Protein AF-0000000077523231 (afdb_homodimer)

Sequence (786 aa):
MSTDFTTELENFGSSSCLVCGRLSNTGHHYGVVACLGCKTFFRRIVMRGTSPKCKFKNSCRLEKNVNAKRICRSCRYWKCKQIGMREEALHPSRDVIGRRRRPSAESPPDMHMKTLSDADEENLRLLDEIREIDISIRARTACMLGKQASEDEKFYSTDCDCSKVSVNHEMGRSLKVDLHLLGEWVSRVPYFQKLSPKFKKVLLRRFCLRYTVIEHGVYTAQMPQYENVWFLPDQTCLIRDFVDIPSEIRSHLTPSIIEEQQLLSQFTSMLIDEVASPLRNLRLTSMEVAALKVLMLLKPTQLTEPSGEEIASREDLTIIHDVRNRVINGLHAFYEVSETADAEVRLGQVLILTGGVEVCADRALEEMQLLRVFNLSSFDPTSANIIFGKATFMSTDFTTELENFGSSSCLVCGRLSNTGHHYGVVACLGCKTFFRRIVMRGTSPKCKFKNSCRLEKNVNAKRICRSCRYWKCKQIGMREEALHPSRDVIGRRRRPSAESPPDMHMKTLSDADEENLRLLDEIREIDISIRARTACMLGKQASEDEKFYSTDCDCSKVSVNHEMGRSLKVDLHLLGEWVSRVPYFQKLSPKFKKVLLRRFCLRYTVIEHGVYTAQMPQYENVWFLPDQTCLIRDFVDIPSEIRSHLTPSIIEEQQLLSQFTSMLIDEVASPLRNLRLTSMEVAALKVLMLLKPTQLTEPSGEEIASREDLTIIHDVRNRVINGLHAFYEVSETADAEVRLGQVLILTGGVEVCADRALEEMQLLRVFNLSSFDPTSANIIFGKATF

InterPro domains:
  IPR000536 Nuclear hormone receptor, ligand-binding domain [PF00104] (169-374)
  IPR000536 Nuclear hormone receptor, ligand-binding domain [PS51843] (128-390)
  IPR000536 Nuclear hormone receptor, ligand-binding domain [SM00430] (173-361)
  IPR001628 Zinc finger, nuclear hormone receptor-type [PF00105] (16-86)
  IPR001628 Zinc finger, nuclear hormone receptor-type [PR00047] (17-33)
  IPR001628 Zinc finger, nuclear hormone receptor-type [PR00047] (34-49)
  IPR001628 Zinc finger, nuclear hormone receptor-type [PR00047] (69-77)
  IPR001628 Zinc finger, nuclear hormone receptor-type [PR00047] (77-85)
  IPR001628 Zinc finger, nuclear hormone receptor-type [PS51030] (14-92)
  IPR001628 Zinc finger, nuclear hormone receptor-type [SM00399] (14-88)
  IPR013088 Zinc finger, NHR/GATA-type [G3DSA:3.30.50.10] (10-117)
  IPR035500 Nuclear hormone receptor-like domain superfamily [G3DSA:1.10.565.10] (138-388)
  IPR035500 Nuclear hormone receptor-like domain superfamily [SSF48508] (161-386)
  IPR049636 Hepatocyte nuclear factor 4-like, DNA-binding domain [cd06960] (17-95)

Secondary structure (DSSP, 8-state):
----HHHHHTTS--EEPTTT-SEE-S-EETTEE--HHHHHHHHHHHHHT-----TTTT----SS-S-GGG--HHHHHHHHHHTT--GGGS-HHHH---------SS-----------HHHHHHHHHHHHHHHHHHHHHHHHHHHTT----SSS-SS-S---GGG-EE---HHHHHHHHHHHHHHHHHHSTTGGGS-HHHHHHHHHHHHHHHHHHHHHHHHHHS---TTEEEETTTEEEES-SSS--HHHHTT--HHHHHHHHHTHHHHHHHIIIIIHHHHHHT--HHHHHHHHHHHHT-----B-TTS-BSS-HHHHHHHHHHHHHHHHHHHHHHHHTT-TTHHHHHHHHHHHHHHHHHHHHHHHHHHHHHHHTTSS---HHHHHHHH-----/----HHHHHTTS--EEPTTT-SEE-S-EETTEE--HHHHHHHHHHHHHT--PPPTTTT----SS-S-GGG--HHHHHHHHHHTT--GGGS-HHHH---------SS-----------HHHHHHHHHHHHHHHHHHHHHHHHHHHTT----SSS-SS-S---GGG-EE---HHHHHHHHHHHHHHHHHHSTTGGGS-HHHHHHHHHHHHHHHHHHHHHHHHHHS---TTEEEETTTEEEES-SSS--HHHHTT--HHHHHHHHHTHHHHHHHIIIIIHHHHHHT--HHHHHHHHHHHHT-----B-TTS-BSS-HHHHHHHHHHHHHHHHHHHHHHHHTT-TTHHHHHHHHHHHHHHHHHHHHHHHHHHHHHHHTTSS---HHHHHHHH-----

Structure (mmCIF, N/CA/C/O backbone):
data_AF-0000000077523231-model_v1
#
loop_
_entity.id
_entity.type
_entity.pdbx_description
1 polymer 'Uncharacterized protein'
#
loop_
_atom_site.group_PDB
_atom_site.id
_atom_site.type_symbol
_atom_site.label_atom_id
_atom_site.label_alt_id
_atom_site.label_comp_id
_atom_site.label_asym_id
_atom_site.label_entity_id
_atom_site.label_seq_id
_atom_site.pdbx_PDB_ins_code
_atom_site.Cartn_x
_atom_site.Cartn_y
_atom_site.Cartn_z
_atom_site.occupancy
_atom_site.B_iso_or_equiv
_atom_site.auth_seq_id
_atom_site.auth_comp_id
_atom_site.auth_asym_id
_atom_site.auth_atom_id
_atom_site.pdbx_PDB_model_num
ATOM 1 N N . MET A 1 1 ? -13.148 -29.172 23.172 1 22.78 1 MET A N 1
ATOM 2 C CA . MET A 1 1 ? -11.781 -29.641 22.969 1 22.78 1 MET A CA 1
ATOM 3 C C . MET A 1 1 ? -11.18 -29.031 21.719 1 22.78 1 MET A C 1
ATOM 5 O O . MET A 1 1 ? -11.586 -29.359 20.594 1 22.78 1 MET A O 1
ATOM 9 N N . SER A 1 2 ? -10.859 -27.734 21.797 1 27.44 2 SER A N 1
ATOM 10 C CA . SER A 1 2 ? -10.516 -26.75 20.781 1 27.44 2 SER A CA 1
ATOM 11 C C . SER A 1 2 ? -9.227 -27.109 20.062 1 27.44 2 SER A C 1
ATOM 13 O O . SER A 1 2 ? -8.148 -27.125 20.656 1 27.44 2 SER A O 1
ATOM 15 N N . THR A 1 3 ? -9.266 -28.203 19.172 1 33.91 3 THR A N 1
ATOM 16 C CA . THR A 1 3 ? -8.164 -28.766 18.391 1 33.91 3 THR A CA 1
ATOM 17 C C . THR A 1 3 ? -7.309 -27.641 17.797 1 33.91 3 THR A C 1
ATOM 19 O O . THR A 1 3 ? -7.828 -26.75 17.125 1 33.91 3 THR A O 1
ATOM 22 N N . ASP A 1 4 ? -6.18 -27.516 18.391 1 32.44 4 ASP A N 1
ATOM 23 C CA . ASP A 1 4 ? -5.164 -26.484 18.203 1 32.44 4 ASP A CA 1
ATOM 24 C C . ASP A 1 4 ? -4.711 -26.422 16.75 1 32.44 4 ASP A C 1
ATOM 26 O O . ASP A 1 4 ? -4.598 -27.453 16.078 1 32.44 4 ASP A O 1
ATOM 30 N N . PHE A 1 5 ? -4.93 -25.344 16.141 1 35.44 5 PHE A N 1
ATOM 31 C CA . PHE A 1 5 ? -4.68 -24.969 14.758 1 35.44 5 PHE A CA 1
ATOM 32 C C . PHE A 1 5 ? -3.297 -25.422 14.312 1 35.44 5 PHE A C 1
ATOM 34 O O . PHE A 1 5 ? -3.129 -25.922 13.195 1 35.44 5 PHE A O 1
ATOM 41 N N . THR A 1 6 ? -2.285 -25.359 15.211 1 35.75 6 THR A N 1
ATOM 42 C CA . THR A 1 6 ? -0.906 -25.719 14.906 1 35.75 6 THR A CA 1
ATOM 43 C C . THR A 1 6 ? -0.778 -27.219 14.695 1 35.75 6 THR A C 1
ATOM 45 O O . THR A 1 6 ? -0.022 -27.672 13.828 1 35.75 6 THR A O 1
ATOM 48 N N . THR A 1 7 ? -1.527 -28.016 15.492 1 36.62 7 THR A N 1
ATOM 49 C CA . THR A 1 7 ? -1.423 -29.469 15.477 1 36.62 7 THR A CA 1
ATOM 50 C C . THR A 1 7 ? -1.898 -30.031 14.141 1 36.62 7 THR A C 1
ATOM 52 O O . THR A 1 7 ? -1.35 -31.016 13.641 1 36.62 7 THR A O 1
ATOM 55 N N . GLU A 1 8 ? -2.854 -29.391 13.539 1 31.94 8 GLU A N 1
ATOM 56 C CA . GLU A 1 8 ? -3.385 -29.953 12.305 1 31.94 8 GLU A CA 1
ATOM 57 C C . GLU A 1 8 ? -2.381 -29.828 11.164 1 31.94 8 GLU A C 1
ATOM 59 O O . GLU A 1 8 ? -2.344 -30.672 10.266 1 31.94 8 GLU A O 1
ATOM 64 N N . LEU A 1 9 ? -1.486 -28.812 11.25 1 33.28 9 LEU A N 1
ATOM 65 C CA . LEU A 1 9 ? -0.55 -28.609 10.156 1 33.28 9 LEU A CA 1
ATOM 66 C C . LEU A 1 9 ? 0.678 -29.5 10.312 1 33.28 9 LEU A C 1
ATOM 68 O O . LEU A 1 9 ? 1.411 -29.734 9.352 1 33.28 9 LEU A O 1
ATOM 72 N N . GLU A 1 10 ? 1.082 -30.109 11.508 1 33.25 10 GLU A N 1
ATOM 73 C CA . GLU A 1 10 ? 2.312 -30.844 11.812 1 33.25 10 GLU A CA 1
ATOM 74 C C . GLU A 1 10 ? 2.352 -32.188 11.094 1 33.25 10 GLU A C 1
ATOM 76 O O . GLU A 1 10 ? 3.398 -32.844 11.039 1 33.25 10 GLU A O 1
ATOM 81 N N . ASN A 1 11 ? 1.465 -32.812 10.766 1 32.84 11 ASN A N 1
ATOM 82 C CA . ASN A 1 11 ? 1.616 -34.219 10.336 1 32.84 11 ASN A CA 1
ATOM 83 C C . ASN A 1 11 ? 2.434 -34.312 9.055 1 32.84 11 ASN A C 1
ATOM 85 O O . ASN A 1 11 ? 2.443 -35.375 8.406 1 32.84 11 ASN A O 1
ATOM 89 N N . PHE A 1 12 ? 2.953 -33.25 8.445 1 33.25 12 PHE A N 1
ATOM 90 C CA . PHE A 1 12 ? 3.609 -33.562 7.188 1 33.25 12 PHE A CA 1
ATOM 91 C C . PHE A 1 12 ? 5.07 -33.938 7.41 1 33.25 12 PHE A C 1
ATOM 93 O O . PHE A 1 12 ? 5.723 -33.406 8.305 1 33.25 12 PHE A O 1
ATOM 100 N N . GLY A 1 13 ? 5.754 -35.062 7.02 1 36.97 13 GLY A N 1
ATOM 101 C CA . GLY A 1 13 ? 6.965 -35.875 7.113 1 36.97 13 GLY A CA 1
ATOM 102 C C . GLY A 1 13 ? 8.227 -35.062 6.844 1 36.97 13 GLY A C 1
ATOM 103 O O . GLY A 1 13 ? 8.5 -34.719 5.699 1 36.97 13 GLY A O 1
ATOM 104 N N . SER A 1 14 ? 8.828 -34.219 7.633 1 42.41 14 SER A N 1
ATOM 105 C CA . SER A 1 14 ? 10.039 -33.406 7.52 1 42.41 14 SER A CA 1
ATOM 106 C C . SER A 1 14 ? 11.289 -34.281 7.594 1 42.41 14 SER A C 1
ATOM 108 O O . SER A 1 14 ? 11.43 -35.094 8.5 1 42.41 14 SER A O 1
ATOM 110 N N . SER A 1 15 ? 12.086 -34.594 6.531 1 54.78 15 SER A N 1
ATOM 111 C CA . SER A 1 15 ? 13.352 -35.312 6.523 1 54.78 15 SER A CA 1
ATOM 112 C C . SER A 1 15 ? 14.5 -34.438 7.027 1 54.78 15 SER A C 1
ATOM 114 O O . SER A 1 15 ? 14.461 -33.219 6.879 1 54.78 15 SER A O 1
ATOM 116 N N . SER A 1 16 ? 15.57 -34.969 7.781 1 68.12 16 SER A N 1
ATOM 117 C CA . SER A 1 16 ? 16.672 -34.281 8.438 1 68.12 16 SER A CA 1
ATOM 118 C C . SER A 1 16 ? 17.875 -34.156 7.516 1 68.12 16 SER A C 1
ATOM 120 O O . SER A 1 16 ? 18.141 -35.062 6.711 1 68.12 16 SER A O 1
ATOM 122 N N . CYS A 1 17 ? 18.734 -33.156 7.551 1 69.25 17 CYS A N 1
ATOM 123 C CA . CYS A 1 17 ? 19.938 -32.875 6.789 1 69.25 17 CYS A CA 1
ATOM 124 C C . CYS A 1 17 ? 21.078 -33.812 7.215 1 69.25 17 CYS A C 1
ATOM 126 O O . CYS A 1 17 ? 21.422 -33.875 8.398 1 69.25 17 CYS A O 1
ATOM 128 N N . LEU A 1 18 ? 21.688 -34.438 6.254 1 74.44 18 LEU A N 1
ATOM 129 C CA . LEU A 1 18 ? 22.719 -35.438 6.543 1 74.44 18 LEU A CA 1
ATOM 130 C C . LEU A 1 18 ? 24.031 -34.75 6.914 1 74.44 18 LEU A C 1
ATOM 132 O O . LEU A 1 18 ? 24.938 -35.375 7.449 1 74.44 18 LEU A O 1
ATOM 136 N N . VAL A 1 19 ? 24.125 -33.438 6.688 1 74.25 19 VAL A N 1
ATOM 137 C CA . VAL A 1 19 ? 25.359 -32.719 6.977 1 74.25 19 VAL A CA 1
ATOM 138 C C . VAL A 1 19 ? 25.281 -32.125 8.383 1 74.25 19 VAL A C 1
ATOM 140 O O . VAL A 1 19 ? 26.172 -32.375 9.211 1 74.25 19 VAL A O 1
ATOM 143 N N . CYS A 1 20 ? 24.391 -31.359 8.641 1 68.5 20 CYS A N 1
ATOM 144 C CA . CYS A 1 20 ? 24.344 -30.609 9.898 1 68.5 20 CYS A CA 1
ATOM 145 C C . CYS A 1 20 ? 23.281 -31.188 10.836 1 68.5 20 CYS A C 1
ATOM 147 O O . CYS A 1 20 ? 23.203 -30.781 11.992 1 68.5 20 CYS A O 1
ATOM 149 N N . GLY A 1 21 ? 22.438 -32.219 10.406 1 68.19 21 GLY A N 1
ATOM 150 C CA . GLY A 1 21 ? 21.438 -32.844 11.258 1 68.19 21 GLY A CA 1
ATOM 151 C C . GLY A 1 21 ? 20.172 -32.031 11.406 1 68.19 21 GLY A C 1
ATOM 152 O O . GLY A 1 21 ? 19.219 -32.469 12.062 1 68.19 21 GLY A O 1
ATOM 153 N N . ARG A 1 22 ? 20.281 -30.938 10.906 1 62.31 22 ARG A N 1
ATOM 154 C CA . ARG A 1 22 ? 19.094 -30.109 10.984 1 62.31 22 ARG A CA 1
ATOM 155 C C . ARG A 1 22 ? 18.016 -30.609 10.016 1 62.31 22 ARG A C 1
ATOM 157 O O . ARG A 1 22 ? 18.297 -31.422 9.133 1 62.31 22 ARG A O 1
ATOM 164 N N . LEU A 1 23 ? 16.844 -30.25 10.312 1 59.78 23 LEU A N 1
ATOM 165 C CA . LEU A 1 23 ? 15.766 -30.672 9.422 1 59.78 23 LEU A CA 1
ATOM 166 C C . LEU A 1 23 ? 16.031 -30.203 7.992 1 59.78 23 LEU A C 1
ATOM 168 O O . LEU A 1 23 ? 16.406 -29.047 7.773 1 59.78 23 LEU A O 1
ATOM 172 N N . SER A 1 24 ? 16.234 -31.172 7.062 1 56.19 24 SER A N 1
ATOM 173 C CA . SER A 1 24 ? 16.469 -30.922 5.648 1 56.19 24 SER A CA 1
ATOM 174 C C . SER A 1 24 ? 15.18 -31.031 4.844 1 56.19 24 SER A C 1
ATOM 176 O O . SER A 1 24 ? 14.586 -32.094 4.762 1 56.19 24 SER A O 1
ATOM 178 N N . ASN A 1 25 ? 14.555 -30 4.734 1 51.03 25 ASN A N 1
ATOM 179 C CA . ASN A 1 25 ? 13.289 -30.047 4.02 1 51.03 25 ASN A CA 1
ATOM 180 C C . ASN A 1 25 ? 13.477 -29.781 2.525 1 51.03 25 ASN A C 1
ATOM 182 O O . ASN A 1 25 ? 12.5 -29.609 1.792 1 51.03 25 ASN A O 1
ATOM 186 N N . THR A 1 26 ? 14.828 -29.656 1.969 1 55.09 26 THR A N 1
ATOM 187 C CA . THR A 1 26 ? 15.055 -29.172 0.613 1 55.09 26 THR A CA 1
ATOM 188 C C . THR A 1 26 ? 15.586 -30.281 -0.28 1 55.09 26 THR A C 1
ATOM 190 O O . THR A 1 26 ? 15.914 -30.047 -1.446 1 55.09 26 THR A O 1
ATOM 193 N N . GLY A 1 27 ? 15.547 -31.531 0.166 1 59.66 27 GLY A N 1
ATOM 194 C CA . GLY A 1 27 ? 15.898 -32.688 -0.642 1 59.66 27 GLY A CA 1
ATOM 195 C C . GLY A 1 27 ? 17.391 -32.875 -0.806 1 59.66 27 GLY A C 1
ATOM 196 O O . GLY A 1 27 ? 18.172 -32.562 0.104 1 59.66 27 GLY A O 1
ATOM 197 N N . HIS A 1 28 ? 17.844 -33.312 -2.258 1 67.81 28 HIS A N 1
ATOM 198 C CA . HIS A 1 28 ? 19.219 -33.688 -2.537 1 67.81 28 HIS A CA 1
ATOM 199 C C . HIS A 1 28 ? 20.016 -32.562 -3.15 1 67.81 28 HIS A C 1
ATOM 201 O O . HIS A 1 28 ? 19.562 -31.922 -4.113 1 67.81 28 HIS A O 1
ATOM 207 N N . HIS A 1 29 ? 20.969 -32.156 -2.404 1 71.5 29 HIS A N 1
ATOM 208 C CA . HIS A 1 29 ? 21.922 -31.156 -2.9 1 71.5 29 HIS A CA 1
ATOM 209 C C . HIS A 1 29 ? 23.281 -31.797 -3.156 1 71.5 29 HIS A C 1
ATOM 211 O O . HIS A 1 29 ? 23.875 -32.375 -2.246 1 71.5 29 HIS A O 1
ATOM 217 N N . TYR A 1 30 ? 23.688 -31.641 -4.332 1 74.44 30 TYR A N 1
ATOM 218 C CA . TYR A 1 30 ? 24.969 -32.156 -4.777 1 74.44 30 TYR A CA 1
ATOM 219 C C . TYR A 1 30 ? 25.078 -33.656 -4.465 1 74.44 30 TYR A C 1
ATOM 221 O O . TYR A 1 30 ? 26.141 -34.125 -4.02 1 74.44 30 TYR A O 1
ATOM 229 N N . GLY A 1 31 ? 23.922 -34.344 -4.59 1 68.12 31 GLY A N 1
ATOM 230 C CA . GLY A 1 31 ? 23.953 -35.812 -4.543 1 68.12 31 GLY A CA 1
ATOM 231 C C . GLY A 1 31 ? 23.5 -36.375 -3.215 1 68.12 31 GLY A C 1
ATOM 232 O O . GLY A 1 31 ? 23.406 -37.594 -3.053 1 68.12 31 GLY A O 1
ATOM 233 N N . VAL A 1 32 ? 23.266 -35.375 -2.199 1 75.19 32 VAL A N 1
ATOM 234 C CA . VAL A 1 32 ? 22.922 -35.906 -0.89 1 75.19 32 VAL A CA 1
ATOM 235 C C . VAL A 1 32 ? 21.766 -35.125 -0.296 1 75.19 32 VAL A C 1
ATOM 237 O O . VAL A 1 32 ? 21.484 -34 -0.726 1 75.19 32 VAL A O 1
ATOM 240 N N . VAL A 1 33 ? 21.141 -35.719 0.656 1 73.5 33 VAL A N 1
ATOM 241 C CA . VAL A 1 33 ? 20.109 -35 1.436 1 73.5 33 VAL A CA 1
ATOM 242 C C . VAL A 1 33 ? 20.766 -33.969 2.352 1 73.5 33 VAL A C 1
ATOM 244 O O . VAL A 1 33 ? 21.484 -34.344 3.289 1 73.5 33 VAL A O 1
ATOM 247 N N . ALA A 1 34 ? 20.688 -32.688 2.062 1 74.31 34 ALA A N 1
ATOM 248 C CA . ALA A 1 34 ? 21.312 -31.625 2.832 1 74.31 34 ALA A CA 1
ATOM 249 C C . ALA A 1 34 ? 20.438 -30.375 2.885 1 74.31 34 ALA A C 1
ATOM 251 O O . ALA A 1 34 ? 19.594 -30.172 2.006 1 74.31 34 ALA A O 1
ATOM 252 N N . CYS A 1 35 ? 20.672 -29.734 3.92 1 66.44 35 CYS A N 1
ATOM 253 C CA . CYS A 1 35 ? 19.906 -28.5 4.07 1 66.44 35 CYS A CA 1
ATOM 254 C C . CYS A 1 35 ? 20.5 -27.375 3.215 1 66.44 35 CYS A C 1
ATOM 256 O O . CYS A 1 35 ? 21.625 -27.5 2.732 1 66.44 35 CYS A O 1
ATOM 258 N N . LEU A 1 36 ? 19.844 -26.422 3.012 1 67.81 36 LEU A N 1
ATOM 259 C CA . LEU A 1 36 ? 20.281 -25.328 2.154 1 67.81 36 LEU A CA 1
ATOM 260 C C . LEU A 1 36 ? 21.5 -24.625 2.736 1 67.81 36 LEU A C 1
ATOM 262 O O . LEU A 1 36 ? 22.375 -24.172 1.993 1 67.81 36 LEU A O 1
ATOM 266 N N . GLY A 1 37 ? 21.625 -24.609 4.023 1 70.62 37 GLY A N 1
ATOM 267 C CA . GLY A 1 37 ? 22.797 -24.062 4.66 1 70.62 37 GLY A CA 1
ATOM 268 C C . GLY A 1 37 ? 24.078 -24.766 4.254 1 70.62 37 GLY A C 1
ATOM 269 O O . GLY A 1 37 ? 25.062 -24.125 3.896 1 70.62 37 GLY A O 1
ATOM 270 N N . CYS A 1 38 ? 23.906 -25.984 4.305 1 73.44 38 CYS A N 1
ATOM 271 C CA . CYS A 1 38 ? 25.078 -26.781 3.992 1 73.44 38 CYS A CA 1
ATOM 272 C C . CYS A 1 38 ? 25.375 -26.766 2.494 1 73.44 38 CYS A C 1
ATOM 274 O O . CYS A 1 38 ? 26.531 -26.812 2.08 1 73.44 38 CYS A O 1
ATOM 276 N N . LYS A 1 39 ? 24.328 -26.641 1.723 1 75.44 39 LYS A N 1
ATOM 277 C CA . LYS A 1 39 ? 24.5 -26.469 0.283 1 75.44 39 LYS A CA 1
ATOM 278 C C . LYS A 1 39 ? 25.297 -25.203 -0.033 1 75.44 39 LYS A C 1
ATOM 280 O O . LYS A 1 39 ? 26.281 -25.266 -0.775 1 75.44 39 LYS A O 1
ATOM 285 N N . THR A 1 40 ? 24.938 -24.172 0.527 1 75.31 40 THR A N 1
ATOM 286 C CA . THR A 1 40 ? 25.578 -22.891 0.265 1 75.31 40 THR A CA 1
ATOM 287 C C . THR A 1 40 ? 27 -22.859 0.81 1 75.31 40 THR A C 1
ATOM 289 O O . THR A 1 40 ? 27.891 -22.297 0.187 1 75.31 40 THR A O 1
ATOM 292 N N . PHE A 1 41 ? 27.109 -23.422 1.922 1 76.19 41 PHE A N 1
ATOM 293 C CA . PHE A 1 41 ? 28.438 -23.516 2.512 1 76.19 41 PHE A CA 1
ATOM 294 C C . PHE A 1 41 ? 29.391 -24.234 1.572 1 76.19 41 PHE A C 1
ATOM 296 O O . PHE A 1 41 ? 30.484 -23.734 1.275 1 76.19 41 PHE A O 1
ATOM 303 N N . PHE A 1 42 ? 28.875 -25.359 1.014 1 79.38 42 PHE A N 1
ATOM 304 C CA . PHE A 1 42 ? 29.688 -26.188 0.145 1 79.38 42 PHE A CA 1
ATOM 305 C C . PHE A 1 42 ? 30.016 -25.469 -1.153 1 79.38 42 PHE A C 1
ATOM 307 O O . PHE A 1 42 ? 31.172 -25.453 -1.591 1 79.38 42 PHE A O 1
ATOM 314 N N . ARG A 1 43 ? 29.125 -24.859 -1.588 1 76.62 43 ARG A N 1
ATOM 315 C CA . ARG A 1 43 ? 29.281 -24.109 -2.834 1 76.62 43 ARG A CA 1
ATOM 316 C C . ARG A 1 43 ? 30.312 -23 -2.674 1 76.62 43 ARG A C 1
ATOM 318 O O . ARG A 1 43 ? 31.188 -22.812 -3.523 1 76.62 43 ARG A O 1
ATOM 325 N N . ARG A 1 44 ? 30.25 -22.344 -1.675 1 73.5 44 ARG A N 1
ATOM 326 C CA . ARG A 1 44 ? 31.156 -21.234 -1.422 1 73.5 44 ARG A CA 1
ATOM 327 C C . ARG A 1 44 ? 32.594 -21.719 -1.295 1 73.5 44 ARG A C 1
ATOM 329 O O . ARG A 1 44 ? 33.531 -21.094 -1.833 1 73.5 44 ARG A O 1
ATOM 336 N N . ILE A 1 45 ? 32.688 -22.766 -0.664 1 75 45 ILE A N 1
ATOM 337 C CA . ILE A 1 45 ? 34.062 -23.281 -0.428 1 75 45 ILE A CA 1
ATOM 338 C C . ILE A 1 45 ? 34.656 -23.75 -1.747 1 75 45 ILE A C 1
ATOM 340 O O . ILE A 1 45 ? 35.844 -23.469 -2.025 1 75 45 ILE A O 1
ATOM 344 N N . VAL A 1 46 ? 33.812 -24.297 -2.582 1 75.75 46 VAL A N 1
ATOM 345 C CA . VAL A 1 46 ? 34.312 -24.844 -3.838 1 75.75 46 VAL A CA 1
ATOM 346 C C . VAL A 1 46 ? 34.594 -23.719 -4.82 1 75.75 46 VAL A C 1
ATOM 348 O O . VAL A 1 46 ? 35.656 -23.719 -5.473 1 75.75 46 VAL A O 1
ATOM 351 N N . MET A 1 47 ? 33.812 -22.828 -4.801 1 69.94 47 MET A N 1
ATOM 352 C CA . MET A 1 47 ? 33.969 -21.75 -5.777 1 69.94 47 MET A CA 1
ATOM 353 C C . MET A 1 47 ? 35.125 -20.844 -5.406 1 69.94 47 MET A C 1
ATOM 355 O O . MET A 1 47 ? 35.812 -20.328 -6.289 1 69.94 47 MET A O 1
ATOM 359 N N . ARG A 1 48 ? 35.281 -20.625 -4.137 1 65.06 48 ARG A N 1
ATOM 360 C CA . ARG A 1 48 ? 36.375 -19.781 -3.693 1 65.06 48 ARG A CA 1
ATOM 361 C C . ARG A 1 48 ? 37.688 -20.562 -3.674 1 65.06 48 ARG A C 1
ATOM 363 O O . ARG A 1 48 ? 38.781 -19.969 -3.58 1 65.06 48 ARG A O 1
ATOM 370 N N . GLY A 1 49 ? 37.5 -21.688 -3.836 1 67.44 49 GLY A N 1
ATOM 371 C CA . GLY A 1 49 ? 38.688 -22.516 -3.82 1 67.44 49 GLY A CA 1
ATOM 372 C C . GLY A 1 49 ? 39.469 -22.438 -2.508 1 67.44 49 GLY A C 1
ATOM 373 O O . GLY A 1 49 ? 40.688 -22.547 -2.49 1 67.44 49 GLY A O 1
ATOM 374 N N . THR A 1 50 ? 38.656 -22.078 -1.482 1 66.62 50 THR A N 1
ATOM 375 C CA . THR A 1 50 ? 39.312 -21.969 -0.192 1 66.62 50 THR A CA 1
ATOM 376 C C . THR A 1 50 ? 39.438 -23.344 0.458 1 66.62 50 THR A C 1
ATOM 378 O O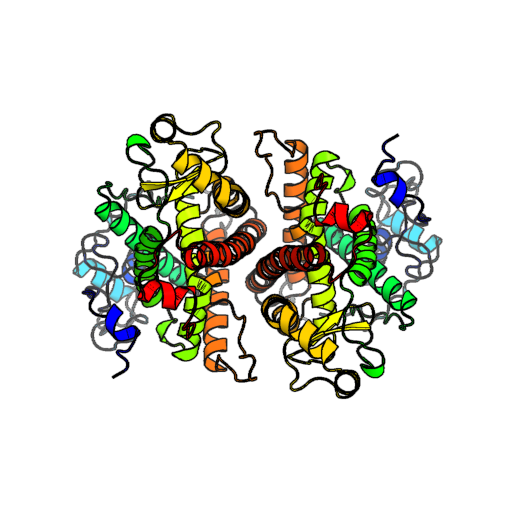 . THR A 1 50 ? 38.562 -24.203 0.313 1 66.62 50 THR A O 1
ATOM 381 N N . SER A 1 51 ? 40.531 -23.656 0.972 1 64.06 51 SER A N 1
ATOM 382 C CA . SER A 1 51 ? 40.781 -24.859 1.748 1 64.06 51 SER A CA 1
ATOM 383 C C . SER A 1 51 ? 40.906 -24.547 3.234 1 64.06 51 SER A C 1
ATOM 385 O O . SER A 1 51 ? 42.031 -24.328 3.736 1 64.06 51 SER A O 1
ATOM 387 N N . PRO A 1 52 ? 39.719 -24.406 3.852 1 68.06 52 PRO A N 1
ATOM 388 C CA . PRO A 1 52 ? 39.781 -24.094 5.281 1 68.06 52 PRO A CA 1
ATOM 389 C C . PRO A 1 52 ? 40.5 -25.172 6.082 1 68.06 52 PRO A C 1
ATOM 391 O O . PRO A 1 52 ? 40.406 -26.359 5.758 1 68.06 52 PRO A O 1
ATOM 394 N N . LYS A 1 53 ? 41.312 -24.719 6.961 1 72.56 53 LYS A N 1
ATOM 395 C CA . LYS A 1 53 ? 42.062 -25.625 7.824 1 72.56 53 LYS A CA 1
ATOM 396 C C . LYS A 1 53 ? 41.469 -25.656 9.234 1 72.56 53 LYS A C 1
ATOM 398 O O . LYS A 1 53 ? 41.094 -24.609 9.766 1 72.56 53 LYS A O 1
ATOM 403 N N . CYS A 1 54 ? 41.219 -26.812 9.688 1 66.81 54 CYS A N 1
ATOM 404 C CA . CYS A 1 54 ? 40.688 -26.984 11.023 1 66.81 54 CYS A CA 1
ATOM 405 C C . CYS A 1 54 ? 41.688 -26.594 12.086 1 66.81 54 CYS A C 1
ATOM 407 O O . CYS A 1 54 ? 42.812 -27.078 12.086 1 66.81 54 CYS A O 1
ATOM 409 N N . LYS A 1 55 ? 41.375 -25.703 12.875 1 63.94 55 LYS A N 1
ATOM 410 C CA . LYS A 1 55 ? 42.25 -25.234 13.938 1 63.94 55 LYS A CA 1
ATOM 411 C C . LYS A 1 55 ? 42.531 -26.344 14.945 1 63.94 55 LYS A C 1
ATOM 413 O O . LYS A 1 55 ? 43.5 -26.297 15.703 1 63.94 55 LYS A O 1
ATOM 418 N N . PHE A 1 56 ? 41.594 -27.25 14.945 1 64.44 56 PHE A N 1
ATOM 419 C CA . PHE A 1 56 ? 41.75 -28.312 15.93 1 64.44 56 PHE A CA 1
ATOM 420 C C . PHE A 1 56 ? 42.281 -29.578 15.273 1 64.44 56 PHE A C 1
ATOM 422 O O . PHE A 1 56 ? 42.125 -30.688 15.805 1 64.44 56 PHE A O 1
ATOM 429 N N . LYS A 1 57 ? 42.938 -29.344 14.164 1 60.78 57 LYS A N 1
ATOM 430 C CA . LYS A 1 57 ? 43.625 -30.406 13.445 1 60.78 57 LYS A CA 1
ATOM 431 C C . LYS A 1 57 ? 42.688 -31.578 13.172 1 60.78 57 LYS A C 1
ATOM 433 O O . LYS A 1 57 ? 43.031 -32.75 13.422 1 60.78 57 LYS A O 1
ATOM 438 N N . ASN A 1 58 ? 41.375 -31.406 12.672 1 54.56 58 ASN A N 1
ATOM 439 C CA . ASN A 1 58 ? 40.375 -32.344 12.211 1 54.56 58 ASN A CA 1
ATOM 440 C C . ASN A 1 58 ? 39.781 -33.125 13.375 1 54.56 58 ASN A C 1
ATOM 442 O O . ASN A 1 58 ? 39.219 -34.219 13.18 1 54.56 58 ASN A O 1
ATOM 446 N N . SER A 1 59 ? 39.938 -32.844 14.625 1 58.31 59 SER A N 1
ATOM 447 C CA . SER A 1 59 ? 39.312 -33.406 15.812 1 58.31 59 SER A CA 1
ATOM 448 C C . SER A 1 59 ? 38.125 -32.531 16.281 1 58.31 59 SER A C 1
ATOM 450 O O . SER A 1 59 ? 37.812 -32.5 17.469 1 58.31 59 SER A O 1
ATOM 452 N N . CYS A 1 60 ? 37.531 -31.703 15.352 1 55.22 60 CYS A N 1
ATOM 453 C CA . CYS A 1 60 ? 36.438 -30.844 15.734 1 55.22 60 CYS A CA 1
ATOM 454 C C . CYS A 1 60 ? 35.156 -31.641 15.891 1 55.22 60 CYS A C 1
ATOM 456 O O . CYS A 1 60 ? 34.844 -32.531 15.094 1 55.22 60 CYS A O 1
ATOM 458 N N . ARG A 1 61 ? 34.531 -32.094 17.016 1 50.88 61 ARG A N 1
ATOM 459 C CA . ARG A 1 61 ? 33.281 -32.812 17.297 1 50.88 61 ARG A CA 1
ATOM 460 C C . ARG A 1 61 ? 32.094 -32.156 16.594 1 50.88 61 ARG A C 1
ATOM 462 O O . ARG A 1 61 ? 31.562 -31.172 17.062 1 50.88 61 ARG A O 1
ATOM 469 N N . LEU A 1 62 ? 31.875 -32.031 15.305 1 49.62 62 LEU A N 1
ATOM 470 C CA . LEU A 1 62 ? 30.703 -31.516 14.609 1 49.62 62 LEU A CA 1
ATOM 471 C C . LEU A 1 62 ? 29.422 -32.125 15.195 1 49.62 62 LEU A C 1
ATOM 473 O O . LEU A 1 62 ? 28.359 -31.516 15.094 1 49.62 62 LEU A O 1
ATOM 477 N N . GLU A 1 63 ? 29.281 -33.375 15.625 1 46.91 63 GLU A N 1
ATOM 478 C CA . GLU A 1 63 ? 28.094 -34.188 15.898 1 46.91 63 GLU A CA 1
ATOM 479 C C . GLU A 1 63 ? 27.328 -33.656 17.109 1 46.91 63 GLU A C 1
ATOM 481 O O . GLU A 1 63 ? 26.141 -33.938 17.266 1 46.91 63 GLU A O 1
ATOM 486 N N . LYS A 1 64 ? 27.891 -33.344 18.281 1 43.28 64 LYS A N 1
ATOM 487 C CA . LYS A 1 64 ? 27.203 -33.469 19.578 1 43.28 64 LYS A CA 1
ATOM 488 C C . LYS A 1 64 ? 26.234 -32.312 19.797 1 43.28 64 LYS A C 1
ATOM 490 O O . LYS A 1 64 ? 25.297 -32.406 20.578 1 43.28 64 LYS A O 1
ATOM 495 N N . ASN A 1 65 ? 26.578 -30.922 19.719 1 41.72 65 ASN A N 1
ATOM 496 C CA . ASN A 1 65 ? 25.703 -29.859 20.203 1 41.72 65 ASN A CA 1
ATOM 497 C C . ASN A 1 65 ? 24.859 -29.266 19.094 1 41.72 65 ASN A C 1
ATOM 499 O O . ASN A 1 65 ? 25.281 -29.219 17.938 1 41.72 65 ASN A O 1
ATOM 503 N N . VAL A 1 66 ? 23.484 -29.234 19.234 1 43.53 66 VAL A N 1
ATOM 504 C CA . VAL A 1 66 ? 22.375 -28.75 18.422 1 43.53 66 VAL A CA 1
ATOM 505 C C . VAL A 1 66 ? 22.797 -27.469 17.688 1 43.53 66 VAL A C 1
ATOM 507 O O . VAL A 1 66 ? 22.141 -27.062 16.719 1 43.53 66 VAL A O 1
ATOM 510 N N . ASN A 1 67 ? 23.656 -26.625 18.344 1 42.78 67 ASN A N 1
ATOM 511 C CA . ASN A 1 67 ? 24.047 -25.312 17.828 1 42.78 67 ASN A CA 1
ATOM 512 C C . ASN A 1 67 ? 25.156 -25.422 16.797 1 42.78 67 ASN A C 1
ATOM 514 O O . ASN A 1 67 ? 26.266 -24.906 17 1 42.78 67 ASN A O 1
ATOM 518 N N . ALA A 1 68 ? 25.312 -26.422 16.078 1 41.41 68 ALA A N 1
ATOM 519 C CA . ALA A 1 68 ? 26.328 -26.875 15.125 1 41.41 68 ALA A CA 1
ATOM 520 C C . ALA A 1 68 ? 26.656 -25.781 14.117 1 41.41 68 ALA A C 1
ATOM 522 O O . ALA A 1 68 ? 27.469 -25.984 13.219 1 41.41 68 ALA A O 1
ATOM 523 N N . LYS A 1 69 ? 25.891 -24.812 13.922 1 43.44 69 LYS A N 1
ATOM 524 C CA . LYS A 1 69 ? 26.094 -23.75 12.945 1 43.44 69 LYS A CA 1
ATOM 525 C C . LYS A 1 69 ? 27.453 -23.078 13.148 1 43.44 69 LYS A C 1
ATOM 527 O O . LYS A 1 69 ? 27.969 -22.406 12.25 1 43.44 69 LYS A O 1
ATOM 532 N N . ARG A 1 70 ? 28 -23.094 14.414 1 49.38 70 ARG A N 1
ATOM 533 C CA . ARG A 1 70 ? 29.328 -22.578 14.711 1 49.38 70 ARG A CA 1
ATOM 534 C C . ARG A 1 70 ? 30.406 -23.625 14.414 1 49.38 70 ARG A C 1
ATOM 536 O O . ARG A 1 70 ? 31.281 -23.875 15.234 1 49.38 70 ARG A O 1
ATOM 543 N N . ILE A 1 71 ? 30.203 -24.531 13.562 1 51.59 71 ILE A N 1
ATOM 544 C CA . ILE A 1 71 ? 31.125 -25.625 13.297 1 51.59 71 ILE A CA 1
ATOM 545 C C . ILE A 1 71 ? 32.344 -25.109 12.539 1 51.59 71 ILE A C 1
ATOM 547 O O . ILE A 1 71 ? 32.25 -24.078 11.859 1 51.59 71 ILE A O 1
ATOM 551 N N . CYS A 1 72 ? 33.5 -25.719 12.633 1 63.06 72 CYS A N 1
ATOM 552 C CA . CYS A 1 72 ? 34.781 -25.562 11.906 1 63.06 72 CYS A CA 1
ATOM 553 C C . CYS A 1 72 ? 34.562 -25.719 10.406 1 63.06 72 CYS A C 1
ATOM 555 O O . CYS A 1 72 ? 34.062 -26.75 9.945 1 63.06 72 CYS A O 1
ATOM 557 N N . ARG A 1 73 ? 34.781 -24.578 9.648 1 71.19 73 ARG A N 1
ATOM 558 C CA . ARG A 1 73 ? 34.562 -24.562 8.203 1 71.19 73 ARG A CA 1
ATOM 559 C C . ARG A 1 73 ? 35.281 -25.719 7.523 1 71.19 73 ARG A C 1
ATOM 561 O O . ARG A 1 73 ? 34.75 -26.297 6.559 1 71.19 73 ARG A O 1
ATOM 568 N N . SER A 1 74 ? 36.406 -26.078 8.18 1 75.88 74 SER A N 1
ATOM 569 C CA . SER A 1 74 ? 37.188 -27.156 7.59 1 75.88 74 SER A CA 1
ATOM 570 C C . SER A 1 74 ? 36.531 -28.5 7.797 1 75.88 74 SER A C 1
ATOM 572 O O . SER A 1 74 ? 36.375 -29.281 6.848 1 75.88 74 SER A O 1
ATOM 574 N N . CYS A 1 75 ? 36 -28.688 8.961 1 72.19 75 CYS A N 1
ATOM 575 C CA . CYS A 1 75 ? 35.375 -29.969 9.289 1 72.19 75 CYS A CA 1
ATOM 576 C C . CYS A 1 75 ? 34 -30.094 8.625 1 72.19 75 CYS A C 1
ATOM 578 O O . CYS A 1 75 ? 33.625 -31.188 8.188 1 72.19 75 CYS A O 1
ATOM 580 N N . ARG A 1 76 ? 33.312 -29.031 8.445 1 75.62 76 ARG A N 1
ATOM 581 C CA . ARG A 1 76 ? 32.031 -29.031 7.75 1 75.62 76 ARG A CA 1
ATOM 582 C C . ARG A 1 76 ? 32.219 -29.344 6.27 1 75.62 76 ARG A C 1
ATOM 584 O O . ARG A 1 76 ? 31.438 -30.125 5.703 1 75.62 76 ARG A O 1
ATOM 591 N N . TYR A 1 77 ? 33.219 -28.828 5.738 1 80.69 77 TYR A N 1
ATOM 592 C CA . TYR A 1 77 ? 33.5 -29.109 4.336 1 80.69 77 TYR A CA 1
ATOM 593 C C . TYR A 1 77 ? 33.875 -30.578 4.137 1 80.69 77 TYR A C 1
ATOM 595 O O . TYR A 1 77 ? 33.406 -31.219 3.193 1 80.69 77 TYR A O 1
ATOM 603 N N . TRP A 1 78 ? 34.656 -31 5.059 1 78.12 78 TRP A N 1
ATOM 604 C CA . TRP A 1 78 ? 35.062 -32.406 5 1 78.12 78 TRP A CA 1
ATOM 605 C C . TRP A 1 78 ? 33.875 -33.312 5.137 1 78.12 78 TRP A C 1
ATOM 607 O O . TRP A 1 78 ? 33.75 -34.312 4.414 1 78.12 78 TRP A O 1
ATOM 617 N N . LYS A 1 79 ? 32.875 -32.906 5.957 1 76.81 79 LYS A N 1
ATOM 618 C CA . LYS A 1 79 ? 31.656 -33.688 6.117 1 76.81 79 LYS A CA 1
ATOM 619 C C . LYS A 1 79 ? 30.797 -33.656 4.852 1 76.81 79 LYS A C 1
ATOM 621 O O . LYS A 1 79 ? 30.234 -34.688 4.449 1 76.81 79 LYS A O 1
ATOM 626 N N . CYS A 1 80 ? 30.766 -32.562 4.238 1 80.06 80 CYS A N 1
ATOM 627 C CA . CYS A 1 80 ? 30.047 -32.469 2.973 1 80.06 80 CYS A CA 1
ATOM 628 C C . CYS A 1 80 ? 30.609 -33.438 1.944 1 80.06 80 CYS A C 1
ATOM 630 O O . CYS A 1 80 ? 29.859 -34.125 1.264 1 80.06 80 CYS A O 1
ATOM 632 N N . LYS A 1 81 ? 31.953 -33.5 1.958 1 80.81 81 LYS A N 1
ATOM 633 C CA . LYS A 1 81 ? 32.625 -34.375 1.012 1 80.81 81 LYS A CA 1
ATOM 634 C C . LYS A 1 81 ? 32.406 -35.844 1.406 1 80.81 81 LYS A C 1
ATOM 636 O O . LYS A 1 81 ? 32.188 -36.688 0.549 1 80.81 81 LYS A O 1
ATOM 641 N N . GLN A 1 82 ? 32.375 -36.125 2.637 1 79.94 82 GLN A N 1
ATOM 642 C CA . GLN A 1 82 ? 32.25 -37.469 3.168 1 79.94 82 GLN A CA 1
ATOM 643 C C . GLN A 1 82 ? 30.875 -38.062 2.9 1 79.94 82 GLN A C 1
ATOM 645 O O . GLN A 1 82 ? 30.75 -39.25 2.607 1 79.94 82 GLN A O 1
ATOM 650 N N . ILE A 1 83 ? 29.844 -37.156 2.945 1 77 83 ILE A N 1
ATOM 651 C CA . ILE A 1 83 ? 28.484 -37.656 2.781 1 77 83 ILE A CA 1
ATOM 652 C C . ILE A 1 83 ? 28.141 -37.75 1.296 1 77 83 ILE A C 1
ATOM 654 O O . ILE A 1 83 ? 27.047 -38.188 0.929 1 77 83 ILE A O 1
ATOM 658 N N . GLY A 1 84 ? 29 -37.25 0.378 1 76.94 84 GLY A N 1
ATOM 659 C CA . GLY A 1 84 ? 28.859 -37.531 -1.043 1 76.94 84 GLY A CA 1
ATOM 660 C C . GLY A 1 84 ? 28.578 -36.281 -1.865 1 76.94 84 GLY A C 1
ATOM 661 O O . GLY A 1 84 ? 28.141 -36.375 -3.014 1 76.94 84 GLY A O 1
ATOM 662 N N . MET A 1 85 ? 28.781 -35.125 -1.25 1 77.12 85 MET A N 1
ATOM 663 C CA . MET A 1 85 ? 28.594 -33.938 -2.076 1 77.12 85 MET A CA 1
ATOM 664 C C . MET A 1 85 ? 29.734 -33.781 -3.086 1 77.12 85 MET A C 1
ATOM 666 O O . MET A 1 85 ? 30.906 -33.875 -2.721 1 77.12 85 MET A O 1
ATOM 670 N N . ARG A 1 86 ? 29.438 -33.625 -4.379 1 77.25 86 ARG A N 1
ATOM 671 C CA . ARG A 1 86 ? 30.422 -33.625 -5.445 1 77.25 86 ARG A CA 1
ATOM 672 C C . ARG A 1 86 ? 30.641 -32.219 -5.996 1 77.25 86 ARG A C 1
ATOM 674 O O . ARG A 1 86 ? 29.672 -31.469 -6.227 1 77.25 86 ARG A O 1
ATOM 681 N N . GLU A 1 87 ? 31.859 -31.797 -6.09 1 72.94 87 GLU A N 1
ATOM 682 C CA . GLU A 1 87 ? 32.219 -30.516 -6.664 1 72.94 87 GLU A CA 1
ATOM 683 C C . GLU A 1 87 ? 31.797 -30.422 -8.133 1 72.94 87 GLU A C 1
ATOM 685 O O . GLU A 1 87 ? 31.422 -29.344 -8.602 1 72.94 87 GLU A O 1
ATOM 690 N N . GLU A 1 88 ? 31.984 -31.531 -8.883 1 64.94 88 GLU A N 1
ATOM 691 C CA . GLU A 1 88 ? 31.609 -31.594 -10.289 1 64.94 88 GLU A CA 1
ATOM 692 C C . GLU A 1 88 ? 30.109 -31.359 -10.477 1 64.94 88 GLU A C 1
ATOM 694 O O . GLU A 1 88 ? 29.656 -31.125 -11.594 1 64.94 88 GLU A O 1
ATOM 699 N N . ALA A 1 89 ? 29.422 -31.562 -9.484 1 62.16 89 ALA A N 1
ATOM 700 C CA . ALA A 1 89 ? 27.984 -31.344 -9.578 1 62.16 89 ALA A CA 1
ATOM 701 C C . ALA A 1 89 ? 27.641 -29.859 -9.625 1 62.16 89 ALA A C 1
ATOM 703 O O . ALA A 1 89 ? 26.516 -29.484 -9.922 1 62.16 89 ALA A O 1
ATOM 704 N N . LEU A 1 90 ? 28.688 -29.094 -9.438 1 60.97 90 LEU A N 1
ATOM 705 C CA . LEU A 1 90 ? 28.531 -27.656 -9.602 1 60.97 90 LEU A CA 1
ATOM 706 C C . LEU A 1 90 ? 28.516 -27.281 -11.086 1 60.97 90 LEU A C 1
ATOM 708 O O . LEU A 1 90 ? 29.328 -27.781 -11.867 1 60.97 90 LEU A O 1
ATOM 712 N N . HIS A 1 91 ? 27.484 -26.812 -11.867 1 50.28 91 HIS A N 1
ATOM 713 C CA . HIS A 1 91 ? 27.453 -26.391 -13.258 1 50.28 91 HIS A CA 1
ATOM 714 C C . HIS A 1 91 ? 28.078 -25 -13.43 1 50.28 91 HIS A C 1
ATOM 716 O O . HIS A 1 91 ? 27.656 -24.047 -12.773 1 50.28 91 HIS A O 1
ATOM 722 N N . PRO A 1 92 ? 29.188 -24.859 -14.156 1 44.31 92 PRO A N 1
ATOM 723 C CA . PRO A 1 92 ? 29.875 -23.594 -14.391 1 44.31 92 PRO A CA 1
ATOM 724 C C . PRO A 1 92 ? 28.938 -22.5 -14.906 1 44.31 92 PRO A C 1
ATOM 726 O O . PRO A 1 92 ? 29.125 -21.328 -14.57 1 44.31 92 PRO A O 1
ATOM 729 N N . SER A 1 93 ? 28.234 -22.641 -16.078 1 40.16 93 SER A N 1
ATOM 730 C CA . SER A 1 93 ? 27.438 -21.594 -16.703 1 40.16 93 SER A CA 1
ATOM 731 C C . SER A 1 93 ? 26.438 -21 -15.719 1 40.16 93 SER A C 1
ATOM 733 O O . SER A 1 93 ? 26.141 -19.812 -15.75 1 40.16 93 SER A O 1
ATOM 735 N N . ARG A 1 94 ? 25.672 -21.688 -15.109 1 35.88 94 ARG A N 1
ATOM 736 C CA . ARG A 1 94 ? 24.609 -21.125 -14.273 1 35.88 94 ARG A CA 1
ATOM 737 C C . ARG A 1 94 ? 25.188 -20.438 -13.047 1 35.88 94 ARG A C 1
ATOM 739 O O . ARG A 1 94 ? 24.578 -19.516 -12.492 1 35.88 94 ARG A O 1
ATOM 746 N N . ASP A 1 95 ? 26.203 -20.875 -12.523 1 35.16 95 ASP A N 1
ATOM 747 C CA . ASP A 1 95 ? 26.766 -20.391 -11.266 1 35.16 95 ASP A CA 1
ATOM 748 C C . ASP A 1 95 ? 27.812 -19.312 -11.516 1 35.16 95 ASP A C 1
ATOM 750 O O . ASP A 1 95 ? 28.422 -18.797 -10.578 1 35.16 95 ASP A O 1
ATOM 754 N N . VAL A 1 96 ? 28.438 -19.031 -12.797 1 33.62 96 VAL A N 1
ATOM 755 C CA . VAL A 1 96 ? 29.5 -18.094 -13.125 1 33.62 96 VAL A CA 1
ATOM 756 C C . VAL A 1 96 ? 28.906 -16.719 -13.445 1 33.62 96 VAL A C 1
ATOM 758 O O . VAL A 1 96 ? 28.406 -16.516 -14.555 1 33.62 96 VAL A O 1
ATOM 761 N N . ILE A 1 97 ? 28.047 -16.031 -12.961 1 28.84 97 ILE A N 1
ATOM 762 C CA . ILE A 1 97 ? 27.672 -14.711 -13.453 1 28.84 97 ILE A CA 1
ATOM 763 C C . ILE A 1 97 ? 28.938 -13.859 -13.648 1 28.84 97 ILE A C 1
ATOM 765 O O . ILE A 1 97 ? 29.141 -13.281 -14.711 1 28.84 97 ILE A O 1
ATOM 769 N N . GLY A 1 98 ? 29.391 -12.891 -12.789 1 27.11 98 GLY A N 1
ATOM 770 C CA . GLY A 1 98 ? 30.016 -11.609 -13.055 1 27.11 98 GLY A CA 1
ATOM 771 C C . GLY A 1 98 ? 31.5 -11.719 -13.359 1 27.11 98 GLY A C 1
ATOM 772 O O . GLY A 1 98 ? 32.281 -10.859 -12.961 1 27.11 98 GLY A O 1
ATOM 773 N N . ARG A 1 99 ? 32.031 -12.711 -13.844 1 25.83 99 ARG A N 1
ATOM 774 C CA . ARG A 1 99 ? 33.469 -12.547 -13.852 1 25.83 99 ARG A CA 1
ATOM 775 C C . ARG A 1 99 ? 33.906 -11.648 -15 1 25.83 99 ARG A C 1
ATOM 777 O O . ARG A 1 99 ? 33.906 -12.062 -16.156 1 25.83 99 ARG A O 1
ATOM 784 N N . ARG A 1 100 ? 33.75 -10.273 -15.023 1 25.88 100 ARG A N 1
ATOM 785 C CA . ARG A 1 100 ? 34.5 -9.422 -15.938 1 25.88 100 ARG A CA 1
ATOM 786 C C . ARG A 1 100 ? 35.969 -9.797 -15.938 1 25.88 100 ARG A C 1
ATOM 788 O O . ARG A 1 100 ? 36.531 -10.078 -14.883 1 25.88 100 ARG A O 1
ATOM 795 N N . ARG A 1 101 ? 36.5 -10.133 -16.922 1 28.39 101 ARG A N 1
ATOM 796 C CA . ARG A 1 101 ? 37.875 -10.359 -17.312 1 28.39 101 ARG A CA 1
ATOM 797 C C . ARG A 1 101 ? 38.781 -9.234 -16.812 1 28.39 101 ARG A C 1
ATOM 799 O O . ARG A 1 101 ? 38.531 -8.062 -17.109 1 28.39 101 ARG A O 1
ATOM 806 N N . ARG A 1 102 ? 39.656 -9.344 -15.789 1 25.69 102 ARG A N 1
ATOM 807 C CA . ARG A 1 102 ? 40.75 -8.492 -15.297 1 25.69 102 ARG A CA 1
ATOM 808 C C . ARG A 1 102 ? 41.688 -8.109 -16.438 1 25.69 102 ARG A C 1
ATOM 810 O O . ARG A 1 102 ? 42.125 -8.969 -17.203 1 25.69 102 ARG A O 1
ATOM 817 N N . PRO A 1 103 ? 41.844 -6.828 -16.781 1 25.08 103 PRO A N 1
ATOM 818 C CA . PRO A 1 103 ? 43 -6.355 -17.578 1 25.08 103 PRO A CA 1
ATOM 819 C C . PRO A 1 103 ? 44.312 -6.977 -17.141 1 25.08 103 PRO A C 1
ATOM 821 O O . PRO A 1 103 ? 44.438 -7.484 -16.031 1 25.08 103 PRO A O 1
ATOM 824 N N . SER A 1 104 ? 45.344 -6.887 -17.875 1 25.61 104 SER A N 1
ATOM 825 C CA . SER A 1 104 ? 46.75 -7.309 -17.828 1 25.61 104 SER A CA 1
ATOM 826 C C . SER A 1 104 ? 47.375 -6.977 -16.484 1 25.61 104 SER A C 1
ATOM 828 O O . SER A 1 104 ? 46.844 -6.16 -15.727 1 25.61 104 SER A O 1
ATOM 830 N N . ALA A 1 105 ? 48.875 -7.055 -16.25 1 27.67 105 ALA A N 1
ATOM 831 C CA . ALA A 1 105 ? 49.906 -7.215 -15.219 1 27.67 105 ALA A CA 1
ATOM 832 C C . ALA A 1 105 ? 49.906 -6.035 -14.25 1 27.67 105 ALA A C 1
ATOM 834 O O . ALA A 1 105 ? 50.688 -6 -13.297 1 27.67 105 ALA A O 1
ATOM 835 N N . GLU A 1 106 ? 49.906 -4.719 -14.664 1 30.7 106 GLU A N 1
ATOM 836 C CA . GLU A 1 106 ? 50.281 -3.699 -13.695 1 30.7 106 GLU A CA 1
ATOM 837 C C . GLU A 1 106 ? 49.406 -3.764 -12.445 1 30.7 106 GLU A C 1
ATOM 839 O O . GLU A 1 106 ? 48.281 -4.27 -12.5 1 30.7 106 GLU A O 1
ATOM 844 N N . SER A 1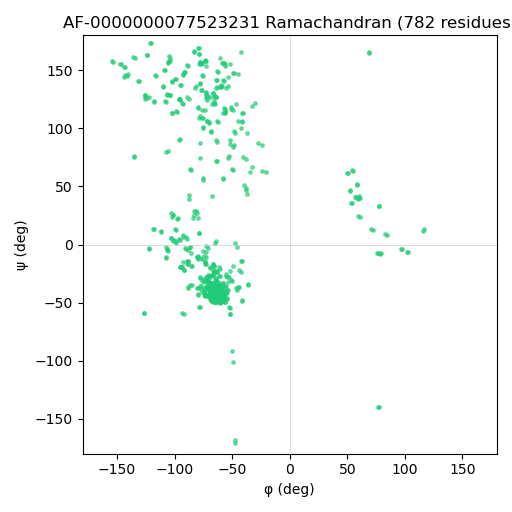 107 ? 49.844 -3.285 -11.016 1 29.86 107 SER A N 1
ATOM 845 C CA . SER A 1 107 ? 49.188 -3.691 -9.781 1 29.86 107 SER A CA 1
ATOM 846 C C . SER A 1 107 ? 47.656 -3.521 -9.867 1 29.86 107 SER A C 1
ATOM 848 O O . SER A 1 107 ? 47.188 -2.434 -10.18 1 29.86 107 SER A O 1
ATOM 850 N N . PRO A 1 108 ? 46.875 -4.375 -10.375 1 32.22 108 PRO A N 1
ATOM 851 C CA . PRO A 1 108 ? 45.469 -4.23 -10.75 1 32.22 108 PRO A CA 1
ATOM 852 C C . PRO A 1 108 ? 44.656 -3.453 -9.711 1 32.22 108 PRO A C 1
ATOM 854 O O . PRO A 1 108 ? 44.875 -3.623 -8.508 1 32.22 108 PRO A O 1
ATOM 857 N N . PRO A 1 109 ? 44.375 -2.176 -9.914 1 32 109 PRO A N 1
ATOM 858 C CA . PRO A 1 109 ? 43.656 -1.51 -8.828 1 32 109 PRO A CA 1
ATOM 859 C C . PRO A 1 109 ? 42.688 -2.449 -8.078 1 32 109 PRO A C 1
ATOM 861 O O . PRO A 1 109 ? 42.25 -3.441 -8.648 1 32 109 PRO A O 1
ATOM 864 N N . ASP A 1 110 ? 42.844 -2.688 -6.781 1 31.62 110 ASP A N 1
ATOM 865 C CA . ASP A 1 110 ? 42.094 -3.479 -5.816 1 31.62 110 ASP A CA 1
ATOM 866 C C . ASP A 1 110 ? 40.594 -3.484 -6.152 1 31.62 110 ASP A C 1
ATOM 868 O O . ASP A 1 110 ? 39.938 -2.432 -6.176 1 31.62 110 ASP A O 1
ATOM 872 N N . MET A 1 111 ? 40.125 -4.02 -7.16 1 35.88 111 MET A N 1
ATOM 873 C CA . MET A 1 111 ? 38.719 -4.336 -7.395 1 35.88 111 MET A CA 1
ATOM 874 C C . MET A 1 111 ? 37.969 -4.48 -6.078 1 35.88 111 MET A C 1
ATOM 876 O O . MET A 1 111 ? 38.125 -5.465 -5.359 1 35.88 111 MET A O 1
ATOM 880 N N . HIS A 1 112 ? 37.812 -3.518 -5.219 1 35.38 112 HIS A N 1
ATOM 881 C CA . HIS A 1 112 ? 37 -3.518 -4 1 35.38 112 HIS A CA 1
ATOM 882 C C . HIS A 1 112 ? 35.688 -4.285 -4.195 1 35.38 112 HIS A C 1
ATOM 884 O O . HIS A 1 112 ? 34.75 -3.76 -4.766 1 35.38 112 HIS A O 1
ATOM 890 N N . MET A 1 113 ? 35.5 -5.434 -4.73 1 39.03 113 MET A N 1
ATOM 891 C CA . MET A 1 113 ? 34.312 -6.238 -4.488 1 39.03 113 MET A CA 1
ATOM 892 C C . MET A 1 113 ? 33.719 -5.93 -3.121 1 39.03 113 MET A C 1
ATOM 894 O O . MET A 1 113 ? 34.406 -6.082 -2.098 1 39.03 113 MET A O 1
ATOM 898 N N . LYS A 1 114 ? 32.938 -5.035 -3.049 1 52.47 114 LYS A N 1
ATOM 899 C CA . LYS A 1 114 ? 32.344 -4.664 -1.771 1 52.47 114 LYS A CA 1
ATOM 900 C C . LYS A 1 114 ? 31.984 -5.902 -0.952 1 52.47 114 LYS A C 1
ATOM 902 O O . LYS A 1 114 ? 31.109 -6.691 -1.35 1 52.47 114 LYS A O 1
ATOM 907 N N . THR A 1 115 ? 32.812 -6.633 -0.33 1 65.38 115 THR A N 1
ATOM 908 C CA . THR A 1 115 ? 32.594 -7.73 0.604 1 65.38 115 THR A CA 1
ATOM 909 C C . THR A 1 115 ? 31.469 -7.398 1.568 1 65.38 115 THR A C 1
ATOM 911 O O . THR A 1 115 ? 31.484 -6.348 2.217 1 65.38 115 THR A O 1
ATOM 914 N N . LEU A 1 116 ? 30.328 -8.234 1.38 1 80.5 116 LEU A N 1
ATOM 915 C CA . LEU A 1 116 ? 29.234 -8.062 2.316 1 80.5 116 LEU A CA 1
ATOM 916 C C . LEU A 1 116 ? 29.703 -8.219 3.756 1 80.5 116 LEU A C 1
ATOM 918 O O . LEU A 1 116 ? 30.609 -9.016 4.035 1 80.5 116 LEU A O 1
ATOM 922 N N . SER A 1 117 ? 29.266 -7.336 4.562 1 87.62 117 SER A N 1
ATOM 923 C CA . SER A 1 117 ? 29.484 -7.547 5.988 1 87.62 117 SER A CA 1
ATOM 924 C C . SER A 1 117 ? 28.906 -8.883 6.441 1 87.62 117 SER A C 1
ATOM 926 O O . SER A 1 117 ? 28.062 -9.469 5.758 1 87.62 117 SER A O 1
ATOM 928 N N . ASP A 1 118 ? 29.391 -9.453 7.488 1 87.06 118 ASP A N 1
ATOM 929 C CA . ASP A 1 118 ? 28.875 -10.695 8.055 1 87.06 118 ASP A CA 1
ATOM 930 C C . ASP A 1 118 ? 27.375 -10.602 8.32 1 87.06 118 ASP A C 1
ATOM 932 O O . ASP A 1 118 ? 26.625 -11.555 8.094 1 87.06 118 ASP A O 1
ATOM 936 N N . ALA A 1 119 ? 27.016 -9.5 8.758 1 91.38 119 ALA A N 1
ATOM 937 C CA . ALA A 1 119 ? 25.594 -9.289 9.047 1 91.38 119 ALA A CA 1
ATOM 938 C C . ALA A 1 119 ? 24.766 -9.344 7.766 1 91.38 119 ALA A C 1
ATOM 940 O O . ALA A 1 119 ? 23.688 -9.93 7.746 1 91.38 119 ALA A O 1
ATOM 941 N N . ASP A 1 120 ? 25.281 -8.781 6.742 1 92.75 120 ASP A N 1
ATOM 942 C CA . ASP A 1 120 ? 24.578 -8.773 5.465 1 92.75 120 ASP A CA 1
ATOM 943 C C . ASP A 1 120 ? 24.5 -10.18 4.867 1 92.75 120 ASP A C 1
ATOM 945 O O . ASP A 1 120 ? 23.5 -10.547 4.25 1 92.75 120 ASP A O 1
ATOM 949 N N . GLU A 1 121 ? 25.5 -10.914 5.078 1 92.5 121 GLU A N 1
ATOM 950 C CA . GLU A 1 121 ? 25.5 -12.297 4.602 1 92.5 121 GLU A CA 1
ATOM 951 C C . GLU A 1 121 ? 24.453 -13.133 5.332 1 92.5 121 GLU A C 1
ATOM 953 O O . GLU A 1 121 ? 23.781 -13.961 4.719 1 92.5 121 GLU A O 1
ATOM 958 N N . GLU A 1 122 ? 24.406 -12.914 6.578 1 94.31 122 GLU A N 1
ATOM 959 C CA . GLU A 1 122 ? 23.406 -13.625 7.371 1 94.31 122 GLU A CA 1
ATOM 960 C C . GLU A 1 122 ? 21.984 -13.242 6.953 1 94.31 122 GLU A C 1
ATOM 962 O O . GLU A 1 122 ? 21.109 -14.094 6.883 1 94.31 122 GLU A O 1
ATOM 967 N N . ASN A 1 123 ? 21.781 -11.992 6.773 1 96.56 123 ASN A N 1
ATOM 968 C CA . ASN A 1 123 ? 20.484 -11.508 6.324 1 96.56 123 ASN A CA 1
ATOM 969 C C . ASN A 1 123 ? 20.125 -12.07 4.957 1 96.56 123 ASN A C 1
ATOM 971 O O . ASN A 1 123 ? 18.969 -12.43 4.715 1 96.56 123 ASN A O 1
ATOM 975 N N . LEU A 1 124 ? 21.062 -12.078 4.129 1 95.88 124 LEU A N 1
ATOM 976 C CA . LEU A 1 124 ? 20.844 -12.648 2.803 1 95.88 124 LEU A CA 1
ATOM 977 C C . LEU A 1 124 ? 20.5 -14.125 2.895 1 95.88 124 LEU A C 1
ATOM 979 O O . LEU A 1 124 ? 19.641 -14.617 2.15 1 95.88 124 LEU A O 1
ATOM 983 N N . ARG A 1 125 ? 21.125 -14.789 3.795 1 94.38 125 ARG A N 1
ATOM 984 C CA . ARG A 1 125 ? 20.844 -16.203 4.008 1 94.38 125 ARG A CA 1
ATOM 985 C C . ARG A 1 125 ? 19.406 -16.406 4.496 1 94.38 125 ARG A C 1
ATOM 987 O O . ARG A 1 125 ? 18.734 -17.344 4.062 1 94.38 125 ARG A O 1
ATOM 994 N N . LEU A 1 126 ? 19.031 -15.625 5.363 1 96.31 126 LEU A N 1
ATOM 995 C CA . LEU A 1 126 ? 17.672 -15.695 5.859 1 96.31 126 LEU A CA 1
ATOM 996 C C . LEU A 1 126 ? 16.672 -15.562 4.719 1 96.31 126 LEU A C 1
ATOM 998 O O . LEU A 1 126 ? 15.719 -16.344 4.621 1 96.31 126 LEU A O 1
ATOM 1002 N N . LEU A 1 127 ? 16.859 -14.586 3.908 1 96.44 127 LEU A N 1
ATOM 1003 C CA . LEU A 1 127 ? 15.961 -14.336 2.789 1 96.44 127 LEU A CA 1
ATOM 1004 C C . LEU A 1 127 ? 16 -15.492 1.792 1 96.44 127 LEU A C 1
ATOM 1006 O O . LEU A 1 127 ? 14.977 -15.859 1.217 1 96.44 127 LEU A O 1
ATOM 1010 N N . ASP A 1 128 ? 17.109 -16.031 1.632 1 94.69 128 ASP A N 1
ATOM 1011 C CA . ASP A 1 128 ? 17.266 -17.156 0.721 1 94.69 128 ASP A CA 1
ATOM 1012 C C . ASP A 1 128 ? 16.516 -18.375 1.235 1 94.69 128 ASP A C 1
ATOM 1014 O O . ASP A 1 128 ? 15.961 -19.156 0.448 1 94.69 128 ASP A O 1
ATOM 1018 N N . GLU A 1 129 ? 16.578 -18.531 2.475 1 94.88 129 GLU A N 1
ATOM 1019 C CA . GLU A 1 129 ? 15.812 -19.625 3.08 1 94.88 129 GLU A CA 1
ATOM 1020 C C . GLU A 1 129 ? 14.32 -19.484 2.789 1 94.88 129 GLU A C 1
ATOM 1022 O O . GLU A 1 129 ? 13.656 -20.469 2.457 1 94.88 129 GLU A O 1
ATOM 1027 N N . ILE A 1 130 ? 13.844 -18.344 2.889 1 95.81 130 ILE A N 1
ATOM 1028 C CA . ILE A 1 130 ? 12.43 -18.078 2.639 1 95.81 130 ILE A CA 1
ATOM 1029 C C . ILE A 1 130 ? 12.117 -18.281 1.159 1 95.81 130 ILE A C 1
ATOM 1031 O O . ILE A 1 130 ? 11.078 -18.844 0.81 1 95.81 130 ILE A O 1
ATOM 1035 N N . ARG A 1 131 ? 12.969 -17.812 0.321 1 94.94 131 ARG A N 1
ATOM 1036 C CA . ARG A 1 131 ? 12.828 -18 -1.118 1 94.94 131 ARG A CA 1
ATOM 1037 C C . ARG A 1 131 ? 12.719 -19.484 -1.462 1 94.94 131 ARG A C 1
ATOM 1039 O O . ARG A 1 131 ? 11.906 -19.875 -2.299 1 94.94 131 ARG A O 1
ATOM 1046 N N . GLU A 1 132 ? 13.477 -20.266 -0.809 1 92 132 GLU A N 1
ATOM 1047 C CA . GLU A 1 132 ? 13.469 -21.703 -1.062 1 92 132 GLU A CA 1
ATOM 1048 C C . GLU A 1 132 ? 12.141 -22.328 -0.655 1 92 132 GLU A C 1
ATOM 1050 O O . GLU A 1 132 ? 11.672 -23.281 -1.291 1 92 132 GLU A O 1
ATOM 1055 N N . ILE A 1 133 ? 11.609 -21.828 0.402 1 92.94 133 ILE A N 1
ATOM 1056 C CA . ILE A 1 133 ? 10.289 -22.297 0.815 1 92.94 133 ILE A CA 1
ATOM 1057 C C . ILE A 1 133 ? 9.273 -22.031 -0.292 1 92.94 133 ILE A C 1
ATOM 1059 O O . ILE A 1 133 ? 8.492 -22.906 -0.661 1 92.94 133 ILE A O 1
ATOM 1063 N N . ASP A 1 134 ? 9.344 -20.859 -0.854 1 91.94 134 ASP A N 1
ATOM 1064 C CA . ASP A 1 134 ? 8.43 -20.469 -1.925 1 91.94 134 ASP A CA 1
ATOM 1065 C C . ASP A 1 134 ? 8.578 -21.375 -3.135 1 91.94 134 ASP A C 1
ATOM 1067 O O . ASP A 1 134 ? 7.578 -21.875 -3.662 1 91.94 134 ASP A O 1
ATOM 1071 N N . ILE A 1 135 ? 9.766 -21.609 -3.496 1 87.31 135 ILE A N 1
ATOM 1072 C CA . ILE A 1 135 ? 10.055 -22.391 -4.691 1 87.31 135 ILE A CA 1
ATOM 1073 C C . ILE A 1 135 ? 9.578 -23.828 -4.492 1 87.31 135 ILE A C 1
ATOM 1075 O O . ILE A 1 135 ? 8.977 -24.422 -5.391 1 87.31 135 ILE A O 1
ATOM 1079 N N . SER A 1 136 ? 9.805 -24.328 -3.332 1 87.19 136 SER A N 1
ATOM 1080 C CA . SER A 1 136 ? 9.414 -25.703 -3.029 1 87.19 136 SER A CA 1
ATOM 1081 C C . SER A 1 136 ? 7.898 -25.875 -3.086 1 87.19 136 SER A C 1
ATOM 1083 O O . SER A 1 136 ? 7.398 -26.844 -3.652 1 87.19 136 SER A O 1
ATOM 1085 N N . ILE A 1 137 ? 7.195 -24.953 -2.531 1 88.5 137 ILE A N 1
ATOM 1086 C CA . ILE A 1 137 ? 5.738 -25.016 -2.494 1 88.5 137 ILE A CA 1
ATOM 1087 C C . ILE A 1 137 ? 5.18 -24.875 -3.908 1 88.5 137 ILE A C 1
ATOM 1089 O O . ILE A 1 137 ? 4.289 -25.625 -4.312 1 88.5 137 ILE A O 1
ATOM 1093 N N . ARG A 1 138 ? 5.723 -24 -4.695 1 84.44 138 ARG A N 1
ATOM 1094 C CA . ARG A 1 138 ? 5.258 -23.781 -6.059 1 84.44 138 ARG A CA 1
ATOM 1095 C C . ARG A 1 138 ? 5.551 -24.984 -6.945 1 84.44 138 ARG A C 1
ATOM 1097 O O . ARG A 1 138 ? 4.723 -25.375 -7.773 1 84.44 138 ARG A O 1
ATOM 1104 N N . ALA A 1 139 ? 6.703 -25.516 -6.77 1 81.06 139 ALA A N 1
ATOM 1105 C CA . ALA A 1 139 ? 7.086 -26.688 -7.551 1 81.06 139 ALA A CA 1
ATOM 1106 C C . ALA A 1 139 ? 6.168 -27.875 -7.254 1 81.06 139 ALA A C 1
ATOM 1108 O O . ALA A 1 139 ? 5.734 -28.578 -8.172 1 81.06 139 ALA A O 1
ATOM 1109 N N . ARG A 1 140 ? 5.867 -28.062 -6.059 1 79.81 140 ARG A N 1
ATOM 1110 C CA . ARG A 1 140 ? 4.98 -29.141 -5.664 1 79.81 140 ARG A CA 1
ATOM 1111 C C . ARG A 1 140 ? 3.566 -28.922 -6.18 1 79.81 140 ARG A C 1
ATOM 1113 O O . ARG A 1 140 ? 2.9 -29.859 -6.625 1 79.81 140 ARG A O 1
ATOM 1120 N N . THR A 1 141 ? 3.139 -27.703 -6.055 1 78.81 141 THR A N 1
ATOM 1121 C CA . THR A 1 141 ? 1.803 -27.359 -6.531 1 78.81 141 THR A CA 1
ATOM 1122 C C . THR A 1 141 ? 1.695 -27.578 -8.039 1 78.81 141 THR A C 1
ATOM 1124 O O . THR A 1 141 ? 0.682 -28.078 -8.531 1 78.81 141 THR A O 1
ATOM 1127 N N . ALA A 1 142 ? 2.686 -27.203 -8.711 1 76 142 ALA A N 1
ATOM 1128 C CA . ALA A 1 142 ? 2.723 -27.422 -10.156 1 76 142 ALA A CA 1
ATOM 1129 C C . ALA A 1 142 ? 2.652 -28.906 -10.492 1 76 142 ALA A C 1
ATOM 1131 O O . ALA A 1 142 ? 1.954 -29.297 -11.43 1 76 142 ALA A O 1
ATOM 1132 N N . CYS A 1 143 ? 3.336 -29.688 -9.742 1 75.12 143 CYS A N 1
ATOM 1133 C CA . CYS A 1 143 ? 3.346 -31.125 -9.953 1 75.12 143 CYS A CA 1
ATOM 1134 C C . CYS A 1 143 ? 1.964 -31.719 -9.711 1 75.12 143 CYS A C 1
ATOM 1136 O O . CYS A 1 143 ? 1.52 -32.594 -10.461 1 75.12 143 CYS A O 1
ATOM 1138 N N . MET A 1 144 ? 1.328 -31.219 -8.758 1 74.88 144 MET A N 1
ATOM 1139 C CA . MET A 1 144 ? -0.005 -31.719 -8.422 1 74.88 144 MET A CA 1
ATOM 1140 C C . MET A 1 144 ? -1.005 -31.375 -9.523 1 74.88 144 MET A C 1
ATOM 1142 O O . MET A 1 144 ? -1.96 -32.125 -9.75 1 74.88 144 MET A O 1
ATOM 1146 N N . LEU A 1 145 ? -0.688 -30.344 -10.188 1 71 145 LEU A N 1
ATOM 1147 C CA . LEU A 1 145 ? -1.582 -29.906 -11.25 1 71 145 LEU A CA 1
ATOM 1148 C C . LEU A 1 145 ? -1.17 -30.5 -12.594 1 71 145 LEU A C 1
ATOM 1150 O O . LEU A 1 145 ? -1.761 -30.188 -13.625 1 71 145 LEU A O 1
ATOM 1154 N N . GLY A 1 146 ? -0.219 -31.422 -12.547 1 65.62 146 GLY A N 1
ATOM 1155 C CA . GLY A 1 146 ? 0.188 -32.156 -13.734 1 65.62 146 GLY A CA 1
ATOM 1156 C C . GLY A 1 146 ? 1.198 -31.391 -14.578 1 65.62 146 GLY A C 1
ATOM 1157 O O . GLY A 1 146 ? 1.38 -31.703 -15.758 1 65.62 146 GLY A O 1
ATOM 1158 N N . LYS A 1 147 ? 1.641 -30.375 -14.047 1 64.44 147 LYS A N 1
ATOM 1159 C CA . LYS A 1 147 ? 2.623 -29.594 -14.805 1 64.44 147 LYS A CA 1
ATOM 1160 C C . LYS A 1 147 ? 4.047 -29.984 -14.414 1 64.44 147 LYS A C 1
ATOM 1162 O O . LYS A 1 147 ? 4.281 -30.469 -13.305 1 64.44 147 LYS A O 1
ATOM 1167 N N . GLN A 1 148 ? 4.906 -30.109 -15.562 1 56.78 148 GLN A N 1
ATOM 1168 C CA . GLN A 1 148 ? 6.309 -30.391 -15.281 1 56.78 148 GLN A CA 1
ATOM 1169 C C . GLN A 1 148 ? 6.957 -29.25 -14.5 1 56.78 148 GLN A C 1
ATOM 1171 O O . GLN A 1 148 ? 6.805 -28.078 -14.859 1 56.78 148 GLN A O 1
ATOM 1176 N N . ALA A 1 149 ? 7.172 -29.5 -13.266 1 54.75 149 ALA A N 1
ATOM 1177 C CA . ALA A 1 149 ? 7.852 -28.484 -12.461 1 54.75 149 ALA A CA 1
ATOM 1178 C C . ALA A 1 149 ? 9.102 -27.969 -13.156 1 54.75 149 ALA A C 1
ATOM 1180 O O . ALA A 1 149 ? 9.891 -28.75 -13.695 1 54.75 149 ALA A O 1
ATOM 1181 N N . SER A 1 150 ? 9.086 -26.844 -13.852 1 52.62 150 SER A N 1
ATOM 1182 C CA . SER A 1 150 ? 10.336 -26.344 -14.414 1 52.62 150 SER A CA 1
ATOM 1183 C C . SER A 1 150 ? 11.312 -25.938 -13.32 1 52.62 150 SER A C 1
ATOM 1185 O O . SER A 1 150 ? 10.906 -25.516 -12.234 1 52.62 150 SER A O 1
ATOM 1187 N N . GLU A 1 151 ? 12.5 -26.562 -13.383 1 47.97 151 GLU A N 1
ATOM 1188 C CA . GLU A 1 151 ? 13.625 -26.297 -12.5 1 47.97 151 GLU A CA 1
ATOM 1189 C C . GLU A 1 151 ? 13.805 -24.797 -12.266 1 47.97 151 GLU A C 1
ATOM 1191 O O . GLU A 1 151 ? 14.523 -24.391 -11.352 1 47.97 151 GLU A O 1
ATOM 1196 N N . ASP A 1 152 ? 13.102 -23.969 -13.141 1 52.28 152 ASP A N 1
ATOM 1197 C CA . ASP A 1 152 ? 13.391 -22.547 -13.117 1 52.28 152 ASP A CA 1
ATOM 1198 C C . ASP A 1 152 ? 12.516 -21.812 -12.102 1 52.28 152 ASP A C 1
ATOM 1200 O O . ASP A 1 152 ? 11.531 -22.375 -11.617 1 52.28 152 ASP A O 1
ATOM 1204 N N . GLU A 1 153 ? 13.031 -20.656 -11.609 1 55.44 153 GLU A N 1
ATOM 1205 C CA . GLU A 1 153 ? 12.484 -19.703 -10.656 1 55.44 153 GLU A CA 1
ATOM 1206 C C . GLU A 1 153 ? 11.039 -19.344 -10.992 1 55.44 153 GLU A C 1
ATOM 1208 O O . GLU A 1 153 ? 10.375 -18.625 -10.242 1 55.44 153 GLU A O 1
ATOM 1213 N N . LYS A 1 154 ? 10.625 -20.047 -12.094 1 58.06 154 LYS A N 1
ATOM 1214 C CA . LYS A 1 154 ? 9.305 -19.656 -12.57 1 58.06 154 LYS A CA 1
ATOM 1215 C C . LYS A 1 154 ? 8.227 -20.578 -12.031 1 58.06 154 LYS A C 1
ATOM 1217 O O . LYS A 1 154 ? 8.469 -21.781 -11.836 1 58.06 154 LYS A O 1
ATOM 1222 N N . PHE A 1 155 ? 7.309 -19.906 -11.422 1 56.12 155 PHE A N 1
ATOM 1223 C CA . PHE A 1 155 ? 6.156 -20.641 -10.906 1 56.12 155 PHE A CA 1
ATOM 1224 C C . PHE A 1 155 ? 5.688 -21.688 -11.906 1 56.12 155 PHE A C 1
ATOM 1226 O O . PHE A 1 155 ? 5.262 -22.781 -11.516 1 56.12 155 PHE A O 1
ATOM 1233 N N . TYR A 1 156 ? 5.504 -21.328 -13.25 1 55.12 156 TYR A N 1
ATOM 1234 C CA . TYR A 1 156 ? 4.844 -22.281 -14.148 1 55.12 156 TYR A CA 1
ATOM 1235 C C . TYR A 1 156 ? 5.504 -22.266 -15.523 1 55.12 156 TYR A C 1
ATOM 1237 O O . TYR A 1 156 ? 6.215 -21.328 -15.875 1 55.12 156 TYR A O 1
ATOM 1245 N N . SER A 1 157 ? 5.535 -23.422 -16.094 1 53.97 157 SER A N 1
ATOM 1246 C CA . SER A 1 157 ? 6.035 -23.594 -17.453 1 53.97 157 SER A CA 1
ATOM 1247 C C . SER A 1 157 ? 5.402 -22.594 -18.422 1 53.97 157 SER A C 1
ATOM 1249 O O . SER A 1 157 ? 4.207 -22.312 -18.328 1 53.97 157 SER A O 1
ATOM 1251 N N . THR A 1 158 ? 6.145 -21.703 -19 1 52.56 158 THR A N 1
ATOM 1252 C CA . THR A 1 158 ? 5.773 -20.703 -20 1 52.56 158 THR A CA 1
ATOM 1253 C C . THR A 1 158 ? 4.852 -21.312 -21.047 1 52.56 158 THR A C 1
ATOM 1255 O O . THR A 1 158 ? 4.242 -20.578 -21.844 1 52.56 158 THR A O 1
ATOM 1258 N N . ASP A 1 159 ? 4.867 -22.562 -21.25 1 55.84 159 ASP A N 1
ATOM 1259 C CA . ASP A 1 159 ? 4.043 -23.109 -22.328 1 55.84 159 ASP A CA 1
ATOM 1260 C C . ASP A 1 159 ? 2.566 -23.125 -21.922 1 55.84 159 ASP A C 1
ATOM 1262 O O . ASP A 1 159 ? 2.045 -24.156 -21.484 1 55.84 159 ASP A O 1
ATOM 1266 N N . CYS A 1 160 ? 2.115 -21.984 -21.594 1 60.12 160 CYS A N 1
ATOM 1267 C CA . CYS A 1 160 ? 0.77 -21.859 -21.047 1 60.12 160 CYS A CA 1
ATOM 1268 C C . CYS A 1 160 ? -0.277 -22.266 -22.062 1 60.12 160 CYS A C 1
ATOM 1270 O O . CYS A 1 160 ? -0.376 -21.672 -23.141 1 60.12 160 CYS A O 1
ATOM 1272 N N . ASP A 1 161 ? -0.629 -23.531 -22.062 1 69 161 ASP A N 1
ATOM 1273 C CA . ASP A 1 161 ? -1.799 -24.031 -22.781 1 69 161 ASP A CA 1
ATOM 1274 C C . ASP A 1 161 ? -3.092 -23.531 -22.141 1 69 161 ASP A C 1
ATOM 1276 O O . ASP A 1 161 ? -3.49 -24.031 -21.078 1 69 161 ASP A O 1
ATOM 1280 N N . CYS A 1 162 ? -3.688 -22.438 -22.703 1 79.81 162 CYS A N 1
ATOM 1281 C CA . CYS A 1 162 ? -4.914 -21.844 -22.172 1 79.81 162 CYS A CA 1
ATOM 1282 C C . CYS A 1 162 ? -6.117 -22.734 -22.469 1 79.81 162 CYS A C 1
ATOM 1284 O O . CYS A 1 162 ? -7.23 -22.453 -22.031 1 79.81 162 CYS A O 1
ATOM 1286 N N . SER A 1 163 ? -5.832 -23.828 -23.156 1 79.75 163 SER A N 1
ATOM 1287 C CA . SER A 1 163 ? -6.93 -24.734 -23.5 1 79.75 163 SER A CA 1
ATOM 1288 C C . SER A 1 163 ? -7.52 -25.375 -22.25 1 79.75 163 SER A C 1
ATOM 1290 O O . SER A 1 163 ? -8.68 -25.781 -22.234 1 79.75 163 SER A O 1
ATOM 1292 N N . LYS A 1 164 ? -6.773 -25.406 -21.25 1 78.56 164 LYS A N 1
ATOM 1293 C CA . LYS A 1 164 ? -7.238 -26.062 -20.031 1 78.56 164 LYS A CA 1
ATOM 1294 C C . LYS A 1 164 ? -7.719 -25.047 -19 1 78.56 164 LYS A C 1
ATOM 1296 O O . LYS A 1 164 ? -8.109 -25.406 -17.891 1 78.56 164 LYS A O 1
ATOM 1301 N N . VAL A 1 165 ? -7.727 -23.797 -19.328 1 83.19 165 VAL A N 1
ATOM 1302 C CA . VAL A 1 165 ? -8.102 -22.734 -18.406 1 83.19 165 VAL A CA 1
ATOM 1303 C C . VAL A 1 165 ? -9.586 -22.422 -18.531 1 83.19 165 VAL A C 1
ATOM 1305 O O . VAL A 1 165 ? -10.078 -22.172 -19.641 1 83.19 165 VAL A O 1
ATOM 1308 N N . SER A 1 166 ? -10.289 -22.562 -17.453 1 85.38 166 SER A N 1
ATOM 1309 C CA . SER A 1 166 ? -11.711 -22.219 -17.422 1 85.38 166 SER A CA 1
ATOM 1310 C C . SER A 1 166 ? -11.953 -20.922 -16.672 1 85.38 166 SER A C 1
ATOM 1312 O O . SER A 1 166 ? -11.117 -20.484 -15.875 1 85.38 166 SER A O 1
ATOM 1314 N N . VAL A 1 167 ? -13.016 -20.281 -16.953 1 88.12 167 VAL A N 1
ATOM 1315 C CA . VAL A 1 167 ? -13.391 -19.062 -16.234 1 88.12 167 VAL A CA 1
ATOM 1316 C C . VAL A 1 167 ? -13.859 -19.438 -14.828 1 88.12 167 VAL A C 1
ATOM 1318 O O . VAL A 1 167 ? -14.609 -20.391 -14.641 1 88.12 167 VAL A O 1
ATOM 1321 N N . ASN A 1 168 ? -13.273 -18.688 -13.914 1 82.62 168 ASN A N 1
ATOM 1322 C CA . ASN A 1 168 ? -13.555 -19 -12.516 1 82.62 168 ASN A CA 1
ATOM 1323 C C . ASN A 1 168 ? -14.969 -18.578 -12.125 1 82.62 168 ASN A C 1
ATOM 1325 O O . ASN A 1 168 ? -15.367 -17.422 -12.328 1 82.62 168 ASN A O 1
ATOM 1329 N N . HIS A 1 169 ? -15.719 -19.531 -11.586 1 75.06 169 HIS A N 1
ATOM 1330 C CA . HIS A 1 169 ? -17.062 -19.266 -11.102 1 75.06 169 HIS A CA 1
ATOM 1331 C C . HIS A 1 169 ? -17.203 -19.625 -9.625 1 75.06 169 HIS A C 1
ATOM 1333 O O . HIS A 1 169 ? -18.266 -19.453 -9.031 1 75.06 169 HIS A O 1
ATOM 1339 N N . GLU A 1 170 ? -16.172 -20.141 -9.117 1 78.88 170 GLU A N 1
ATOM 1340 C CA . GLU A 1 170 ? -16.172 -20.594 -7.734 1 78.88 170 GLU A CA 1
ATOM 1341 C C . GLU A 1 170 ? -14.906 -20.172 -7 1 78.88 170 GLU A C 1
ATOM 1343 O O . GLU A 1 170 ? -14.062 -21 -6.676 1 78.88 170 GLU A O 1
ATOM 1348 N N . MET A 1 171 ? -14.852 -18.969 -6.648 1 81.81 171 MET A N 1
ATOM 1349 C CA . MET A 1 171 ? -13.664 -18.406 -6.008 1 81.81 171 MET A CA 1
ATOM 1350 C C . MET A 1 171 ? -13.375 -19.125 -4.691 1 81.81 171 MET A C 1
ATOM 1352 O O . MET A 1 171 ? -12.211 -19.25 -4.301 1 81.81 171 MET A O 1
ATOM 1356 N N . GLY A 1 172 ? -14.43 -19.641 -4.121 1 80.94 172 GLY A N 1
ATOM 1357 C CA . GLY A 1 172 ? -14.281 -20.328 -2.85 1 80.94 172 GLY A CA 1
ATOM 1358 C C . GLY A 1 172 ? -13.391 -21.562 -2.938 1 80.94 172 GLY A C 1
ATOM 1359 O O . GLY A 1 172 ? -12.602 -21.828 -2.031 1 80.94 172 GLY A O 1
ATOM 1360 N N . ARG A 1 173 ? -13.477 -22.312 -3.973 1 81 173 ARG A N 1
ATOM 1361 C CA . ARG A 1 173 ? -12.68 -23.516 -4.164 1 81 173 ARG A CA 1
ATOM 1362 C C . ARG A 1 173 ? -11.211 -23.172 -4.367 1 81 173 ARG A C 1
ATOM 1364 O O . ARG A 1 173 ? -10.328 -23.859 -3.834 1 81 173 ARG A O 1
ATOM 1371 N N . SER A 1 174 ? -10.922 -22.219 -5.168 1 83.88 174 SER A N 1
ATOM 1372 C CA . SER A 1 174 ? -9.547 -21.766 -5.395 1 83.88 174 SER A CA 1
ATOM 1373 C C . SER A 1 174 ? -8.906 -21.266 -4.102 1 83.88 174 SER A C 1
ATOM 1375 O O . SER A 1 174 ? -7.727 -21.516 -3.854 1 83.88 174 SER A O 1
ATOM 1377 N N . LEU A 1 175 ? -9.68 -20.641 -3.32 1 87.94 175 LEU A N 1
ATOM 1378 C CA . LEU A 1 175 ? -9.18 -20.062 -2.078 1 87.94 175 LEU A CA 1
ATOM 1379 C C . LEU A 1 175 ? -8.828 -21.141 -1.072 1 87.94 175 LEU A C 1
ATOM 1381 O O . LEU A 1 175 ? -7.895 -20.984 -0.279 1 87.94 175 LEU A O 1
ATOM 1385 N N . LYS A 1 176 ? -9.617 -22.25 -1.11 1 87 176 LYS A N 1
ATOM 1386 C CA . LYS A 1 176 ? -9.344 -23.359 -0.201 1 87 176 LYS A CA 1
ATOM 1387 C C . LYS A 1 176 ? -7.93 -23.906 -0.402 1 87 176 LYS A C 1
ATOM 1389 O O . LYS A 1 176 ? -7.199 -24.109 0.567 1 87 176 LYS A O 1
ATOM 1394 N N . VAL A 1 177 ? -7.52 -24.094 -1.606 1 85.69 177 VAL A N 1
ATOM 1395 C CA . VAL A 1 177 ? -6.188 -24.578 -1.938 1 85.69 177 VAL A CA 1
ATOM 1396 C C . VAL A 1 177 ? -5.137 -23.562 -1.511 1 85.69 177 VAL A C 1
ATOM 1398 O O . VAL A 1 177 ? -4.125 -23.906 -0.906 1 85.69 177 VAL A O 1
ATOM 1401 N N . ASP A 1 178 ? -5.395 -22.328 -1.8 1 90.31 178 ASP A N 1
ATOM 1402 C CA . ASP A 1 178 ? -4.473 -21.266 -1.454 1 90.31 178 ASP A CA 1
ATOM 1403 C C . ASP A 1 178 ? -4.238 -21.203 0.054 1 90.31 178 ASP A C 1
ATOM 1405 O O . ASP A 1 178 ? -3.115 -20.969 0.506 1 90.31 178 ASP A O 1
ATOM 1409 N N . LEU A 1 179 ? -5.297 -21.359 0.808 1 91.19 179 LEU A N 1
ATOM 1410 C CA . LEU A 1 179 ? -5.199 -21.25 2.26 1 91.19 179 LEU A CA 1
ATOM 1411 C C . LEU A 1 179 ? -4.41 -22.422 2.836 1 91.19 179 LEU A C 1
ATOM 1413 O O . LEU A 1 179 ? -3.691 -22.266 3.826 1 91.19 179 LEU A O 1
ATOM 1417 N N . HIS A 1 180 ? -4.578 -23.531 2.213 1 89.62 180 HIS A N 1
ATOM 1418 C CA . HIS A 1 180 ? -3.771 -24.672 2.617 1 89.62 180 HIS A CA 1
ATOM 1419 C C . HIS A 1 180 ? -2.289 -24.422 2.363 1 89.62 180 HIS A C 1
ATOM 1421 O O . HIS A 1 180 ? -1.449 -24.719 3.217 1 89.62 180 HIS A O 1
ATOM 1427 N N . LEU A 1 181 ? -2.008 -23.922 1.218 1 91 181 LEU A N 1
ATOM 1428 C CA . LEU A 1 181 ? -0.629 -23.594 0.874 1 91 181 LEU A CA 1
ATOM 1429 C C . LEU A 1 181 ? -0.08 -22.516 1.8 1 91 181 LEU A C 1
ATOM 1431 O O . LEU A 1 181 ? 1.089 -22.562 2.191 1 91 181 LEU A O 1
ATOM 1435 N N . LEU A 1 182 ? -0.876 -21.578 2.158 1 94.31 182 LEU A N 1
ATOM 1436 C CA . LEU A 1 182 ? -0.508 -20.531 3.117 1 94.31 182 LEU A CA 1
ATOM 1437 C C . LEU A 1 182 ? -0.121 -21.141 4.457 1 94.31 182 LEU A C 1
ATOM 1439 O O . LEU A 1 182 ? 0.882 -20.75 5.059 1 94.31 182 LEU A O 1
ATOM 1443 N N . GLY A 1 183 ? -0.971 -22.031 4.902 1 93.06 183 GLY A N 1
ATOM 1444 C CA . GLY A 1 183 ? -0.665 -22.703 6.156 1 93.06 183 GLY A CA 1
ATOM 1445 C C . GLY A 1 183 ? 0.697 -23.375 6.156 1 93.06 183 GLY A C 1
ATOM 1446 O O . GLY A 1 183 ? 1.446 -23.266 7.129 1 93.06 183 GLY A O 1
ATOM 1447 N N . GLU A 1 184 ? 0.99 -23.984 5.105 1 92 184 GLU A N 1
ATOM 1448 C CA . GLU A 1 184 ? 2.293 -24.625 4.973 1 92 184 GLU A CA 1
ATOM 1449 C C . GLU A 1 184 ? 3.418 -23.594 4.945 1 92 184 GLU A C 1
ATOM 1451 O O . GLU A 1 184 ? 4.449 -23.781 5.598 1 92 184 GLU A O 1
ATOM 1456 N N . TRP A 1 185 ? 3.24 -22.641 4.203 1 95.69 185 TRP A N 1
ATOM 1457 C CA . TRP A 1 185 ? 4.254 -21.594 4.047 1 95.69 185 TRP A CA 1
ATOM 1458 C C . TRP A 1 185 ? 4.559 -20.922 5.379 1 95.69 185 TRP A C 1
ATOM 1460 O O . TRP A 1 185 ? 5.723 -20.812 5.77 1 95.69 185 TRP A O 1
ATOM 1470 N N . VAL A 1 186 ? 3.572 -20.5 6.129 1 96.19 186 VAL A N 1
ATOM 1471 C CA . VAL A 1 186 ? 3.74 -19.75 7.367 1 96.19 186 VAL A CA 1
ATOM 1472 C C . VAL A 1 186 ? 4.418 -20.625 8.422 1 96.19 186 VAL A C 1
ATOM 1474 O O . VAL A 1 186 ? 5.211 -20.141 9.227 1 96.19 186 VAL A O 1
ATOM 1477 N N . SER A 1 187 ? 4.117 -21.891 8.375 1 93.56 187 SER A N 1
ATOM 1478 C CA . SER A 1 187 ? 4.695 -22.812 9.344 1 93.56 187 SER A CA 1
ATOM 1479 C C . SER A 1 187 ? 6.207 -22.922 9.164 1 93.56 187 SER A C 1
ATOM 1481 O O . SER A 1 187 ? 6.922 -23.312 10.094 1 93.56 187 SER A O 1
ATOM 1483 N N . ARG A 1 188 ? 6.656 -22.531 8.062 1 93.88 188 ARG A N 1
ATOM 1484 C CA . ARG A 1 188 ? 8.07 -22.703 7.742 1 93.88 188 ARG A CA 1
ATOM 1485 C C . ARG A 1 188 ? 8.812 -21.375 7.777 1 93.88 188 ARG A C 1
ATOM 1487 O O . ARG A 1 188 ? 10.039 -21.344 7.719 1 93.88 188 ARG A O 1
ATOM 1494 N N . VAL A 1 189 ? 8.133 -20.281 7.855 1 95.56 189 VAL A N 1
ATOM 1495 C CA . VAL A 1 189 ? 8.75 -18.953 7.891 1 95.56 189 VAL A CA 1
ATOM 1496 C C . VAL A 1 189 ? 9.539 -18.797 9.188 1 95.56 189 VAL A C 1
ATOM 1498 O O . VAL A 1 189 ? 8.992 -18.969 10.281 1 95.56 189 VAL A O 1
ATOM 1501 N N . PRO A 1 190 ? 10.758 -18.359 9.094 1 94.31 190 PRO A N 1
ATOM 1502 C CA . PRO A 1 190 ? 11.586 -18.234 10.289 1 94.31 190 PRO A CA 1
ATOM 1503 C C . PRO A 1 190 ? 10.992 -17.266 11.312 1 94.31 190 PRO A C 1
ATOM 1505 O O . PRO A 1 190 ? 10.461 -16.203 10.938 1 94.31 190 PRO A O 1
ATOM 1508 N N . TYR A 1 191 ? 10.984 -17.625 12.609 1 94.88 191 TYR A N 1
ATOM 1509 C CA . TYR A 1 191 ? 10.664 -16.828 13.789 1 94.88 191 TYR A CA 1
ATOM 1510 C C . TYR A 1 191 ? 9.156 -16.641 13.914 1 94.88 191 TYR A C 1
ATOM 1512 O O . TYR A 1 191 ? 8.68 -16.109 14.914 1 94.88 191 TYR A O 1
ATOM 1520 N N . PHE A 1 192 ? 8.375 -17.062 12.914 1 96.38 192 PHE A N 1
ATOM 1521 C CA . PHE A 1 192 ? 6.93 -16.891 13.008 1 96.38 192 PHE A CA 1
ATOM 1522 C C . PHE A 1 192 ? 6.359 -17.688 14.172 1 96.38 192 PHE A C 1
ATOM 1524 O O . PHE A 1 192 ? 5.457 -17.219 14.867 1 96.38 192 PHE A O 1
ATOM 1531 N N . GLN A 1 193 ? 6.922 -18.828 14.406 1 94.5 193 GLN A N 1
ATOM 1532 C CA . GLN A 1 193 ? 6.406 -19.734 15.43 1 94.5 193 GLN A CA 1
ATOM 1533 C C . GLN A 1 193 ? 6.734 -19.234 16.828 1 94.5 193 GLN A C 1
ATOM 1535 O O . GLN A 1 193 ? 6.148 -19.688 17.812 1 94.5 193 GLN A O 1
ATOM 1540 N N . LYS A 1 194 ? 7.629 -18.297 16.938 1 95.75 194 LYS A N 1
ATOM 1541 C CA . LYS A 1 194 ? 8.023 -17.734 18.219 1 95.75 194 LYS A CA 1
ATOM 1542 C C . LYS A 1 194 ? 7.008 -16.703 18.703 1 95.75 194 LYS A C 1
ATOM 1544 O O . LYS A 1 194 ? 7.016 -16.312 19.875 1 95.75 194 LYS A O 1
ATOM 1549 N N . LEU A 1 195 ? 6.102 -16.281 17.859 1 96.88 195 LEU A N 1
ATOM 1550 C CA . LEU A 1 195 ? 5.121 -15.258 18.203 1 96.88 195 LEU A CA 1
ATOM 1551 C C . LEU A 1 195 ? 3.998 -15.844 19.062 1 96.88 195 LEU A C 1
ATOM 1553 O O . LEU A 1 195 ? 3.76 -17.047 19.031 1 96.88 195 LEU A O 1
ATOM 1557 N N . SER A 1 196 ? 3.367 -15.016 19.812 1 95.31 196 SER A N 1
ATOM 1558 C CA . SER A 1 196 ? 2.227 -15.43 20.625 1 95.31 196 SER A CA 1
ATOM 1559 C C . SER A 1 196 ? 1.08 -15.93 19.75 1 95.31 196 SER A C 1
ATOM 1561 O O . SER A 1 196 ? 0.867 -15.414 18.641 1 95.31 196 SER A O 1
ATOM 1563 N N . PRO A 1 197 ? 0.294 -16.875 20.234 1 92.94 197 PRO A N 1
ATOM 1564 C CA . PRO A 1 197 ? -0.79 -17.453 19.438 1 92.94 197 PRO A CA 1
ATOM 1565 C C . PRO A 1 197 ? -1.829 -16.422 19 1 92.94 197 PRO A C 1
ATOM 1567 O O . PRO A 1 197 ? -2.318 -16.453 17.875 1 92.94 197 PRO A O 1
ATOM 1570 N N . LYS A 1 198 ? -2.119 -15.586 19.891 1 90.94 198 LYS A N 1
ATOM 1571 C CA . LYS A 1 198 ? -3.094 -14.547 19.578 1 90.94 198 LYS A CA 1
ATOM 1572 C C . LYS A 1 198 ? -2.607 -13.664 18.438 1 90.94 198 LYS A C 1
ATOM 1574 O O . LYS A 1 198 ? -3.369 -13.352 17.516 1 90.94 198 LYS A O 1
ATOM 1579 N N . PHE A 1 199 ? -1.406 -13.289 18.5 1 94.5 199 PHE A N 1
ATOM 1580 C CA . PHE A 1 199 ? -0.843 -12.414 17.469 1 94.5 199 PHE A CA 1
ATOM 1581 C C . PHE A 1 199 ? -0.703 -13.148 16.141 1 94.5 199 PHE A C 1
ATOM 1583 O O . PHE A 1 199 ? -0.954 -12.57 15.086 1 94.5 199 PHE A O 1
ATOM 1590 N N . LYS A 1 200 ? -0.35 -14.367 16.141 1 94.19 200 LYS A N 1
ATOM 1591 C CA . LYS A 1 200 ? -0.251 -15.18 14.93 1 94.19 200 LYS A CA 1
ATOM 1592 C C . LYS A 1 200 ? -1.587 -15.234 14.195 1 94.19 200 LYS A C 1
ATOM 1594 O O . LYS A 1 200 ? -1.63 -15.117 12.969 1 94.19 200 LYS A O 1
ATOM 1599 N N . LYS A 1 201 ? -2.576 -15.398 14.984 1 90.25 201 LYS A N 1
ATOM 1600 C CA . LYS A 1 201 ? -3.912 -15.484 14.398 1 90.25 201 LYS A CA 1
ATOM 1601 C C . LYS A 1 201 ? -4.277 -14.195 13.672 1 90.25 201 LYS A C 1
ATOM 1603 O O . LYS A 1 201 ? -4.832 -14.227 12.57 1 90.25 201 LYS A O 1
ATOM 1608 N N . VAL A 1 202 ? -3.932 -13.102 14.273 1 91.06 202 VAL A N 1
ATOM 1609 C CA . VAL A 1 202 ? -4.25 -11.805 13.695 1 91.06 202 VAL A CA 1
ATOM 1610 C C . VAL A 1 202 ? -3.42 -11.578 12.43 1 91.06 202 VAL A C 1
ATOM 1612 O O . VAL A 1 202 ? -3.934 -11.094 11.422 1 91.06 202 VAL A O 1
ATOM 1615 N N . LEU A 1 203 ? -2.166 -11.945 12.508 1 94.38 203 LEU A N 1
ATOM 1616 C CA . LEU A 1 203 ? -1.283 -11.805 11.359 1 94.38 203 LEU A CA 1
ATOM 1617 C C . LEU A 1 203 ? -1.763 -12.664 10.195 1 94.38 203 LEU A C 1
ATOM 1619 O O . LEU A 1 203 ? -1.766 -12.211 9.047 1 94.38 203 LEU A O 1
ATOM 1623 N N . LEU A 1 204 ? -2.209 -13.82 10.492 1 92.94 204 LEU A N 1
ATOM 1624 C CA . LEU A 1 204 ? -2.66 -14.758 9.461 1 92.94 204 LEU A CA 1
ATOM 1625 C C . LEU A 1 204 ? -3.951 -14.266 8.82 1 92.94 204 LEU A C 1
ATOM 1627 O O . LEU A 1 204 ? -4.109 -14.352 7.598 1 92.94 204 LEU A O 1
ATOM 1631 N N . ARG A 1 205 ? -4.809 -13.805 9.562 1 91.19 205 ARG A N 1
ATOM 1632 C CA . ARG A 1 205 ? -6.078 -13.305 9.047 1 91.19 205 ARG A CA 1
ATOM 1633 C C . ARG A 1 205 ? -5.859 -12.117 8.109 1 91.19 205 ARG A C 1
ATOM 1635 O O . ARG A 1 205 ? -6.504 -12.016 7.066 1 91.19 205 ARG A O 1
ATOM 1642 N N . ARG A 1 206 ? -4.973 -11.297 8.5 1 92.06 206 ARG A N 1
ATOM 1643 C CA . ARG A 1 206 ? -4.688 -10.109 7.699 1 92.06 206 ARG A CA 1
ATOM 1644 C C . ARG A 1 206 ? -3.943 -10.477 6.422 1 92.06 206 ARG A C 1
ATOM 1646 O O . ARG A 1 206 ? -4.152 -9.867 5.375 1 92.06 206 ARG A O 1
ATOM 1653 N N . PHE A 1 207 ? -3.174 -11.508 6.523 1 96.31 207 PHE A N 1
ATOM 1654 C CA . PHE A 1 207 ? -2.248 -11.836 5.445 1 96.31 207 PHE A CA 1
ATOM 1655 C C . PHE A 1 207 ? -2.889 -12.797 4.453 1 96.31 207 PHE A C 1
ATOM 1657 O O . PHE A 1 207 ? -2.451 -12.891 3.305 1 96.31 207 PHE A O 1
ATOM 1664 N N . CYS A 1 208 ? -3.861 -13.523 4.773 1 95.56 208 CYS A N 1
ATOM 1665 C CA . CYS A 1 208 ? -4.336 -14.656 3.984 1 95.56 208 CYS A CA 1
ATOM 1666 C C . CYS A 1 208 ? -4.707 -14.219 2.572 1 95.56 208 CYS A C 1
ATOM 1668 O O . CYS A 1 208 ? -4.262 -14.828 1.594 1 95.56 208 CYS A O 1
ATOM 1670 N N . LEU A 1 209 ? -5.449 -13.148 2.455 1 96.06 209 LEU A N 1
ATOM 1671 C CA . LEU A 1 209 ? -5.844 -12.719 1.119 1 96.06 209 LEU A CA 1
ATOM 1672 C C . LEU A 1 209 ? -4.691 -12.008 0.414 1 96.06 209 LEU A C 1
ATOM 1674 O O . LEU A 1 209 ? -4.605 -12.031 -0.816 1 96.06 209 LEU A O 1
ATOM 1678 N N . ARG A 1 210 ? -3.777 -11.375 1.18 1 97.75 210 ARG A N 1
ATOM 1679 C CA . ARG A 1 210 ? -2.572 -10.797 0.588 1 97.75 210 ARG A CA 1
ATOM 1680 C C . ARG A 1 210 ? -1.705 -11.883 -0.044 1 97.75 210 ARG A C 1
ATOM 1682 O O . ARG A 1 210 ? -1.127 -11.68 -1.113 1 97.75 210 ARG A O 1
ATOM 1689 N N . TYR A 1 211 ? -1.677 -13.008 0.629 1 97 211 TYR A N 1
ATOM 1690 C CA . TYR A 1 211 ? -0.952 -14.164 0.115 1 97 211 TYR A CA 1
ATOM 1691 C C . TYR A 1 211 ? -1.536 -14.625 -1.213 1 97 211 TYR A C 1
ATOM 1693 O O . TYR A 1 211 ? -0.801 -14.844 -2.18 1 97 211 TYR A O 1
ATOM 1701 N N . THR A 1 212 ? -2.818 -14.758 -1.252 1 95.38 212 THR A N 1
ATOM 1702 C CA . THR A 1 212 ? -3.498 -15.242 -2.449 1 95.38 212 THR A CA 1
ATOM 1703 C C . THR A 1 212 ? -3.291 -14.281 -3.613 1 95.38 212 THR A C 1
ATOM 1705 O O . THR A 1 212 ? -2.992 -14.703 -4.73 1 95.38 212 THR A O 1
ATOM 1708 N N . VAL A 1 213 ? -3.395 -13.047 -3.334 1 97.44 213 VAL A N 1
ATOM 1709 C CA . VAL A 1 213 ? -3.311 -12.016 -4.371 1 97.44 213 VAL A CA 1
ATOM 1710 C C . VAL A 1 213 ? -1.899 -11.992 -4.953 1 97.44 213 VAL A C 1
ATOM 1712 O O . VAL A 1 213 ? -1.727 -11.938 -6.172 1 97.44 213 VAL A O 1
ATOM 1715 N N . ILE A 1 214 ? -0.931 -11.992 -4.09 1 97.31 214 ILE A N 1
ATOM 1716 C CA . ILE A 1 214 ? 0.427 -11.883 -4.609 1 97.31 214 ILE A CA 1
ATOM 1717 C C . ILE A 1 214 ? 0.803 -13.164 -5.355 1 97.31 214 ILE A C 1
ATOM 1719 O O . ILE A 1 214 ? 1.488 -13.109 -6.379 1 97.31 214 ILE A O 1
ATOM 1723 N N . GLU A 1 215 ? 0.38 -14.305 -4.875 1 94.5 215 GLU A N 1
ATOM 1724 C CA . GLU A 1 215 ? 0.679 -15.562 -5.555 1 94.5 215 GLU A CA 1
ATOM 1725 C C . GLU A 1 215 ? 0.01 -15.625 -6.926 1 94.5 215 GLU A C 1
ATOM 1727 O O . GLU A 1 215 ? 0.633 -16.031 -7.91 1 94.5 215 GLU A O 1
ATOM 1732 N N . HIS A 1 216 ? -1.238 -15.266 -6.957 1 94.5 216 HIS A N 1
ATOM 1733 C CA . HIS A 1 216 ? -1.948 -15.234 -8.234 1 94.5 216 HIS A CA 1
ATOM 1734 C C . HIS A 1 216 ? -1.354 -14.188 -9.164 1 94.5 216 HIS A C 1
ATOM 1736 O O . HIS A 1 216 ? -1.311 -14.391 -10.383 1 94.5 216 HIS A O 1
ATOM 1742 N N . GLY A 1 217 ? -0.968 -13.078 -8.586 1 95.81 217 GLY A N 1
ATOM 1743 C CA . GLY A 1 217 ? -0.335 -12.031 -9.383 1 95.81 217 GLY A CA 1
ATOM 1744 C C . GLY A 1 217 ? 0.961 -12.484 -10.023 1 95.81 217 GLY A C 1
ATOM 1745 O O . GLY A 1 217 ? 1.198 -12.211 -11.203 1 95.81 217 GLY A O 1
ATOM 1746 N N . VAL A 1 218 ? 1.793 -13.109 -9.227 1 93.81 218 VAL A N 1
ATOM 1747 C CA . VAL A 1 218 ? 3.059 -13.633 -9.742 1 93.81 218 VAL A CA 1
ATOM 1748 C C . VAL A 1 218 ? 2.791 -14.648 -10.844 1 93.81 218 VAL A C 1
ATOM 1750 O O . VAL A 1 218 ? 3.463 -14.641 -11.875 1 93.81 218 VAL A O 1
ATOM 1753 N N . TYR A 1 219 ? 1.83 -15.492 -10.641 1 90.81 219 TYR A N 1
ATOM 1754 C CA . TYR A 1 219 ? 1.443 -16.484 -11.641 1 90.81 219 TYR A CA 1
ATOM 1755 C C . TYR A 1 219 ? 0.985 -15.805 -12.93 1 90.81 219 TYR A C 1
ATOM 1757 O O . TYR A 1 219 ? 1.425 -16.172 -14.016 1 90.81 219 TYR A O 1
ATOM 1765 N N . THR A 1 220 ? 0.126 -14.891 -12.781 1 92.88 220 THR A N 1
ATOM 1766 C CA . THR A 1 220 ? -0.403 -14.156 -13.922 1 92.88 220 THR A CA 1
ATOM 1767 C C . THR A 1 220 ? 0.72 -13.453 -14.68 1 92.88 220 THR A C 1
ATOM 1769 O O . THR A 1 220 ? 0.726 -13.43 -15.914 1 92.88 220 THR A O 1
ATOM 1772 N N . ALA A 1 221 ? 1.623 -12.906 -13.953 1 92.19 221 ALA A N 1
ATOM 1773 C CA . ALA A 1 221 ? 2.729 -12.164 -14.547 1 92.19 221 ALA A CA 1
ATOM 1774 C C . ALA A 1 221 ? 3.645 -13.086 -15.344 1 92.19 221 ALA A C 1
ATOM 1776 O O . ALA A 1 221 ? 4.324 -12.648 -16.281 1 92.19 221 ALA A O 1
ATOM 1777 N N . GLN A 1 222 ? 3.672 -14.297 -15.008 1 86.69 222 GLN A N 1
ATOM 1778 C CA . GLN A 1 222 ? 4.543 -15.266 -15.664 1 86.69 222 GLN A CA 1
ATOM 1779 C C . GLN A 1 222 ? 3.85 -15.906 -16.859 1 86.69 222 GLN A C 1
ATOM 1781 O O . GLN A 1 222 ? 4.504 -16.516 -17.719 1 86.69 222 GLN A O 1
ATOM 1786 N N . MET A 1 223 ? 2.555 -15.766 -16.906 1 85.19 223 MET A N 1
ATOM 1787 C CA . MET A 1 223 ? 1.774 -16.25 -18.047 1 85.19 223 MET A CA 1
ATOM 1788 C C . MET A 1 223 ? 1.925 -15.328 -19.25 1 85.19 223 MET A C 1
ATOM 1790 O O . MET A 1 223 ? 2.355 -14.18 -19.109 1 85.19 223 MET A O 1
ATOM 1794 N N . PRO A 1 224 ? 1.667 -15.953 -20.438 1 82.88 224 PRO A N 1
ATOM 1795 C CA . PRO A 1 224 ? 1.664 -15.031 -21.578 1 82.88 224 PRO A CA 1
ATOM 1796 C C . PRO A 1 224 ? 0.803 -13.797 -21.328 1 82.88 224 PRO A C 1
ATOM 1798 O O . PRO A 1 224 ? -0.222 -13.875 -20.656 1 82.88 224 PRO A O 1
ATOM 1801 N N . GLN A 1 225 ? 1.28 -12.75 -21.922 1 81.44 225 GLN A N 1
ATOM 1802 C CA . GLN A 1 225 ? 0.656 -11.469 -21.578 1 81.44 225 GLN A CA 1
ATOM 1803 C C . GLN A 1 225 ? -0.704 -11.328 -22.266 1 81.44 225 GLN A C 1
ATOM 1805 O O . GLN A 1 225 ? -0.793 -11.32 -23.484 1 81.44 225 GLN A O 1
ATOM 1810 N N . TYR A 1 226 ? -1.671 -11.414 -21.484 1 85.62 226 TYR A N 1
ATOM 1811 C CA . TYR A 1 226 ? -3.031 -11.016 -21.828 1 85.62 226 TYR A CA 1
ATOM 1812 C C . TYR A 1 226 ? -3.506 -9.875 -20.922 1 85.62 226 TYR A C 1
ATOM 1814 O O . TYR A 1 226 ? -3.594 -10.039 -19.703 1 85.62 226 TYR A O 1
ATOM 1822 N N . GLU A 1 227 ? -3.877 -8.828 -21.453 1 86.12 227 GLU A N 1
ATOM 1823 C CA . GLU A 1 227 ? -4.137 -7.598 -20.703 1 86.12 227 GLU A CA 1
ATOM 1824 C C . GLU A 1 227 ? -5.426 -7.699 -19.906 1 86.12 227 GLU A C 1
ATOM 1826 O O . GLU A 1 227 ? -5.629 -6.949 -18.953 1 86.12 227 GLU A O 1
ATOM 1831 N N . ASN A 1 228 ? -6.23 -8.664 -20.266 1 92.12 228 ASN A N 1
ATOM 1832 C CA . ASN A 1 228 ? -7.562 -8.672 -19.672 1 92.12 228 ASN A CA 1
ATOM 1833 C C . ASN A 1 228 ? -7.809 -9.938 -18.859 1 92.12 228 ASN A C 1
ATOM 1835 O O . ASN A 1 228 ? -8.945 -10.242 -18.5 1 92.12 228 ASN A O 1
ATOM 1839 N N . VAL A 1 229 ? -6.762 -10.664 -18.594 1 93.12 229 VAL A N 1
ATOM 1840 C CA . VAL A 1 229 ? -6.984 -11.945 -17.922 1 93.12 229 VAL A CA 1
ATOM 1841 C C . VAL A 1 229 ? -6.133 -12.031 -16.656 1 93.12 229 VAL A C 1
ATOM 1843 O O . VAL A 1 229 ? -4.949 -11.68 -16.672 1 93.12 229 VAL A O 1
ATOM 1846 N N . TRP A 1 230 ? -6.742 -12.352 -15.578 1 95.06 230 TRP A N 1
ATOM 1847 C CA . TRP A 1 230 ? -6.113 -12.711 -14.312 1 95.06 230 TRP A CA 1
ATOM 1848 C C . TRP A 1 230 ? -6.129 -14.219 -14.102 1 95.06 230 TRP A C 1
ATOM 1850 O O . TRP A 1 230 ? -7.188 -14.812 -13.867 1 95.06 230 TRP A O 1
ATOM 1860 N N . PHE A 1 231 ? -4.98 -14.805 -14.117 1 92.06 231 PHE A N 1
ATOM 1861 C CA . PHE A 1 231 ? -4.887 -16.25 -14.07 1 92.06 231 PHE A CA 1
ATOM 1862 C C . PHE A 1 231 ? -4.738 -16.75 -12.633 1 92.06 231 PHE A C 1
ATOM 1864 O O . PHE A 1 231 ? -4.098 -16.094 -11.812 1 92.06 231 PHE A O 1
ATOM 1871 N N . LEU A 1 232 ? -5.301 -17.859 -12.375 1 89.88 232 LEU A N 1
ATOM 1872 C CA . LEU A 1 232 ? -5.156 -18.562 -11.102 1 89.88 232 LEU A CA 1
ATOM 1873 C C . LEU A 1 232 ? -4.457 -19.906 -11.305 1 89.88 232 LEU A C 1
ATOM 1875 O O . LEU A 1 232 ? -4.684 -20.578 -12.305 1 89.88 232 LEU A O 1
ATOM 1879 N N . PRO A 1 233 ? -3.678 -20.297 -10.359 1 82.62 233 PRO A N 1
ATOM 1880 C CA . PRO A 1 233 ? -2.881 -21.516 -10.516 1 82.62 233 PRO A CA 1
ATOM 1881 C C . PRO A 1 233 ? -3.74 -22.781 -10.656 1 82.62 233 PRO A C 1
ATOM 1883 O O . PRO A 1 233 ? -3.266 -23.797 -11.148 1 82.62 233 PRO A O 1
ATOM 1886 N N . ASP A 1 234 ? -4.918 -22.797 -10.227 1 80.31 234 ASP A N 1
ATOM 1887 C CA . ASP A 1 234 ? -5.785 -23.969 -10.328 1 80.31 234 ASP A CA 1
ATOM 1888 C C . ASP A 1 234 ? -6.367 -24.094 -11.734 1 80.31 234 ASP A C 1
ATOM 1890 O O . ASP A 1 234 ? -7.371 -24.766 -11.938 1 80.31 234 ASP A O 1
ATOM 1894 N N . GLN A 1 235 ? -5.902 -23.328 -12.703 1 82.88 235 GLN A N 1
ATOM 1895 C CA . GLN A 1 235 ? -6.273 -23.359 -14.117 1 82.88 235 GLN A CA 1
ATOM 1896 C C . GLN A 1 235 ? -7.617 -22.672 -14.344 1 82.88 235 GLN A C 1
ATOM 1898 O O . GLN A 1 235 ? -8.414 -23.125 -15.172 1 82.88 235 GLN A O 1
ATOM 1903 N N . THR A 1 236 ? -7.84 -21.734 -13.594 1 88.81 236 THR A N 1
ATOM 1904 C CA . THR A 1 236 ? -8.977 -20.844 -13.836 1 88.81 236 THR A CA 1
ATOM 1905 C C . THR A 1 236 ? -8.508 -19.406 -14.039 1 88.81 236 THR A C 1
ATOM 1907 O O . THR A 1 236 ? -7.316 -19.125 -13.938 1 88.81 236 THR A O 1
ATOM 1910 N N . CYS A 1 237 ? -9.508 -18.594 -14.398 1 93.44 237 CYS A N 1
ATOM 1911 C CA . CYS A 1 237 ? -9.125 -17.203 -14.625 1 93.44 237 CYS A CA 1
ATOM 1912 C C . CYS A 1 237 ? -10.297 -16.266 -14.398 1 93.44 237 CYS A C 1
ATOM 1914 O O . CYS A 1 237 ? -11.445 -16.719 -14.328 1 93.44 237 CYS A O 1
ATOM 1916 N N . LEU A 1 238 ? -9.961 -15.055 -14.133 1 94.06 238 LEU A N 1
ATOM 1917 C CA . LEU A 1 238 ? -10.922 -13.961 -14.141 1 94.06 238 LEU A CA 1
ATOM 1918 C C . LEU A 1 238 ? -10.688 -13.039 -15.328 1 94.06 238 LEU A C 1
ATOM 1920 O O . LEU A 1 238 ? -9.555 -12.883 -15.789 1 94.06 238 LEU A O 1
ATOM 1924 N N . ILE A 1 239 ? -11.766 -12.453 -15.773 1 93.5 239 ILE A N 1
ATOM 1925 C CA . ILE A 1 239 ? -11.68 -11.641 -16.984 1 93.5 239 ILE A CA 1
ATOM 1926 C C . ILE A 1 239 ? -12.219 -10.242 -16.703 1 93.5 239 ILE A C 1
ATOM 1928 O O . ILE A 1 239 ? -13.312 -10.078 -16.172 1 93.5 239 ILE A O 1
ATOM 1932 N N . ARG A 1 240 ? -11.453 -9.219 -17 1 92.06 240 ARG A N 1
ATOM 1933 C CA . ARG A 1 240 ? -11.906 -7.844 -16.797 1 92.06 240 ARG A CA 1
ATOM 1934 C C . ARG A 1 240 ? -12.695 -7.348 -18.016 1 92.06 240 ARG A C 1
ATOM 1936 O O . ARG A 1 240 ? -13.57 -6.492 -17.891 1 92.06 240 ARG A O 1
ATOM 1943 N N . ASP A 1 241 ? -12.258 -7.809 -19.172 1 90 241 ASP A N 1
ATOM 1944 C CA . ASP A 1 241 ? -12.906 -7.461 -20.422 1 90 241 ASP A CA 1
ATOM 1945 C C . ASP A 1 241 ? -12.828 -8.617 -21.422 1 90 241 ASP A C 1
ATOM 1947 O O . ASP A 1 241 ? -11.898 -9.422 -21.375 1 90 241 ASP A O 1
ATOM 1951 N N . PHE A 1 242 ? -13.742 -8.625 -22.312 1 89.56 242 PHE A N 1
ATOM 1952 C CA . PHE A 1 242 ? -13.883 -9.805 -23.172 1 89.56 242 PHE A CA 1
ATOM 1953 C C . PHE A 1 242 ? -13.211 -9.586 -24.516 1 89.56 242 PHE A C 1
ATOM 1955 O O . PHE A 1 242 ? -13.297 -10.438 -25.406 1 89.56 242 PHE A O 1
ATOM 1962 N N . VAL A 1 243 ? -12.469 -8.547 -24.5 1 86 243 VAL A N 1
ATOM 1963 C CA . VAL A 1 243 ? -11.688 -8.266 -25.703 1 86 243 VAL A CA 1
ATOM 1964 C C . VAL A 1 243 ? -10.258 -8.758 -25.516 1 86 243 VAL A C 1
ATOM 1966 O O . VAL A 1 243 ? -9.719 -8.719 -24.406 1 86 243 VAL A O 1
ATOM 1969 N N . ASP A 1 244 ? -9.625 -9.312 -26.594 1 83.5 244 ASP A N 1
ATOM 1970 C CA . ASP A 1 244 ? -8.219 -9.695 -26.609 1 83.5 244 ASP A CA 1
ATOM 1971 C C . ASP A 1 244 ? -7.922 -10.758 -25.562 1 83.5 244 ASP A C 1
ATOM 1973 O O . ASP A 1 244 ? -7.008 -10.594 -24.75 1 83.5 244 ASP A O 1
ATOM 1977 N N . ILE A 1 245 ? -8.781 -11.656 -25.422 1 90.06 245 ILE A N 1
ATOM 1978 C CA . ILE A 1 245 ? -8.57 -12.812 -24.562 1 90.06 245 ILE A CA 1
ATOM 1979 C C . ILE A 1 245 ? -8.258 -14.039 -25.406 1 90.06 245 ILE A C 1
ATOM 1981 O O . ILE A 1 245 ? -8.57 -14.07 -26.609 1 90.06 245 ILE A O 1
ATOM 1985 N N . PRO A 1 246 ? -7.625 -15.031 -24.844 1 88.75 246 PRO A N 1
ATOM 1986 C CA . PRO A 1 246 ? -7.328 -16.234 -25.609 1 88.75 246 PRO A CA 1
ATOM 1987 C C . PRO A 1 246 ? -8.578 -16.891 -26.203 1 88.75 246 PRO A C 1
ATOM 1989 O O . PRO A 1 246 ? -9.617 -16.938 -25.547 1 88.75 246 PRO A O 1
ATOM 1992 N N . SER A 1 247 ? -8.414 -17.359 -27.406 1 88.94 247 SER A N 1
ATOM 1993 C CA . SER A 1 247 ? -9.531 -17.969 -28.109 1 88.94 247 SER A CA 1
ATOM 1994 C C . SER A 1 247 ? -10.07 -19.172 -27.359 1 88.94 247 SER A C 1
ATOM 1996 O O . SER A 1 247 ? -11.273 -19.438 -27.359 1 88.94 247 SER A O 1
ATOM 1998 N N . GLU A 1 248 ? -9.203 -19.875 -26.703 1 88.19 248 GLU A N 1
ATOM 1999 C CA . GLU A 1 248 ? -9.586 -21.062 -25.938 1 88.19 248 GLU A CA 1
ATOM 2000 C C . GLU A 1 248 ? -10.523 -20.703 -24.781 1 88.19 248 GLU A C 1
ATOM 2002 O O . GLU A 1 248 ? -11.453 -21.453 -24.484 1 88.19 248 GLU A O 1
ATOM 2007 N N . ILE A 1 249 ? -10.297 -19.547 -24.219 1 89.75 249 ILE A N 1
ATOM 2008 C CA . ILE A 1 249 ? -11.125 -19.094 -23.094 1 89.75 249 ILE A CA 1
ATOM 2009 C C . ILE A 1 249 ? -12.438 -18.516 -23.625 1 89.75 249 ILE A C 1
ATOM 2011 O O . ILE A 1 249 ? -13.5 -18.75 -23.047 1 89.75 249 ILE A O 1
ATOM 2015 N N . ARG A 1 250 ? -12.375 -17.844 -24.719 1 90.31 250 ARG A N 1
ATOM 2016 C CA . ARG A 1 250 ? -13.547 -17.219 -25.344 1 90.31 250 ARG A CA 1
ATOM 2017 C C . ARG A 1 250 ? -14.594 -18.266 -25.719 1 90.31 250 ARG A C 1
ATOM 2019 O O . ARG A 1 250 ? -15.797 -18.016 -25.625 1 90.31 250 ARG A O 1
ATOM 2026 N N . SER A 1 251 ? -14.133 -19.391 -26.125 1 88.38 251 SER A N 1
ATOM 2027 C CA . SER A 1 251 ? -15.023 -20.453 -26.594 1 88.38 251 SER A CA 1
ATOM 2028 C C . SER A 1 251 ? -15.883 -21 -25.469 1 88.38 251 SER A C 1
ATOM 2030 O O . SER A 1 251 ? -16.922 -21.594 -25.703 1 88.38 251 SER A O 1
ATOM 2032 N N . HIS A 1 252 ? -15.5 -20.734 -24.25 1 84.75 252 HIS A N 1
ATOM 2033 C CA . HIS A 1 252 ? -16.203 -21.297 -23.094 1 84.75 252 HIS A CA 1
ATOM 2034 C C . HIS A 1 252 ? -17.141 -20.266 -22.484 1 84.75 252 HIS A C 1
ATOM 2036 O O . HIS A 1 252 ? -17.844 -20.562 -21.5 1 84.75 252 HIS A O 1
ATOM 2042 N N . LEU A 1 253 ? -17.266 -19.125 -23.047 1 89.31 253 LEU A N 1
ATOM 2043 C CA . LEU A 1 253 ? -18.062 -18.062 -22.469 1 89.31 253 LEU A CA 1
ATOM 2044 C C . LEU A 1 253 ? -19.547 -18.266 -22.75 1 89.31 253 LEU A C 1
ATOM 2046 O O . LEU A 1 253 ? -19.922 -18.469 -23.906 1 89.31 253 LEU A O 1
ATOM 2050 N N . THR A 1 254 ? -20.312 -18.438 -21.75 1 90.38 254 THR A N 1
ATOM 2051 C CA . THR A 1 254 ? -21.766 -18.453 -21.812 1 90.38 254 THR A CA 1
ATOM 2052 C C . THR A 1 254 ? -22.359 -17.156 -21.281 1 90.38 254 THR A C 1
ATOM 2054 O O . THR A 1 254 ? -21.672 -16.391 -20.594 1 90.38 254 THR A O 1
ATOM 2057 N N . PRO A 1 255 ? -23.578 -16.828 -21.594 1 90.25 255 PRO A N 1
ATOM 2058 C CA . PRO A 1 255 ? -24.188 -15.609 -21.078 1 90.25 255 PRO A CA 1
ATOM 2059 C C . PRO A 1 255 ? -24.156 -15.516 -19.547 1 90.25 255 PRO A C 1
ATOM 2061 O O . PRO A 1 255 ? -23.938 -14.438 -19 1 90.25 255 PRO A O 1
ATOM 2064 N N . SER A 1 256 ? -24.297 -16.609 -18.922 1 87.38 256 SER A N 1
ATOM 2065 C CA . SER A 1 256 ? -24.25 -16.625 -17.469 1 87.38 256 SER A CA 1
ATOM 2066 C C . SER A 1 256 ? -22.859 -16.297 -16.953 1 87.38 256 SER A C 1
ATOM 2068 O O . SER A 1 256 ? -22.703 -15.547 -15.984 1 87.38 256 SER A O 1
ATOM 2070 N N . ILE A 1 257 ? -21.875 -16.828 -17.609 1 87.56 257 ILE A N 1
ATOM 2071 C CA . ILE A 1 257 ? -20.484 -16.594 -17.219 1 87.56 257 ILE A CA 1
ATOM 2072 C C . ILE A 1 257 ? -20.125 -15.133 -17.453 1 87.56 257 ILE A C 1
ATOM 2074 O O . ILE A 1 257 ? -19.438 -14.523 -16.625 1 87.56 257 ILE A O 1
ATOM 2078 N N . ILE A 1 258 ? -20.609 -14.641 -18.516 1 90.81 258 ILE A N 1
ATOM 2079 C CA . ILE A 1 258 ? -20.328 -13.25 -18.875 1 90.81 258 ILE A CA 1
ATOM 2080 C C . ILE A 1 258 ? -20.906 -12.328 -17.797 1 90.81 258 ILE A C 1
ATOM 2082 O O . ILE A 1 258 ? -20.234 -11.383 -17.359 1 90.81 258 ILE A O 1
ATOM 2086 N N . GLU A 1 259 ? -22.062 -12.594 -17.359 1 87.69 259 GLU A N 1
ATOM 2087 C CA . GLU A 1 259 ? -22.719 -11.789 -16.344 1 87.69 259 GLU A CA 1
ATOM 2088 C C . GLU A 1 259 ? -21.938 -11.844 -15.023 1 87.69 259 GLU A C 1
ATOM 2090 O O . GLU A 1 259 ? -21.766 -10.828 -14.352 1 87.69 259 GLU A O 1
ATOM 2095 N N . GLU A 1 260 ? -21.531 -12.984 -14.703 1 85.25 260 GLU A N 1
ATOM 2096 C CA . GLU A 1 260 ? -20.766 -13.172 -13.469 1 85.25 260 GLU A CA 1
ATOM 2097 C C . GLU A 1 260 ? -19.438 -12.414 -13.508 1 85.25 260 GLU A C 1
ATOM 2099 O O . GLU A 1 260 ? -19.047 -11.773 -12.531 1 85.25 260 GLU A O 1
ATOM 2104 N N . GLN A 1 261 ? -18.797 -12.5 -14.633 1 91 261 GLN A N 1
ATOM 2105 C CA . GLN A 1 261 ? -17.5 -11.844 -14.781 1 91 261 GLN A CA 1
ATOM 2106 C C . GLN A 1 261 ? -17.656 -10.328 -14.836 1 91 261 GLN A C 1
ATOM 2108 O O . GLN A 1 261 ? -16.781 -9.594 -14.359 1 91 261 GLN A O 1
ATOM 2113 N N . GLN A 1 262 ? -18.766 -9.898 -15.367 1 89.75 262 GLN A N 1
ATOM 2114 C CA . GLN A 1 262 ? -19.016 -8.469 -15.414 1 89.75 262 GLN A CA 1
ATOM 2115 C C . GLN A 1 262 ? -19.188 -7.887 -14.016 1 89.75 262 GLN A C 1
ATOM 2117 O O . GLN A 1 262 ? -18.766 -6.762 -13.75 1 89.75 262 GLN A O 1
ATOM 2122 N N . LEU A 1 263 ? -19.766 -8.68 -13.156 1 86.94 263 LEU A N 1
ATOM 2123 C CA . LEU A 1 263 ? -19.938 -8.258 -11.773 1 86.94 263 LEU A CA 1
ATOM 2124 C C . LEU A 1 263 ? -18.594 -8.062 -11.086 1 86.94 263 LEU A C 1
ATOM 2126 O O . LEU A 1 263 ? -18.469 -7.203 -10.203 1 86.94 263 LEU A O 1
ATOM 2130 N N . LEU A 1 264 ? -17.531 -8.797 -11.492 1 90.94 264 LEU A N 1
ATOM 2131 C CA . LEU A 1 264 ? -16.234 -8.773 -10.852 1 90.94 264 LEU A CA 1
ATOM 2132 C C . LEU A 1 264 ? -15.234 -7.953 -11.672 1 90.94 264 LEU A C 1
ATOM 2134 O O . LEU A 1 264 ? -14.055 -7.879 -11.328 1 90.94 264 LEU A O 1
ATOM 2138 N N . SER A 1 265 ? -15.703 -7.344 -12.703 1 91.56 265 SER A N 1
ATOM 2139 C CA . SER A 1 265 ? -14.828 -6.715 -13.695 1 91.56 265 SER A CA 1
ATOM 2140 C C . SER A 1 265 ? -13.961 -5.633 -13.055 1 91.56 265 SER A C 1
ATOM 2142 O O . SER A 1 265 ? -12.773 -5.523 -13.359 1 91.56 265 SER A O 1
ATOM 2144 N N . GLN A 1 266 ? -14.516 -4.836 -12.203 1 88.69 266 GLN A N 1
ATOM 2145 C CA . GLN A 1 266 ? -13.766 -3.768 -11.547 1 88.69 266 GLN A CA 1
ATOM 2146 C C . GLN A 1 266 ? -12.688 -4.336 -10.633 1 88.69 266 GLN A C 1
ATOM 2148 O O . GLN A 1 266 ? -11.57 -3.816 -10.578 1 88.69 266 GLN A O 1
ATOM 2153 N N . PHE A 1 267 ? -13.055 -5.332 -9.969 1 93.25 267 PHE A N 1
ATOM 2154 C CA . PHE A 1 267 ? -12.109 -6.004 -9.086 1 93.25 267 PHE A CA 1
ATOM 2155 C C . PHE A 1 267 ? -10.961 -6.621 -9.891 1 93.25 267 PHE A C 1
ATOM 2157 O O . PHE A 1 267 ? -9.797 -6.457 -9.539 1 93.25 267 PHE A O 1
ATOM 2164 N N . THR A 1 268 ? -11.328 -7.285 -10.93 1 94.75 268 THR A N 1
ATOM 2165 C CA . THR A 1 268 ? -10.328 -7.91 -11.789 1 94.75 268 THR A CA 1
ATOM 2166 C C . THR A 1 268 ? -9.406 -6.855 -12.398 1 94.75 268 THR A C 1
ATOM 2168 O O . THR A 1 268 ? -8.203 -7.082 -12.539 1 94.75 268 THR A O 1
ATOM 2171 N N . SER A 1 269 ? -9.977 -5.746 -12.719 1 93.12 269 SER A N 1
ATOM 2172 C CA . SER A 1 269 ? -9.172 -4.645 -13.242 1 93.12 269 SER A CA 1
ATOM 2173 C C . SER A 1 269 ? -8.141 -4.172 -12.227 1 93.12 269 SER A C 1
ATOM 2175 O O . SER A 1 269 ? -6.988 -3.92 -12.57 1 93.12 269 SER A O 1
ATOM 2177 N N . MET A 1 270 ? -8.547 -4.09 -11.023 1 93.81 270 MET A N 1
ATOM 2178 C CA . MET A 1 270 ? -7.645 -3.684 -9.953 1 93.81 270 MET A CA 1
ATOM 2179 C C . MET A 1 270 ? -6.504 -4.688 -9.789 1 93.81 270 MET A C 1
ATOM 2181 O O . MET A 1 270 ? -5.348 -4.297 -9.625 1 93.81 270 MET A O 1
ATOM 2185 N N . LEU A 1 271 ? -6.836 -5.941 -9.82 1 96.75 271 LEU A N 1
ATOM 2186 C CA . LEU A 1 271 ? -5.84 -7 -9.68 1 96.75 271 LEU A CA 1
ATOM 2187 C C . LEU A 1 271 ? -4.773 -6.895 -10.758 1 96.75 271 LEU A C 1
ATOM 2189 O O . LEU A 1 271 ? -3.578 -7.012 -10.477 1 96.75 271 LEU A O 1
ATOM 2193 N N . ILE A 1 272 ? -5.223 -6.656 -11.914 1 95.19 272 ILE A N 1
ATOM 2194 C CA . ILE A 1 272 ? -4.316 -6.625 -13.062 1 95.19 272 ILE A CA 1
ATOM 2195 C C . ILE A 1 272 ? -3.477 -5.348 -13.016 1 95.19 272 ILE A C 1
ATOM 2197 O O . ILE A 1 272 ? -2.25 -5.402 -13.141 1 95.19 272 ILE A O 1
ATOM 2201 N N . ASP A 1 273 ? -4.078 -4.25 -12.734 1 93.38 273 ASP A N 1
ATOM 2202 C CA . ASP A 1 273 ? -3.414 -2.955 -12.828 1 93.38 273 ASP A CA 1
ATOM 2203 C C . ASP A 1 273 ? -2.488 -2.721 -11.633 1 93.38 273 ASP A C 1
ATOM 2205 O O . ASP A 1 273 ? -1.433 -2.102 -11.773 1 93.38 273 ASP A O 1
ATOM 2209 N N . GLU A 1 274 ? -2.891 -3.193 -10.484 1 95.75 274 GLU A N 1
ATOM 2210 C CA . GLU A 1 274 ? -2.168 -2.857 -9.258 1 95.75 274 GLU A CA 1
ATOM 2211 C C . GLU A 1 274 ? -1.148 -3.938 -8.906 1 95.75 274 GLU A C 1
ATOM 2213 O O . GLU A 1 274 ? -0.22 -3.693 -8.133 1 95.75 274 GLU A O 1
ATOM 2218 N N . VAL A 1 275 ? -1.347 -5.102 -9.461 1 97.31 275 VAL A N 1
ATOM 2219 C CA . VAL A 1 275 ? -0.496 -6.195 -9.008 1 97.31 275 VAL A CA 1
ATOM 2220 C C . VAL A 1 275 ? 0.176 -6.863 -10.203 1 97.31 275 VAL A C 1
ATOM 2222 O O . VAL A 1 275 ? 1.397 -6.793 -10.359 1 97.31 275 VAL A O 1
ATOM 2225 N N . ALA A 1 276 ? -0.583 -7.387 -11.141 1 95.81 276 ALA A N 1
ATOM 2226 C CA . ALA A 1 276 ? -0.014 -8.18 -12.227 1 95.81 276 ALA A CA 1
ATOM 2227 C C . ALA A 1 276 ? 0.881 -7.328 -13.117 1 95.81 276 ALA A C 1
ATOM 2229 O O . ALA A 1 276 ? 1.999 -7.73 -13.453 1 95.81 276 ALA A O 1
ATOM 2230 N N . SER A 1 277 ? 0.377 -6.203 -13.531 1 93.81 277 SER A N 1
ATOM 2231 C CA . SER A 1 277 ? 1.13 -5.348 -14.445 1 93.81 277 SER A CA 1
ATOM 2232 C C . SER A 1 277 ? 2.424 -4.859 -13.805 1 93.81 277 SER A C 1
ATOM 2234 O O . SER A 1 277 ? 3.494 -4.945 -14.414 1 93.81 277 SER A O 1
ATOM 2236 N N . PRO A 1 278 ? 2.348 -4.367 -12.617 1 94.75 278 PRO A N 1
ATOM 2237 C CA . PRO A 1 278 ? 3.602 -3.957 -11.984 1 94.75 278 PRO A CA 1
ATOM 2238 C C . PRO A 1 278 ? 4.582 -5.113 -11.812 1 94.75 278 PRO A C 1
ATOM 2240 O O . PRO A 1 278 ? 5.789 -4.938 -11.992 1 94.75 278 PRO A O 1
ATOM 2243 N N . LEU A 1 279 ? 4.121 -6.27 -11.445 1 95.44 279 LEU A N 1
ATOM 2244 C CA . LEU A 1 279 ? 4.977 -7.441 -11.297 1 95.44 279 LEU A CA 1
ATOM 2245 C C . LEU A 1 279 ? 5.652 -7.793 -12.617 1 95.44 279 LEU A C 1
ATOM 2247 O O . LEU A 1 279 ? 6.836 -8.141 -12.641 1 95.44 279 LEU A O 1
ATOM 2251 N N . ARG A 1 280 ? 4.906 -7.688 -13.633 1 93 280 ARG A N 1
ATOM 2252 C CA . ARG A 1 280 ? 5.426 -7.98 -14.961 1 93 280 ARG A CA 1
ATOM 2253 C C . ARG A 1 280 ? 6.453 -6.938 -15.391 1 93 280 ARG A C 1
ATOM 2255 O O . ARG A 1 280 ? 7.523 -7.281 -15.898 1 93 280 ARG A O 1
ATOM 2262 N N . ASN A 1 281 ? 6.129 -5.691 -15.227 1 91.5 281 ASN A N 1
ATOM 2263 C CA . ASN A 1 281 ? 6.98 -4.586 -15.656 1 91.5 281 ASN A CA 1
ATOM 2264 C C . ASN A 1 281 ? 8.312 -4.582 -14.898 1 91.5 281 ASN A C 1
ATOM 2266 O O . ASN A 1 281 ? 9.352 -4.277 -15.484 1 91.5 281 ASN A O 1
ATOM 2270 N N . LEU A 1 282 ? 8.266 -4.941 -13.633 1 94.06 282 LEU A N 1
ATOM 2271 C CA . LEU A 1 282 ? 9.477 -4.91 -12.812 1 94.06 282 LEU A CA 1
ATOM 2272 C C . LEU A 1 282 ? 10.234 -6.23 -12.906 1 94.06 282 LEU A C 1
ATOM 2274 O O . LEU A 1 282 ? 11.391 -6.316 -12.492 1 94.06 282 LEU A O 1
ATOM 2278 N N . ARG A 1 283 ? 9.578 -7.262 -13.43 1 92.75 283 ARG A N 1
ATOM 2279 C CA . ARG A 1 283 ? 10.195 -8.578 -13.531 1 92.75 283 ARG A CA 1
ATOM 2280 C C . ARG A 1 283 ? 10.812 -9 -12.203 1 92.75 283 ARG A C 1
ATOM 2282 O O . ARG A 1 283 ? 12 -9.336 -12.141 1 92.75 283 ARG A O 1
ATOM 2289 N N . LEU A 1 284 ? 9.992 -9.109 -11.266 1 94.38 284 LEU A N 1
ATOM 2290 C CA . LEU A 1 284 ? 10.469 -9.398 -9.914 1 94.38 284 LEU A CA 1
ATOM 2291 C C . LEU A 1 284 ? 11.133 -10.773 -9.859 1 94.38 284 LEU A C 1
ATOM 2293 O O . LEU A 1 284 ? 10.648 -11.727 -10.469 1 94.38 284 LEU A O 1
ATOM 2297 N N . THR A 1 285 ? 12.203 -10.844 -9.094 1 93.19 285 THR A N 1
ATOM 2298 C CA . THR A 1 285 ? 12.867 -12.109 -8.828 1 93.19 285 THR A CA 1
ATOM 2299 C C . THR A 1 285 ? 12.18 -12.859 -7.691 1 93.19 285 THR A C 1
ATOM 2301 O O . THR A 1 285 ? 11.383 -12.273 -6.953 1 93.19 285 THR A O 1
ATOM 2304 N N . SER A 1 286 ? 12.516 -14.125 -7.586 1 92.69 286 SER A N 1
ATOM 2305 C CA . SER A 1 286 ? 11.961 -14.93 -6.504 1 92.69 286 SER A CA 1
ATOM 2306 C C . SER A 1 286 ? 12.391 -14.398 -5.141 1 92.69 286 SER A C 1
ATOM 2308 O O . SER A 1 286 ? 11.641 -14.492 -4.168 1 92.69 286 SER A O 1
ATOM 2310 N N . MET A 1 287 ? 13.602 -13.836 -5.086 1 95.12 287 MET A N 1
ATOM 2311 C CA . MET A 1 287 ? 14.094 -13.234 -3.848 1 95.12 287 MET A CA 1
ATOM 2312 C C . MET A 1 287 ? 13.219 -12.062 -3.426 1 95.12 287 MET A C 1
ATOM 2314 O O . MET A 1 287 ? 12.891 -11.914 -2.246 1 95.12 287 MET A O 1
ATOM 2318 N N . GLU A 1 288 ? 12.875 -11.258 -4.383 1 97.5 288 GLU A N 1
ATOM 2319 C CA . GLU A 1 288 ? 12.047 -10.086 -4.129 1 97.5 288 GLU A CA 1
ATOM 2320 C C . GLU A 1 288 ? 10.641 -10.477 -3.705 1 97.5 288 GLU A C 1
ATOM 2322 O O . GLU A 1 288 ? 10.07 -9.875 -2.793 1 97.5 288 GLU A O 1
ATOM 2327 N N . VAL A 1 289 ? 10.07 -11.477 -4.328 1 96.88 289 VAL A N 1
ATOM 2328 C CA . VAL A 1 289 ? 8.734 -11.953 -3.98 1 96.88 289 VAL A CA 1
ATOM 2329 C C . VAL A 1 289 ? 8.727 -12.5 -2.555 1 96.88 289 VAL A C 1
ATOM 2331 O O . VAL A 1 289 ? 7.801 -12.242 -1.786 1 96.88 289 VAL A O 1
ATOM 2334 N N . ALA A 1 290 ? 9.766 -13.242 -2.238 1 97.12 290 ALA A N 1
ATOM 2335 C CA . ALA A 1 290 ? 9.891 -13.781 -0.886 1 97.12 290 ALA A CA 1
ATOM 2336 C C . ALA A 1 290 ? 9.938 -12.656 0.148 1 97.12 290 ALA A C 1
ATOM 2338 O O . ALA A 1 290 ? 9.297 -12.742 1.197 1 97.12 290 ALA A O 1
ATOM 2339 N N . ALA A 1 291 ? 10.703 -11.656 -0.128 1 98.44 291 ALA A N 1
ATOM 2340 C CA . ALA A 1 291 ? 10.812 -10.508 0.772 1 98.44 291 ALA A CA 1
ATOM 2341 C C . ALA A 1 291 ? 9.461 -9.836 0.966 1 98.44 291 ALA A C 1
ATOM 2343 O O . ALA A 1 291 ? 9.07 -9.523 2.094 1 98.44 291 ALA A O 1
ATOM 2344 N N . LEU A 1 292 ? 8.727 -9.602 -0.119 1 98.25 292 LEU A N 1
ATOM 2345 C CA . LEU A 1 292 ? 7.422 -8.945 -0.052 1 98.25 292 LEU A CA 1
ATOM 2346 C C . LEU A 1 292 ? 6.453 -9.734 0.816 1 98.25 292 LEU A C 1
ATOM 2348 O O . LEU A 1 292 ? 5.73 -9.164 1.632 1 98.25 292 LEU A O 1
ATOM 2352 N N . LYS A 1 293 ? 6.438 -11 0.651 1 98.06 293 LYS A N 1
ATOM 2353 C CA . LYS A 1 293 ? 5.508 -11.852 1.389 1 98.06 293 LYS A CA 1
ATOM 2354 C C . LYS A 1 293 ? 5.762 -11.766 2.891 1 98.06 293 LYS A C 1
ATOM 2356 O O . LYS A 1 293 ? 4.82 -11.617 3.678 1 98.06 293 LYS A O 1
ATOM 2361 N N . VAL A 1 294 ? 6.977 -11.812 3.264 1 98.38 294 VAL A N 1
ATOM 2362 C CA . VAL A 1 294 ? 7.305 -11.797 4.684 1 98.38 294 VAL A CA 1
ATOM 2363 C C . VAL A 1 294 ? 6.992 -10.422 5.27 1 98.38 294 VAL A C 1
ATOM 2365 O O . VAL A 1 294 ? 6.469 -10.32 6.383 1 98.38 294 VAL A O 1
ATOM 2368 N N . LEU A 1 295 ? 7.332 -9.406 4.543 1 98.25 295 LEU A N 1
ATOM 2369 C CA . LEU A 1 295 ? 7.086 -8.055 5.027 1 98.25 295 LEU A CA 1
ATOM 2370 C C . LEU A 1 295 ? 5.59 -7.805 5.195 1 98.25 295 LEU A C 1
ATOM 2372 O O . LEU A 1 295 ? 5.172 -7.109 6.125 1 98.25 295 LEU A O 1
ATOM 2376 N N . MET A 1 296 ? 4.805 -8.359 4.309 1 97.88 296 MET A N 1
ATOM 2377 C CA . MET A 1 296 ? 3.357 -8.211 4.434 1 97.88 296 MET A CA 1
ATOM 2378 C C . MET A 1 296 ? 2.82 -9.07 5.574 1 97.88 296 MET A C 1
ATOM 2380 O O . MET A 1 296 ? 1.925 -8.648 6.305 1 97.88 296 MET A O 1
ATOM 2384 N N . LEU A 1 297 ? 3.348 -10.258 5.73 1 97.88 297 LEU A N 1
ATOM 2385 C CA . LEU A 1 297 ? 2.916 -11.141 6.805 1 97.88 297 LEU A CA 1
ATOM 2386 C C . LEU A 1 297 ? 3.176 -10.516 8.172 1 97.88 297 LEU A C 1
ATOM 2388 O O . LEU A 1 297 ? 2.312 -10.547 9.047 1 97.88 297 LEU A O 1
ATOM 2392 N N . LEU A 1 298 ? 4.34 -9.93 8.305 1 97.56 298 LEU A N 1
ATOM 2393 C CA . LEU A 1 298 ? 4.777 -9.461 9.617 1 97.56 298 LEU A CA 1
ATOM 2394 C C . LEU A 1 298 ? 4.59 -7.953 9.742 1 97.56 298 LEU A C 1
ATOM 2396 O O . LEU A 1 298 ? 5.348 -7.289 10.453 1 97.56 298 LEU A O 1
ATOM 2400 N N . LYS A 1 299 ? 3.699 -7.391 9.016 1 95.12 299 LYS A N 1
ATOM 2401 C CA . LYS A 1 299 ? 3.416 -5.961 9.094 1 95.12 299 LYS A CA 1
ATOM 2402 C C . LYS A 1 299 ? 2.869 -5.578 10.461 1 95.12 299 LYS A C 1
ATOM 2404 O O . LYS A 1 299 ? 1.871 -6.141 10.914 1 95.12 299 LYS A O 1
ATOM 2409 N N . PRO A 1 300 ? 3.467 -4.586 11.141 1 91.62 300 PRO A N 1
ATOM 2410 C CA . PRO A 1 300 ? 3.094 -4.254 12.516 1 91.62 300 PRO A CA 1
ATOM 2411 C C . PRO A 1 300 ? 1.919 -3.281 12.594 1 91.62 300 PRO A C 1
ATOM 2413 O O . PRO A 1 300 ? 2.055 -2.186 13.148 1 91.62 300 PRO A O 1
ATOM 2416 N N . THR A 1 301 ? 0.763 -3.678 12.141 1 86.62 301 THR A N 1
ATOM 2417 C CA . THR A 1 301 ? -0.443 -2.861 12.219 1 86.62 301 THR A CA 1
ATOM 2418 C C . THR A 1 301 ? -1.556 -3.607 12.953 1 86.62 301 THR A C 1
ATOM 2420 O O . THR A 1 301 ? -1.466 -4.82 13.156 1 86.62 301 THR A O 1
ATOM 2423 N N . GLN A 1 302 ? -2.594 -2.826 13.398 1 78.94 302 GLN A N 1
ATOM 2424 C CA . GLN A 1 302 ? -3.748 -3.383 14.094 1 78.94 302 GLN A CA 1
ATOM 2425 C C . GLN A 1 302 ? -3.318 -4.125 15.359 1 78.94 302 GLN A C 1
ATOM 2427 O O . GLN A 1 302 ? -3.697 -5.281 15.562 1 78.94 302 GLN A O 1
ATOM 2432 N N . LEU A 1 303 ? -2.561 -3.471 16.156 1 77.88 303 LEU A N 1
ATOM 2433 C CA . LEU A 1 303 ? -1.902 -4.09 17.297 1 77.88 303 LEU A CA 1
ATOM 2434 C C . LEU A 1 303 ? -2.773 -3.986 18.547 1 77.88 303 LEU A C 1
ATOM 2436 O O . LEU A 1 303 ? -2.426 -4.531 19.609 1 77.88 303 LEU A O 1
ATOM 2440 N N . THR A 1 304 ? -3.891 -3.312 18.375 1 76.5 304 THR A N 1
ATOM 2441 C CA . THR A 1 304 ? -4.793 -3.156 19.5 1 76.5 304 THR A CA 1
ATOM 2442 C C . THR A 1 304 ? -6.227 -3.506 19.109 1 76.5 304 THR A C 1
ATOM 2444 O O . THR A 1 304 ? -6.648 -3.236 17.984 1 76.5 304 THR A O 1
ATOM 2447 N N . GLU A 1 305 ? -6.91 -4.168 20.031 1 73.19 305 GLU A N 1
ATOM 2448 C CA . GLU A 1 305 ? -8.336 -4.426 19.844 1 73.19 305 GLU A CA 1
ATOM 2449 C C . GLU A 1 305 ? -9.172 -3.189 20.156 1 73.19 305 GLU A C 1
ATOM 2451 O O . GLU A 1 305 ? -8.711 -2.291 20.875 1 73.19 305 GLU A O 1
ATOM 2456 N N . PRO A 1 306 ? -10.352 -3.18 19.578 1 65.5 306 PRO A N 1
ATOM 2457 C CA . PRO A 1 306 ? -11.234 -2.059 19.906 1 65.5 306 PRO A CA 1
ATOM 2458 C C . PRO A 1 306 ? -11.438 -1.895 21.406 1 65.5 306 PRO A C 1
ATOM 2460 O O . PRO A 1 306 ? -11.625 -0.775 21.891 1 65.5 306 PRO A O 1
ATOM 2463 N N . SER A 1 307 ? -11.328 -3.012 22.094 1 66.38 307 SER A N 1
ATOM 2464 C CA . SER A 1 307 ? -11.508 -2.988 23.547 1 66.38 307 SER A CA 1
ATOM 2465 C C . SER A 1 307 ? -10.32 -2.342 24.25 1 66.38 307 SER A C 1
ATOM 2467 O O . SER A 1 307 ? -10.398 -2.004 25.422 1 66.38 307 SER A O 1
ATOM 2469 N N . GLY A 1 308 ? -9.234 -2.117 23.484 1 70.44 308 GLY A N 1
ATOM 2470 C CA . GLY A 1 308 ? -8.047 -1.516 24.062 1 70.44 308 GLY A CA 1
ATOM 2471 C C . GLY A 1 308 ? -6.988 -2.533 24.453 1 70.44 308 GLY A C 1
ATOM 2472 O O . GLY A 1 308 ? -5.867 -2.166 24.812 1 70.44 308 GLY A O 1
ATOM 2473 N N . GLU A 1 309 ? -7.391 -3.703 24.266 1 79.62 309 GLU A N 1
ATOM 2474 C CA . GLU A 1 309 ? -6.445 -4.754 24.641 1 79.62 309 GLU A CA 1
ATOM 2475 C C . GLU A 1 309 ? -5.359 -4.918 23.594 1 79.62 309 GLU A C 1
ATOM 2477 O O . GLU A 1 309 ? -5.637 -4.871 22.391 1 79.62 309 GLU A O 1
ATOM 2482 N N . GLU A 1 310 ? -4.223 -5.098 24.125 1 84.88 310 GLU A N 1
ATOM 2483 C CA . GLU A 1 310 ? -3.092 -5.289 23.219 1 84.88 310 GLU A CA 1
ATOM 2484 C C . GLU A 1 310 ? -3.088 -6.695 22.641 1 84.88 310 GLU A C 1
ATOM 2486 O O . GLU A 1 310 ? -3.309 -7.676 23.359 1 84.88 310 GLU A O 1
ATOM 2491 N N . ILE A 1 311 ? -2.904 -6.742 21.406 1 88.75 311 ILE A N 1
ATOM 2492 C CA . ILE A 1 311 ? -2.867 -8.016 20.688 1 88.75 311 ILE A CA 1
ATOM 2493 C C . ILE A 1 311 ? -1.441 -8.562 20.688 1 88.75 311 ILE A C 1
ATOM 2495 O O . ILE A 1 311 ? -1.232 -9.766 20.812 1 88.75 311 ILE A O 1
ATOM 2499 N N . ALA A 1 312 ? -0.487 -7.668 20.562 1 91.62 312 ALA A N 1
ATOM 2500 C CA . ALA A 1 312 ? 0.919 -8.047 20.453 1 91.62 312 ALA A CA 1
ATOM 2501 C C . ALA A 1 312 ? 1.692 -7.652 21.703 1 91.62 312 ALA A C 1
ATOM 2503 O O . ALA A 1 312 ? 1.524 -6.543 22.219 1 91.62 312 ALA A O 1
ATOM 2504 N N . SER A 1 313 ? 2.523 -8.578 22.172 1 91.88 313 SER A N 1
ATOM 2505 C CA . SER A 1 313 ? 3.426 -8.273 23.281 1 91.88 313 SER A CA 1
ATOM 2506 C C . SER A 1 313 ? 4.648 -7.496 22.797 1 91.88 313 SER A C 1
ATOM 2508 O O . SER A 1 313 ? 4.871 -7.371 21.594 1 91.88 313 SER A O 1
ATOM 2510 N N . ARG A 1 314 ? 5.363 -7.016 23.781 1 91.75 314 ARG A N 1
ATOM 2511 C CA . ARG A 1 314 ? 6.602 -6.32 23.438 1 91.75 314 ARG A CA 1
ATOM 2512 C C . ARG A 1 314 ? 7.598 -7.258 22.766 1 91.75 314 ARG A C 1
ATOM 2514 O O . ARG A 1 314 ? 8.344 -6.848 21.875 1 91.75 314 ARG A O 1
ATOM 2521 N N . GLU A 1 315 ? 7.562 -8.422 23.234 1 94.62 315 GLU A N 1
ATOM 2522 C CA . GLU A 1 315 ? 8.438 -9.43 22.641 1 94.62 315 GLU A CA 1
ATOM 2523 C C . GLU A 1 315 ? 8.039 -9.734 21.188 1 94.62 315 GLU A C 1
ATOM 2525 O O . GLU A 1 315 ? 8.898 -9.875 20.328 1 94.62 315 GLU A O 1
ATOM 2530 N N . ASP A 1 316 ? 6.77 -9.852 20.984 1 96.06 316 ASP A N 1
ATOM 2531 C CA . ASP A 1 316 ? 6.262 -10.047 19.625 1 96.06 316 ASP A CA 1
ATOM 2532 C C . ASP A 1 316 ? 6.762 -8.953 18.688 1 96.06 316 ASP A C 1
ATOM 2534 O O . ASP A 1 316 ? 7.246 -9.242 17.594 1 96.06 316 ASP A O 1
ATOM 2538 N N . LEU A 1 317 ? 6.656 -7.734 19.156 1 95.19 317 LEU A N 1
ATOM 2539 C CA . LEU A 1 317 ? 7.004 -6.582 18.328 1 95.19 317 LEU A CA 1
ATOM 2540 C C . LEU A 1 317 ? 8.5 -6.543 18.062 1 95.19 317 LEU A C 1
ATOM 2542 O O . LEU A 1 317 ? 8.93 -6.188 16.953 1 95.19 317 LEU A O 1
ATOM 2546 N N . THR A 1 318 ? 9.258 -6.898 19.016 1 96.38 318 THR A N 1
ATOM 2547 C CA . THR A 1 318 ? 10.711 -6.945 18.844 1 96.38 318 THR A CA 1
ATOM 2548 C C . THR A 1 318 ? 11.086 -7.965 17.766 1 96.38 318 THR A C 1
ATOM 2550 O O . THR A 1 318 ? 11.922 -7.688 16.906 1 96.38 318 THR A O 1
ATOM 2553 N N . ILE A 1 319 ? 10.414 -9.07 17.828 1 96.75 319 ILE A N 1
ATOM 2554 C CA . ILE A 1 319 ? 10.695 -10.141 16.875 1 96.75 319 ILE A CA 1
ATOM 2555 C C . ILE A 1 319 ? 10.344 -9.695 15.461 1 96.75 319 ILE A C 1
ATOM 2557 O O . ILE A 1 319 ? 11.148 -9.836 14.539 1 96.75 319 ILE A O 1
ATOM 2561 N N . ILE A 1 320 ? 9.188 -9.156 15.281 1 96.62 320 ILE A N 1
ATOM 2562 C CA . ILE A 1 320 ? 8.727 -8.828 13.93 1 96.62 320 ILE A CA 1
ATOM 2563 C C . ILE A 1 320 ? 9.562 -7.684 13.367 1 96.62 320 ILE A C 1
ATOM 2565 O O . ILE A 1 320 ? 9.898 -7.676 12.18 1 96.62 320 ILE A O 1
ATOM 2569 N N . HIS A 1 321 ? 9.922 -6.73 14.211 1 96.25 321 HIS A N 1
ATOM 2570 C CA . HIS A 1 321 ? 10.758 -5.629 13.734 1 96.25 321 HIS A CA 1
ATOM 2571 C C . HIS A 1 321 ? 12.133 -6.121 13.312 1 96.25 321 HIS A C 1
ATOM 2573 O O . HIS A 1 321 ? 12.664 -5.688 12.289 1 96.25 321 HIS A O 1
ATOM 2579 N N . ASP A 1 322 ? 12.609 -6.996 14.07 1 97 322 ASP A N 1
ATOM 2580 C CA . ASP A 1 322 ? 13.93 -7.543 13.766 1 97 322 ASP A CA 1
ATOM 2581 C C . ASP A 1 322 ? 13.906 -8.305 12.438 1 97 322 ASP A C 1
ATOM 2583 O O . ASP A 1 322 ? 14.773 -8.102 11.586 1 97 322 ASP A O 1
ATOM 2587 N N . VAL A 1 323 ? 12.969 -9.172 12.281 1 97.81 323 VAL A N 1
ATOM 2588 C CA . VAL A 1 323 ? 12.883 -9.992 11.078 1 97.81 323 VAL A CA 1
ATOM 2589 C C . VAL A 1 323 ? 12.656 -9.094 9.859 1 97.81 323 VAL A C 1
ATOM 2591 O O . VAL A 1 323 ? 13.273 -9.289 8.812 1 97.81 323 VAL A O 1
ATOM 2594 N N . ARG A 1 324 ? 11.82 -8.172 10 1 97.88 324 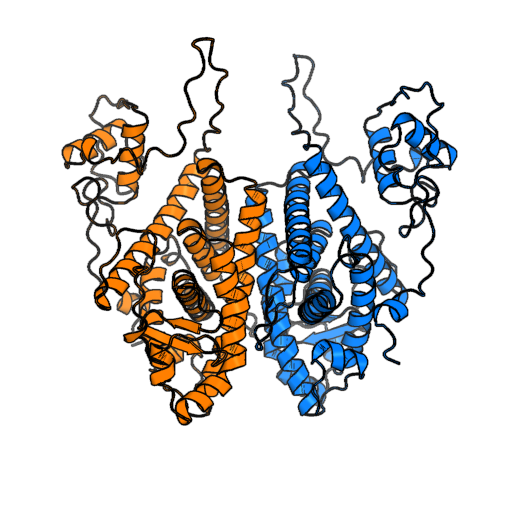ARG A N 1
ATOM 2595 C CA . ARG A 1 324 ? 11.539 -7.25 8.898 1 97.88 324 ARG A CA 1
ATOM 2596 C C . ARG A 1 324 ? 12.789 -6.469 8.508 1 97.88 324 ARG A C 1
ATOM 2598 O O . ARG A 1 324 ? 13.078 -6.309 7.32 1 97.88 324 ARG A O 1
ATOM 2605 N N . ASN A 1 325 ? 13.508 -6.008 9.5 1 97.44 325 ASN A N 1
ATOM 2606 C CA . ASN A 1 325 ? 14.758 -5.301 9.227 1 97.44 325 ASN A CA 1
ATOM 2607 C C . ASN A 1 325 ? 15.766 -6.195 8.516 1 97.44 325 ASN A C 1
ATOM 2609 O O . ASN A 1 325 ? 16.422 -5.766 7.562 1 97.44 325 ASN A O 1
ATOM 2613 N N . ARG A 1 326 ? 15.82 -7.379 8.953 1 97.75 326 ARG A N 1
ATOM 2614 C CA . ARG A 1 326 ? 16.75 -8.328 8.367 1 97.75 326 ARG A CA 1
ATOM 2615 C C . ARG A 1 326 ? 16.375 -8.648 6.926 1 97.75 326 ARG A C 1
ATOM 2617 O O . ARG A 1 326 ? 17.25 -8.812 6.07 1 97.75 326 ARG A O 1
ATOM 2624 N N . VAL A 1 327 ? 15.156 -8.734 6.684 1 98.38 327 VAL A N 1
ATOM 2625 C CA . VAL A 1 327 ? 14.672 -9.039 5.34 1 98.38 327 VAL A CA 1
ATOM 2626 C C . VAL A 1 327 ? 14.992 -7.875 4.402 1 98.38 327 VAL A C 1
ATOM 2628 O O . VAL A 1 327 ? 15.43 -8.086 3.271 1 98.38 327 VAL A O 1
ATOM 2631 N N . ILE A 1 328 ? 14.758 -6.66 4.852 1 98.12 328 ILE A N 1
ATOM 2632 C CA . ILE A 1 328 ? 15.062 -5.488 4.035 1 98.12 328 ILE A CA 1
ATOM 2633 C C . ILE A 1 328 ? 16.562 -5.414 3.779 1 98.12 328 ILE A C 1
ATOM 2635 O O . ILE A 1 328 ? 17 -5.188 2.646 1 98.12 328 ILE A O 1
ATOM 2639 N N . ASN A 1 329 ? 17.312 -5.672 4.793 1 97.5 329 ASN A N 1
ATOM 2640 C CA . ASN A 1 329 ? 18.766 -5.684 4.637 1 97.5 329 ASN A CA 1
ATOM 2641 C C . ASN A 1 329 ? 19.219 -6.816 3.727 1 97.5 329 ASN A C 1
ATOM 2643 O O . ASN A 1 329 ? 20.172 -6.656 2.949 1 97.5 329 ASN A O 1
ATOM 2647 N N . GLY A 1 330 ? 18.578 -7.965 3.906 1 97.44 330 GLY A N 1
ATOM 2648 C CA . GLY A 1 330 ? 18.891 -9.078 3.023 1 97.44 330 GLY A CA 1
ATOM 2649 C C . GLY A 1 330 ? 18.609 -8.781 1.563 1 97.44 330 GLY A C 1
ATOM 2650 O O . GLY A 1 330 ? 19.391 -9.156 0.688 1 97.44 330 GLY A O 1
ATOM 2651 N N . LEU A 1 331 ? 17.531 -8.125 1.313 1 97.75 331 LEU A N 1
ATOM 2652 C CA . LEU A 1 331 ? 17.188 -7.75 -0.052 1 97.75 331 LEU A CA 1
ATOM 2653 C C . LEU A 1 331 ? 18.188 -6.746 -0.62 1 97.75 331 LEU A C 1
ATOM 2655 O O . LEU A 1 331 ? 18.562 -6.84 -1.789 1 97.75 331 LEU A O 1
ATOM 2659 N N . HIS A 1 332 ? 18.531 -5.824 0.183 1 96.75 332 HIS A N 1
ATOM 2660 C CA . HIS A 1 332 ? 19.547 -4.859 -0.25 1 96.75 332 HIS A CA 1
ATOM 2661 C C . HIS A 1 332 ? 20.875 -5.539 -0.532 1 96.75 332 HIS A C 1
ATOM 2663 O O . HIS A 1 332 ? 21.547 -5.215 -1.512 1 96.75 332 HIS A O 1
ATOM 2669 N N . ALA A 1 333 ? 21.281 -6.43 0.345 1 96.12 333 ALA A N 1
ATOM 2670 C CA . ALA A 1 333 ? 22.5 -7.207 0.141 1 96.12 333 ALA A CA 1
ATOM 2671 C C . ALA A 1 333 ? 22.438 -7.984 -1.17 1 96.12 333 ALA A C 1
ATOM 2673 O O . ALA A 1 333 ? 23.438 -8.102 -1.879 1 96.12 333 ALA A O 1
ATOM 2674 N N . PHE A 1 334 ? 21.344 -8.516 -1.465 1 96.94 334 PHE A N 1
ATOM 2675 C CA . PHE A 1 334 ? 21.125 -9.219 -2.725 1 96.94 334 PHE A CA 1
ATOM 2676 C C . PHE A 1 334 ? 21.406 -8.305 -3.91 1 96.94 334 PHE A C 1
ATOM 2678 O O . PHE A 1 334 ? 22.062 -8.711 -4.871 1 96.94 334 PHE A O 1
ATOM 2685 N N . TYR A 1 335 ? 20.906 -7.074 -3.809 1 96 335 TYR A N 1
ATOM 2686 C CA . TYR A 1 335 ? 21.109 -6.121 -4.891 1 96 335 TYR A CA 1
ATOM 2687 C C . TYR A 1 335 ? 22.594 -5.773 -5.023 1 96 335 TYR A C 1
ATOM 2689 O O . TYR A 1 335 ? 23.078 -5.535 -6.129 1 96 335 TYR A O 1
ATOM 2697 N N . GLU A 1 336 ? 23.234 -5.73 -3.906 1 92.25 336 GLU A N 1
ATOM 2698 C CA . GLU A 1 336 ? 24.672 -5.441 -3.926 1 92.25 336 GLU A CA 1
ATOM 2699 C C . GLU A 1 336 ? 25.453 -6.574 -4.578 1 92.25 336 GLU A C 1
ATOM 2701 O O . GLU A 1 336 ? 26.312 -6.336 -5.43 1 92.25 336 GLU A O 1
ATOM 2706 N N . VAL A 1 337 ? 25.125 -7.711 -4.184 1 91.25 337 VAL A N 1
ATOM 2707 C CA . VAL A 1 337 ? 25.828 -8.883 -4.684 1 91.25 337 VAL A CA 1
ATOM 2708 C C . VAL A 1 337 ? 25.531 -9.078 -6.168 1 91.25 337 VAL A C 1
ATOM 2710 O O . VAL A 1 337 ? 26.406 -9.492 -6.934 1 91.25 337 VAL A O 1
ATOM 2713 N N . SER A 1 338 ? 24.359 -8.758 -6.539 1 91.81 338 SER A N 1
ATOM 2714 C CA . SER A 1 338 ? 23.953 -8.93 -7.934 1 91.81 338 SER A CA 1
ATOM 2715 C C . SER A 1 338 ? 24.328 -7.719 -8.773 1 91.81 338 SER A C 1
ATOM 2717 O O . SER A 1 338 ? 24.031 -7.664 -9.969 1 91.81 338 SER A O 1
ATOM 2719 N N . GLU A 1 339 ? 24.891 -6.719 -8.203 1 89.81 339 GLU A N 1
ATOM 2720 C CA . GLU A 1 339 ? 25.312 -5.492 -8.867 1 89.81 339 GLU A CA 1
ATOM 2721 C C . GLU A 1 339 ? 24.156 -4.82 -9.602 1 89.81 339 GLU A C 1
ATOM 2723 O O . GLU A 1 339 ? 24.281 -4.461 -10.773 1 89.81 339 GLU A O 1
ATOM 2728 N N . THR A 1 340 ? 23.078 -4.867 -8.898 1 91.25 340 THR A N 1
ATOM 2729 C CA . THR A 1 340 ? 21.906 -4.188 -9.438 1 91.25 340 THR A CA 1
ATOM 2730 C C . THR A 1 340 ? 22.141 -2.68 -9.516 1 91.25 340 THR A C 1
ATOM 2732 O O . THR A 1 340 ? 22.578 -2.064 -8.539 1 91.25 340 THR A O 1
ATOM 2735 N N . ALA A 1 341 ? 21.891 -2.211 -10.711 1 89.62 341 ALA A N 1
ATOM 2736 C CA . ALA A 1 341 ? 22.016 -0.764 -10.875 1 89.62 341 ALA A CA 1
ATOM 2737 C C . ALA A 1 341 ? 20.984 -0.026 -10.023 1 89.62 341 ALA A C 1
ATOM 2739 O O . ALA A 1 341 ? 19.828 -0.438 -9.938 1 89.62 341 ALA A O 1
ATOM 2740 N N . ASP A 1 342 ? 21.391 1.006 -9.328 1 91.12 342 ASP A N 1
ATOM 2741 C CA . ASP A 1 342 ? 20.5 1.827 -8.508 1 91.12 342 ASP A CA 1
ATOM 2742 C C . ASP A 1 342 ? 19.734 0.97 -7.504 1 91.12 342 ASP A C 1
ATOM 2744 O O . ASP A 1 342 ? 18.5 0.948 -7.512 1 91.12 342 ASP A O 1
ATOM 2748 N N . ALA A 1 343 ? 20.406 0.378 -6.645 1 94 343 ALA A N 1
ATOM 2749 C CA . ALA A 1 343 ? 19.875 -0.581 -5.684 1 94 343 ALA A CA 1
ATOM 2750 C C . ALA A 1 343 ? 18.766 0.051 -4.836 1 94 343 ALA A C 1
ATOM 2752 O O . ALA A 1 343 ? 17.781 -0.604 -4.508 1 94 343 ALA A O 1
ATOM 2753 N N . GLU A 1 344 ? 18.969 1.324 -4.512 1 94.19 344 GLU A N 1
ATOM 2754 C CA . GLU A 1 344 ? 17.984 2.012 -3.68 1 94.19 344 GLU A CA 1
ATOM 2755 C C . GLU A 1 344 ? 16.656 2.205 -4.43 1 94.19 344 GLU A C 1
ATOM 2757 O O . GLU A 1 344 ? 15.586 2.039 -3.855 1 94.19 344 GLU A O 1
ATOM 2762 N N . VAL A 1 345 ? 16.75 2.529 -5.629 1 96.25 345 VAL A N 1
ATOM 2763 C CA . VAL A 1 345 ? 15.562 2.715 -6.457 1 96.25 345 VAL A CA 1
ATOM 2764 C C . VAL A 1 345 ? 14.836 1.384 -6.629 1 96.25 345 VAL A C 1
ATOM 2766 O O . VAL A 1 345 ? 13.609 1.315 -6.492 1 96.25 345 VAL A O 1
ATOM 2769 N N . ARG A 1 346 ? 15.602 0.368 -6.934 1 97.31 346 ARG A N 1
ATOM 2770 C CA . ARG A 1 346 ? 15 -0.953 -7.09 1 97.31 346 ARG A CA 1
ATOM 2771 C C . ARG A 1 346 ? 14.312 -1.396 -5.805 1 97.31 346 ARG A C 1
ATOM 2773 O O . ARG A 1 346 ? 13.188 -1.903 -5.84 1 97.31 346 ARG A O 1
ATOM 2780 N N . LEU A 1 347 ? 15 -1.182 -4.727 1 97.62 347 LEU A N 1
ATOM 2781 C CA . LEU A 1 347 ? 14.43 -1.516 -3.428 1 97.62 347 LEU A CA 1
ATOM 2782 C C . LEU A 1 347 ? 13.117 -0.78 -3.205 1 97.62 347 LEU A C 1
ATOM 2784 O O . LEU A 1 347 ? 12.117 -1.387 -2.795 1 97.62 347 LEU A O 1
ATOM 2788 N N . GLY A 1 348 ? 13.141 0.459 -3.486 1 97 348 GLY A N 1
ATOM 2789 C CA . GLY A 1 348 ? 11.938 1.259 -3.318 1 97 348 GLY A CA 1
ATOM 2790 C C . GLY A 1 348 ? 10.797 0.815 -4.215 1 97 348 GLY A C 1
ATOM 2791 O O . GLY A 1 348 ? 9.656 0.688 -3.764 1 97 348 GLY A O 1
ATOM 2792 N N . GLN A 1 349 ? 11.094 0.562 -5.457 1 96 349 GLN A N 1
ATOM 2793 C CA . GLN A 1 349 ? 10.086 0.139 -6.422 1 96 349 GLN A CA 1
ATOM 2794 C C . GLN A 1 349 ? 9.438 -1.18 -6 1 96 349 GLN A C 1
ATOM 2796 O O . GLN A 1 349 ? 8.219 -1.342 -6.098 1 96 349 GLN A O 1
ATOM 2801 N N . VAL A 1 350 ? 10.25 -2.014 -5.516 1 97.38 350 VAL A N 1
ATOM 2802 C CA . VAL A 1 350 ? 9.773 -3.338 -5.133 1 97.38 350 VAL A CA 1
ATOM 2803 C C . VAL A 1 350 ? 8.914 -3.234 -3.875 1 97.38 350 VAL A C 1
ATOM 2805 O O . VAL A 1 350 ? 7.824 -3.807 -3.812 1 97.38 350 VAL A O 1
ATOM 2808 N N . LEU A 1 351 ? 9.352 -2.465 -2.928 1 97.62 351 LEU A N 1
ATOM 2809 C CA . LEU A 1 351 ? 8.656 -2.418 -1.646 1 97.62 351 LEU A CA 1
ATOM 2810 C C . LEU A 1 351 ? 7.328 -1.677 -1.771 1 97.62 351 LEU A C 1
ATOM 2812 O O . LEU A 1 351 ? 6.363 -2 -1.076 1 97.62 351 LEU A O 1
ATOM 2816 N N . ILE A 1 352 ? 7.215 -0.771 -2.666 1 97.25 352 ILE A N 1
ATOM 2817 C CA . ILE A 1 352 ? 5.988 -0.01 -2.875 1 97.25 352 ILE A CA 1
ATOM 2818 C C . ILE A 1 352 ? 4.906 -0.922 -3.449 1 97.25 352 ILE A C 1
ATOM 2820 O O . ILE A 1 352 ? 3.715 -0.655 -3.293 1 97.25 352 ILE A O 1
ATOM 2824 N N . LEU A 1 353 ? 5.293 -2.023 -4.02 1 97.06 353 LEU A N 1
ATOM 2825 C CA . LEU A 1 353 ? 4.348 -2.959 -4.617 1 97.06 353 LEU A CA 1
ATOM 2826 C C . LEU A 1 353 ? 3.439 -3.57 -3.555 1 97.06 353 LEU A C 1
ATOM 2828 O O . LEU A 1 353 ? 2.352 -4.059 -3.867 1 97.06 353 LEU A O 1
ATOM 2832 N N . THR A 1 354 ? 3.883 -3.59 -2.303 1 97.31 354 THR A N 1
ATOM 2833 C CA . THR A 1 354 ? 3.061 -4.145 -1.234 1 97.31 354 THR A CA 1
ATOM 2834 C C . THR A 1 354 ? 1.723 -3.416 -1.147 1 97.31 354 THR A C 1
ATOM 2836 O O . THR A 1 354 ? 0.693 -4.031 -0.859 1 97.31 354 THR A O 1
ATOM 2839 N N . GLY A 1 355 ? 1.78 -2.162 -1.449 1 96.06 355 GLY A N 1
ATOM 2840 C CA . GLY A 1 355 ? 0.552 -1.386 -1.406 1 96.06 355 GLY A CA 1
ATOM 2841 C C . GLY A 1 355 ? -0.498 -1.875 -2.385 1 96.06 355 GLY A C 1
ATOM 2842 O O . GLY A 1 355 ? -1.676 -1.985 -2.037 1 96.06 355 GLY A O 1
ATOM 2843 N N . GLY A 1 356 ? -0.056 -2.148 -3.598 1 96.5 356 GLY A N 1
ATOM 2844 C CA . GLY A 1 356 ? -0.979 -2.684 -4.586 1 96.5 356 GLY A CA 1
ATOM 2845 C C . GLY A 1 356 ? -1.607 -3.998 -4.164 1 96.5 356 GLY A C 1
ATOM 2846 O O . GLY A 1 356 ? -2.811 -4.203 -4.344 1 96.5 356 GLY A O 1
ATOM 2847 N N . VAL A 1 357 ? -0.858 -4.816 -3.551 1 98.19 357 VAL A N 1
ATOM 2848 C CA . VAL A 1 357 ? -1.346 -6.109 -3.09 1 98.19 357 VAL A CA 1
ATOM 2849 C C . VAL A 1 357 ? -2.336 -5.914 -1.946 1 98.19 357 VAL A C 1
ATOM 2851 O O . VAL A 1 357 ? -3.385 -6.559 -1.905 1 98.19 357 VAL A O 1
ATOM 2854 N N . GLU A 1 358 ? -2.01 -5.035 -1.095 1 96.94 358 GLU A N 1
ATOM 2855 C CA . GLU A 1 358 ? -2.852 -4.809 0.077 1 96.94 358 GLU A CA 1
ATOM 2856 C C . GLU A 1 358 ? -4.199 -4.211 -0.318 1 96.94 358 GLU A C 1
ATOM 2858 O O . GLU A 1 358 ? -5.234 -4.594 0.227 1 96.94 358 GLU A O 1
ATOM 2863 N N . VAL A 1 359 ? -4.199 -3.324 -1.229 1 96.12 359 VAL A N 1
ATOM 2864 C CA . VAL A 1 359 ? -5.441 -2.719 -1.702 1 96.12 359 VAL A CA 1
ATOM 2865 C C . VAL A 1 359 ? -6.328 -3.787 -2.338 1 96.12 359 VAL A C 1
ATOM 2867 O O . VAL A 1 359 ? -7.531 -3.844 -2.072 1 96.12 359 VAL A O 1
ATOM 2870 N N . CYS A 1 360 ? -5.711 -4.594 -3.131 1 97.31 360 CYS A N 1
ATOM 2871 C CA . CYS A 1 360 ? -6.461 -5.641 -3.82 1 97.31 360 CYS A CA 1
ATOM 2872 C C . CYS A 1 360 ? -6.98 -6.68 -2.834 1 97.31 360 CYS A C 1
ATOM 2874 O O . CYS A 1 360 ? -8.078 -7.211 -3.01 1 97.31 360 CYS A O 1
ATOM 2876 N N . ALA A 1 361 ? -6.18 -6.98 -1.853 1 96.88 361 ALA A N 1
ATOM 2877 C CA . ALA A 1 361 ? -6.605 -7.945 -0.842 1 96.88 361 ALA A CA 1
ATOM 2878 C C . ALA A 1 361 ? -7.809 -7.422 -0.061 1 96.88 361 ALA A C 1
ATOM 2880 O O . ALA A 1 361 ? -8.734 -8.18 0.244 1 96.88 361 ALA A O 1
ATOM 2881 N N . ASP A 1 362 ? -7.766 -6.188 0.277 1 93.88 362 ASP A N 1
ATOM 2882 C CA . ASP A 1 362 ? -8.891 -5.586 0.982 1 93.88 362 ASP A CA 1
ATOM 2883 C C . ASP A 1 362 ? -10.156 -5.613 0.125 1 93.88 362 ASP A C 1
ATOM 2885 O O . ASP A 1 362 ? -11.25 -5.887 0.628 1 93.88 362 ASP A O 1
ATOM 2889 N N . ARG A 1 363 ? -10.008 -5.316 -1.096 1 93.25 363 ARG A N 1
ATOM 2890 C CA . ARG A 1 363 ? -11.133 -5.375 -2.02 1 93.25 363 ARG A CA 1
ATOM 2891 C C . ARG A 1 363 ? -11.641 -6.805 -2.176 1 93.25 363 ARG A C 1
ATOM 2893 O O . ARG A 1 363 ? -12.852 -7.031 -2.285 1 93.25 363 ARG A O 1
ATOM 2900 N N . ALA A 1 364 ? -10.719 -7.742 -2.236 1 94.19 364 ALA A N 1
ATOM 2901 C CA . ALA A 1 364 ? -11.086 -9.148 -2.338 1 94.19 364 ALA A CA 1
ATOM 2902 C C . ALA A 1 364 ? -11.977 -9.57 -1.174 1 94.19 364 ALA A C 1
ATOM 2904 O O . ALA A 1 364 ? -12.938 -10.328 -1.357 1 94.19 364 ALA A O 1
ATOM 2905 N N . LEU A 1 365 ? -11.641 -9.109 -0.034 1 91.88 365 LEU A N 1
ATOM 2906 C CA . LEU A 1 365 ? -12.445 -9.438 1.142 1 91.88 365 LEU A CA 1
ATOM 2907 C C . LEU A 1 365 ? -13.883 -8.945 0.97 1 91.88 365 LEU A C 1
ATOM 2909 O O . LEU A 1 365 ? -14.828 -9.672 1.295 1 91.88 365 LEU A O 1
ATOM 2913 N N . GLU A 1 366 ? -14.023 -7.762 0.462 1 87.44 366 GLU A N 1
ATOM 2914 C CA . GLU A 1 366 ? -15.344 -7.191 0.236 1 87.44 366 GLU A CA 1
ATOM 2915 C C . GLU A 1 366 ? -16.109 -7.988 -0.816 1 87.44 366 GLU A C 1
ATOM 2917 O O . GLU A 1 366 ? -17.297 -8.281 -0.638 1 87.44 366 GLU A O 1
ATOM 2922 N N . GLU A 1 367 ? -15.406 -8.281 -1.859 1 87.75 367 GLU A N 1
ATOM 2923 C CA . GLU A 1 367 ? -16.047 -9.031 -2.939 1 87.75 367 GLU A CA 1
ATOM 2924 C C . GLU A 1 367 ? -16.469 -10.422 -2.471 1 87.75 367 GLU A C 1
ATOM 2926 O O . GLU A 1 367 ? -17.547 -10.898 -2.818 1 87.75 367 GLU A O 1
ATOM 2931 N N . MET A 1 368 ? -15.664 -11.055 -1.741 1 88.69 368 MET A N 1
ATOM 2932 C CA . MET A 1 368 ? -15.977 -12.398 -1.247 1 88.69 368 MET A CA 1
ATOM 2933 C C . MET A 1 368 ? -17.141 -12.359 -0.267 1 88.69 368 MET A C 1
ATOM 2935 O O . MET A 1 368 ? -17.969 -13.273 -0.234 1 88.69 368 MET A O 1
ATOM 2939 N N . GLN A 1 369 ? -17.141 -11.32 0.51 1 87.44 369 GLN A N 1
ATOM 2940 C CA . GLN A 1 369 ? -18.266 -11.164 1.426 1 87.44 369 GLN A CA 1
ATOM 2941 C C . GLN A 1 369 ? -19.578 -11.008 0.664 1 87.44 369 GLN A C 1
ATOM 2943 O O . GLN A 1 369 ? -20.594 -11.578 1.051 1 87.44 369 GLN A O 1
ATOM 2948 N N . LEU A 1 370 ? -19.562 -10.242 -0.356 1 84.81 370 LEU A N 1
ATOM 2949 C CA . LEU A 1 370 ? -20.766 -10.047 -1.172 1 84.81 370 LEU A CA 1
ATOM 2950 C C . LEU A 1 370 ? -21.188 -11.352 -1.836 1 84.81 370 LEU A C 1
ATOM 2952 O O . LEU A 1 370 ? -22.375 -11.664 -1.886 1 84.81 370 LEU A O 1
ATOM 2956 N N . LEU A 1 371 ? -20.203 -12.078 -2.295 1 84.69 371 LEU A N 1
ATOM 2957 C CA . LEU A 1 371 ? -20.516 -13.359 -2.924 1 84.69 371 LEU A CA 1
ATOM 2958 C C . LEU A 1 371 ? -21.109 -14.336 -1.912 1 84.69 371 LEU A C 1
ATOM 2960 O O . LEU A 1 371 ? -22.016 -15.102 -2.244 1 84.69 371 LEU A O 1
ATOM 2964 N N . ARG A 1 372 ? -20.625 -14.25 -0.76 1 85.62 372 ARG A N 1
ATOM 2965 C CA . ARG A 1 372 ? -21.109 -15.125 0.308 1 85.62 372 ARG A CA 1
ATOM 2966 C C . ARG A 1 372 ? -22.531 -14.758 0.719 1 85.62 372 ARG A C 1
ATOM 2968 O O . ARG A 1 372 ? -23.391 -15.633 0.845 1 85.62 372 ARG A O 1
ATOM 2975 N N . VAL A 1 373 ? -22.828 -13.469 0.895 1 85.25 373 VAL A N 1
ATOM 2976 C CA . VAL A 1 373 ? -24.125 -12.984 1.38 1 85.25 373 VAL A CA 1
ATOM 2977 C C . VAL A 1 373 ? -25.203 -13.25 0.334 1 85.25 373 VAL A C 1
ATOM 2979 O O . VAL A 1 373 ? -26.328 -13.578 0.678 1 85.25 373 VAL A O 1
ATOM 2982 N N . PHE A 1 374 ? -24.844 -13.188 -0.897 1 82.5 374 PHE A N 1
ATOM 2983 C CA . PHE A 1 374 ? -25.828 -13.367 -1.967 1 82.5 374 PHE A CA 1
ATOM 2984 C C . PHE A 1 374 ? -25.812 -14.812 -2.463 1 82.5 374 PHE A C 1
ATOM 2986 O O . PHE A 1 374 ? -26.469 -15.133 -3.461 1 82.5 374 PHE A O 1
ATOM 2993 N N . ASN A 1 375 ? -25.047 -15.672 -1.834 1 83.38 375 ASN A N 1
ATOM 2994 C CA . ASN A 1 375 ? -24.969 -17.109 -2.121 1 83.38 375 ASN A CA 1
ATOM 2995 C C . ASN A 1 375 ? -24.531 -17.359 -3.559 1 83.38 375 ASN A C 1
ATOM 2997 O O . ASN A 1 375 ? -25.094 -18.219 -4.238 1 83.38 375 ASN A O 1
ATOM 3001 N N . LEU A 1 376 ? -23.594 -16.547 -4 1 81.38 376 LEU A N 1
ATOM 3002 C CA . LEU A 1 376 ? -23.062 -16.688 -5.352 1 81.38 376 LEU A CA 1
ATOM 3003 C C . LEU A 1 376 ? -21.812 -17.562 -5.348 1 81.38 376 LEU A C 1
ATOM 3005 O O . LEU A 1 376 ? -21.391 -18.047 -6.398 1 81.38 376 LEU A O 1
ATOM 3009 N N . SER A 1 377 ? -21.219 -17.703 -4.211 1 82.56 377 SER A N 1
ATOM 3010 C CA . SER A 1 377 ? -20.078 -18.578 -4.031 1 82.56 377 SER A CA 1
ATOM 3011 C C . SER A 1 377 ? -20.109 -19.25 -2.66 1 82.56 377 SER A C 1
ATOM 3013 O O . SER A 1 377 ? -20.5 -18.641 -1.669 1 82.56 377 SER A O 1
ATOM 3015 N N . SER A 1 378 ? -19.641 -20.484 -2.725 1 85.25 378 SER A N 1
ATOM 3016 C CA . SER A 1 378 ? -19.609 -21.234 -1.473 1 85.25 378 SER A CA 1
ATOM 3017 C C . SER A 1 378 ? -18.188 -21.281 -0.909 1 85.25 378 SER A C 1
ATOM 3019 O O . SER A 1 378 ? -17.219 -21.359 -1.664 1 85.25 378 SER A O 1
ATOM 3021 N N . PHE A 1 379 ? -18.141 -21.141 0.409 1 87.56 379 PHE A N 1
ATOM 3022 C CA . PHE A 1 379 ? -16.875 -21.25 1.118 1 87.56 379 PHE A CA 1
ATOM 3023 C C . PHE A 1 379 ? -16.922 -22.344 2.182 1 87.56 379 PHE A C 1
ATOM 3025 O O . PHE A 1 379 ? -17.906 -22.438 2.92 1 87.56 379 PHE A O 1
ATOM 3032 N N . ASP A 1 380 ? -15.961 -23.234 2.113 1 86.38 380 ASP A N 1
ATOM 3033 C CA . ASP A 1 380 ? -15.914 -24.234 3.186 1 86.38 380 ASP A CA 1
ATOM 3034 C C . ASP A 1 380 ? -15.766 -23.547 4.547 1 86.38 380 ASP A C 1
ATOM 3036 O O . ASP A 1 380 ? -15.234 -22.438 4.641 1 86.38 380 ASP A O 1
ATOM 3040 N N . PRO A 1 381 ? -16.141 -24.141 5.598 1 84.69 381 PRO A N 1
ATOM 3041 C CA . PRO A 1 381 ? -16.188 -23.516 6.922 1 84.69 381 PRO A CA 1
ATOM 3042 C C . PRO A 1 381 ? -14.812 -23.031 7.387 1 84.69 381 PRO A C 1
ATOM 3044 O O . PRO A 1 381 ? -14.703 -21.969 7.988 1 84.69 381 PRO A O 1
ATOM 3047 N N . THR A 1 382 ? -13.844 -23.766 7.121 1 84.75 382 THR A N 1
ATOM 3048 C CA . THR A 1 382 ? -12.5 -23.391 7.547 1 84.75 382 THR A CA 1
ATOM 3049 C C . THR A 1 382 ? -12.031 -22.125 6.84 1 84.75 382 THR A C 1
ATOM 3051 O O . THR A 1 382 ? -11.516 -21.203 7.477 1 84.75 382 THR A O 1
ATOM 3054 N N . SER A 1 383 ? -12.25 -22.094 5.582 1 86.62 383 SER A N 1
ATOM 3055 C CA . SER A 1 383 ? -11.883 -20.922 4.797 1 86.62 383 SER A CA 1
ATOM 3056 C C . SER A 1 383 ? -12.68 -19.703 5.223 1 86.62 383 SER A C 1
ATOM 3058 O O . SER A 1 383 ? -12.125 -18.609 5.34 1 86.62 383 SER A O 1
ATOM 3060 N N . ALA A 1 384 ? -13.914 -19.938 5.445 1 87.44 384 ALA A N 1
ATOM 3061 C CA . ALA A 1 384 ? -14.797 -18.844 5.852 1 87.44 384 ALA A CA 1
ATOM 3062 C C . ALA A 1 384 ? -14.352 -18.25 7.188 1 87.44 384 ALA A C 1
ATOM 3064 O O . ALA A 1 384 ? -14.367 -17.031 7.367 1 87.44 384 ALA A O 1
ATOM 3065 N N . ASN A 1 385 ? -13.953 -19.141 8.039 1 85.62 385 ASN A N 1
ATOM 3066 C CA . ASN A 1 385 ? -13.5 -18.688 9.352 1 85.62 385 ASN A CA 1
ATOM 3067 C C . ASN A 1 385 ? -12.227 -17.859 9.25 1 85.62 385 ASN A C 1
ATOM 3069 O O . ASN A 1 385 ? -12.055 -16.875 9.984 1 85.62 385 ASN A O 1
ATOM 3073 N N . ILE A 1 386 ? -11.414 -18.234 8.398 1 84.88 386 ILE A N 1
ATOM 3074 C CA . ILE A 1 386 ? -10.133 -17.562 8.25 1 84.88 386 ILE A CA 1
ATOM 3075 C C . ILE A 1 386 ? -10.336 -16.203 7.566 1 84.88 386 ILE A C 1
ATOM 3077 O O . ILE A 1 386 ? -9.773 -15.195 7.984 1 84.88 386 ILE A O 1
ATOM 3081 N N . ILE A 1 387 ? -11.125 -16.203 6.59 1 87.25 387 ILE A N 1
ATOM 3082 C CA . ILE A 1 387 ? -11.266 -15.023 5.734 1 87.25 387 ILE A CA 1
ATOM 3083 C C . ILE A 1 387 ? -12.18 -14 6.402 1 87.25 387 ILE A C 1
ATOM 3085 O O . ILE A 1 387 ? -11.867 -12.812 6.438 1 87.25 387 ILE A O 1
ATOM 3089 N N . PHE A 1 388 ? -13.305 -14.477 6.996 1 83.31 388 PHE A N 1
ATOM 3090 C CA . PHE A 1 388 ? -14.344 -13.562 7.457 1 83.31 388 PHE A CA 1
ATOM 3091 C C . PHE A 1 388 ? -14.336 -13.461 8.977 1 83.31 388 PHE A C 1
ATOM 3093 O O . PHE A 1 388 ? -14.961 -12.562 9.547 1 83.31 388 PHE A O 1
ATOM 3100 N N . GLY A 1 389 ? -13.57 -14.164 9.664 1 74.06 389 GLY A N 1
ATOM 3101 C CA . GLY A 1 389 ? -13.625 -14.203 11.117 1 74.06 389 GLY A CA 1
ATOM 3102 C C . GLY A 1 389 ? -14.875 -14.875 11.648 1 74.06 389 GLY A C 1
ATOM 3103 O O . GLY A 1 389 ? -15.742 -15.289 10.875 1 74.06 389 GLY A O 1
ATOM 3104 N N . LYS A 1 390 ? -15.047 -15.297 12.977 1 56.31 390 LYS A N 1
ATOM 3105 C CA . LYS A 1 390 ? -16.203 -15.922 13.602 1 56.31 390 LYS A CA 1
ATOM 3106 C C . LYS A 1 390 ? -17.438 -15.031 13.469 1 56.31 390 LYS A C 1
ATOM 3108 O O . LYS A 1 390 ? -17.531 -13.977 14.102 1 56.31 390 LYS A O 1
ATOM 3113 N N . ALA A 1 391 ? -17.859 -14.648 12.344 1 37.44 391 ALA A N 1
ATOM 3114 C CA . ALA A 1 391 ? -19.188 -14.031 12.367 1 37.44 391 ALA A CA 1
ATOM 3115 C C . ALA A 1 391 ? -20.203 -14.922 13.07 1 37.44 391 ALA A C 1
ATOM 3117 O O . ALA A 1 391 ? -20.312 -16.109 12.75 1 37.44 391 ALA A O 1
ATOM 3118 N N . THR A 1 392 ? -20.359 -14.859 14.391 1 32.12 392 THR A N 1
ATOM 3119 C CA . THR A 1 392 ? -21.594 -15.398 14.938 1 32.12 392 THR A CA 1
ATOM 3120 C C . THR A 1 392 ? -22.781 -15.039 14.047 1 32.12 392 THR A C 1
ATOM 3122 O O . THR A 1 392 ? -23.172 -13.867 13.961 1 32.12 392 THR A O 1
ATOM 3125 N N . PHE A 1 393 ? -22.812 -15.242 12.789 1 24.66 393 PHE A N 1
ATOM 3126 C CA . PHE A 1 393 ? -24.219 -15.211 12.422 1 24.66 393 PHE A CA 1
ATOM 3127 C C . PHE A 1 393 ? -24.984 -16.328 13.117 1 24.66 393 PHE A C 1
ATOM 3129 O O . PHE A 1 393 ? -24.469 -17.438 13.289 1 24.66 393 PHE A O 1
ATOM 3136 N N . MET B 1 1 ? -18.031 25.25 -23.844 1 23.91 1 MET B N 1
ATOM 3137 C CA . MET B 1 1 ? -16.797 26 -23.578 1 23.91 1 MET B CA 1
ATOM 3138 C C . MET B 1 1 ? -16.125 25.516 -22.297 1 23.91 1 MET B C 1
ATOM 3140 O O . MET B 1 1 ? -16.625 25.75 -21.203 1 23.91 1 MET B O 1
ATOM 3144 N N . SER B 1 2 ? -15.562 24.312 -22.375 1 27.3 2 SER B N 1
ATOM 3145 C CA . SER B 1 2 ? -15.055 23.391 -21.359 1 27.3 2 SER B CA 1
ATOM 3146 C C . SER B 1 2 ? -13.883 24 -20.609 1 27.3 2 SER B C 1
ATOM 3148 O O . SER B 1 2 ? -12.812 24.234 -21.172 1 27.3 2 SER B O 1
ATOM 3150 N N . THR B 1 3 ? -14.18 25.047 -19.719 1 33.84 3 THR B N 1
ATOM 3151 C CA . THR B 1 3 ? -13.234 25.797 -18.891 1 33.84 3 THR B CA 1
ATOM 3152 C C . THR B 1 3 ? -12.203 24.859 -18.281 1 33.84 3 THR B C 1
ATOM 3154 O O . THR B 1 3 ? -12.555 23.875 -17.625 1 33.84 3 THR B O 1
ATOM 3157 N N . ASP B 1 4 ? -11.055 24.953 -18.844 1 32.47 4 ASP B N 1
ATOM 3158 C CA . ASP B 1 4 ? -9.859 24.141 -18.641 1 32.47 4 ASP B CA 1
ATOM 3159 C C . ASP B 1 4 ? -9.438 24.141 -17.172 1 32.47 4 ASP B C 1
ATOM 3161 O O . ASP B 1 4 ? -9.539 25.172 -16.5 1 32.47 4 ASP B O 1
ATOM 3165 N N . PHE B 1 5 ? -9.461 23.047 -16.578 1 35.94 5 PHE B N 1
ATOM 3166 C CA . PHE B 1 5 ? -9.172 22.719 -15.188 1 35.94 5 PHE B CA 1
ATOM 3167 C C . PHE B 1 5 ? -7.91 23.438 -14.719 1 35.94 5 PHE B C 1
ATOM 3169 O O . PHE B 1 5 ? -7.859 23.938 -13.594 1 35.94 5 PHE B O 1
ATOM 3176 N N . THR B 1 6 ? -6.898 23.578 -15.609 1 35.81 6 THR B N 1
ATOM 3177 C CA . THR B 1 6 ? -5.625 24.203 -15.273 1 35.81 6 THR B CA 1
ATOM 3178 C C . THR B 1 6 ? -5.797 25.703 -15.055 1 35.81 6 THR B C 1
ATOM 3180 O O . THR B 1 6 ? -5.16 26.281 -14.18 1 35.81 6 THR B O 1
ATOM 3183 N N . THR B 1 7 ? -6.668 26.328 -15.867 1 36.69 7 THR B N 1
ATOM 3184 C CA . THR B 1 7 ? -6.852 27.766 -15.852 1 36.69 7 THR B CA 1
ATOM 3185 C C . THR B 1 7 ? -7.457 28.219 -14.523 1 36.69 7 THR B C 1
ATOM 3187 O O . THR B 1 7 ? -7.113 29.281 -14.016 1 36.69 7 THR B O 1
ATOM 3190 N N . GLU B 1 8 ? -8.281 27.406 -13.961 1 31.73 8 GLU B N 1
ATOM 3191 C CA . GLU B 1 8 ? -8.938 27.844 -12.734 1 31.73 8 GLU B CA 1
ATOM 3192 C C . GLU B 1 8 ? -7.953 27.922 -11.57 1 31.73 8 GLU B C 1
ATOM 3194 O O . GLU B 1 8 ? -8.086 28.766 -10.688 1 31.73 8 GLU B O 1
ATOM 3199 N N . LEU B 1 9 ? -6.887 27.094 -11.648 1 33.5 9 LEU B N 1
ATOM 3200 C CA . LEU B 1 9 ? -5.957 27.078 -10.523 1 33.5 9 LEU B CA 1
ATOM 3201 C C . LEU B 1 9 ? -4.914 28.172 -10.664 1 33.5 9 LEU B C 1
ATOM 3203 O O . LEU B 1 9 ? -4.223 28.516 -9.695 1 33.5 9 LEU B O 1
ATOM 3207 N N . GLU B 1 10 ? -4.594 28.844 -11.852 1 33.31 10 GLU B N 1
ATOM 3208 C CA . GLU B 1 10 ? -3.52 29.797 -12.125 1 33.31 10 GLU B CA 1
ATOM 3209 C C . GLU B 1 10 ? -3.754 31.125 -11.406 1 33.31 10 GLU B C 1
ATOM 3211 O O . GLU B 1 10 ? -2.852 31.953 -11.328 1 33.31 10 GLU B O 1
ATOM 3216 N N . ASN B 1 11 ? -4.758 31.562 -11.125 1 32.59 11 ASN B N 1
ATOM 3217 C CA . ASN B 1 11 ? -4.887 32.938 -10.703 1 32.59 11 ASN B CA 1
ATOM 3218 C C . ASN B 1 11 ? -4.145 33.188 -9.391 1 32.59 11 ASN B C 1
ATOM 3220 O O . ASN B 1 11 ? -4.367 34.219 -8.734 1 32.59 11 ASN B O 1
ATOM 3224 N N . PHE B 1 12 ? -3.436 32.25 -8.781 1 33.34 12 PHE B N 1
ATOM 3225 C CA . PHE B 1 12 ? -2.881 32.688 -7.5 1 33.34 12 PHE B CA 1
ATOM 3226 C C . PHE B 1 12 ? -1.517 33.312 -7.695 1 33.34 12 PHE B C 1
ATOM 3228 O O . PHE B 1 12 ? -0.758 32.938 -8.586 1 33.34 12 PHE B O 1
ATOM 3235 N N . GLY B 1 13 ? -1.062 34.562 -7.258 1 37.19 13 GLY B N 1
ATOM 3236 C CA . GLY B 1 13 ? -0.038 35.594 -7.32 1 37.19 13 GLY B CA 1
ATOM 3237 C C . GLY B 1 13 ? 1.358 35.062 -7.055 1 37.19 13 GLY B C 1
ATOM 3238 O O . GLY B 1 13 ? 1.692 34.719 -5.922 1 37.19 13 GLY B O 1
ATOM 3239 N N . SER B 1 14 ? 2.117 34.344 -7.859 1 42.25 14 SER B N 1
ATOM 3240 C CA . SER B 1 14 ? 3.467 33.812 -7.754 1 42.25 14 SER B CA 1
ATOM 3241 C C . SER B 1 14 ? 4.516 34.906 -7.809 1 42.25 14 SER B C 1
ATOM 3243 O O . SER B 1 14 ? 4.488 35.75 -8.711 1 42.25 14 SER B O 1
ATOM 3245 N N . SER B 1 15 ? 5.238 35.375 -6.742 1 54.88 15 SER B N 1
ATOM 3246 C CA . SER B 1 15 ? 6.336 36.344 -6.723 1 54.88 15 SER B CA 1
ATOM 3247 C C . SER B 1 15 ? 7.633 35.719 -7.219 1 54.88 15 SER B C 1
ATOM 3249 O O . SER B 1 15 ? 7.832 34.5 -7.09 1 54.88 15 SER B O 1
ATOM 3251 N N . SER B 1 16 ? 8.594 36.469 -7.961 1 67.94 16 SER B N 1
ATOM 3252 C CA . SER B 1 16 ? 9.82 36 -8.609 1 67.94 16 SER B CA 1
ATOM 3253 C C . SER B 1 16 ? 11.016 36.125 -7.672 1 67.94 16 SER B C 1
ATOM 3255 O O . SER B 1 16 ? 11.102 37.031 -6.859 1 67.94 16 SER B O 1
ATOM 3257 N N . CYS B 1 17 ? 12.047 35.281 -7.703 1 69.06 17 CYS B N 1
ATOM 3258 C CA . CYS B 1 17 ? 13.273 35.219 -6.922 1 69.06 17 CYS B CA 1
ATOM 3259 C C . CYS B 1 17 ? 14.219 36.344 -7.328 1 69.06 17 CYS B C 1
ATOM 3261 O O . CYS B 1 17 ? 14.57 36.469 -8.508 1 69.06 17 CYS B O 1
ATOM 3263 N N . LEU B 1 18 ? 14.68 37.094 -6.363 1 74.44 18 LEU B N 1
ATOM 3264 C CA . LEU B 1 18 ? 15.516 38.25 -6.641 1 74.44 18 LEU B CA 1
ATOM 3265 C C . LEU B 1 18 ? 16.938 37.844 -6.992 1 74.44 18 LEU B C 1
ATOM 3267 O O . LEU B 1 18 ? 17.719 38.625 -7.516 1 74.44 18 LEU B O 1
ATOM 3271 N N . VAL B 1 19 ? 17.266 36.562 -6.75 1 74.12 19 VAL B N 1
ATOM 3272 C CA . VAL B 1 19 ? 18.625 36.062 -7.027 1 74.12 19 VAL B CA 1
ATOM 3273 C C . VAL B 1 19 ? 18.688 35.5 -8.438 1 74.12 19 VAL B C 1
ATOM 3275 O O . VAL B 1 19 ? 19.5 35.906 -9.25 1 74.12 19 VAL B O 1
ATOM 3278 N N . CYS B 1 20 ? 17.938 34.562 -8.711 1 68.06 20 CYS B N 1
ATOM 3279 C CA . CYS B 1 20 ? 18.062 33.844 -9.969 1 68.06 20 CYS B CA 1
ATOM 3280 C C . CYS B 1 20 ? 16.922 34.188 -10.914 1 68.06 20 CYS B C 1
ATOM 3282 O O . CYS B 1 20 ? 16.938 33.781 -12.078 1 68.06 20 CYS B O 1
ATOM 3284 N N . GLY B 1 21 ? 15.898 35.062 -10.5 1 67.81 21 GLY B N 1
ATOM 3285 C CA . GLY B 1 21 ? 14.812 35.5 -11.359 1 67.81 21 GLY B CA 1
ATOM 3286 C C . GLY B 1 21 ? 13.719 34.469 -11.531 1 67.81 21 GLY B C 1
ATOM 3287 O O . GLY B 1 21 ? 12.711 34.719 -12.195 1 67.81 21 GLY B O 1
ATOM 3288 N N . ARG B 1 22 ? 14.039 33.406 -11.031 1 62.16 22 ARG B N 1
ATOM 3289 C CA . ARG B 1 22 ? 13.016 32.344 -11.141 1 62.16 22 ARG B CA 1
ATOM 3290 C C . ARG B 1 22 ? 11.859 32.625 -10.18 1 62.16 22 ARG B C 1
ATOM 3292 O O . ARG B 1 22 ? 11.969 33.469 -9.289 1 62.16 22 ARG B O 1
ATOM 3299 N N . LEU B 1 23 ? 10.773 32.062 -10.5 1 59.44 23 LEU B N 1
ATOM 3300 C CA . LEU B 1 23 ? 9.625 32.25 -9.633 1 59.44 23 LEU B CA 1
ATOM 3301 C C . LEU B 1 23 ? 9.938 31.828 -8.203 1 59.44 23 LEU B C 1
ATOM 3303 O O . LEU B 1 23 ? 10.531 30.766 -7.984 1 59.44 23 LEU B O 1
ATOM 3307 N N . SER B 1 24 ? 9.961 32.812 -7.27 1 56 24 SER B N 1
ATOM 3308 C CA . SER B 1 24 ? 10.219 32.594 -5.848 1 56 24 SER B CA 1
ATOM 3309 C C . SER B 1 24 ? 8.914 32.469 -5.07 1 56 24 SER B C 1
ATOM 3311 O O . SER B 1 24 ? 8.125 33.406 -4.984 1 56 24 SER B O 1
ATOM 3313 N N . ASN B 1 25 ? 8.508 31.328 -4.973 1 50.69 25 ASN B N 1
ATOM 3314 C CA . ASN B 1 25 ? 7.242 31.109 -4.277 1 50.69 25 ASN B CA 1
ATOM 3315 C C . ASN B 1 25 ? 7.453 30.891 -2.781 1 50.69 25 ASN B C 1
ATOM 3317 O O . ASN B 1 25 ? 6.516 30.547 -2.062 1 50.69 25 ASN B O 1
ATOM 3321 N N . THR B 1 26 ? 8.789 31.016 -2.18 1 55.03 26 THR B N 1
ATOM 3322 C CA . THR B 1 26 ? 9.086 30.578 -0.822 1 55.03 26 THR B CA 1
ATOM 3323 C C . THR B 1 26 ? 9.375 31.766 0.088 1 55.03 26 THR B C 1
ATOM 3325 O O . THR B 1 26 ? 9.711 31.578 1.261 1 55.03 26 THR B O 1
ATOM 3328 N N . GLY B 1 27 ? 9.102 33 -0.378 1 59.97 27 GLY B N 1
ATOM 3329 C CA . GLY B 1 27 ? 9.211 34.219 0.438 1 59.97 27 GLY B CA 1
ATOM 3330 C C . GLY B 1 27 ? 10.648 34.656 0.634 1 59.97 27 GLY B C 1
ATOM 3331 O O . GLY B 1 27 ? 11.484 34.5 -0.256 1 59.97 27 GLY B O 1
ATOM 3332 N N . HIS B 1 28 ? 10.992 35.188 2.098 1 67.56 28 HIS B N 1
ATOM 3333 C CA . HIS B 1 28 ? 12.258 35.844 2.398 1 67.56 28 HIS B CA 1
ATOM 3334 C C . HIS B 1 28 ? 13.25 34.875 3.023 1 67.56 28 HIS B C 1
ATOM 3336 O O . HIS B 1 28 ? 12.914 34.188 3.986 1 67.56 28 HIS B O 1
ATOM 3342 N N . HIS B 1 29 ? 14.289 34.625 2.283 1 71.5 29 HIS B N 1
ATOM 3343 C CA . HIS B 1 29 ? 15.406 33.844 2.793 1 71.5 29 HIS B CA 1
ATOM 3344 C C . HIS B 1 29 ? 16.625 34.719 3.062 1 71.5 29 HIS B C 1
ATOM 3346 O O . HIS B 1 29 ? 17.125 35.406 2.158 1 71.5 29 HIS B O 1
ATOM 3352 N N . TYR B 1 30 ? 17.031 34.656 4.234 1 74.12 30 TYR B N 1
ATOM 3353 C CA . TYR B 1 30 ? 18.188 35.406 4.699 1 74.12 30 TYR B CA 1
ATOM 3354 C C . TYR B 1 30 ? 18.016 36.875 4.387 1 74.12 30 TYR B C 1
ATOM 3356 O O . TYR B 1 30 ? 18.969 37.531 3.959 1 74.12 30 TYR B O 1
ATOM 3364 N N . GLY B 1 31 ? 16.719 37.344 4.5 1 67.94 31 GLY B N 1
ATOM 3365 C CA . GLY B 1 31 ? 16.469 38.781 4.457 1 67.94 31 GLY B CA 1
ATOM 3366 C C . GLY B 1 31 ? 15.938 39.281 3.119 1 67.94 31 GLY B C 1
ATOM 3367 O O . GLY B 1 31 ? 15.625 40.438 2.955 1 67.94 31 GLY B O 1
ATOM 3368 N N . VAL B 1 32 ? 15.93 38.25 2.084 1 74.94 32 VAL B N 1
ATOM 3369 C CA . VAL B 1 32 ? 15.508 38.719 0.769 1 74.94 32 VAL B CA 1
ATOM 3370 C C . VAL B 1 32 ? 14.523 37.75 0.158 1 74.94 32 VAL B C 1
ATOM 3372 O O . VAL B 1 32 ? 14.461 36.594 0.581 1 74.94 32 VAL B O 1
ATOM 3375 N N . VAL B 1 33 ? 13.812 38.188 -0.765 1 73.44 33 VAL B N 1
ATOM 3376 C CA . VAL B 1 33 ? 12.953 37.344 -1.561 1 73.44 33 VAL B CA 1
ATOM 3377 C C . VAL B 1 33 ? 13.812 36.438 -2.467 1 73.44 33 VAL B C 1
ATOM 3379 O O . VAL B 1 33 ? 14.461 36.938 -3.393 1 73.44 33 VAL B O 1
ATOM 3382 N N . ALA B 1 34 ? 13.969 35.156 -2.172 1 74.06 34 ALA B N 1
ATOM 3383 C CA . ALA B 1 34 ? 14.812 34.25 -2.93 1 74.06 34 ALA B CA 1
ATOM 3384 C C . ALA B 1 34 ? 14.18 32.844 -2.998 1 74.06 34 ALA B C 1
ATOM 3386 O O . ALA B 1 34 ? 13.383 32.469 -2.131 1 74.06 34 ALA B O 1
ATOM 3387 N N . CYS B 1 35 ? 14.555 32.25 -4.047 1 66.12 35 CYS B N 1
ATOM 3388 C CA . CYS B 1 35 ? 14.039 30.906 -4.211 1 66.12 35 CYS B CA 1
ATOM 3389 C C . CYS B 1 35 ? 14.82 29.922 -3.344 1 66.12 35 CYS B C 1
ATOM 3391 O O . CYS B 1 35 ? 15.898 30.234 -2.85 1 66.12 35 CYS B O 1
ATOM 3393 N N . LEU B 1 36 ? 14.344 28.859 -3.139 1 67.38 36 LEU B N 1
ATOM 3394 C CA . LEU B 1 36 ? 14.961 27.859 -2.275 1 67.38 36 LEU B CA 1
ATOM 3395 C C . LEU B 1 36 ? 16.297 27.406 -2.84 1 67.38 36 LEU B C 1
ATOM 3397 O O . LEU B 1 36 ? 17.234 27.109 -2.084 1 67.38 36 LEU B O 1
ATOM 3401 N N . GLY B 1 37 ? 16.438 27.422 -4.125 1 70.5 37 GLY B N 1
ATOM 3402 C CA . GLY B 1 37 ? 17.719 27.109 -4.746 1 70.5 37 GLY B CA 1
ATOM 3403 C C . GLY B 1 37 ? 18.828 28.047 -4.324 1 70.5 37 GLY B C 1
ATOM 3404 O O . GLY B 1 37 ? 19.922 27.594 -3.949 1 70.5 37 GLY B O 1
ATOM 3405 N N . CYS B 1 38 ? 18.422 29.203 -4.367 1 73.06 38 CYS B N 1
ATOM 3406 C CA . CYS B 1 38 ? 19.422 30.219 -4.035 1 73.06 38 CYS B CA 1
ATOM 3407 C C . CYS B 1 38 ? 19.688 30.25 -2.533 1 73.06 38 CYS B C 1
ATOM 3409 O O . CYS B 1 38 ? 20.812 30.516 -2.1 1 73.06 38 CYS B O 1
ATOM 3411 N N . LYS B 1 39 ? 18.688 29.906 -1.798 1 75.06 39 LYS B N 1
ATOM 3412 C CA . LYS B 1 39 ? 18.875 29.781 -0.355 1 75.06 39 LYS B CA 1
ATOM 3413 C C . LYS B 1 39 ? 19.891 28.703 -0.025 1 75.06 39 LYS B C 1
ATOM 3415 O O . LYS B 1 39 ? 20.828 28.922 0.731 1 75.06 39 LYS B O 1
ATOM 3420 N N . THR B 1 40 ? 19.734 27.609 -0.584 1 74.81 40 THR B N 1
ATOM 3421 C CA . THR B 1 40 ? 20.594 26.469 -0.312 1 74.81 40 THR B CA 1
ATOM 3422 C C . THR B 1 40 ? 22 26.703 -0.835 1 74.81 40 THR B C 1
ATOM 3424 O O . THR B 1 40 ? 22.984 26.312 -0.198 1 74.81 40 THR B O 1
ATOM 3427 N N . PHE B 1 41 ? 22.031 27.297 -1.941 1 75.81 41 PHE B N 1
ATOM 3428 C CA . PHE B 1 41 ? 23.328 27.641 -2.512 1 75.81 41 PHE B CA 1
ATOM 3429 C C . PHE B 1 41 ? 24.125 28.531 -1.556 1 75.81 41 PHE B C 1
ATOM 3431 O O . PHE B 1 41 ? 25.281 28.234 -1.246 1 75.81 41 PHE B O 1
ATOM 3438 N N . PHE B 1 42 ? 23.375 29.531 -1.004 1 79 42 PHE B N 1
ATOM 3439 C CA . PHE B 1 42 ? 24.016 30.5 -0.125 1 79 42 PHE B CA 1
ATOM 3440 C C . PHE B 1 42 ? 24.469 29.844 1.177 1 79 42 PHE B C 1
ATOM 3442 O O . PHE B 1 42 ? 25.594 30.047 1.63 1 79 42 PHE B O 1
ATOM 3449 N N . ARG B 1 43 ? 23.688 29.078 1.598 1 75.94 43 ARG B N 1
ATOM 3450 C CA . ARG B 1 43 ? 23.969 28.375 2.846 1 75.94 43 ARG B CA 1
ATOM 3451 C C . ARG B 1 43 ? 25.188 27.469 2.703 1 75.94 43 ARG B C 1
ATOM 3453 O O . ARG B 1 43 ? 26.062 27.453 3.568 1 75.94 43 ARG B O 1
ATOM 3460 N N . ARG B 1 44 ? 25.266 26.844 1.702 1 73 44 ARG B N 1
ATOM 3461 C CA . ARG B 1 44 ? 26.375 25.922 1.461 1 73 44 ARG B CA 1
ATOM 3462 C C . ARG B 1 44 ? 27.688 26.656 1.357 1 73 44 ARG B C 1
ATOM 3464 O O . ARG B 1 44 ? 28.703 26.219 1.907 1 73 44 ARG B O 1
ATOM 3471 N N . ILE B 1 45 ? 27.609 27.719 0.729 1 74.12 45 ILE B N 1
ATOM 3472 C CA . ILE B 1 45 ? 28.844 28.484 0.519 1 74.12 45 ILE B CA 1
ATOM 3473 C C . ILE B 1 45 ? 29.344 29.047 1.849 1 74.12 45 ILE B C 1
ATOM 3475 O O . ILE B 1 45 ? 30.531 28.984 2.145 1 74.12 45 ILE B O 1
ATOM 3479 N N . VAL B 1 46 ? 28.375 29.406 2.668 1 75.19 46 VAL B N 1
ATOM 3480 C CA . VAL B 1 46 ? 28.734 30.031 3.932 1 75.19 46 VAL B CA 1
ATOM 3481 C C . VAL B 1 46 ? 29.234 28.984 4.922 1 75.19 46 VAL B C 1
ATOM 3483 O O . VAL B 1 46 ? 30.25 29.188 5.594 1 75.19 46 VAL B O 1
ATOM 3486 N N . MET B 1 47 ? 28.609 27.969 4.895 1 68.62 47 MET B N 1
ATOM 3487 C CA . MET B 1 47 ? 28.953 26.938 5.871 1 68.62 47 MET B CA 1
ATOM 3488 C C . MET B 1 47 ? 30.266 26.266 5.523 1 68.62 47 MET B C 1
ATOM 3490 O O . MET B 1 47 ? 31.031 25.875 6.414 1 68.62 47 MET B O 1
ATOM 3494 N N . ARG B 1 48 ? 30.484 26.094 4.258 1 64 48 ARG B N 1
ATOM 3495 C CA . ARG B 1 48 ? 31.734 25.469 3.834 1 64 48 ARG B CA 1
ATOM 3496 C C . ARG B 1 48 ? 32.875 26.469 3.832 1 64 48 ARG B C 1
ATOM 3498 O O . ARG B 1 48 ? 34.062 26.094 3.764 1 64 48 ARG B O 1
ATOM 3505 N N . GLY B 1 49 ? 32.469 27.516 3.969 1 66.69 49 GLY B N 1
ATOM 3506 C CA . GLY B 1 49 ? 33.5 28.562 3.967 1 66.69 49 GLY B CA 1
ATOM 3507 C C . GLY B 1 49 ? 34.281 28.641 2.666 1 66.69 49 GLY B C 1
ATOM 3508 O O . GLY B 1 49 ? 35.469 28.953 2.666 1 66.69 49 GLY B O 1
ATOM 3509 N N . THR B 1 50 ? 33.562 28.125 1.64 1 66.56 50 THR B N 1
ATOM 3510 C CA . THR B 1 50 ? 34.25 28.156 0.36 1 66.56 50 THR B CA 1
ATOM 3511 C C . THR B 1 50 ? 34.125 29.531 -0.289 1 66.56 50 THR B C 1
ATOM 3513 O O . THR B 1 50 ? 33.125 30.203 -0.15 1 66.56 50 THR B O 1
ATOM 3516 N N . SER B 1 51 ? 35.156 30.031 -0.814 1 63.59 51 SER B N 1
ATOM 3517 C CA . SER B 1 51 ? 35.188 31.266 -1.588 1 63.59 51 SER B CA 1
ATOM 3518 C C . SER B 1 51 ? 35.375 30.984 -3.074 1 63.59 51 SER B C 1
ATOM 3520 O O . SER B 1 51 ? 36.5 31 -3.574 1 63.59 51 SER B O 1
ATOM 3522 N N . PRO B 1 52 ? 34.219 30.609 -3.703 1 67.5 52 PRO B N 1
ATOM 3523 C CA . PRO B 1 52 ? 34.375 30.328 -5.133 1 67.5 52 PRO B CA 1
ATOM 3524 C C . PRO B 1 52 ? 34.906 31.516 -5.922 1 67.5 52 PRO B C 1
ATOM 3526 O O . PRO B 1 52 ? 34.594 32.656 -5.594 1 67.5 52 PRO B O 1
ATOM 3529 N N . LYS B 1 53 ? 35.812 31.234 -6.77 1 71.94 53 LYS B N 1
ATOM 3530 C CA . LYS B 1 53 ? 36.375 32.281 -7.617 1 71.94 53 LYS B CA 1
ATOM 3531 C C . LYS B 1 53 ? 35.812 32.188 -9.039 1 71.94 53 LYS B C 1
ATOM 3533 O O . LYS B 1 53 ? 35.625 31.109 -9.578 1 71.94 53 LYS B O 1
ATOM 3538 N N . CYS B 1 54 ? 35.344 33.281 -9.492 1 66.19 54 CYS B N 1
ATOM 3539 C CA . CYS B 1 54 ? 34.812 33.375 -10.844 1 66.19 54 CYS B CA 1
ATOM 3540 C C . CYS B 1 54 ? 35.906 33.156 -11.891 1 66.19 54 CYS B C 1
ATOM 3542 O O . CYS B 1 54 ? 36.906 33.844 -11.859 1 66.19 54 CYS B O 1
ATOM 3544 N N . LYS B 1 55 ? 35.75 32.219 -12.672 1 63.31 55 LYS B N 1
ATOM 3545 C CA . LYS B 1 55 ? 36.719 31.953 -13.719 1 63.31 55 LYS B CA 1
ATOM 3546 C C . LYS B 1 55 ? 36.812 33.094 -14.719 1 63.31 55 LYS B C 1
ATOM 3548 O O . LYS B 1 55 ? 37.781 33.219 -15.453 1 63.31 55 LYS B O 1
ATOM 3553 N N . PHE B 1 56 ? 35.719 33.812 -14.742 1 64.12 56 PHE B N 1
ATOM 3554 C CA . PHE B 1 56 ? 35.719 34.875 -15.711 1 64.12 56 PHE B CA 1
ATOM 3555 C C . PHE B 1 56 ? 35.969 36.219 -15.039 1 64.12 56 PHE B C 1
ATOM 3557 O O . PHE B 1 56 ? 35.625 37.281 -15.562 1 64.12 56 PHE B O 1
ATOM 3564 N N . LYS B 1 57 ? 36.656 36.094 -13.93 1 59.91 57 LYS B N 1
ATOM 3565 C CA . LYS B 1 57 ? 37.125 37.281 -13.195 1 59.91 57 LYS B CA 1
ATOM 3566 C C . LYS B 1 57 ? 35.969 38.25 -12.938 1 59.91 57 LYS B C 1
ATOM 3568 O O . LYS B 1 57 ? 36.094 39.438 -13.18 1 59.91 57 LYS B O 1
ATOM 3573 N N . ASN B 1 58 ? 34.719 37.844 -12.445 1 53.84 58 ASN B N 1
ATOM 3574 C CA . ASN B 1 58 ? 33.531 38.562 -12.008 1 53.84 58 ASN B CA 1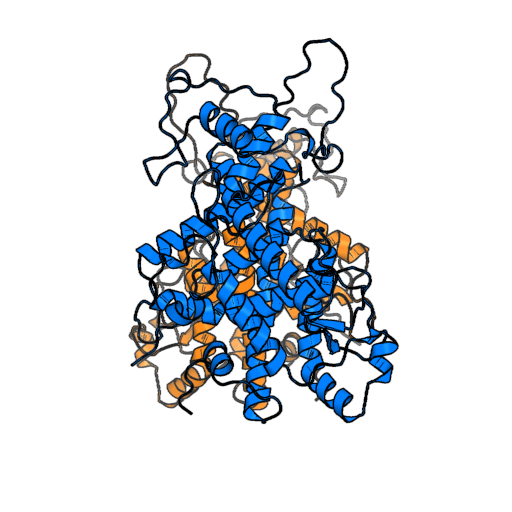
ATOM 3575 C C . ASN B 1 58 ? 32.812 39.219 -13.18 1 53.84 58 ASN B C 1
ATOM 3577 O O . ASN B 1 58 ? 32.062 40.188 -13 1 53.84 58 ASN B O 1
ATOM 3581 N N . SER B 1 59 ? 33.031 38.969 -14.406 1 57.94 59 SER B N 1
ATOM 3582 C CA . SER B 1 59 ? 32.344 39.406 -15.602 1 57.94 59 SER B CA 1
ATOM 3583 C C . SER B 1 59 ? 31.359 38.344 -16.094 1 57.94 59 SER B C 1
ATOM 3585 O O . SER B 1 59 ? 31.062 38.25 -17.281 1 57.94 59 SER B O 1
ATOM 3587 N N . CYS B 1 60 ? 30.906 37.406 -15.188 1 54.25 60 CYS B N 1
ATOM 3588 C CA . CYS B 1 60 ? 29.969 36.344 -15.586 1 54.25 60 CYS B CA 1
ATOM 3589 C C . CYS B 1 60 ? 28.562 36.906 -15.758 1 54.25 60 CYS B C 1
ATOM 3591 O O . CYS B 1 60 ? 28.109 37.719 -14.953 1 54.25 60 CYS B O 1
ATOM 3593 N N . ARG B 1 61 ? 27.891 37.25 -16.891 1 51.06 61 ARG B N 1
ATOM 3594 C CA . ARG B 1 61 ? 26.547 37.75 -17.203 1 51.06 61 ARG B CA 1
ATOM 3595 C C . ARG B 1 61 ? 25.484 36.875 -16.516 1 51.06 61 ARG B C 1
ATOM 3597 O O . ARG B 1 61 ? 25.141 35.812 -17 1 51.06 61 ARG B O 1
ATOM 3604 N N . LEU B 1 62 ? 25.281 36.719 -15.227 1 48.84 62 LEU B N 1
ATOM 3605 C CA . LEU B 1 62 ? 24.203 36 -14.547 1 48.84 62 LEU B CA 1
ATOM 3606 C C . LEU B 1 62 ? 22.859 36.344 -15.148 1 48.84 62 LEU B C 1
ATOM 3608 O O . LEU B 1 62 ? 21.906 35.562 -15.047 1 48.84 62 LEU B O 1
ATOM 3612 N N . GLU B 1 63 ? 22.484 37.562 -15.555 1 46.22 63 GLU B N 1
ATOM 3613 C CA . GLU B 1 63 ? 21.172 38.125 -15.805 1 46.22 63 GLU B CA 1
ATOM 3614 C C . GLU B 1 63 ? 20.484 37.469 -17 1 46.22 63 GLU B C 1
ATOM 3616 O O . GLU B 1 63 ? 19.266 37.469 -17.109 1 46.22 63 GLU B O 1
ATOM 3621 N N . LYS B 1 64 ? 21.062 37.281 -18.203 1 42.5 64 LYS B N 1
ATOM 3622 C CA . LYS B 1 64 ? 20.344 37.281 -19.469 1 42.5 64 LYS B CA 1
ATOM 3623 C C . LYS B 1 64 ? 19.625 35.938 -19.688 1 42.5 64 LYS B C 1
ATOM 3625 O O . LYS B 1 64 ? 18.672 35.875 -20.453 1 42.5 64 LYS B O 1
ATOM 3630 N N . ASN B 1 65 ? 20.281 34.688 -19.625 1 41.16 65 ASN B N 1
ATOM 3631 C CA . ASN B 1 65 ? 19.656 33.469 -20.141 1 41.16 65 ASN B CA 1
ATOM 3632 C C . ASN B 1 65 ? 18.938 32.688 -19.047 1 41.16 65 ASN B C 1
ATOM 3634 O O . ASN B 1 65 ? 19.344 32.719 -17.875 1 41.16 65 ASN B O 1
ATOM 3638 N N . VAL B 1 66 ? 17.609 32.375 -19.203 1 43.31 66 VAL B N 1
ATOM 3639 C CA . VAL B 1 66 ? 16.609 31.672 -18.422 1 43.31 66 VAL B CA 1
ATOM 3640 C C . VAL B 1 66 ? 17.25 30.5 -17.703 1 43.31 66 VAL B C 1
ATOM 3642 O O . VAL B 1 66 ? 16.703 29.969 -16.719 1 43.31 66 VAL B O 1
ATOM 3645 N N . ASN B 1 67 ? 18.297 29.844 -18.344 1 42.28 67 ASN B N 1
ATOM 3646 C CA . ASN B 1 67 ? 18.922 28.625 -17.828 1 42.28 67 ASN B CA 1
ATOM 3647 C C . ASN B 1 67 ? 19.969 28.938 -16.781 1 42.28 67 ASN B C 1
ATOM 3649 O O . ASN B 1 67 ? 21.156 28.641 -16.969 1 42.28 67 ASN B O 1
ATOM 3653 N N . ALA B 1 68 ? 19.906 29.953 -16.047 1 41.16 68 ALA B N 1
ATOM 3654 C CA . ALA B 1 68 ? 20.797 30.609 -15.094 1 41.16 68 ALA B CA 1
ATOM 3655 C C . ALA B 1 68 ? 21.328 29.625 -14.055 1 41.16 68 ALA B C 1
ATOM 3657 O O . ALA B 1 68 ? 22.141 29.984 -13.203 1 41.16 68 ALA B O 1
ATOM 3658 N N . LYS B 1 69 ? 20.719 28.578 -13.805 1 43.12 69 LYS B N 1
ATOM 3659 C CA . LYS B 1 69 ? 21.078 27.594 -12.797 1 43.12 69 LYS B CA 1
ATOM 3660 C C . LYS B 1 69 ? 22.516 27.109 -12.992 1 43.12 69 LYS B C 1
ATOM 3662 O O . LYS B 1 69 ? 23.109 26.531 -12.078 1 43.12 69 LYS B O 1
ATOM 3667 N N . ARG B 1 70 ? 23.047 27.188 -14.258 1 49.69 70 ARG B N 1
ATOM 3668 C CA . ARG B 1 70 ? 24.438 26.891 -14.578 1 49.69 70 ARG B CA 1
ATOM 3669 C C . ARG B 1 70 ? 25.328 28.094 -14.328 1 49.69 70 ARG B C 1
ATOM 3671 O O . ARG B 1 70 ? 26.406 28.203 -14.914 1 49.69 70 ARG B O 1
ATOM 3678 N N . ILE B 1 71 ? 25 29 -13.539 1 51.28 71 ILE B N 1
ATOM 3679 C CA . ILE B 1 71 ? 25.734 30.234 -13.328 1 51.28 71 ILE B CA 1
ATOM 3680 C C . ILE B 1 71 ? 27.016 29.953 -12.531 1 51.28 71 ILE B C 1
ATOM 3682 O O . ILE B 1 71 ? 27.094 28.938 -11.836 1 51.28 71 ILE B O 1
ATOM 3686 N N . CYS B 1 72 ? 28.047 30.812 -12.57 1 62.78 72 CYS B N 1
ATOM 3687 C CA . CYS B 1 72 ? 29.297 30.891 -11.828 1 62.78 72 CYS B CA 1
ATOM 3688 C C . CYS B 1 72 ? 29.031 30.984 -10.328 1 62.78 72 CYS B C 1
ATOM 3690 O O . CYS B 1 72 ? 28.375 31.922 -9.867 1 62.78 72 CYS B O 1
ATOM 3692 N N . ARG B 1 73 ? 29.422 29.906 -9.562 1 70.94 73 ARG B N 1
ATOM 3693 C CA . ARG B 1 73 ? 29.203 29.828 -8.125 1 70.94 73 ARG B CA 1
ATOM 3694 C C . ARG B 1 73 ? 29.688 31.109 -7.43 1 70.94 73 ARG B C 1
ATOM 3696 O O . ARG B 1 73 ? 29.062 31.578 -6.477 1 70.94 73 ARG B O 1
ATOM 3703 N N . SER B 1 74 ? 30.734 31.672 -8.07 1 75.5 74 SER B N 1
ATOM 3704 C CA . SER B 1 74 ? 31.297 32.875 -7.469 1 75.5 74 SER B CA 1
ATOM 3705 C C . SER B 1 74 ? 30.375 34.062 -7.688 1 75.5 74 SER B C 1
ATOM 3707 O O . SER B 1 74 ? 30.062 34.812 -6.742 1 75.5 74 SER B O 1
ATOM 3709 N N . CYS B 1 75 ? 29.859 34.156 -8.852 1 71.81 75 CYS B N 1
ATOM 3710 C CA . CYS B 1 75 ? 29.016 35.281 -9.195 1 71.81 75 CYS B CA 1
ATOM 3711 C C . CYS B 1 75 ? 27.641 35.156 -8.547 1 71.81 75 CYS B C 1
ATOM 3713 O O . CYS B 1 75 ? 27.047 36.156 -8.117 1 71.81 75 CYS B O 1
ATOM 3715 N N . ARG B 1 76 ? 27.156 34 -8.375 1 75.12 76 ARG B N 1
ATOM 3716 C CA . ARG B 1 76 ? 25.891 33.75 -7.703 1 75.12 76 ARG B CA 1
ATOM 3717 C C . ARG B 1 76 ? 25.984 34.062 -6.219 1 75.12 76 ARG B C 1
ATOM 3719 O O . ARG B 1 76 ? 25.062 34.688 -5.66 1 75.12 76 ARG B O 1
ATOM 3726 N N . TYR B 1 77 ? 27.062 33.781 -5.684 1 80.44 77 TYR B N 1
ATOM 3727 C CA . TYR B 1 77 ? 27.281 34.094 -4.277 1 80.44 77 TYR B CA 1
ATOM 3728 C C . TYR B 1 77 ? 27.375 35.594 -4.074 1 80.44 77 TYR B C 1
ATOM 3730 O O . TYR B 1 77 ? 26.781 36.156 -3.141 1 80.44 77 TYR B O 1
ATOM 3738 N N . TRP B 1 78 ? 28.062 36.156 -4.988 1 77.75 78 TRP B N 1
ATOM 3739 C CA . TRP B 1 78 ? 28.188 37.625 -4.926 1 77.75 78 TRP B CA 1
ATOM 3740 C C . TRP B 1 78 ? 26.828 38.281 -5.078 1 77.75 78 TRP B C 1
ATOM 3742 O O . TRP B 1 78 ? 26.5 39.219 -4.352 1 77.75 78 TRP B O 1
ATOM 3752 N N . LYS B 1 79 ? 25.938 37.688 -5.906 1 76.12 79 LYS B N 1
ATOM 3753 C CA . LYS B 1 79 ? 24.609 38.25 -6.082 1 76.12 79 LYS B CA 1
ATOM 3754 C C . LYS B 1 79 ? 23.75 38.031 -4.832 1 76.12 79 LYS B C 1
ATOM 3756 O O . LYS B 1 79 ? 23 38.938 -4.441 1 76.12 79 LYS B O 1
ATOM 3761 N N . CYS B 1 80 ? 23.922 36.969 -4.219 1 79.44 80 CYS B N 1
ATOM 3762 C CA . CYS B 1 80 ? 23.219 36.719 -2.963 1 79.44 80 CYS B CA 1
ATOM 3763 C C . CYS B 1 80 ? 23.578 37.781 -1.925 1 79.44 80 CYS B C 1
ATOM 3765 O O . CYS B 1 80 ? 22.688 38.312 -1.256 1 79.44 80 CYS B O 1
ATOM 3767 N N . LYS B 1 81 ? 24.859 38.062 -1.936 1 80.56 81 LYS B N 1
ATOM 3768 C CA . LYS B 1 81 ? 25.328 39.094 -0.981 1 80.56 81 LYS B CA 1
ATOM 3769 C C . LYS B 1 81 ? 24.859 40.469 -1.381 1 80.56 81 LYS B C 1
ATOM 3771 O O . LYS B 1 81 ? 24.469 41.281 -0.528 1 80.56 81 LYS B O 1
ATOM 3776 N N . GLN B 1 82 ? 24.781 40.719 -2.617 1 79.25 82 GLN B N 1
ATOM 3777 C CA . GLN B 1 82 ? 24.422 42.031 -3.148 1 79.25 82 GLN B CA 1
ATOM 3778 C C . GLN B 1 82 ? 22.953 42.375 -2.904 1 79.25 82 GLN B C 1
ATOM 3780 O O . GLN B 1 82 ? 22.594 43.5 -2.621 1 79.25 82 GLN B O 1
ATOM 3785 N N . ILE B 1 83 ? 22.125 41.25 -2.93 1 76.88 83 ILE B N 1
ATOM 3786 C CA . ILE B 1 83 ? 20.688 41.5 -2.787 1 76.88 83 ILE B CA 1
ATOM 3787 C C . ILE B 1 83 ? 20.312 41.5 -1.31 1 76.88 83 ILE B C 1
ATOM 3789 O O . ILE B 1 83 ? 19.141 41.688 -0.962 1 76.88 83 ILE B O 1
ATOM 3793 N N . GLY B 1 84 ? 21.25 41.188 -0.375 1 77.06 84 GLY B N 1
ATOM 3794 C CA . GLY B 1 84 ? 21.031 41.438 1.045 1 77.06 84 GLY B CA 1
ATOM 3795 C C . GLY B 1 84 ? 20.984 40.156 1.855 1 77.06 84 GLY B C 1
ATOM 3796 O O . GLY B 1 84 ? 20.531 40.156 3.002 1 77.06 84 GLY B O 1
ATOM 3797 N N . MET B 1 85 ? 21.391 39.031 1.22 1 76.56 85 MET B N 1
ATOM 3798 C CA . MET B 1 85 ? 21.438 37.812 2.039 1 76.56 85 MET B CA 1
ATOM 3799 C C . MET B 1 85 ? 22.562 37.906 3.061 1 76.56 85 MET B C 1
ATOM 3801 O O . MET B 1 85 ? 23.703 38.188 2.705 1 76.56 85 MET B O 1
ATOM 3805 N N . ARG B 1 86 ? 22.281 37.688 4.371 1 73.38 86 ARG B N 1
ATOM 3806 C CA . ARG B 1 86 ? 23.234 37.875 5.457 1 73.38 86 ARG B CA 1
ATOM 3807 C C . ARG B 1 86 ? 23.703 36.531 6.004 1 73.38 86 ARG B C 1
ATOM 3809 O O . ARG B 1 86 ? 22.891 35.625 6.223 1 73.38 86 ARG B O 1
ATOM 3816 N N . GLU B 1 87 ? 25 36.375 6.09 1 72.44 87 GLU B N 1
ATOM 3817 C CA . GLU B 1 87 ? 25.594 35.188 6.68 1 72.44 87 GLU B CA 1
ATOM 3818 C C . GLU B 1 87 ? 25.172 35 8.141 1 72.44 87 GLU B C 1
ATOM 3820 O O . GLU B 1 87 ? 25 33.906 8.617 1 72.44 87 GLU B O 1
ATOM 3825 N N . GLU B 1 88 ? 25.125 36.125 8.883 1 64.69 88 GLU B N 1
ATOM 3826 C CA . GLU B 1 88 ? 24.719 36.125 10.289 1 64.69 88 GLU B CA 1
ATOM 3827 C C . GLU B 1 88 ? 23.281 35.625 10.453 1 64.69 88 GLU B C 1
ATOM 3829 O O . GLU B 1 88 ? 22.859 35.312 11.562 1 64.69 88 GLU B O 1
ATOM 3834 N N . ALA B 1 89 ? 22.578 35.656 9.438 1 61.62 89 ALA B N 1
ATOM 3835 C CA . ALA B 1 89 ? 21.203 35.188 9.508 1 61.62 89 ALA B CA 1
ATOM 3836 C C . ALA B 1 89 ? 21.156 33.656 9.562 1 61.62 89 ALA B C 1
ATOM 3838 O O . ALA B 1 89 ? 20.094 33.094 9.844 1 61.62 89 ALA B O 1
ATOM 3839 N N . LEU B 1 90 ? 22.328 33.125 9.414 1 60.62 90 LEU B N 1
ATOM 3840 C CA . LEU B 1 90 ? 22.438 31.672 9.586 1 60.62 90 LEU B CA 1
ATOM 3841 C C . LEU B 1 90 ? 22.469 31.297 11.062 1 60.62 90 LEU B C 1
ATOM 3843 O O . LEU B 1 90 ? 23.141 31.953 11.859 1 60.62 90 LEU B O 1
ATOM 3847 N N . HIS B 1 91 ? 21.531 30.688 11.836 1 49.44 91 HIS B N 1
ATOM 3848 C CA . HIS B 1 91 ? 21.547 30.266 13.234 1 49.44 91 HIS B CA 1
ATOM 3849 C C . HIS B 1 91 ? 22.406 29.031 13.43 1 49.44 91 HIS B C 1
ATOM 3851 O O . HIS B 1 91 ? 22.203 28 12.766 1 49.44 91 HIS B O 1
ATOM 3857 N N . PRO B 1 92 ? 23.516 29.109 14.18 1 43.56 92 PRO B N 1
ATOM 3858 C CA . PRO B 1 92 ? 24.438 28 14.438 1 43.56 92 PRO B CA 1
ATOM 3859 C C . PRO B 1 92 ? 23.719 26.75 14.953 1 43.56 92 PRO B C 1
ATOM 3861 O O . PRO B 1 92 ? 24.125 25.625 14.641 1 43.56 92 PRO B O 1
ATOM 3864 N N . SER B 1 93 ? 23 26.797 16.109 1 40.31 93 SER B N 1
ATOM 3865 C CA . SER B 1 93 ? 22.391 25.625 16.734 1 40.31 93 SER B CA 1
ATOM 3866 C C . SER B 1 93 ? 21.547 24.844 15.734 1 40.31 93 SER B C 1
ATOM 3868 O O . SER B 1 93 ? 21.516 23.609 15.773 1 40.31 93 SER B O 1
ATOM 3870 N N . ARG B 1 94 ? 20.672 25.375 15.109 1 35.44 94 ARG B N 1
ATOM 3871 C CA . ARG B 1 94 ? 19.766 24.625 14.266 1 35.44 94 ARG B CA 1
ATOM 3872 C C . ARG B 1 94 ? 20.5 24.031 13.055 1 35.44 94 ARG B C 1
ATOM 3874 O O . ARG B 1 94 ? 20.094 23 12.516 1 35.44 94 ARG B O 1
ATOM 3881 N N . ASP B 1 95 ? 21.359 24.688 12.523 1 34.66 95 ASP B N 1
ATOM 3882 C CA . ASP B 1 95 ? 22.047 24.312 11.297 1 34.66 95 ASP B CA 1
ATOM 3883 C C . ASP B 1 95 ? 23.297 23.469 11.609 1 34.66 95 ASP B C 1
ATOM 3885 O O . ASP B 1 95 ? 24.016 23.062 10.695 1 34.66 95 ASP B O 1
ATOM 3889 N N . VAL B 1 96 ? 23.906 23.344 12.914 1 33.5 96 VAL B N 1
ATOM 3890 C CA . VAL B 1 96 ? 25.125 22.656 13.305 1 33.5 96 VAL B CA 1
ATOM 3891 C C . VAL B 1 96 ? 24.812 21.188 13.625 1 33.5 96 VAL B C 1
ATOM 3893 O O . VAL B 1 96 ? 24.391 20.875 14.742 1 33.5 96 VAL B O 1
ATOM 3896 N N . ILE B 1 97 ? 24.078 20.359 13.117 1 28.67 97 ILE B N 1
ATOM 3897 C CA . ILE B 1 97 ? 23.922 19 13.641 1 28.67 97 ILE B CA 1
ATOM 3898 C C . ILE B 1 97 ? 25.297 18.375 13.867 1 28.67 97 ILE B C 1
ATOM 3900 O O . ILE B 1 97 ? 25.562 17.828 14.945 1 28.67 97 ILE B O 1
ATOM 3904 N N . GLY B 1 98 ? 25.984 17.625 12.969 1 26.67 98 GLY B N 1
ATOM 3905 C CA . GLY B 1 98 ? 26.844 16.469 13.227 1 26.67 98 GLY B CA 1
ATOM 3906 C C . GLY B 1 98 ? 28.234 16.844 13.703 1 26.67 98 GLY B C 1
ATOM 3907 O O . GLY B 1 98 ? 29.203 16.156 13.398 1 26.67 98 GLY B O 1
ATOM 3908 N N . ARG B 1 99 ? 28.5 17.922 14.234 1 26.33 99 ARG B N 1
ATOM 3909 C CA . ARG B 1 99 ? 29.938 18.016 14.406 1 26.33 99 ARG B CA 1
ATOM 3910 C C . ARG B 1 99 ? 30.406 17.188 15.594 1 26.33 99 ARG B C 1
ATOM 3912 O O . ARG B 1 99 ? 30.141 17.531 16.75 1 26.33 99 ARG B O 1
ATOM 3919 N N . ARG B 1 100 ? 30.734 15.805 15.492 1 25.75 100 ARG B N 1
ATOM 3920 C CA . ARG B 1 100 ? 31.547 15.016 16.406 1 25.75 100 ARG B CA 1
ATOM 3921 C C . ARG B 1 100 ? 32.812 15.766 16.797 1 25.75 100 ARG B C 1
ATOM 3923 O O . ARG B 1 100 ? 33.344 16.547 16 1 25.75 100 ARG B O 1
ATOM 3930 N N . ARG B 1 101 ? 33.344 15.648 17.938 1 27.39 101 ARG B N 1
ATOM 3931 C CA . ARG B 1 101 ? 34.438 16.109 18.766 1 27.39 101 ARG B CA 1
ATOM 3932 C C . ARG B 1 101 ? 35.781 15.922 18.031 1 27.39 101 ARG B C 1
ATOM 3934 O O . ARG B 1 101 ? 35.969 14.938 17.312 1 27.39 101 ARG B O 1
ATOM 3941 N N . ARG B 1 102 ? 36.688 16.766 18.188 1 26.94 102 ARG B N 1
ATOM 3942 C CA . ARG B 1 102 ? 38.031 17.141 17.812 1 26.94 102 ARG B CA 1
ATOM 3943 C C . ARG B 1 102 ? 39.062 16.141 18.359 1 26.94 102 ARG B C 1
ATOM 3945 O O . ARG B 1 102 ? 39.469 16.234 19.516 1 26.94 102 ARG B O 1
ATOM 3952 N N . PRO B 1 103 ? 39.094 14.766 18.453 1 25.69 103 PRO B N 1
ATOM 3953 C CA . PRO B 1 103 ? 40.312 14.25 19.094 1 25.69 103 PRO B CA 1
ATOM 3954 C C . PRO B 1 103 ? 41.594 14.891 18.531 1 25.69 103 PRO B C 1
ATOM 3956 O O . PRO B 1 103 ? 41.562 15.516 17.469 1 25.69 103 PRO B O 1
ATOM 3959 N N . SER B 1 104 ? 42.875 14.359 18.906 1 26.31 104 SER B N 1
ATOM 3960 C CA . SER B 1 104 ? 44.25 14.859 18.891 1 26.31 104 SER B CA 1
ATOM 3961 C C . SER B 1 104 ? 44.688 15.211 17.469 1 26.31 104 SER B C 1
ATOM 3963 O O . SER B 1 104 ? 44.094 14.727 16.5 1 26.31 104 SER B O 1
ATOM 3965 N N . ALA B 1 105 ? 45.844 16.109 17.219 1 28.73 105 ALA B N 1
ATOM 3966 C CA . ALA B 1 105 ? 46.469 16.734 16.062 1 28.73 105 ALA B CA 1
ATOM 3967 C C . ALA B 1 105 ? 46.812 15.688 15 1 28.73 105 ALA B C 1
ATOM 3969 O O . ALA B 1 105 ? 47.5 15.984 14.023 1 28.73 105 ALA B O 1
ATOM 3970 N N . GLU B 1 106 ? 47.156 14.445 15.391 1 29.73 106 GLU B N 1
ATOM 3971 C CA . GLU B 1 106 ? 47.781 13.57 14.398 1 29.73 106 GLU B CA 1
ATOM 3972 C C . GLU B 1 106 ? 46.938 13.508 13.125 1 29.73 106 GLU B C 1
ATOM 3974 O O . GLU B 1 106 ? 45.75 13.766 13.156 1 29.73 106 GLU B O 1
ATOM 3979 N N . SER B 1 107 ? 47.594 13.156 11.781 1 29.58 107 SER B N 1
ATOM 3980 C CA . SER B 1 107 ? 46.938 13.391 10.492 1 29.58 107 SER B CA 1
ATOM 3981 C C . SER B 1 107 ? 45.5 12.867 10.492 1 29.58 107 SER B C 1
ATOM 3983 O O . SER B 1 107 ? 45.281 11.703 10.828 1 29.58 107 SER B O 1
ATOM 3985 N N . PRO B 1 108 ? 44.469 13.547 10.93 1 32.19 108 PRO B N 1
ATOM 3986 C CA . PRO B 1 108 ? 43.094 13.102 11.188 1 32.19 108 PRO B CA 1
ATOM 3987 C C . PRO B 1 108 ? 42.625 12.086 10.156 1 32.19 108 PRO B C 1
ATOM 3989 O O . PRO B 1 108 ? 42.906 12.211 8.969 1 32.19 108 PRO B O 1
ATOM 3992 N N . PRO B 1 109 ? 42.719 10.789 10.445 1 31.44 109 PRO B N 1
ATOM 3993 C CA . PRO B 1 109 ? 42.25 9.922 9.352 1 31.44 109 PRO B CA 1
ATOM 3994 C C . PRO B 1 109 ? 41.156 10.57 8.508 1 31.44 109 PRO B C 1
ATOM 3996 O O . PRO B 1 109 ? 40.438 11.438 8.992 1 31.44 109 PRO B O 1
ATOM 3999 N N . ASP B 1 110 ? 41.281 10.75 7.211 1 31.19 110 ASP B N 1
ATOM 4000 C CA . ASP B 1 110 ? 40.406 11.32 6.195 1 31.19 110 ASP B CA 1
ATOM 4001 C C . ASP B 1 110 ? 38.938 11.008 6.5 1 31.19 110 ASP B C 1
ATOM 4003 O O . ASP B 1 110 ? 38.562 9.836 6.535 1 31.19 110 ASP B O 1
ATOM 4007 N N . MET B 1 111 ? 38.344 11.406 7.527 1 35.16 111 MET B N 1
ATOM 4008 C CA . MET B 1 111 ? 36.906 11.43 7.73 1 35.16 111 MET B CA 1
ATOM 4009 C C . MET B 1 111 ? 36.156 11.391 6.395 1 35.16 111 MET B C 1
ATOM 4011 O O . MET B 1 111 ? 36.188 12.367 5.641 1 35.16 111 MET B O 1
ATOM 4015 N N . HIS B 1 112 ? 36.25 10.406 5.586 1 35.19 112 HIS B N 1
ATOM 4016 C CA . HIS B 1 112 ? 35.5 10.219 4.352 1 35.19 112 HIS B CA 1
ATOM 4017 C C . HIS B 1 112 ? 34.062 10.711 4.504 1 35.19 112 HIS B C 1
ATOM 4019 O O . HIS B 1 112 ? 33.219 10 5.055 1 35.19 112 HIS B O 1
ATOM 4025 N N . MET B 1 113 ? 33.625 11.773 5.055 1 38.59 113 MET B N 1
ATOM 4026 C CA . MET B 1 113 ? 32.312 12.336 4.77 1 38.59 113 MET B CA 1
ATOM 4027 C C . MET B 1 113 ? 31.828 11.898 3.393 1 38.59 113 MET B C 1
ATOM 4029 O O . MET B 1 113 ? 32.469 12.18 2.381 1 38.59 113 MET B O 1
ATOM 4033 N N . LYS B 1 114 ? 31.266 10.828 3.355 1 51.81 114 LYS B N 1
ATOM 4034 C CA . LYS B 1 114 ? 30.766 10.352 2.066 1 51.81 114 LYS B CA 1
ATOM 4035 C C . LYS B 1 114 ? 30.188 11.492 1.237 1 51.81 114 LYS B C 1
ATOM 4037 O O . LYS B 1 114 ? 29.172 12.086 1.611 1 51.81 114 LYS B O 1
ATOM 4042 N N . THR B 1 115 ? 30.906 12.383 0.662 1 64.81 115 THR B N 1
ATOM 4043 C CA . THR B 1 115 ? 30.469 13.414 -0.283 1 64.81 115 THR B CA 1
ATOM 4044 C C . THR B 1 115 ? 29.453 12.852 -1.266 1 64.81 115 THR B C 1
ATOM 4046 O O . THR B 1 115 ? 29.688 11.828 -1.91 1 64.81 115 THR B O 1
ATOM 4049 N N . LEU B 1 116 ? 28.156 13.438 -1.065 1 80.25 116 LEU B N 1
ATOM 4050 C CA . LEU B 1 116 ? 27.141 13.039 -2.023 1 80.25 116 LEU B CA 1
ATOM 4051 C C . LEU B 1 116 ? 27.609 13.281 -3.453 1 80.25 116 LEU B C 1
ATOM 4053 O O . LEU B 1 116 ? 28.328 14.25 -3.719 1 80.25 116 LEU B O 1
ATOM 4057 N N . SER B 1 117 ? 27.359 12.344 -4.254 1 87.81 117 SER B N 1
ATOM 4058 C CA . SER B 1 117 ? 27.562 12.594 -5.676 1 87.81 117 SER B CA 1
ATOM 4059 C C . SER B 1 117 ? 26.734 13.789 -6.145 1 87.81 117 SER B C 1
ATOM 4061 O O . SER B 1 117 ? 25.781 14.195 -5.477 1 87.81 117 SER B O 1
ATOM 4063 N N . ASP B 1 118 ? 27.109 14.438 -7.188 1 87.06 118 ASP B N 1
ATOM 4064 C CA . ASP B 1 118 ? 26.375 15.555 -7.766 1 87.06 118 ASP B CA 1
ATOM 4065 C C . ASP B 1 118 ? 24.922 15.156 -8.062 1 87.06 118 ASP B C 1
ATOM 4067 O O . ASP B 1 118 ? 24.016 15.953 -7.852 1 87.06 118 ASP B O 1
ATOM 4071 N N . ALA B 1 119 ? 24.812 14.008 -8.5 1 91.5 119 ALA B N 1
ATOM 4072 C CA . ALA B 1 119 ? 23.484 13.516 -8.812 1 91.5 119 ALA B CA 1
ATOM 4073 C C . ALA B 1 119 ? 22.625 13.406 -7.547 1 91.5 119 ALA B C 1
ATOM 4075 O O . ALA B 1 119 ? 21.453 13.758 -7.551 1 91.5 119 ALA B O 1
ATOM 4076 N N . ASP B 1 120 ? 23.234 12.945 -6.512 1 92.81 120 ASP B N 1
ATOM 4077 C CA . ASP B 1 120 ? 22.516 12.797 -5.25 1 92.81 120 ASP B CA 1
ATOM 4078 C C . ASP B 1 120 ? 22.156 14.156 -4.664 1 92.81 120 ASP B C 1
ATOM 4080 O O . ASP B 1 120 ? 21.078 14.312 -4.062 1 92.81 120 ASP B O 1
ATOM 4084 N N . GLU B 1 121 ? 22.984 15.078 -4.852 1 92.56 121 GLU B N 1
ATOM 4085 C CA . GLU B 1 121 ? 22.688 16.438 -4.375 1 92.56 121 GLU B CA 1
ATOM 4086 C C . GLU B 1 121 ? 21.516 17.047 -5.129 1 92.56 121 GLU B C 1
ATOM 4088 O O . GLU B 1 121 ? 20.688 17.719 -4.535 1 92.56 121 GLU B O 1
ATOM 4093 N N . GLU B 1 122 ? 21.531 16.812 -6.379 1 94.44 122 GLU B N 1
ATOM 4094 C CA . GLU B 1 122 ? 20.422 17.328 -7.191 1 94.44 122 GLU B CA 1
ATOM 4095 C C . GLU B 1 122 ? 19.109 16.656 -6.805 1 94.44 122 GLU B C 1
ATOM 4097 O O . GLU B 1 122 ? 18.062 17.312 -6.758 1 94.44 122 GLU B O 1
ATOM 4102 N N . ASN B 1 123 ? 19.156 15.398 -6.621 1 96.62 123 ASN B N 1
ATOM 4103 C CA . ASN B 1 123 ? 17.969 14.672 -6.199 1 96.62 123 ASN B CA 1
ATOM 4104 C C . ASN B 1 123 ? 17.469 15.148 -4.836 1 96.62 123 ASN B C 1
ATOM 4106 O O . ASN B 1 123 ? 16.266 15.258 -4.617 1 96.62 123 ASN B O 1
ATOM 4110 N N . LEU B 1 124 ? 18.375 15.336 -3.996 1 95.88 124 LEU B N 1
ATOM 4111 C CA . LEU B 1 124 ? 18.031 15.852 -2.674 1 95.88 124 LEU B CA 1
ATOM 4112 C C . LEU B 1 124 ? 17.391 17.234 -2.777 1 95.88 124 LEU B C 1
ATOM 4114 O O . LEU B 1 124 ? 16.438 17.531 -2.053 1 95.88 124 LEU B O 1
ATOM 4118 N N . ARG B 1 125 ? 17.875 18 -3.656 1 94.44 125 ARG B N 1
ATOM 4119 C CA . ARG B 1 125 ? 17.328 19.344 -3.879 1 94.44 125 ARG B CA 1
ATOM 4120 C C . ARG B 1 125 ? 15.891 19.25 -4.398 1 94.44 125 ARG B C 1
ATOM 4122 O O . ARG B 1 125 ? 15.031 20.031 -3.98 1 94.44 125 ARG B O 1
ATOM 4129 N N . LEU B 1 126 ? 15.695 18.406 -5.273 1 96.5 126 LEU B N 1
ATOM 4130 C CA . LEU B 1 126 ? 14.352 18.203 -5.801 1 96.5 126 LEU B CA 1
ATOM 4131 C C . LEU B 1 126 ? 13.375 17.875 -4.676 1 96.5 126 LEU B C 1
ATOM 4133 O O . LEU B 1 126 ? 12.289 18.453 -4.602 1 96.5 126 LEU B O 1
ATOM 4137 N N . LEU B 1 127 ? 13.758 16.953 -3.865 1 96.56 127 LEU B N 1
ATOM 4138 C CA . LEU B 1 127 ? 12.898 16.531 -2.766 1 96.56 127 LEU B CA 1
ATOM 4139 C C . LEU B 1 127 ? 12.688 17.656 -1.768 1 96.56 127 LEU B C 1
ATOM 4141 O O . LEU B 1 127 ? 11.602 17.812 -1.212 1 96.56 127 LEU B O 1
ATOM 4145 N N . ASP B 1 128 ? 13.664 18.406 -1.576 1 94.75 128 ASP B N 1
ATOM 4146 C CA . ASP B 1 128 ? 13.57 19.547 -0.662 1 94.75 128 ASP B CA 1
ATOM 4147 C C . ASP B 1 128 ? 12.602 20.594 -1.192 1 94.75 128 ASP B C 1
ATOM 4149 O O . ASP B 1 128 ? 11.891 21.25 -0.416 1 94.75 128 ASP B O 1
ATOM 4153 N N . GLU B 1 129 ? 12.656 20.75 -2.439 1 95.12 129 GLU B N 1
ATOM 4154 C CA . GLU B 1 129 ? 11.703 21.672 -3.061 1 95.12 129 GLU B CA 1
ATOM 4155 C C . GLU B 1 129 ? 10.266 21.234 -2.7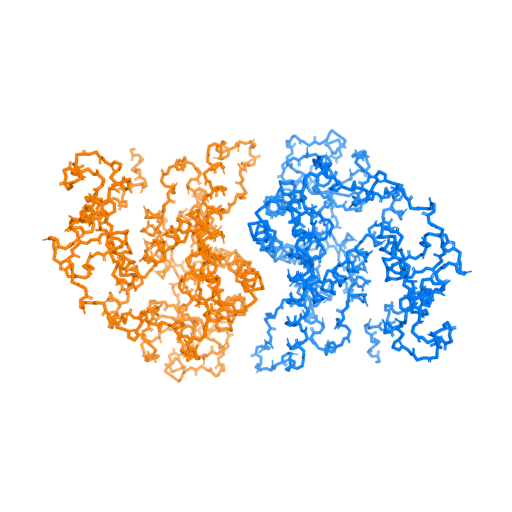99 1 95.12 129 GLU B C 1
ATOM 4157 O O . GLU B 1 129 ? 9.406 22.062 -2.479 1 95.12 129 GLU B O 1
ATOM 4162 N N . ILE B 1 130 ? 10.023 20.016 -2.912 1 95.88 130 ILE B N 1
ATOM 4163 C CA . ILE B 1 130 ? 8.688 19.469 -2.689 1 95.88 130 ILE B CA 1
ATOM 4164 C C . ILE B 1 130 ? 8.312 19.609 -1.217 1 95.88 130 ILE B C 1
ATOM 4166 O O . ILE B 1 130 ? 7.172 19.953 -0.889 1 95.88 130 ILE B O 1
ATOM 4170 N N . ARG B 1 131 ? 9.227 19.312 -0.355 1 95 131 ARG B N 1
ATOM 4171 C CA . ARG B 1 131 ? 9.023 19.469 1.081 1 95 131 ARG B CA 1
ATOM 4172 C C . ARG B 1 131 ? 8.617 20.906 1.421 1 95 131 ARG B C 1
ATOM 4174 O O . ARG B 1 131 ? 7.723 21.125 2.242 1 95 131 ARG B O 1
ATOM 4181 N N . GLU B 1 132 ? 9.211 21.812 0.788 1 92.19 132 GLU B N 1
ATOM 4182 C CA . GLU B 1 132 ? 8.914 23.234 1.038 1 92.19 132 GLU B CA 1
ATOM 4183 C C . GLU B 1 132 ? 7.496 23.578 0.605 1 92.19 132 GLU B C 1
ATOM 4185 O O . GLU B 1 132 ? 6.84 24.406 1.231 1 92.19 132 GLU B O 1
ATOM 4190 N N . ILE B 1 133 ? 7.094 22.984 -0.457 1 93.06 133 ILE B N 1
ATOM 4191 C CA . ILE B 1 133 ? 5.719 23.188 -0.898 1 93.06 133 ILE B CA 1
ATOM 4192 C C . ILE B 1 133 ? 4.754 22.703 0.187 1 93.06 133 ILE B C 1
ATOM 4194 O O . ILE B 1 133 ? 3.807 23.422 0.539 1 93.06 133 ILE B O 1
ATOM 4198 N N . ASP B 1 134 ? 5.051 21.578 0.746 1 92.06 134 ASP B N 1
ATOM 4199 C CA . ASP B 1 134 ? 4.215 21 1.797 1 92.06 134 ASP B CA 1
ATOM 4200 C C . ASP B 1 134 ? 4.145 21.922 3.01 1 92.06 134 ASP B C 1
ATOM 4202 O O . ASP B 1 134 ? 3.061 22.219 3.518 1 92.06 134 ASP B O 1
ATOM 4206 N N . ILE B 1 135 ? 5.262 22.391 3.391 1 87.5 135 ILE B N 1
ATOM 4207 C CA . ILE B 1 135 ? 5.363 23.219 4.59 1 87.5 135 ILE B CA 1
ATOM 4208 C C . ILE B 1 135 ? 4.613 24.531 4.383 1 87.5 135 ILE B C 1
ATOM 4210 O O . ILE B 1 135 ? 3.887 24.984 5.27 1 87.5 135 ILE B O 1
ATOM 4214 N N . SER B 1 136 ? 4.754 25.062 3.232 1 87.31 136 SER B N 1
ATOM 4215 C CA . SER B 1 136 ? 4.098 26.328 2.92 1 87.31 136 SER B CA 1
ATOM 4216 C C . SER B 1 136 ? 2.58 26.188 2.945 1 87.31 136 SER B C 1
ATOM 4218 O O . SER B 1 136 ? 1.882 27.047 3.504 1 87.31 136 SER B O 1
ATOM 4220 N N . ILE B 1 137 ? 2.09 25.141 2.379 1 88.5 137 ILE B N 1
ATOM 4221 C CA . ILE B 1 137 ? 0.651 24.906 2.312 1 88.5 137 ILE B CA 1
ATOM 4222 C C . ILE B 1 137 ? 0.106 24.641 3.715 1 88.5 137 ILE B C 1
ATOM 4224 O O . ILE B 1 137 ? -0.93 25.203 4.098 1 88.5 137 ILE B O 1
ATOM 4228 N N . ARG B 1 138 ? 0.799 23.906 4.504 1 84.56 138 ARG B N 1
ATOM 4229 C CA . ARG B 1 138 ? 0.36 23.594 5.859 1 84.56 138 ARG B CA 1
ATOM 4230 C C . ARG B 1 138 ? 0.385 24.828 6.75 1 84.56 138 ARG B C 1
ATOM 4232 O O . ARG B 1 138 ? -0.521 25.047 7.559 1 84.56 138 ARG B O 1
ATOM 4239 N N . ALA B 1 139 ? 1.4 25.594 6.605 1 81.25 139 ALA B N 1
ATOM 4240 C CA . ALA B 1 139 ? 1.52 26.812 7.391 1 81.25 139 ALA B CA 1
ATOM 4241 C C . ALA B 1 139 ? 0.385 27.781 7.07 1 81.25 139 ALA B C 1
ATOM 4243 O O . ALA B 1 139 ? -0.202 28.391 7.973 1 81.25 139 ALA B O 1
ATOM 4244 N N . ARG B 1 140 ? 0.088 27.906 5.871 1 80 140 ARG B N 1
ATOM 4245 C CA . ARG B 1 140 ? -0.994 28.797 5.453 1 80 140 ARG B CA 1
ATOM 4246 C C . ARG B 1 140 ? -2.344 28.281 5.945 1 80 140 ARG B C 1
ATOM 4248 O O . ARG B 1 140 ? -3.195 29.062 6.367 1 80 140 ARG B O 1
ATOM 4255 N N . THR B 1 141 ? -2.508 27 5.809 1 78.69 141 THR B N 1
ATOM 4256 C CA . THR B 1 141 ? -3.756 26.391 6.262 1 78.69 141 THR B CA 1
ATOM 4257 C C . THR B 1 141 ? -3.934 26.578 7.766 1 78.69 141 THR B C 1
ATOM 4259 O O . THR B 1 141 ? -5.039 26.875 8.234 1 78.69 141 THR B O 1
ATOM 4262 N N . ALA B 1 142 ? -2.9 26.422 8.461 1 76 142 ALA B N 1
ATOM 4263 C CA . ALA B 1 142 ? -2.938 26.641 9.898 1 76 142 ALA B CA 1
ATOM 4264 C C . ALA B 1 142 ? -3.314 28.078 10.234 1 76 142 ALA B C 1
ATOM 4266 O O . ALA B 1 142 ? -4.098 28.328 11.148 1 76 142 ALA B O 1
ATOM 4267 N N . CYS B 1 143 ? -2.791 28.984 9.492 1 75.56 143 CYS B N 1
ATOM 4268 C CA . CYS B 1 143 ? -3.08 30.406 9.695 1 75.56 143 CYS B CA 1
ATOM 4269 C C . CYS B 1 143 ? -4.551 30.703 9.422 1 75.56 143 CYS B C 1
ATOM 4271 O O . CYS B 1 143 ? -5.18 31.469 10.156 1 75.56 143 CYS B O 1
ATOM 4273 N N . MET B 1 144 ? -5.039 30.078 8.445 1 75.38 144 MET B N 1
ATOM 4274 C CA . MET B 1 144 ? -6.438 30.297 8.078 1 75.38 144 MET B CA 1
ATOM 4275 C C . MET B 1 144 ? -7.371 29.75 9.164 1 75.38 144 MET B C 1
ATOM 4277 O O . MET B 1 144 ? -8.461 30.281 9.367 1 75.38 144 MET B O 1
ATOM 4281 N N . LEU B 1 145 ? -6.863 28.812 9.836 1 71.31 145 LEU B N 1
ATOM 4282 C CA . LEU B 1 145 ? -7.672 28.188 10.883 1 71.31 145 LEU B CA 1
ATOM 4283 C C . LEU B 1 145 ? -7.426 28.875 12.234 1 71.31 145 LEU B C 1
ATOM 4285 O O . LEU B 1 145 ? -7.965 28.438 13.25 1 71.31 145 LEU B O 1
ATOM 4289 N N . GLY B 1 146 ? -6.664 29.969 12.203 1 66.12 146 GLY B N 1
ATOM 4290 C CA . GLY B 1 146 ? -6.445 30.766 13.398 1 66.12 146 GLY B CA 1
ATOM 4291 C C . GLY B 1 146 ? -5.32 30.25 14.273 1 66.12 146 GLY B C 1
ATOM 4292 O O . GLY B 1 146 ? -5.227 30.594 15.453 1 66.12 146 GLY B O 1
ATOM 4293 N N . LYS B 1 147 ? -4.664 29.328 13.766 1 65.19 147 LYS B N 1
ATOM 4294 C CA . LYS B 1 147 ? -3.555 28.797 14.547 1 65.19 147 LYS B CA 1
ATOM 4295 C C . LYS B 1 147 ? -2.24 29.469 14.18 1 65.19 147 LYS B C 1
ATOM 4297 O O . LYS B 1 147 ? -2.094 30 13.07 1 65.19 147 LYS B O 1
ATOM 4302 N N . GLN B 1 148 ? -1.438 29.781 15.336 1 57.19 148 GLN B N 1
ATOM 4303 C CA . GLN B 1 148 ? -0.127 30.359 15.07 1 57.19 148 GLN B CA 1
ATOM 4304 C C . GLN B 1 148 ? 0.755 29.406 14.289 1 57.19 148 GLN B C 1
ATOM 4306 O O . GLN B 1 148 ? 0.855 28.219 14.633 1 57.19 148 GLN B O 1
ATOM 4311 N N . ALA B 1 149 ? 0.923 29.688 13.062 1 55.09 149 ALA B N 1
ATOM 4312 C CA . ALA B 1 149 ? 1.797 28.859 12.234 1 55.09 149 ALA B CA 1
ATOM 4313 C C . ALA B 1 149 ? 3.129 28.609 12.938 1 55.09 149 ALA B C 1
ATOM 4315 O O . ALA B 1 149 ? 3.734 29.531 13.484 1 55.09 149 ALA B O 1
ATOM 4316 N N . SER B 1 150 ? 3.336 27.5 13.633 1 52.66 150 SER B N 1
ATOM 4317 C CA . SER B 1 150 ? 4.668 27.25 14.172 1 52.66 150 SER B CA 1
ATOM 4318 C C . SER B 1 150 ? 5.688 27.031 13.062 1 52.66 150 SER B C 1
ATOM 4320 O O . SER B 1 150 ? 5.352 26.5 12 1 52.66 150 SER B O 1
ATOM 4322 N N . GLU B 1 151 ? 6.691 27.891 13.102 1 48.38 151 GLU B N 1
ATOM 4323 C CA . GLU B 1 151 ? 7.836 27.828 12.195 1 48.38 151 GLU B CA 1
ATOM 4324 C C . GLU B 1 151 ? 8.297 26.391 11.984 1 48.38 151 GLU B C 1
ATOM 4326 O O . GLU B 1 151 ? 9.055 26.109 11.055 1 48.38 151 GLU B O 1
ATOM 4331 N N . ASP B 1 152 ? 7.777 25.484 12.883 1 52.41 152 ASP B N 1
ATOM 4332 C CA . ASP B 1 152 ? 8.344 24.125 12.898 1 52.41 152 ASP B CA 1
ATOM 4333 C C . ASP B 1 152 ? 7.617 23.219 11.906 1 52.41 152 ASP B C 1
ATOM 4335 O O . ASP B 1 152 ? 6.543 23.562 11.406 1 52.41 152 ASP B O 1
ATOM 4339 N N . GLU B 1 153 ? 8.352 22.188 11.438 1 55.66 153 GLU B N 1
ATOM 4340 C CA . GLU B 1 153 ? 8.008 21.109 10.516 1 55.66 153 GLU B CA 1
ATOM 4341 C C . GLU B 1 153 ? 6.664 20.484 10.867 1 55.66 153 GLU B C 1
ATOM 4343 O O . GLU B 1 153 ? 6.148 19.656 10.125 1 55.66 153 GLU B O 1
ATOM 4348 N N . LYS B 1 154 ? 6.141 21.047 11.961 1 58.62 154 LYS B N 1
ATOM 4349 C CA . LYS B 1 154 ? 4.922 20.406 12.438 1 58.62 154 LYS B CA 1
ATOM 4350 C C . LYS B 1 154 ? 3.68 21.109 11.898 1 58.62 154 LYS B C 1
ATOM 4352 O O . LYS B 1 154 ? 3.68 22.328 11.719 1 58.62 154 LYS B O 1
ATOM 4357 N N . PHE B 1 155 ? 2.873 20.266 11.266 1 56.16 155 PHE B N 1
ATOM 4358 C CA . PHE B 1 155 ? 1.604 20.766 10.75 1 56.16 155 PHE B CA 1
ATOM 4359 C C . PHE B 1 155 ? 0.938 21.703 11.75 1 56.16 155 PHE B C 1
ATOM 4361 O O . PHE B 1 155 ? 0.316 22.688 11.367 1 56.16 155 PHE B O 1
ATOM 4368 N N . TYR B 1 156 ? 0.858 21.266 13.094 1 55.5 156 TYR B N 1
ATOM 4369 C CA . TYR B 1 156 ? 0.015 22.047 14 1 55.5 156 TYR B CA 1
ATOM 4370 C C . TYR B 1 156 ? 0.664 22.188 15.367 1 55.5 156 TYR B C 1
ATOM 4372 O O . TYR B 1 156 ? 1.577 21.422 15.711 1 55.5 156 TYR B O 1
ATOM 4380 N N . SER B 1 157 ? 0.42 23.297 15.945 1 54 157 SER B N 1
ATOM 4381 C CA . SER B 1 157 ? 0.862 23.562 17.312 1 54 157 SER B CA 1
ATOM 4382 C C . SER B 1 157 ? 0.445 22.453 18.266 1 54 157 SER B C 1
ATOM 4384 O O . SER B 1 157 ? -0.664 21.922 18.156 1 54 157 SER B O 1
ATOM 4386 N N . THR B 1 158 ? 1.363 21.734 18.875 1 52.38 158 THR B N 1
ATOM 4387 C CA . THR B 1 158 ? 1.198 20.672 19.875 1 52.38 158 THR B CA 1
ATOM 4388 C C . THR B 1 158 ? 0.166 21.078 20.922 1 52.38 158 THR B C 1
ATOM 4390 O O . THR B 1 158 ? -0.289 20.234 21.703 1 52.38 158 THR B O 1
ATOM 4393 N N . ASP B 1 159 ? -0.091 22.312 21.094 1 55.84 159 ASP B N 1
ATOM 4394 C CA . ASP B 1 159 ? -1.022 22.688 22.156 1 55.84 159 ASP B CA 1
ATOM 4395 C C . ASP B 1 159 ? -2.465 22.391 21.75 1 55.84 159 ASP B C 1
ATOM 4397 O O . ASP B 1 159 ? -3.186 23.297 21.312 1 55.84 159 ASP B O 1
ATOM 4401 N N . CYS B 1 160 ? -2.664 21.188 21.406 1 60.06 160 CYS B N 1
ATOM 4402 C CA . CYS B 1 160 ? -3.941 20.781 20.828 1 60.06 160 CYS B CA 1
ATOM 4403 C C . CYS B 1 160 ? -5.078 20.969 21.812 1 60.06 160 CYS B C 1
ATOM 4405 O O . CYS B 1 160 ? -5.078 20.359 22.891 1 60.06 160 CYS B O 1
ATOM 4407 N N . ASP B 1 161 ? -5.664 22.141 21.812 1 69.06 161 ASP B N 1
ATOM 4408 C CA . ASP B 1 161 ? -6.934 22.406 22.484 1 69.06 161 ASP B CA 1
ATOM 4409 C C . ASP B 1 161 ? -8.086 21.672 21.797 1 69.06 161 ASP B C 1
ATOM 4411 O O . ASP B 1 161 ? -8.539 22.078 20.719 1 69.06 161 ASP B O 1
ATOM 4415 N N . CYS B 1 162 ? -8.453 20.469 22.344 1 80.06 162 CYS B N 1
ATOM 4416 C CA . CYS B 1 162 ? -9.523 19.641 21.797 1 80.06 162 CYS B CA 1
ATOM 4417 C C . CYS B 1 162 ? -10.883 20.281 22.047 1 80.06 162 CYS B C 1
ATOM 4419 O O . CYS B 1 162 ? -11.906 19.781 21.594 1 80.06 162 CYS B O 1
ATOM 4421 N N . SER B 1 163 ? -10.852 21.406 22.75 1 79.94 163 SER B N 1
ATOM 4422 C CA . SER B 1 163 ? -12.117 22.062 23.047 1 79.94 163 SER B CA 1
ATOM 4423 C C . SER B 1 163 ? -12.789 22.578 21.781 1 79.94 163 SER B C 1
ATOM 4425 O O . SER B 1 163 ? -14.008 22.766 21.75 1 79.94 163 SER B O 1
ATOM 4427 N N . LYS B 1 164 ? -12.031 22.781 20.812 1 78.69 164 LYS B N 1
ATOM 4428 C CA . LYS B 1 164 ? -12.578 23.328 19.562 1 78.69 164 LYS B CA 1
ATOM 4429 C C . LYS B 1 164 ? -12.828 22.234 18.531 1 78.69 164 LYS B C 1
ATOM 4431 O O . LYS B 1 164 ? -13.25 22.516 17.422 1 78.69 164 LYS B O 1
ATOM 4436 N N . VAL B 1 165 ? -12.594 21 18.875 1 83.5 165 VAL B N 1
ATOM 4437 C CA . VAL B 1 165 ? -12.727 19.891 17.938 1 83.5 165 VAL B CA 1
ATOM 4438 C C . VAL B 1 165 ? -14.125 19.297 18.047 1 83.5 165 VAL B C 1
ATOM 4440 O O . VAL B 1 165 ? -14.578 18.938 19.141 1 83.5 165 VAL B O 1
ATOM 4443 N N . SER B 1 166 ? -14.828 19.297 16.938 1 85.69 166 SER B N 1
ATOM 4444 C CA . SER B 1 166 ? -16.156 18.688 16.891 1 85.69 166 SER B CA 1
ATOM 4445 C C . SER B 1 166 ? -16.109 17.359 16.141 1 85.69 166 SER B C 1
ATOM 4447 O O . SER B 1 166 ? -15.188 17.094 15.367 1 85.69 166 SER B O 1
ATOM 4449 N N . VAL B 1 167 ? -17.047 16.531 16.406 1 88.5 167 VAL B N 1
ATOM 4450 C CA . VAL B 1 167 ? -17.172 15.258 15.68 1 88.5 167 VAL B CA 1
ATOM 4451 C C . VAL B 1 167 ? -17.672 15.523 14.266 1 88.5 167 VAL B C 1
ATOM 4453 O O . VAL B 1 167 ? -18.594 16.312 14.062 1 88.5 167 VAL B O 1
ATOM 4456 N N . ASN B 1 168 ? -16.922 14.906 13.367 1 83.19 168 ASN B N 1
ATOM 4457 C CA . ASN B 1 168 ? -17.219 15.148 11.969 1 83.19 168 ASN B CA 1
ATOM 4458 C C . ASN B 1 168 ? -18.516 14.461 11.547 1 83.19 168 ASN B C 1
ATOM 4460 O O . ASN B 1 168 ? -18.688 13.25 11.75 1 83.19 168 ASN B O 1
ATOM 4464 N N . HIS B 1 169 ? -19.438 15.227 11.008 1 75.75 169 HIS B N 1
ATOM 4465 C CA . HIS B 1 169 ? -20.688 14.695 10.492 1 75.75 169 HIS B CA 1
ATOM 4466 C C . HIS B 1 169 ? -20.875 15.039 9.023 1 75.75 169 HIS B C 1
ATOM 4468 O O . HIS B 1 169 ? -21.891 14.664 8.414 1 75.75 169 HIS B O 1
ATOM 4474 N N . GLU B 1 170 ? -19.969 15.758 8.508 1 79.44 170 GLU B N 1
ATOM 4475 C CA . GLU B 1 170 ? -20.031 16.219 7.125 1 79.44 170 GLU B CA 1
ATOM 4476 C C . GLU B 1 170 ? -18.703 16.047 6.414 1 79.44 170 GLU B C 1
ATOM 4478 O O . GLU B 1 170 ? -18.031 17.031 6.102 1 79.44 170 GLU B O 1
ATOM 4483 N N . MET B 1 171 ? -18.391 14.883 6.066 1 82.19 171 MET B N 1
ATOM 4484 C CA . MET B 1 171 ? -17.109 14.57 5.449 1 82.19 171 MET B CA 1
ATOM 4485 C C . MET B 1 171 ? -16.938 15.32 4.137 1 82.19 171 MET B C 1
ATOM 4487 O O . MET B 1 171 ? -15.82 15.688 3.768 1 82.19 171 MET B O 1
ATOM 4491 N N . GLY B 1 172 ? -18.078 15.617 3.545 1 81.31 172 GLY B N 1
ATOM 4492 C CA . GLY B 1 172 ? -18.047 16.328 2.275 1 81.31 172 GLY B CA 1
ATOM 4493 C C . GLY B 1 172 ? -17.422 17.703 2.379 1 81.31 172 GLY B C 1
ATOM 4494 O O . GLY B 1 172 ? -16.672 18.125 1.489 1 81.31 172 GLY B O 1
ATOM 4495 N N . ARG B 1 173 ? -17.672 18.422 3.41 1 81.5 173 ARG B N 1
ATOM 4496 C CA . ARG B 1 173 ? -17.141 19.766 3.615 1 81.5 173 ARG B CA 1
ATOM 4497 C C . ARG B 1 173 ? -15.633 19.719 3.852 1 81.5 173 ARG B C 1
ATOM 4499 O O . ARG B 1 173 ? -14.898 20.562 3.336 1 81.5 173 ARG B O 1
ATOM 4506 N N . SER B 1 174 ? -15.172 18.828 4.652 1 84.25 174 SER B N 1
ATOM 4507 C CA . SER B 1 174 ? -13.75 18.672 4.91 1 84.25 174 SER B CA 1
ATOM 4508 C C . SER B 1 174 ? -12.992 18.312 3.631 1 84.25 174 SER B C 1
ATOM 4510 O O . SER B 1 174 ? -11.883 18.797 3.408 1 84.25 174 SER B O 1
ATOM 4512 N N . LEU B 1 175 ? -13.602 17.547 2.83 1 88.06 175 LEU B N 1
ATOM 4513 C CA . LEU B 1 175 ? -12.969 17.078 1.6 1 88.06 175 LEU B CA 1
ATOM 4514 C C . LEU B 1 175 ? -12.82 18.234 0.601 1 88.06 175 LEU B C 1
ATOM 4516 O O . LEU B 1 175 ? -11.852 18.266 -0.168 1 88.06 175 LEU B O 1
ATOM 4520 N N . LYS B 1 176 ? -13.828 19.156 0.614 1 87.19 176 LYS B N 1
ATOM 4521 C CA . LYS B 1 176 ? -13.758 20.297 -0.29 1 87.19 176 LYS B CA 1
ATOM 4522 C C . LYS B 1 176 ? -12.484 21.109 -0.058 1 87.19 176 LYS B C 1
ATOM 4524 O O . LYS B 1 176 ? -11.789 21.469 -1.011 1 87.19 176 LYS B O 1
ATOM 4529 N N . VAL B 1 177 ? -12.141 21.375 1.16 1 85.81 177 VAL B N 1
ATOM 4530 C CA . VAL B 1 177 ? -10.945 22.125 1.52 1 85.81 177 VAL B CA 1
ATOM 4531 C C . VAL B 1 177 ? -9.703 21.328 1.118 1 85.81 177 VAL B C 1
ATOM 4533 O O . VAL B 1 177 ? -8.766 21.875 0.537 1 85.81 177 VAL B O 1
ATOM 4536 N N . ASP B 1 178 ? -9.711 20.078 1.395 1 90.38 178 ASP B N 1
ATOM 4537 C CA . ASP B 1 178 ? -8.586 19.203 1.074 1 90.38 178 ASP B CA 1
ATOM 4538 C C . ASP B 1 178 ? -8.312 19.188 -0.428 1 90.38 178 ASP B C 1
ATOM 4540 O O . ASP B 1 178 ? -7.156 19.203 -0.854 1 90.38 178 ASP B O 1
ATOM 4544 N N . LEU B 1 179 ? -9.367 19.141 -1.203 1 91.31 179 LEU B N 1
ATOM 4545 C CA . LEU B 1 179 ? -9.219 19.062 -2.652 1 91.31 179 LEU B CA 1
ATOM 4546 C C . LEU B 1 179 ? -8.664 20.359 -3.211 1 91.31 179 LEU B C 1
ATOM 4548 O O . LEU B 1 179 ? -7.91 20.359 -4.184 1 91.31 179 LEU B O 1
ATOM 4552 N N . HIS B 1 180 ? -9.062 21.406 -2.594 1 89.75 180 HIS B N 1
ATOM 4553 C CA . HIS B 1 180 ? -8.492 22.703 -2.98 1 89.75 180 HIS B CA 1
ATOM 4554 C C . HIS B 1 180 ? -6.996 22.75 -2.695 1 89.75 180 HIS B C 1
ATOM 4556 O O . HIS B 1 180 ? -6.215 23.203 -3.531 1 89.75 180 HIS B O 1
ATOM 4562 N N . LEU B 1 181 ? -6.645 22.328 -1.541 1 91 181 LEU B N 1
ATOM 4563 C CA . LEU B 1 181 ? -5.234 22.281 -1.167 1 91 181 LEU B CA 1
ATOM 4564 C C . LEU B 1 181 ? -4.461 21.328 -2.082 1 91 181 LEU B C 1
ATOM 4566 O O . LEU B 1 181 ? -3.318 21.609 -2.447 1 91 181 LEU B O 1
ATOM 4570 N N . LEU B 1 182 ? -5.039 20.234 -2.455 1 94.19 182 LEU B N 1
ATOM 4571 C CA . LEU B 1 182 ? -4.449 19.297 -3.404 1 94.19 182 LEU B CA 1
ATOM 4572 C C . LEU B 1 182 ? -4.164 19.984 -4.738 1 94.19 182 LEU B C 1
ATOM 4574 O O . LEU B 1 182 ? -3.092 19.797 -5.316 1 94.19 182 LEU B O 1
ATOM 4578 N N . GLY B 1 183 ? -5.172 20.688 -5.203 1 93.06 183 GLY B N 1
ATOM 4579 C CA . GLY B 1 183 ? -4.98 21.406 -6.449 1 93.06 183 GLY B CA 1
ATOM 4580 C C . GLY B 1 183 ? -3.785 22.344 -6.422 1 93.06 183 GLY B C 1
ATOM 4581 O O . GLY B 1 183 ? -3.01 22.391 -7.379 1 93.06 183 GLY B O 1
ATOM 4582 N N . GLU B 1 184 ? -3.646 23 -5.367 1 92 184 GLU B N 1
ATOM 4583 C CA . GLU B 1 184 ? -2.502 23.891 -5.207 1 92 184 GLU B CA 1
ATOM 4584 C C . GLU B 1 184 ? -1.193 23.109 -5.156 1 92 184 GLU B C 1
ATOM 4586 O O . GLU B 1 184 ? -0.208 23.484 -5.789 1 92 184 GLU B O 1
ATOM 4591 N N . TRP B 1 185 ? -1.177 22.125 -4.422 1 95.69 185 TRP B N 1
ATOM 4592 C CA . TRP B 1 185 ? 0.022 21.312 -4.242 1 95.69 185 TRP B CA 1
ATOM 4593 C C . TRP B 1 185 ? 0.482 20.719 -5.57 1 95.69 185 TRP B C 1
ATOM 4595 O O . TRP B 1 185 ? 1.653 20.828 -5.938 1 95.69 185 TRP B O 1
ATOM 4605 N N . VAL B 1 186 ? -0.394 20.109 -6.336 1 96.12 186 VAL B N 1
ATOM 4606 C CA . VAL B 1 186 ? -0.054 19.391 -7.566 1 96.12 186 VAL B CA 1
ATOM 4607 C C . VAL B 1 186 ? 0.458 20.391 -8.609 1 96.12 186 VAL B C 1
ATOM 4609 O O . VAL B 1 186 ? 1.346 20.062 -9.398 1 96.12 186 VAL B O 1
ATOM 4612 N N . SER B 1 187 ? -0.093 21.578 -8.562 1 93.56 187 SER B N 1
ATOM 4613 C CA . SER B 1 187 ? 0.31 22.594 -9.531 1 93.56 187 SER B CA 1
ATOM 4614 C C . SER B 1 187 ? 1.761 23.016 -9.312 1 93.56 187 SER B C 1
ATOM 4616 O O . SER B 1 187 ? 2.4 23.531 -10.227 1 93.56 187 SER B O 1
ATOM 4618 N N . ARG B 1 188 ? 2.26 22.719 -8.203 1 94 188 ARG B N 1
ATOM 4619 C CA . ARG B 1 188 ? 3.6 23.172 -7.852 1 94 188 ARG B CA 1
ATOM 4620 C C . ARG B 1 188 ? 4.594 22.016 -7.871 1 94 188 ARG B C 1
ATOM 4622 O O . ARG B 1 188 ? 5.805 22.234 -7.793 1 94 188 ARG B O 1
ATOM 4629 N N . VAL B 1 189 ? 4.152 20.812 -7.957 1 95.62 189 VAL B N 1
ATOM 4630 C CA . VAL B 1 189 ? 5.023 19.641 -7.98 1 95.62 189 VAL B CA 1
ATOM 4631 C C . VAL B 1 189 ? 5.852 19.641 -9.266 1 95.62 189 VAL B C 1
ATOM 4633 O O . VAL B 1 189 ? 5.301 19.688 -10.367 1 95.62 189 VAL B O 1
ATOM 4636 N N . PRO B 1 190 ? 7.141 19.469 -9.141 1 94.38 190 PRO B N 1
ATOM 4637 C CA . PRO B 1 190 ? 8 19.5 -10.328 1 94.38 190 PRO B CA 1
ATOM 4638 C C . PRO B 1 190 ? 7.629 18.438 -11.352 1 94.38 190 PRO B C 1
ATOM 4640 O O . PRO B 1 190 ? 7.312 17.297 -10.984 1 94.38 190 PRO B O 1
ATOM 4643 N N . TYR B 1 191 ? 7.578 18.797 -12.664 1 94.88 191 TYR B N 1
ATOM 4644 C CA . TYR B 1 191 ? 7.445 17.953 -13.844 1 94.88 191 TYR B CA 1
ATOM 4645 C C . TYR B 1 191 ? 6.012 17.453 -14 1 94.88 191 TYR B C 1
ATOM 4647 O O . TYR B 1 191 ? 5.668 16.844 -15.016 1 94.88 191 TYR B O 1
ATOM 4655 N N . PHE B 1 192 ? 5.133 17.703 -13.023 1 96.38 192 PHE B N 1
ATOM 4656 C CA . PHE B 1 192 ? 3.756 17.234 -13.148 1 96.38 192 PHE B CA 1
ATOM 4657 C C . PHE B 1 192 ? 3.061 17.922 -14.328 1 96.38 192 PHE B C 1
ATOM 4659 O O . PHE B 1 192 ? 2.285 17.281 -15.039 1 96.38 192 PHE B O 1
ATOM 4666 N N . GLN B 1 193 ? 3.395 19.156 -14.539 1 94.5 193 GLN B N 1
ATOM 4667 C CA . GLN B 1 193 ? 2.73 19.953 -15.578 1 94.5 193 GLN B CA 1
ATOM 4668 C C . GLN B 1 193 ? 3.189 19.516 -16.969 1 94.5 193 GLN B C 1
ATOM 4670 O O . GLN B 1 193 ? 2.549 19.859 -17.969 1 94.5 193 GLN B O 1
ATOM 4675 N N . LYS B 1 194 ? 4.246 18.781 -17.047 1 95.69 194 LYS B N 1
ATOM 4676 C CA . LYS B 1 194 ? 4.773 18.328 -18.328 1 95.69 194 LYS B CA 1
ATOM 4677 C C . LYS B 1 194 ? 4 17.109 -18.844 1 95.69 194 LYS B C 1
ATOM 4679 O O . LYS B 1 194 ? 4.109 16.734 -20.016 1 95.69 194 LYS B O 1
ATOM 4684 N N . LEU B 1 195 ? 3.166 16.516 -18.016 1 96.75 195 LEU B N 1
ATOM 4685 C CA . LEU B 1 195 ? 2.42 15.32 -18.375 1 96.75 195 LEU B CA 1
ATOM 4686 C C . LEU B 1 195 ? 1.22 15.672 -19.25 1 96.75 195 LEU B C 1
ATOM 4688 O O . LEU B 1 195 ? 0.745 16.812 -19.234 1 96.75 195 LEU B O 1
ATOM 4692 N N . SER B 1 196 ? 0.781 14.727 -20.016 1 95.12 196 SER B N 1
ATOM 4693 C CA . SER B 1 196 ? -0.402 14.914 -20.844 1 95.12 196 SER B CA 1
ATOM 4694 C C . SER B 1 196 ? -1.643 15.164 -20 1 95.12 196 SER B C 1
ATOM 4696 O O . SER B 1 196 ? -1.771 14.609 -18.906 1 95.12 196 SER B O 1
ATOM 4698 N N . PRO B 1 197 ? -2.602 15.93 -20.5 1 92.69 197 PRO B N 1
ATOM 4699 C CA . PRO B 1 197 ? -3.797 16.281 -19.719 1 92.69 197 PRO B CA 1
ATOM 4700 C C . PRO B 1 197 ? -4.613 15.055 -19.328 1 92.69 197 PRO B C 1
ATOM 4702 O O . PRO B 1 197 ? -5.125 14.984 -18.203 1 92.69 197 PRO B O 1
ATOM 4705 N N . LYS B 1 198 ? -4.719 14.188 -20.203 1 90.69 198 LYS B N 1
ATOM 4706 C CA . LYS B 1 198 ? -5.469 12.969 -19.922 1 90.69 198 LYS B CA 1
ATOM 4707 C C . LYS B 1 198 ? -4.836 12.195 -18.766 1 90.69 198 LYS B C 1
ATOM 4709 O O . LYS B 1 198 ? -5.535 11.727 -17.875 1 90.69 198 LYS B O 1
ATOM 4714 N N . PHE B 1 199 ? -3.584 12.07 -18.797 1 94.38 199 PHE B N 1
ATOM 4715 C CA . PHE B 1 199 ? -2.875 11.32 -17.766 1 94.38 199 PHE B CA 1
ATOM 4716 C C . PHE B 1 199 ? -2.91 12.062 -16.438 1 94.38 199 PHE B C 1
ATOM 4718 O O . PHE B 1 199 ? -3.061 11.445 -15.375 1 94.38 199 PHE B O 1
ATOM 4725 N N . LYS B 1 200 ? -2.809 13.336 -16.422 1 93.88 200 LYS B N 1
ATOM 4726 C CA . LYS B 1 200 ? -2.898 14.141 -15.211 1 93.88 200 LYS B CA 1
ATOM 4727 C C . LYS B 1 200 ? -4.23 13.922 -14.5 1 93.88 200 LYS B C 1
ATOM 4729 O O . LYS B 1 200 ? -4.273 13.797 -13.273 1 93.88 200 LYS B O 1
ATOM 4734 N N . LYS B 1 201 ? -5.227 13.891 -15.32 1 89.94 201 LYS B N 1
ATOM 4735 C CA . LYS B 1 201 ? -6.562 13.711 -14.758 1 89.94 201 LYS B CA 1
ATOM 4736 C C . LYS B 1 201 ? -6.676 12.367 -14.039 1 89.94 201 LYS B C 1
ATOM 4738 O O . LYS B 1 201 ? -7.254 12.289 -12.953 1 89.94 201 LYS B O 1
ATOM 4743 N N . VAL B 1 202 ? -6.105 11.367 -14.633 1 90.88 202 VAL B N 1
ATOM 4744 C CA . VAL B 1 202 ? -6.172 10.031 -14.055 1 90.88 202 VAL B CA 1
ATOM 4745 C C . VAL B 1 202 ? -5.336 9.977 -12.773 1 90.88 202 VAL B C 1
ATOM 4747 O O . VAL B 1 202 ? -5.762 9.398 -11.773 1 90.88 202 VAL B O 1
ATOM 4750 N N . LEU B 1 203 ? -4.18 10.586 -12.828 1 94.12 203 LEU B N 1
ATOM 4751 C CA . LEU B 1 203 ? -3.309 10.617 -11.664 1 94.12 203 LEU B CA 1
ATOM 4752 C C . LEU B 1 203 ? -3.971 11.359 -10.508 1 94.12 203 LEU B C 1
ATOM 4754 O O . LEU B 1 203 ? -3.904 10.922 -9.359 1 94.12 203 LEU B O 1
ATOM 4758 N N . LEU B 1 204 ? -4.641 12.406 -10.82 1 92.75 204 LEU B N 1
ATOM 4759 C CA . LEU B 1 204 ? -5.289 13.234 -9.805 1 92.75 204 LEU B CA 1
ATOM 4760 C C . LEU B 1 204 ? -6.469 12.492 -9.18 1 92.75 204 LEU B C 1
ATOM 4762 O O . LEU B 1 204 ? -6.668 12.547 -7.965 1 92.75 204 LEU B O 1
ATOM 4766 N N . ARG B 1 205 ? -7.195 11.867 -9.938 1 90.94 205 ARG B N 1
ATOM 4767 C CA . ARG B 1 205 ? -8.352 11.117 -9.453 1 90.94 205 ARG B CA 1
ATOM 4768 C C . ARG B 1 205 ? -7.918 10 -8.508 1 90.94 205 ARG B C 1
ATOM 4770 O O . ARG B 1 205 ? -8.555 9.773 -7.477 1 90.94 205 ARG B O 1
ATOM 4777 N N . ARG B 1 206 ? -6.883 9.375 -8.875 1 91.81 206 ARG B N 1
ATOM 4778 C CA . ARG B 1 206 ? -6.383 8.273 -8.062 1 91.81 206 ARG B CA 1
ATOM 4779 C C . ARG B 1 206 ? -5.754 8.781 -6.773 1 91.81 206 ARG B C 1
ATOM 4781 O O . ARG B 1 206 ? -5.855 8.125 -5.73 1 91.81 206 ARG B O 1
ATOM 4788 N N . PHE B 1 207 ? -5.203 9.945 -6.871 1 96.25 207 PHE B N 1
ATOM 4789 C CA . PHE B 1 207 ? -4.383 10.445 -5.777 1 96.25 207 PHE B CA 1
ATOM 4790 C C . PHE B 1 207 ? -5.223 11.258 -4.797 1 96.25 207 PHE B C 1
ATOM 4792 O O . PHE B 1 207 ? -4.84 11.43 -3.637 1 96.25 207 PHE B O 1
ATOM 4799 N N . CYS B 1 208 ? -6.312 11.781 -5.133 1 95.56 208 CYS B N 1
ATOM 4800 C CA . CYS B 1 208 ? -7.023 12.789 -4.355 1 95.56 208 CYS B CA 1
ATOM 4801 C C . CYS B 1 208 ? -7.328 12.281 -2.951 1 95.56 208 CYS B C 1
ATOM 4803 O O . CYS B 1 208 ? -7.031 12.961 -1.966 1 95.56 208 CYS B O 1
ATOM 4805 N N . LEU B 1 209 ? -7.836 11.078 -2.854 1 96.06 209 LEU B N 1
ATOM 4806 C CA . LEU B 1 209 ? -8.156 10.57 -1.525 1 96.06 209 LEU B CA 1
ATOM 4807 C C . LEU B 1 209 ? -6.902 10.109 -0.798 1 96.06 209 LEU B C 1
ATOM 4809 O O . LEU B 1 209 ? -6.844 10.141 0.433 1 96.06 209 LEU B O 1
ATOM 4813 N N . ARG B 1 210 ? -5.867 9.656 -1.535 1 97.75 210 ARG B N 1
ATOM 4814 C CA . ARG B 1 210 ? -4.582 9.336 -0.92 1 97.75 210 ARG B CA 1
ATOM 4815 C C . ARG B 1 210 ? -3.965 10.57 -0.269 1 97.75 210 ARG B C 1
ATOM 4817 O O . ARG B 1 210 ? -3.383 10.477 0.813 1 97.75 210 ARG B O 1
ATOM 4824 N N . TYR B 1 211 ? -4.145 11.688 -0.95 1 97 211 TYR B N 1
ATOM 4825 C CA . TYR B 1 211 ? -3.676 12.961 -0.422 1 97 211 TYR B CA 1
ATOM 4826 C C . TYR B 1 211 ? -4.367 13.297 0.894 1 97 211 TYR B C 1
ATOM 4828 O O . TYR B 1 211 ? -3.713 13.656 1.874 1 97 211 TYR B O 1
ATOM 4836 N N . THR B 1 212 ? -5.652 13.172 0.904 1 95.44 212 THR B N 1
ATOM 4837 C CA . THR B 1 212 ? -6.438 13.508 2.086 1 95.44 212 THR B CA 1
ATOM 4838 C C . THR B 1 212 ? -6.066 12.602 3.256 1 95.44 212 THR B C 1
ATOM 4840 O O . THR B 1 212 ? -5.879 13.07 4.379 1 95.44 212 THR B O 1
ATOM 4843 N N . VAL B 1 213 ? -5.914 11.367 2.979 1 97.5 213 VAL B N 1
ATOM 4844 C CA . VAL B 1 213 ? -5.648 10.383 4.02 1 97.5 213 VAL B CA 1
ATOM 4845 C C . VAL B 1 213 ? -4.273 10.633 4.629 1 97.5 213 VAL B C 1
ATOM 4847 O O . VAL B 1 213 ? -4.117 10.617 5.852 1 97.5 213 VAL B O 1
ATOM 4850 N N . ILE B 1 214 ? -3.309 10.836 3.785 1 97.31 214 ILE B N 1
ATOM 4851 C CA . ILE B 1 214 ? -1.966 10.992 4.336 1 97.31 214 ILE B CA 1
ATOM 4852 C C . ILE B 1 214 ? -1.869 12.32 5.082 1 97.31 214 ILE B C 1
ATOM 4854 O O . ILE B 1 214 ? -1.208 12.406 6.121 1 97.31 214 ILE B O 1
ATOM 4858 N N . GLU B 1 215 ? -2.5 13.359 4.59 1 94.5 215 GLU B N 1
ATOM 4859 C CA . GLU B 1 215 ? -2.473 14.648 5.273 1 94.5 215 GLU B CA 1
ATOM 4860 C C . GLU B 1 215 ? -3.166 14.57 6.633 1 94.5 215 GLU B C 1
ATOM 4862 O O . GLU B 1 215 ? -2.654 15.086 7.629 1 94.5 215 GLU B O 1
ATOM 4867 N N . HIS B 1 216 ? -4.316 13.969 6.637 1 94.56 216 HIS B N 1
ATOM 4868 C CA . HIS B 1 216 ? -5.027 13.797 7.898 1 94.56 216 HIS B CA 1
ATOM 4869 C C . HIS B 1 216 ? -4.254 12.891 8.844 1 94.56 216 HIS B C 1
ATOM 4871 O O . HIS B 1 216 ? -4.273 13.094 10.062 1 94.56 216 HIS B O 1
ATOM 4877 N N . GLY B 1 217 ? -3.648 11.875 8.273 1 95.94 217 GLY B N 1
ATOM 4878 C CA . GLY B 1 217 ? -2.838 10.984 9.078 1 95.94 217 GLY B CA 1
ATOM 4879 C C . GLY B 1 217 ? -1.67 11.68 9.758 1 95.94 217 GLY B C 1
ATOM 4880 O O . GLY B 1 217 ? -1.409 11.461 10.938 1 95.94 217 GLY B O 1
ATOM 4881 N N . VAL B 1 218 ? -0.958 12.461 8.977 1 93.81 218 VAL B N 1
ATOM 4882 C CA . VAL B 1 218 ? 0.166 13.219 9.508 1 93.81 218 VAL B CA 1
ATOM 4883 C C . VAL B 1 218 ? -0.323 14.164 10.609 1 93.81 218 VAL B C 1
ATOM 4885 O O . VAL B 1 218 ? 0.314 14.289 11.656 1 93.81 218 VAL B O 1
ATOM 4888 N N . TYR B 1 219 ? -1.431 14.805 10.391 1 90.81 219 TYR B N 1
ATOM 4889 C CA . TYR B 1 219 ? -2.027 15.695 11.383 1 90.81 219 TYR B CA 1
ATOM 4890 C C . TYR B 1 219 ? -2.365 14.938 12.656 1 90.81 219 TYR B C 1
ATOM 4892 O O . TYR B 1 219 ? -2.027 15.383 13.758 1 90.81 219 TYR B O 1
ATOM 4900 N N . THR B 1 220 ? -3.021 13.859 12.492 1 92.94 220 THR B N 1
ATOM 4901 C CA . THR B 1 220 ? -3.414 13.023 13.625 1 92.94 220 THR B CA 1
ATOM 4902 C C . THR B 1 220 ? -2.188 12.562 14.398 1 92.94 220 THR B C 1
ATOM 4904 O O . THR B 1 220 ? -2.199 12.539 15.633 1 92.94 220 THR B O 1
ATOM 4907 N N . ALA B 1 221 ? -1.183 12.211 13.688 1 92.25 221 ALA B N 1
ATOM 4908 C CA . ALA B 1 221 ? 0.039 11.703 14.312 1 92.25 221 ALA B CA 1
ATOM 4909 C C . ALA B 1 221 ? 0.735 12.789 15.117 1 92.25 221 ALA B C 1
ATOM 4911 O O . ALA B 1 221 ? 1.474 12.492 16.062 1 92.25 221 ALA B O 1
ATOM 4912 N N . GLN B 1 222 ? 0.527 13.984 14.773 1 86.81 222 GLN B N 1
ATOM 4913 C CA . GLN B 1 222 ? 1.174 15.109 15.445 1 86.81 222 GLN B CA 1
ATOM 4914 C C . GLN B 1 222 ? 0.345 15.594 16.641 1 86.81 222 GLN B C 1
ATOM 4916 O O . GLN B 1 222 ? 0.854 16.297 17.5 1 86.81 222 GLN B O 1
ATOM 4921 N N . MET B 1 223 ? -0.896 15.195 16.656 1 85.31 223 MET B N 1
ATOM 4922 C CA . MET B 1 223 ? -1.777 15.516 17.781 1 85.31 223 MET B CA 1
ATOM 4923 C C . MET B 1 223 ? -1.465 14.633 18.984 1 85.31 223 MET B C 1
ATOM 4925 O O . MET B 1 223 ? -0.816 13.594 18.844 1 85.31 223 MET B O 1
ATOM 4929 N N . PRO B 1 224 ? -1.849 15.195 20.172 1 83.19 224 PRO B N 1
ATOM 4930 C CA . PRO B 1 224 ? -1.69 14.289 21.312 1 83.19 224 PRO B CA 1
ATOM 4931 C C . PRO B 1 224 ? -2.289 12.906 21.047 1 83.19 224 PRO B C 1
ATOM 4933 O O . PRO B 1 224 ? -3.297 12.789 20.344 1 83.19 224 PRO B O 1
ATOM 4936 N N . GLN B 1 225 ? -1.638 11.961 21.641 1 81.81 225 GLN B N 1
ATOM 4937 C CA . GLN B 1 225 ? -1.996 10.586 21.297 1 81.81 225 GLN B CA 1
ATOM 4938 C C . GLN B 1 225 ? -3.314 10.188 21.953 1 81.81 225 GLN B C 1
ATOM 4940 O O . GLN B 1 225 ? -3.426 10.164 23.172 1 81.81 225 GLN B O 1
ATOM 4945 N N . TYR B 1 226 ? -4.266 10.078 21.156 1 85.88 226 TYR B N 1
ATOM 4946 C CA . TYR B 1 226 ? -5.527 9.414 21.484 1 85.88 226 TYR B CA 1
ATOM 4947 C C . TYR B 1 226 ? -5.75 8.211 20.578 1 85.88 226 TYR B C 1
ATOM 4949 O O . TYR B 1 226 ? -5.836 8.344 19.359 1 85.88 226 TYR B O 1
ATOM 4957 N N . GLU B 1 227 ? -5.922 7.105 21.109 1 86.19 227 GLU B N 1
ATOM 4958 C CA . GLU B 1 227 ? -5.914 5.848 20.359 1 86.19 227 GLU B CA 1
ATOM 4959 C C . GLU B 1 227 ? -7.18 5.691 19.531 1 86.19 227 GLU B C 1
ATOM 4961 O O . GLU B 1 227 ? -7.203 4.918 18.562 1 86.19 227 GLU B O 1
ATOM 4966 N N . ASN B 1 228 ? -8.172 6.473 19.875 1 92.25 228 ASN B N 1
ATOM 4967 C CA . ASN B 1 228 ? -9.469 6.211 19.25 1 92.25 228 ASN B CA 1
ATOM 4968 C C . ASN B 1 228 ? -9.938 7.406 18.422 1 92.25 228 ASN B C 1
ATOM 4970 O O . ASN B 1 228 ? -11.109 7.48 18.047 1 92.25 228 ASN B O 1
ATOM 4974 N N . VAL B 1 229 ? -9.055 8.336 18.172 1 93.19 229 VAL B N 1
ATOM 4975 C CA . VAL B 1 229 ? -9.508 9.547 17.5 1 93.19 229 VAL B CA 1
ATOM 4976 C C . VAL B 1 229 ? -8.664 9.797 16.25 1 93.19 229 VAL B C 1
ATOM 4978 O O . VAL B 1 229 ? -7.438 9.688 16.297 1 93.19 229 VAL B O 1
ATOM 4981 N N . TRP B 1 230 ? -9.305 9.992 15.156 1 95.19 230 TRP B N 1
ATOM 4982 C CA . TRP B 1 230 ? -8.734 10.469 13.906 1 95.19 230 TRP B CA 1
ATOM 4983 C C . TRP B 1 230 ? -9.047 11.945 13.688 1 95.19 230 TRP B C 1
ATOM 4985 O O . TRP B 1 230 ? -10.195 12.312 13.422 1 95.19 230 TRP B O 1
ATOM 4995 N N . PHE B 1 231 ? -8.047 12.758 13.719 1 92.25 231 PHE B N 1
ATOM 4996 C CA . PHE B 1 231 ? -8.242 14.203 13.664 1 92.25 231 PHE B CA 1
ATOM 4997 C C . PHE B 1 231 ? -8.164 14.703 12.234 1 92.25 231 PHE B C 1
ATOM 4999 O O . PHE B 1 231 ? -7.383 14.188 11.43 1 92.25 231 PHE B O 1
ATOM 5006 N N . LEU B 1 232 ? -8.914 15.688 11.969 1 90 232 LEU B N 1
ATOM 5007 C CA . LEU B 1 232 ? -8.891 16.406 10.695 1 90 232 LEU B CA 1
ATOM 5008 C C . LEU B 1 232 ? -8.477 17.859 10.906 1 90 232 LEU B C 1
ATOM 5010 O O . LEU B 1 232 ? -8.852 18.484 11.898 1 90 232 LEU B O 1
ATOM 5014 N N . PRO B 1 233 ? -7.77 18.422 9.969 1 82.75 233 PRO B N 1
ATOM 5015 C CA . PRO B 1 233 ? -7.234 19.766 10.133 1 82.75 233 PRO B CA 1
ATOM 5016 C C . PRO B 1 233 ? -8.328 20.828 10.258 1 82.75 233 PRO B C 1
ATOM 5018 O O . PRO B 1 233 ? -8.078 21.922 10.758 1 82.75 233 PRO B O 1
ATOM 5021 N N . ASP B 1 234 ? -9.477 20.594 9.805 1 80.56 234 ASP B N 1
ATOM 5022 C CA . ASP B 1 234 ? -10.562 21.562 9.898 1 80.56 234 ASP B CA 1
ATOM 5023 C C . ASP B 1 234 ? -11.18 21.578 11.289 1 80.56 234 ASP B C 1
ATOM 5025 O O . ASP B 1 234 ? -12.305 22.047 11.477 1 80.56 234 ASP B O 1
ATOM 5029 N N . GLN B 1 235 ? -10.594 20.922 12.273 1 83.12 235 GLN B N 1
ATOM 5030 C CA . GLN B 1 235 ? -10.992 20.875 13.68 1 83.12 235 GLN B CA 1
ATOM 5031 C C . GLN B 1 235 ? -12.18 19.938 13.883 1 83.12 235 GLN B C 1
ATOM 5033 O O . GLN B 1 235 ? -13.062 20.219 14.695 1 83.12 235 GLN B O 1
ATOM 5038 N N . THR B 1 236 ? -12.195 18.969 13.133 1 89.06 236 THR B N 1
ATOM 5039 C CA . THR B 1 236 ? -13.141 17.891 13.359 1 89.06 236 THR B CA 1
ATOM 5040 C C . THR B 1 236 ? -12.398 16.562 13.57 1 89.06 236 THR B C 1
ATOM 5042 O O . THR B 1 236 ? -11.172 16.516 13.492 1 89.06 236 THR B O 1
ATOM 5045 N N . CYS B 1 237 ? -13.227 15.562 13.922 1 93.56 237 CYS B N 1
ATOM 5046 C CA . CYS B 1 237 ? -12.578 14.281 14.156 1 93.56 237 CYS B CA 1
ATOM 5047 C C . CYS B 1 237 ? -13.539 13.125 13.906 1 93.56 237 CYS B C 1
ATOM 5049 O O . CYS B 1 237 ? -14.75 13.336 13.82 1 93.56 237 CYS B O 1
ATOM 5051 N N . LEU B 1 238 ? -12.961 12.008 13.641 1 94.25 238 LEU B N 1
ATOM 5052 C CA . LEU B 1 238 ? -13.688 10.742 13.625 1 94.25 238 LEU B CA 1
ATOM 5053 C C . LEU B 1 238 ? -13.297 9.883 14.828 1 94.25 238 LEU B C 1
ATOM 5055 O O . LEU B 1 238 ? -12.164 9.953 15.312 1 94.25 238 LEU B O 1
ATOM 5059 N N . ILE B 1 239 ? -14.25 9.078 15.25 1 93.69 239 ILE B N 1
ATOM 5060 C CA . ILE B 1 239 ? -14.039 8.305 16.469 1 93.69 239 ILE B CA 1
ATOM 5061 C C . ILE B 1 239 ? -14.273 6.82 16.188 1 93.69 239 ILE B C 1
ATOM 5063 O O . ILE B 1 239 ? -15.305 6.449 15.617 1 93.69 239 ILE B O 1
ATOM 5067 N N . ARG B 1 240 ? -13.328 5.969 16.484 1 92.12 240 ARG B N 1
ATOM 5068 C CA . ARG B 1 240 ? -13.492 4.535 16.281 1 92.12 240 ARG B CA 1
ATOM 5069 C C . ARG B 1 240 ? -14.188 3.889 17.469 1 92.12 240 ARG B C 1
ATOM 5071 O O . ARG B 1 240 ? -14.867 2.873 17.328 1 92.12 240 ARG B O 1
ATOM 5078 N N . ASP B 1 241 ? -13.883 4.438 18.641 1 90.25 241 ASP B N 1
ATOM 5079 C CA . ASP B 1 241 ? -14.477 3.963 19.891 1 90.25 241 ASP B CA 1
ATOM 5080 C C . ASP B 1 241 ? -14.648 5.105 20.875 1 90.25 241 ASP B C 1
ATOM 5082 O O . ASP B 1 241 ? -13.898 6.086 20.844 1 90.25 241 ASP B O 1
ATOM 5086 N N . PHE B 1 242 ? -15.57 4.922 21.766 1 89.75 242 PHE B 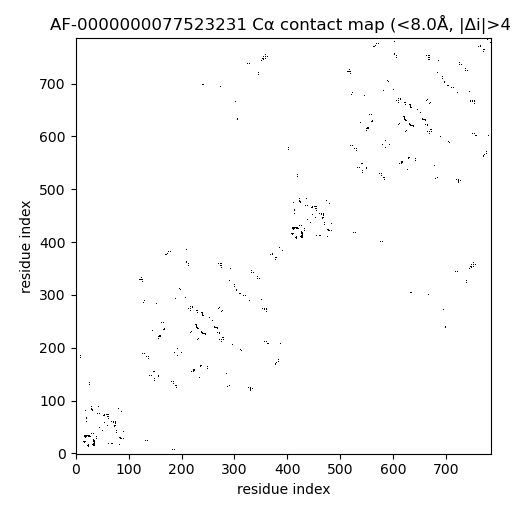N 1
ATOM 5087 C CA . PHE B 1 242 ? -15.953 6.047 22.609 1 89.75 242 PHE B CA 1
ATOM 5088 C C . PHE B 1 242 ? -15.273 5.957 23.969 1 89.75 242 PHE B C 1
ATOM 5090 O O . PHE B 1 242 ? -15.547 6.762 24.875 1 89.75 242 PHE B O 1
ATOM 5097 N N . VAL B 1 243 ? -14.328 5.098 23.969 1 86.06 243 VAL B N 1
ATOM 5098 C CA . VAL B 1 243 ? -13.531 4.969 25.188 1 86.06 243 VAL B CA 1
ATOM 5099 C C . VAL B 1 243 ? -12.219 5.742 25.016 1 86.06 243 VAL B C 1
ATOM 5101 O O . VAL B 1 243 ? -11.664 5.812 23.922 1 86.06 243 VAL B O 1
ATOM 5104 N N . ASP B 1 244 ? -11.734 6.414 26.109 1 83.44 244 ASP B N 1
ATOM 5105 C CA . ASP B 1 244 ? -10.438 7.074 26.156 1 83.44 244 ASP B CA 1
ATOM 5106 C C . ASP B 1 244 ? -10.336 8.172 25.094 1 83.44 244 ASP B C 1
ATOM 5108 O O . ASP B 1 244 ? -9.391 8.195 24.312 1 83.44 244 ASP B O 1
ATOM 5112 N N . ILE B 1 245 ? -11.359 8.883 24.953 1 90.12 245 ILE B N 1
ATOM 5113 C CA . ILE B 1 245 ? -11.367 10.062 24.094 1 90.12 245 ILE B CA 1
ATOM 5114 C C . ILE B 1 245 ? -11.32 11.328 24.953 1 90.12 245 ILE B C 1
ATOM 5116 O O . ILE B 1 245 ? -11.656 11.297 26.141 1 90.12 245 ILE B O 1
ATOM 5120 N N . PRO B 1 246 ? -10.891 12.422 24.391 1 88.94 246 PRO B N 1
ATOM 5121 C CA . PRO B 1 246 ? -10.859 13.664 25.172 1 88.94 246 PRO B CA 1
ATOM 5122 C C . PRO B 1 246 ? -12.227 14.055 25.734 1 88.94 246 PRO B C 1
ATOM 5124 O O . PRO B 1 246 ? -13.242 13.891 25.047 1 88.94 246 PRO B O 1
ATOM 5127 N N . SER B 1 247 ? -12.172 14.555 26.922 1 89.19 247 SER B N 1
ATOM 5128 C CA . SER B 1 247 ? -13.406 14.93 27.609 1 89.19 247 SER B CA 1
ATOM 5129 C C . SER B 1 247 ? -14.156 16 26.844 1 89.19 247 SER B C 1
ATOM 5131 O O . SER B 1 247 ? -15.391 16.016 26.828 1 89.19 247 SER B O 1
ATOM 5133 N N . GLU B 1 248 ? -13.445 16.859 26.203 1 88.31 248 GLU B N 1
ATOM 5134 C CA . GLU B 1 248 ? -14.039 17.953 25.438 1 88.31 248 GLU B CA 1
ATOM 5135 C C . GLU B 1 248 ? -14.867 17.406 24.266 1 88.31 248 GLU B C 1
ATOM 5137 O O . GLU B 1 248 ? -15.922 17.953 23.938 1 88.31 248 GLU B O 1
ATOM 5142 N N . ILE B 1 249 ? -14.398 16.312 23.703 1 90.12 249 ILE B N 1
ATOM 5143 C CA . ILE B 1 249 ? -15.086 15.703 22.578 1 90.12 249 ILE B CA 1
ATOM 5144 C C . ILE B 1 249 ? -16.266 14.883 23.078 1 90.12 249 ILE B C 1
ATOM 5146 O O . ILE B 1 249 ? -17.344 14.891 22.453 1 90.12 249 ILE B O 1
ATOM 5150 N N . ARG B 1 250 ? -16.109 14.242 24.172 1 90.44 250 ARG B N 1
ATOM 5151 C CA . ARG B 1 250 ? -17.141 13.398 24.766 1 90.44 250 ARG B CA 1
ATOM 5152 C C . ARG B 1 250 ? -18.391 14.211 25.109 1 90.44 250 ARG B C 1
ATOM 5154 O O . ARG B 1 250 ? -19.516 13.719 24.984 1 90.44 250 ARG B O 1
ATOM 5161 N N . SER B 1 251 ? -18.172 15.398 25.531 1 88.75 251 SER B N 1
ATOM 5162 C CA . SER B 1 251 ? -19.266 16.266 25.969 1 88.75 251 SER B CA 1
ATOM 5163 C C . SER B 1 251 ? -20.188 16.625 24.812 1 88.75 251 SER B C 1
ATOM 5165 O O . SER B 1 251 ? -21.344 17 25.031 1 88.75 251 SER B O 1
ATOM 5167 N N . HIS B 1 252 ? -19.719 16.453 23.594 1 84.94 252 HIS B N 1
ATOM 5168 C CA . HIS B 1 252 ? -20.484 16.844 22.422 1 84.94 252 HIS B CA 1
ATOM 5169 C C . HIS B 1 252 ? -21.203 15.648 21.812 1 84.94 252 HIS B C 1
ATOM 5171 O O . HIS B 1 252 ? -21.938 15.797 20.828 1 84.94 252 HIS B O 1
ATOM 5177 N N . LEU B 1 253 ? -21.094 14.516 22.375 1 89.75 253 LEU B N 1
ATOM 5178 C CA . LEU B 1 253 ? -21.656 13.305 21.781 1 89.75 253 LEU B CA 1
ATOM 5179 C C . LEU B 1 253 ? -23.156 13.219 22.047 1 89.75 253 LEU B C 1
ATOM 5181 O O . LEU B 1 253 ? -23.594 13.336 23.203 1 89.75 253 LEU B O 1
ATOM 5185 N N . THR B 1 254 ? -23.938 13.227 21.016 1 90.75 254 THR B N 1
ATOM 5186 C CA . THR B 1 254 ? -25.375 12.961 21.062 1 90.75 254 THR B CA 1
ATOM 5187 C C . THR B 1 254 ? -25.672 11.57 20.516 1 90.75 254 THR B C 1
ATOM 5189 O O . THR B 1 254 ? -24.828 10.961 19.859 1 90.75 254 THR B O 1
ATOM 5192 N N . PRO B 1 255 ? -26.812 11.023 20.797 1 90.56 255 PRO B N 1
ATOM 5193 C CA . PRO B 1 255 ? -27.156 9.695 20.281 1 90.56 255 PRO B CA 1
ATOM 5194 C C . PRO B 1 255 ? -27.062 9.625 18.766 1 90.56 255 PRO B C 1
ATOM 5196 O O . PRO B 1 255 ? -26.625 8.602 18.219 1 90.56 255 PRO B O 1
ATOM 5199 N N . SER B 1 256 ? -27.406 10.664 18.141 1 87.75 256 SER B N 1
ATOM 5200 C CA . SER B 1 256 ? -27.344 10.695 16.672 1 87.75 256 SER B CA 1
ATOM 5201 C C . SER B 1 256 ? -25.891 10.648 16.188 1 87.75 256 SER B C 1
ATOM 5203 O O . SER B 1 256 ? -25.578 9.945 15.227 1 87.75 256 SER B O 1
ATOM 5205 N N . ILE B 1 257 ? -25.062 11.359 16.859 1 87.88 257 ILE B N 1
ATOM 5206 C CA . ILE B 1 257 ? -23.641 11.414 16.5 1 87.88 257 ILE B CA 1
ATOM 5207 C C . ILE B 1 257 ? -23 10.047 16.75 1 87.88 257 ILE B C 1
ATOM 5209 O O . ILE B 1 257 ? -22.188 9.586 15.938 1 87.88 257 ILE B O 1
ATOM 5213 N N . ILE B 1 258 ? -23.406 9.469 17.797 1 91.12 258 ILE B N 1
ATOM 5214 C CA . ILE B 1 258 ? -22.859 8.164 18.156 1 91.12 258 ILE B CA 1
ATOM 5215 C C . ILE B 1 258 ? -23.219 7.145 17.078 1 91.12 258 ILE B C 1
ATOM 5217 O O . ILE B 1 258 ? -22.375 6.359 16.656 1 91.12 258 ILE B O 1
ATOM 5221 N N . GLU B 1 259 ? -24.406 7.176 16.609 1 88 259 GLU B N 1
ATOM 5222 C CA . GLU B 1 259 ? -24.844 6.254 15.578 1 88 259 GLU B CA 1
ATOM 5223 C C . GLU B 1 259 ? -24.078 6.469 14.281 1 88 259 GLU B C 1
ATOM 5225 O O . GLU B 1 259 ? -23.688 5.508 13.617 1 88 259 GLU B O 1
ATOM 5230 N N . GLU B 1 260 ? -23.891 7.676 13.961 1 85.69 260 GLU B N 1
ATOM 5231 C CA . GLU B 1 260 ? -23.156 8.016 12.742 1 85.69 260 GLU B CA 1
ATOM 5232 C C . GLU B 1 260 ? -21.719 7.531 12.82 1 85.69 260 GLU B C 1
ATOM 5234 O O . GLU B 1 260 ? -21.188 6.992 11.844 1 85.69 260 GLU B O 1
ATOM 5239 N N . GLN B 1 261 ? -21.125 7.738 13.961 1 91.19 261 GLN B N 1
ATOM 5240 C CA . GLN B 1 261 ? -19.734 7.355 14.133 1 91.19 261 GLN B CA 1
ATOM 5241 C C . GLN B 1 261 ? -19.578 5.836 14.188 1 91.19 261 GLN B C 1
ATOM 5243 O O . GLN B 1 261 ? -18.578 5.293 13.727 1 91.19 261 GLN B O 1
ATOM 5248 N N . GLN B 1 262 ? -20.594 5.199 14.695 1 90.06 262 GLN B N 1
ATOM 5249 C CA . GLN B 1 262 ? -20.562 3.74 14.742 1 90.06 262 GLN B CA 1
ATOM 5250 C C . GLN B 1 262 ? -20.578 3.143 13.344 1 90.06 262 GLN B C 1
ATOM 5252 O O . GLN B 1 262 ? -19.938 2.121 13.086 1 90.06 262 GLN B O 1
ATOM 5257 N N . LEU B 1 263 ? -21.281 3.811 12.477 1 87.31 263 LEU B N 1
ATOM 5258 C CA . LEU B 1 263 ? -21.344 3.359 11.086 1 87.31 263 LEU B CA 1
ATOM 5259 C C . LEU B 1 263 ? -19.969 3.434 10.43 1 87.31 263 LEU B C 1
ATOM 5261 O O . LEU B 1 263 ? -19.656 2.623 9.555 1 87.31 263 LEU B O 1
ATOM 5265 N N . LEU B 1 264 ? -19.094 4.367 10.859 1 91.19 264 LEU B N 1
ATOM 5266 C CA . LEU B 1 264 ? -17.781 4.598 10.234 1 91.19 264 LEU B CA 1
ATOM 5267 C C . LEU B 1 264 ? -16.672 3.994 11.078 1 91.19 264 LEU B C 1
ATOM 5269 O O . LEU B 1 264 ? -15.492 4.16 10.766 1 91.19 264 LEU B O 1
ATOM 5273 N N . SER B 1 265 ? -17.016 3.301 12.102 1 91.75 265 SER B N 1
ATOM 5274 C CA . SER B 1 265 ? -16.062 2.861 13.109 1 91.75 265 SER B CA 1
ATOM 5275 C C . SER B 1 265 ? -14.984 1.973 12.5 1 91.75 265 SER B C 1
ATOM 5277 O O . SER B 1 265 ? -13.805 2.102 12.828 1 91.75 265 SER B O 1
ATOM 5279 N N . GLN B 1 266 ? -15.359 1.083 11.641 1 88.81 266 GLN B N 1
ATOM 5280 C CA . GLN B 1 266 ? -14.398 0.187 11.008 1 88.81 266 GLN B CA 1
ATOM 5281 C C . GLN B 1 266 ? -13.43 0.959 10.109 1 88.81 266 GLN B C 1
ATOM 5283 O O . GLN B 1 266 ? -12.234 0.667 10.078 1 88.81 266 GLN B O 1
ATOM 5288 N N . PHE B 1 267 ? -13.977 1.866 9.422 1 93.25 267 PHE B N 1
ATOM 5289 C CA . PHE B 1 267 ? -13.164 2.717 8.562 1 93.25 267 PHE B CA 1
ATOM 5290 C C . PHE B 1 267 ? -12.188 3.543 9.383 1 93.25 267 PHE B C 1
ATOM 5292 O O . PHE B 1 267 ? -11 3.615 9.062 1 93.25 267 PHE B O 1
ATOM 5299 N N . THR B 1 268 ? -12.695 4.121 10.43 1 94.88 268 THR B N 1
ATOM 5300 C CA . THR B 1 268 ? -11.852 4.926 11.305 1 94.88 268 THR B CA 1
ATOM 5301 C C . THR B 1 268 ? -10.758 4.074 11.938 1 94.88 268 THR B C 1
ATOM 5303 O O . THR B 1 268 ? -9.625 4.535 12.109 1 94.88 268 THR B O 1
ATOM 5306 N N . SER B 1 269 ? -11.102 2.879 12.242 1 93.19 269 SER B N 1
ATOM 5307 C CA . SER B 1 269 ? -10.109 1.957 12.781 1 93.19 269 SER B CA 1
ATOM 5308 C C . SER B 1 269 ? -8.984 1.704 11.789 1 93.19 269 SER B C 1
ATOM 5310 O O . SER B 1 269 ? -7.809 1.683 12.164 1 93.19 269 SER B O 1
ATOM 5312 N N . MET B 1 270 ? -9.336 1.54 10.578 1 93.94 270 MET B N 1
ATOM 5313 C CA . MET B 1 270 ? -8.344 1.324 9.531 1 93.94 270 MET B CA 1
ATOM 5314 C C . MET B 1 270 ? -7.426 2.533 9.391 1 93.94 270 MET B C 1
ATOM 5316 O O . MET B 1 270 ? -6.211 2.383 9.258 1 93.94 270 MET B O 1
ATOM 5320 N N . LEU B 1 271 ? -8.008 3.701 9.414 1 96.88 271 LEU B N 1
ATOM 5321 C CA . LEU B 1 271 ? -7.246 4.938 9.289 1 96.88 271 LEU B CA 1
ATOM 5322 C C . LEU B 1 271 ? -6.199 5.043 10.398 1 96.88 271 LEU B C 1
ATOM 5324 O O . LEU B 1 271 ? -5.047 5.398 10.133 1 96.88 271 LEU B O 1
ATOM 5328 N N . ILE B 1 272 ? -6.605 4.719 11.547 1 95.25 272 ILE B N 1
ATOM 5329 C CA . ILE B 1 272 ? -5.738 4.863 12.711 1 95.25 272 ILE B CA 1
ATOM 5330 C C . ILE B 1 272 ? -4.656 3.783 12.68 1 95.25 272 ILE B C 1
ATOM 5332 O O . ILE B 1 272 ? -3.471 4.082 12.828 1 95.25 272 ILE B O 1
ATOM 5336 N N . ASP B 1 273 ? -5.023 2.586 12.383 1 93.5 273 ASP B N 1
ATOM 5337 C CA . ASP B 1 273 ? -4.117 1.448 12.5 1 93.5 273 ASP B CA 1
ATOM 5338 C C . ASP B 1 273 ? -3.139 1.406 11.328 1 93.5 273 ASP B C 1
ATOM 5340 O O . ASP B 1 273 ? -1.985 1.003 11.484 1 93.5 273 ASP B O 1
ATOM 5344 N N . GLU B 1 274 ? -3.602 1.792 10.164 1 95.81 274 GLU B N 1
ATOM 5345 C CA . GLU B 1 274 ? -2.799 1.611 8.953 1 95.81 274 GLU B CA 1
ATOM 5346 C C . GLU B 1 274 ? -2.012 2.875 8.625 1 95.81 274 GLU B C 1
ATOM 5348 O O . GLU B 1 274 ? -1.039 2.824 7.867 1 95.81 274 GLU B O 1
ATOM 5353 N N . VAL B 1 275 ? -2.451 3.98 9.172 1 97.38 275 VAL B N 1
ATOM 5354 C CA . VAL B 1 275 ? -1.827 5.223 8.727 1 97.38 275 VAL B CA 1
ATOM 5355 C C . VAL B 1 275 ? -1.324 6.008 9.938 1 97.38 275 VAL B C 1
ATOM 5357 O O . VAL B 1 275 ? -0.116 6.184 10.109 1 97.38 275 VAL B O 1
ATOM 5360 N N . ALA B 1 276 ? -2.188 6.371 10.859 1 95.94 276 ALA B N 1
ATOM 5361 C CA . ALA B 1 276 ? -1.809 7.262 11.961 1 95.94 276 ALA B CA 1
ATOM 5362 C C . ALA B 1 276 ? -0.779 6.602 12.867 1 95.94 276 ALA B C 1
ATOM 5364 O O . ALA B 1 276 ? 0.229 7.215 13.227 1 95.94 276 ALA B O 1
ATOM 5365 N N . SER B 1 277 ? -1.052 5.387 13.273 1 93.94 277 SER B N 1
ATOM 5366 C CA . SER B 1 277 ? -0.163 4.699 14.211 1 93.94 277 SER B CA 1
ATOM 5367 C C . SER B 1 277 ? 1.216 4.48 13.594 1 93.94 277 SER B C 1
ATOM 5369 O O . SER B 1 277 ? 2.234 4.777 14.219 1 93.94 277 SER B O 1
ATOM 5371 N N . PRO B 1 278 ? 1.261 3.984 12.406 1 94.81 278 PRO B N 1
ATOM 5372 C CA . PRO B 1 278 ? 2.584 3.834 11.797 1 94.81 278 PRO B CA 1
ATOM 5373 C C . PRO B 1 278 ? 3.318 5.164 11.641 1 94.81 278 PRO B C 1
ATOM 5375 O O . PRO B 1 278 ? 4.531 5.23 11.852 1 94.81 278 PRO B O 1
ATOM 5378 N N . LEU B 1 279 ? 2.641 6.203 11.266 1 95.56 279 LEU B N 1
ATOM 5379 C CA . LEU B 1 279 ? 3.248 7.523 11.125 1 95.56 279 LEU B CA 1
ATOM 5380 C C . LEU B 1 279 ? 3.811 8 12.461 1 95.56 279 LEU B C 1
ATOM 5382 O O . LEU B 1 279 ? 4.902 8.578 12.508 1 95.56 279 LEU B O 1
ATOM 5386 N N . ARG B 1 280 ? 3.09 7.754 13.469 1 93.12 280 ARG B N 1
ATOM 5387 C CA . ARG B 1 280 ? 3.514 8.148 14.805 1 93.12 280 ARG B CA 1
ATOM 5388 C C . ARG B 1 280 ? 4.715 7.328 15.266 1 93.12 280 ARG B C 1
ATOM 5390 O O . ARG B 1 280 ? 5.688 7.879 15.789 1 93.12 280 ARG B O 1
ATOM 5397 N N . ASN B 1 281 ? 4.648 6.043 15.086 1 91.75 281 ASN B N 1
ATOM 5398 C CA . ASN B 1 281 ? 5.699 5.133 15.531 1 91.75 281 ASN B CA 1
ATOM 5399 C C . ASN B 1 281 ? 7.016 5.395 14.812 1 91.75 281 ASN B C 1
ATOM 5401 O O . ASN B 1 281 ? 8.086 5.309 15.414 1 91.75 281 ASN B O 1
ATOM 5405 N N . LEU B 1 282 ? 6.926 5.73 13.547 1 94.19 282 LEU B N 1
ATOM 5406 C CA . LEU B 1 282 ? 8.133 5.941 12.75 1 94.19 282 LEU B CA 1
ATOM 5407 C C . LEU B 1 282 ? 8.609 7.387 12.852 1 94.19 282 LEU B C 1
ATOM 5409 O O . LEU B 1 282 ? 9.727 7.707 12.461 1 94.19 282 LEU B O 1
ATOM 5413 N N . ARG B 1 283 ? 7.746 8.273 13.344 1 92.88 283 ARG B N 1
ATOM 5414 C CA . ARG B 1 283 ? 8.086 9.688 13.461 1 92.88 283 ARG B CA 1
ATOM 5415 C C . ARG B 1 283 ? 8.641 10.227 12.141 1 92.88 283 ARG B C 1
ATOM 5417 O O . ARG B 1 283 ? 9.734 10.797 12.109 1 92.88 283 ARG B O 1
ATOM 5424 N N . LEU B 1 284 ? 7.832 10.164 11.188 1 94.44 284 LEU B N 1
ATOM 5425 C CA . LEU B 1 284 ? 8.266 10.555 9.852 1 94.44 284 LEU B CA 1
ATOM 5426 C C . LEU B 1 284 ? 8.641 12.031 9.805 1 94.44 284 LEU B C 1
ATOM 5428 O O . LEU B 1 284 ? 7.961 12.867 10.406 1 94.44 284 LEU B O 1
ATOM 5432 N N . THR B 1 285 ? 9.68 12.32 9.062 1 93.19 285 THR B N 1
ATOM 5433 C CA . THR B 1 285 ? 10.086 13.703 8.805 1 93.19 285 THR B CA 1
ATOM 5434 C C . THR B 1 285 ? 9.281 14.297 7.652 1 93.19 285 THR B C 1
ATOM 5436 O O . THR B 1 285 ? 8.633 13.562 6.898 1 93.19 285 THR B O 1
ATOM 5439 N N . SER B 1 286 ? 9.375 15.594 7.547 1 92.81 286 SER B N 1
ATOM 5440 C CA . SER B 1 286 ? 8.688 16.281 6.453 1 92.81 286 SER B CA 1
ATOM 5441 C C . SER B 1 286 ? 9.242 15.844 5.102 1 92.81 286 SER B C 1
ATOM 5443 O O . SER B 1 286 ? 8.508 15.789 4.113 1 92.81 286 SER B O 1
ATOM 5445 N N . MET B 1 287 ? 10.547 15.539 5.062 1 95.19 287 MET B N 1
ATOM 5446 C CA . MET B 1 287 ? 11.164 15.055 3.836 1 9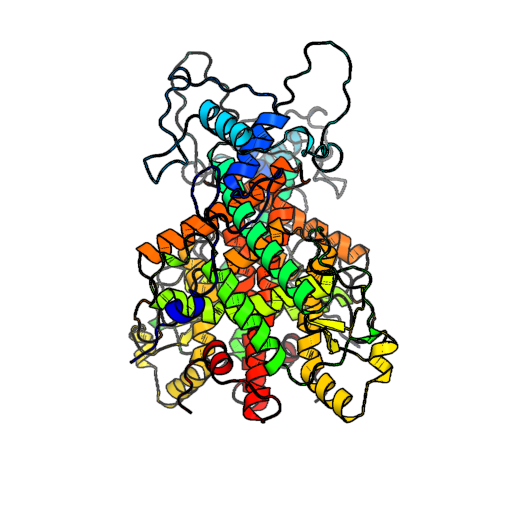5.19 287 MET B CA 1
ATOM 5447 C C . MET B 1 287 ? 10.547 13.727 3.4 1 95.19 287 MET B C 1
ATOM 5449 O O . MET B 1 287 ? 10.281 13.523 2.215 1 95.19 287 MET B O 1
ATOM 5453 N N . GLU B 1 288 ? 10.352 12.875 4.352 1 97.56 288 GLU B N 1
ATOM 5454 C CA . GLU B 1 288 ? 9.781 11.555 4.086 1 97.56 288 GLU B CA 1
ATOM 5455 C C . GLU B 1 288 ? 8.328 11.656 3.633 1 97.56 288 GLU B C 1
ATOM 5457 O O . GLU B 1 288 ? 7.906 10.953 2.709 1 97.56 288 GLU B O 1
ATOM 5462 N N . VAL B 1 289 ? 7.566 12.523 4.238 1 96.88 289 VAL B N 1
ATOM 5463 C CA . VAL B 1 289 ? 6.168 12.727 3.867 1 96.88 289 VAL B CA 1
ATOM 5464 C C . VAL B 1 289 ? 6.086 13.258 2.438 1 96.88 289 VAL B C 1
ATOM 5466 O O . VAL B 1 289 ? 5.242 12.82 1.653 1 96.88 289 VAL B O 1
ATOM 5469 N N . ALA B 1 290 ? 6.953 14.203 2.146 1 97.19 290 ALA B N 1
ATOM 5470 C CA . ALA B 1 290 ? 7 14.758 0.796 1 97.19 290 ALA B CA 1
ATOM 5471 C C . ALA B 1 290 ? 7.285 13.664 -0.233 1 97.19 290 ALA B C 1
ATOM 5473 O O . ALA B 1 290 ? 6.66 13.625 -1.296 1 97.19 290 ALA B O 1
ATOM 5474 N N . ALA B 1 291 ? 8.234 12.828 0.062 1 98.44 291 ALA B N 1
ATOM 5475 C CA . ALA B 1 291 ? 8.586 11.734 -0.833 1 98.44 291 ALA B CA 1
ATOM 5476 C C . ALA B 1 291 ? 7.398 10.805 -1.054 1 98.44 291 ALA B C 1
ATOM 5478 O O . ALA B 1 291 ? 7.102 10.422 -2.189 1 98.44 291 ALA B O 1
ATOM 5479 N N . LEU B 1 292 ? 6.699 10.422 0.011 1 98.31 292 LEU B N 1
ATOM 5480 C CA . LEU B 1 292 ? 5.559 9.516 -0.081 1 98.31 292 LEU B CA 1
ATOM 5481 C C . LEU B 1 292 ? 4.465 10.109 -0.967 1 98.31 292 LEU B C 1
ATOM 5483 O O . LEU B 1 292 ? 3.885 9.398 -1.795 1 98.31 292 LEU B O 1
ATOM 5487 N N . LYS B 1 293 ? 4.203 11.344 -0.802 1 98.06 293 LYS B N 1
ATOM 5488 C CA . LYS B 1 293 ? 3.139 11.992 -1.56 1 98.06 293 LYS B CA 1
ATOM 5489 C C . LYS B 1 293 ? 3.434 11.961 -3.057 1 98.06 293 LYS B C 1
ATOM 5491 O O . LYS B 1 293 ? 2.561 11.633 -3.861 1 98.06 293 LYS B O 1
ATOM 5496 N N . VAL B 1 294 ? 4.625 12.258 -3.398 1 98.38 294 VAL B N 1
ATOM 5497 C CA . VAL B 1 294 ? 4.98 12.312 -4.812 1 98.38 294 VAL B CA 1
ATOM 5498 C C . VAL B 1 294 ? 4.957 10.898 -5.402 1 98.38 294 VAL B C 1
ATOM 5500 O O . VAL B 1 294 ? 4.484 10.695 -6.523 1 98.38 294 VAL B O 1
ATOM 5503 N N . LEU B 1 295 ? 5.477 9.977 -4.672 1 98.25 295 LEU B N 1
ATOM 5504 C CA . LEU B 1 295 ? 5.512 8.602 -5.152 1 98.25 295 LEU B CA 1
ATOM 5505 C C . LEU B 1 295 ? 4.098 8.062 -5.355 1 98.25 295 LEU B C 1
ATOM 5507 O O . LEU B 1 295 ? 3.848 7.305 -6.293 1 98.25 295 LEU B O 1
ATOM 5511 N N . MET B 1 296 ? 3.195 8.438 -4.48 1 97.88 296 MET B N 1
ATOM 5512 C CA . MET B 1 296 ? 1.81 8.008 -4.633 1 97.88 296 MET B CA 1
ATOM 5513 C C . MET B 1 296 ? 1.135 8.742 -5.785 1 97.88 296 MET B C 1
ATOM 5515 O O . MET B 1 296 ? 0.35 8.156 -6.531 1 97.88 296 MET B O 1
ATOM 5519 N N . LEU B 1 297 ? 1.425 10.016 -5.941 1 97.88 297 LEU B N 1
ATOM 5520 C CA . LEU B 1 297 ? 0.847 10.797 -7.027 1 97.88 297 LEU B CA 1
ATOM 5521 C C . LEU B 1 297 ? 1.255 10.234 -8.383 1 97.88 297 LEU B C 1
ATOM 5523 O O . LEU B 1 297 ? 0.419 10.102 -9.281 1 97.88 297 LEU B O 1
ATOM 5527 N N . LEU B 1 298 ? 2.516 9.898 -8.484 1 97.5 298 LEU B N 1
ATOM 5528 C CA . LEU B 1 298 ? 3.064 9.523 -9.781 1 97.5 298 LEU B CA 1
ATOM 5529 C C . LEU B 1 298 ? 3.182 8.016 -9.914 1 97.5 298 LEU B C 1
ATOM 5531 O O . LEU B 1 298 ? 4.066 7.512 -10.609 1 97.5 298 LEU B O 1
ATOM 5535 N N . LYS B 1 299 ? 2.402 7.281 -9.203 1 94.88 299 LYS B N 1
ATOM 5536 C CA . LYS B 1 299 ? 2.41 5.824 -9.281 1 94.88 299 LYS B CA 1
ATOM 5537 C C . LYS B 1 299 ? 1.987 5.34 -10.664 1 94.88 299 LYS B C 1
ATOM 5539 O O . LYS B 1 299 ? 0.914 5.699 -11.148 1 94.88 299 LYS B O 1
ATOM 5544 N N . PRO B 1 300 ? 2.781 4.488 -11.32 1 91 300 PRO B N 1
ATOM 5545 C CA . PRO B 1 300 ? 2.518 4.09 -12.703 1 91 300 PRO B CA 1
ATOM 5546 C C . PRO B 1 300 ? 1.563 2.9 -12.805 1 91 300 PRO B C 1
ATOM 5548 O O . PRO B 1 300 ? 1.933 1.851 -13.336 1 91 300 PRO B O 1
ATOM 5551 N N . THR B 1 301 ? 0.339 3.072 -12.391 1 85.44 301 THR B N 1
ATOM 5552 C CA . THR B 1 301 ? -0.676 2.029 -12.492 1 85.44 301 THR B CA 1
ATOM 5553 C C . THR B 1 301 ? -1.894 2.535 -13.258 1 85.44 301 THR B C 1
ATOM 5555 O O . THR B 1 301 ? -2.041 3.74 -13.477 1 85.44 301 THR B O 1
ATOM 5558 N N . GLN B 1 302 ? -2.748 1.562 -13.727 1 77.12 302 GLN B N 1
ATOM 5559 C CA . GLN B 1 302 ? -3.967 1.871 -14.469 1 77.12 302 GLN B CA 1
ATOM 5560 C C . GLN B 1 302 ? -3.66 2.68 -15.727 1 77.12 302 GLN B C 1
ATOM 5562 O O . GLN B 1 302 ? -4.262 3.729 -15.961 1 77.12 302 GLN B O 1
ATOM 5567 N N . LEU B 1 303 ? -2.762 2.197 -16.484 1 75.69 303 LEU B N 1
ATOM 5568 C CA . LEU B 1 303 ? -2.211 2.941 -17.609 1 75.69 303 LEU B CA 1
ATOM 5569 C C . LEU B 1 303 ? -3.014 2.676 -18.891 1 75.69 303 LEU B C 1
ATOM 5571 O O . LEU B 1 303 ? -2.773 3.307 -19.922 1 75.69 303 LEU B O 1
ATOM 5575 N N . THR B 1 304 ? -3.979 1.779 -18.734 1 75.62 304 THR B N 1
ATOM 5576 C CA . THR B 1 304 ? -4.809 1.454 -19.875 1 75.62 304 THR B CA 1
ATOM 5577 C C . THR B 1 304 ? -6.289 1.484 -19.5 1 75.62 304 THR B C 1
ATOM 5579 O O . THR B 1 304 ? -6.66 1.118 -18.391 1 75.62 304 THR B O 1
ATOM 5582 N N . GLU B 1 305 ? -7.105 2.012 -20.438 1 72.38 305 GLU B N 1
ATOM 5583 C CA . GLU B 1 305 ? -8.555 1.959 -20.266 1 72.38 305 GLU B CA 1
ATOM 5584 C C . GLU B 1 305 ? -9.102 0.573 -20.594 1 72.38 305 GLU B C 1
ATOM 5586 O O . GLU B 1 305 ? -8.445 -0.202 -21.297 1 72.38 305 GLU B O 1
ATOM 5591 N N . PRO B 1 306 ? -10.273 0.309 -20.016 1 65.38 306 PRO B N 1
ATOM 5592 C CA . PRO B 1 306 ? -10.891 -0.972 -20.359 1 65.38 306 PRO B CA 1
ATOM 5593 C C . PRO B 1 306 ? -11.023 -1.176 -21.859 1 65.38 306 PRO B C 1
ATOM 5595 O O . PRO B 1 306 ? -10.961 -2.311 -22.344 1 65.38 306 PRO B O 1
ATOM 5598 N N . SER B 1 307 ? -11.125 -0.052 -22.562 1 65.56 307 SER B N 1
ATOM 5599 C CA . SER B 1 307 ? -11.273 -0.11 -24.016 1 65.56 307 SER B CA 1
ATOM 5600 C C . SER B 1 307 ? -9.953 -0.482 -24.688 1 65.56 307 SER B C 1
ATOM 5602 O O . SER B 1 307 ? -9.938 -0.812 -25.875 1 65.56 307 SER B O 1
ATOM 5604 N N . GLY B 1 308 ? -8.883 -0.49 -23.906 1 70.06 308 GLY B N 1
ATOM 5605 C CA . GLY B 1 308 ? -7.586 -0.828 -24.469 1 70.06 308 GLY B CA 1
ATOM 5606 C C . GLY B 1 308 ? -6.762 0.391 -24.844 1 70.06 308 GLY B C 1
ATOM 5607 O O . GLY B 1 308 ? -5.586 0.27 -25.188 1 70.06 308 GLY B O 1
ATOM 5608 N N . GLU B 1 309 ? -7.395 1.457 -24.672 1 79.06 309 GLU B N 1
ATOM 5609 C CA . GLU B 1 309 ? -6.691 2.686 -25.031 1 79.06 309 GLU B CA 1
ATOM 5610 C C . GLU B 1 309 ? -5.68 3.074 -23.953 1 79.06 309 GLU B C 1
ATOM 5612 O O . GLU B 1 309 ? -5.965 2.975 -22.766 1 79.06 309 GLU B O 1
ATOM 5617 N N . GLU B 1 310 ? -4.586 3.48 -24.484 1 84.31 310 GLU B N 1
ATOM 5618 C CA . GLU B 1 310 ? -3.535 3.898 -23.562 1 84.31 310 GLU B CA 1
ATOM 5619 C C . GLU B 1 310 ? -3.832 5.273 -22.969 1 84.31 310 GLU B C 1
ATOM 5621 O O . GLU B 1 310 ? -4.242 6.188 -23.703 1 84.31 310 GLU B O 1
ATOM 5626 N N . ILE B 1 311 ? -3.691 5.34 -21.734 1 88.44 311 ILE B N 1
ATOM 5627 C CA . ILE B 1 311 ? -3.93 6.586 -21.016 1 88.44 311 ILE B CA 1
ATOM 5628 C C . ILE B 1 311 ? -2.645 7.41 -20.969 1 88.44 311 ILE B C 1
ATOM 5630 O O . ILE B 1 311 ? -2.68 8.641 -21.109 1 88.44 311 ILE B O 1
ATOM 5634 N N . ALA B 1 312 ? -1.526 6.738 -20.828 1 91.44 312 ALA B N 1
ATOM 5635 C CA . ALA B 1 312 ? -0.229 7.398 -20.703 1 91.44 312 ALA B CA 1
ATOM 5636 C C . ALA B 1 312 ? 0.633 7.172 -21.938 1 91.44 312 ALA B C 1
ATOM 5638 O O . ALA B 1 312 ? 0.695 6.059 -22.469 1 91.44 312 ALA B O 1
ATOM 5639 N N . SER B 1 313 ? 1.276 8.258 -22.391 1 91.75 313 SER B N 1
ATOM 5640 C CA . SER B 1 313 ? 2.242 8.141 -23.469 1 91.75 313 SER B CA 1
ATOM 5641 C C . SER B 1 313 ? 3.584 7.625 -22.969 1 91.75 313 SER B C 1
ATOM 5643 O O . SER B 1 313 ? 3.809 7.543 -21.75 1 91.75 313 SER B O 1
ATOM 5645 N N . ARG B 1 314 ? 4.406 7.289 -23.922 1 91.69 314 ARG B N 1
ATOM 5646 C CA . ARG B 1 314 ? 5.754 6.852 -23.578 1 91.69 314 ARG B CA 1
ATOM 5647 C C . ARG B 1 314 ? 6.527 7.969 -22.875 1 91.69 314 ARG B C 1
ATOM 5649 O O . ARG B 1 314 ? 7.324 7.711 -21.969 1 91.69 314 ARG B O 1
ATOM 5656 N N . GLU B 1 315 ? 6.27 9.109 -23.328 1 94.44 315 GLU B N 1
ATOM 5657 C CA . GLU B 1 315 ? 6.918 10.266 -22.719 1 94.44 315 GLU B CA 1
ATOM 5658 C C . GLU B 1 315 ? 6.434 10.477 -21.297 1 94.44 315 GLU B C 1
ATOM 5660 O O . GLU B 1 315 ? 7.23 10.789 -20.406 1 94.44 315 GLU B O 1
ATOM 5665 N N . ASP B 1 316 ? 5.16 10.344 -21.109 1 95.94 316 ASP B N 1
ATOM 5666 C CA . ASP B 1 316 ? 4.598 10.43 -19.766 1 95.94 316 ASP B CA 1
ATOM 5667 C C . ASP B 1 316 ? 5.285 9.453 -18.812 1 95.94 316 ASP B C 1
ATOM 5669 O O . ASP B 1 316 ? 5.684 9.828 -17.719 1 95.94 316 ASP B O 1
ATOM 5673 N N . LEU B 1 317 ? 5.434 8.242 -19.297 1 95 317 LEU B N 1
ATOM 5674 C CA . LEU B 1 317 ? 5.984 7.18 -18.469 1 95 317 LEU B CA 1
ATOM 5675 C C . LEU B 1 317 ? 7.457 7.438 -18.156 1 95 317 LEU B C 1
ATOM 5677 O O . LEU B 1 317 ? 7.922 7.168 -17.047 1 95 317 LEU B O 1
ATOM 5681 N N . THR B 1 318 ? 8.148 7.941 -19.109 1 96.19 318 THR B N 1
ATOM 5682 C CA . THR B 1 318 ? 9.555 8.273 -18.891 1 96.19 318 THR B CA 1
ATOM 5683 C C . THR B 1 318 ? 9.695 9.344 -17.812 1 96.19 318 THR B C 1
ATOM 5685 O O . THR B 1 318 ? 10.555 9.242 -16.938 1 96.19 318 THR B O 1
ATOM 5688 N N . ILE B 1 319 ? 8.82 10.297 -17.891 1 96.62 319 ILE B N 1
ATOM 5689 C CA . ILE B 1 319 ? 8.867 11.406 -16.938 1 96.62 319 ILE B CA 1
ATOM 5690 C C . ILE B 1 319 ? 8.578 10.883 -15.523 1 96.62 319 ILE B C 1
ATOM 5692 O O . ILE B 1 319 ? 9.32 11.18 -14.586 1 96.62 319 ILE B O 1
ATOM 5696 N N . ILE B 1 320 ? 7.555 10.117 -15.367 1 96.56 320 ILE B N 1
ATOM 5697 C CA . ILE B 1 320 ? 7.148 9.711 -14.023 1 96.56 320 ILE B CA 1
ATOM 5698 C C . ILE B 1 320 ? 8.18 8.75 -13.445 1 96.56 320 ILE B C 1
ATOM 5700 O O . ILE B 1 320 ? 8.484 8.805 -12.25 1 96.56 320 ILE B O 1
ATOM 5704 N N . HIS B 1 321 ? 8.727 7.887 -14.281 1 96.19 321 HIS B N 1
ATOM 5705 C CA . HIS B 1 321 ? 9.75 6.973 -13.789 1 96.19 321 HIS B CA 1
ATOM 5706 C C . HIS B 1 321 ? 11 7.727 -13.336 1 96.19 321 HIS B C 1
ATOM 5708 O O . HIS B 1 321 ? 11.586 7.402 -12.305 1 96.19 321 HIS B O 1
ATOM 5714 N N . ASP B 1 322 ? 11.312 8.688 -14.086 1 97 322 ASP B N 1
ATOM 5715 C CA . ASP B 1 322 ? 12.484 9.484 -13.75 1 97 322 ASP B CA 1
ATOM 5716 C C . ASP B 1 322 ? 12.289 10.219 -12.43 1 97 322 ASP B C 1
ATOM 5718 O O . ASP B 1 322 ? 13.164 10.203 -11.562 1 97 322 ASP B O 1
ATOM 5722 N N . VAL B 1 323 ? 11.195 10.883 -12.289 1 97.81 323 VAL B N 1
ATOM 5723 C CA . VAL B 1 323 ? 10.93 11.664 -11.086 1 97.81 323 VAL B CA 1
ATOM 5724 C C . VAL B 1 323 ? 10.859 10.734 -9.875 1 97.81 323 VAL B C 1
ATOM 5726 O O . VAL B 1 323 ? 11.406 11.047 -8.812 1 97.81 323 VAL B O 1
ATOM 5729 N N . ARG B 1 324 ? 10.227 9.656 -10.031 1 97.88 324 ARG B N 1
ATOM 5730 C CA . ARG B 1 324 ? 10.117 8.703 -8.93 1 97.88 324 ARG B CA 1
ATOM 5731 C C . ARG B 1 324 ? 11.484 8.188 -8.516 1 97.88 324 ARG B C 1
ATOM 5733 O O . ARG B 1 324 ? 11.781 8.078 -7.324 1 97.88 324 ARG B O 1
ATOM 5740 N N . ASN B 1 325 ? 12.305 7.887 -9.492 1 97.5 325 ASN B N 1
ATOM 5741 C CA . ASN B 1 325 ? 13.664 7.441 -9.195 1 97.5 325 ASN B CA 1
ATOM 5742 C C . ASN B 1 325 ? 14.461 8.523 -8.461 1 97.5 325 ASN B C 1
ATOM 5744 O O . ASN B 1 325 ? 15.164 8.227 -7.496 1 97.5 325 ASN B O 1
ATOM 5748 N N . ARG B 1 326 ? 14.281 9.688 -8.914 1 97.81 326 ARG B N 1
ATOM 5749 C CA . ARG B 1 326 ? 14.992 10.812 -8.305 1 97.81 326 ARG B CA 1
ATOM 5750 C C . ARG B 1 326 ? 14.531 11.039 -6.871 1 97.81 326 ARG B C 1
ATOM 5752 O O . ARG B 1 326 ? 15.336 11.375 -5.996 1 97.81 326 ARG B O 1
ATOM 5759 N N . VAL B 1 327 ? 13.32 10.883 -6.656 1 98.38 327 VAL B N 1
ATOM 5760 C CA . VAL B 1 327 ? 12.758 11.078 -5.32 1 98.38 327 VAL B CA 1
ATOM 5761 C C . VAL B 1 327 ? 13.281 10.008 -4.375 1 98.38 327 VAL B C 1
ATOM 5763 O O . VAL B 1 327 ? 13.656 10.297 -3.236 1 98.38 327 VAL B O 1
ATOM 5766 N N . ILE B 1 328 ? 13.305 8.766 -4.824 1 98.12 328 ILE B N 1
ATOM 5767 C CA . ILE B 1 328 ? 13.82 7.68 -4.004 1 98.12 328 ILE B CA 1
ATOM 5768 C C . ILE B 1 328 ? 15.305 7.906 -3.715 1 98.12 328 ILE B C 1
ATOM 5770 O O . ILE B 1 328 ? 15.75 7.77 -2.574 1 98.12 328 ILE B O 1
ATOM 5774 N N . ASN B 1 329 ? 16.016 8.312 -4.707 1 97.56 329 ASN B N 1
ATOM 5775 C CA . ASN B 1 329 ? 17.422 8.617 -4.527 1 97.56 329 ASN B CA 1
ATOM 5776 C C . ASN B 1 329 ? 17.625 9.82 -3.611 1 97.56 329 ASN B C 1
ATOM 5778 O O . ASN B 1 329 ? 18.562 9.852 -2.816 1 97.56 329 ASN B O 1
ATOM 5782 N N . GLY B 1 330 ? 16.766 10.805 -3.809 1 97.5 330 GLY B N 1
ATOM 5783 C CA . GLY B 1 330 ? 16.828 11.961 -2.926 1 97.5 330 GLY B CA 1
ATOM 5784 C C . GLY B 1 330 ? 16.594 11.609 -1.469 1 97.5 330 GLY B C 1
ATOM 5785 O O . GLY B 1 330 ? 17.266 12.141 -0.581 1 97.5 330 GLY B O 1
ATOM 5786 N N . LEU B 1 331 ? 15.664 10.742 -1.24 1 97.81 331 LEU B N 1
ATOM 5787 C CA . LEU B 1 331 ? 15.367 10.305 0.119 1 97.81 331 LEU B CA 1
ATOM 5788 C C . LEU B 1 331 ? 16.547 9.523 0.708 1 97.81 331 LEU B C 1
ATOM 5790 O O . LEU B 1 331 ? 16.875 9.688 1.884 1 97.81 331 LEU B O 1
ATOM 5794 N N . HIS B 1 332 ? 17.094 8.703 -0.082 1 96.81 332 HIS B N 1
ATOM 5795 C CA . HIS B 1 332 ? 18.266 7.961 0.371 1 96.81 332 HIS B CA 1
ATOM 5796 C C . HIS B 1 332 ? 19.422 8.898 0.675 1 96.81 332 HIS B C 1
ATOM 5798 O O . HIS B 1 332 ? 20.125 8.719 1.668 1 96.81 332 HIS B O 1
ATOM 5804 N N . ALA B 1 333 ? 19.641 9.852 -0.201 1 96.19 333 ALA B N 1
ATOM 5805 C CA . ALA B 1 333 ? 20.672 10.859 0.024 1 96.19 333 ALA B CA 1
ATOM 5806 C C . ALA B 1 333 ? 20.422 11.609 1.331 1 96.19 333 ALA B C 1
ATOM 5808 O O . ALA B 1 333 ? 21.375 11.922 2.061 1 96.19 333 ALA B O 1
ATOM 5809 N N . PHE B 1 334 ? 19.25 11.914 1.609 1 96.94 334 PHE B N 1
ATOM 5810 C CA . PHE B 1 334 ? 18.875 12.555 2.863 1 96.94 334 PHE B CA 1
ATOM 5811 C C . PHE B 1 334 ? 19.312 11.711 4.055 1 96.94 334 PHE B C 1
ATOM 5813 O O . PHE B 1 334 ? 19.859 12.242 5.031 1 96.94 334 PHE B O 1
ATOM 5820 N N . TYR B 1 335 ? 19.062 10.398 3.949 1 96.06 335 TYR B N 1
ATOM 5821 C CA . TYR B 1 335 ? 19.438 9.508 5.039 1 96.06 335 TYR B CA 1
ATOM 5822 C C . TYR B 1 335 ? 20.953 9.461 5.207 1 96.06 335 TYR B C 1
ATOM 5824 O O . TYR B 1 335 ? 21.453 9.328 6.324 1 96.06 335 TYR B O 1
ATOM 5832 N N . GLU B 1 336 ? 21.625 9.562 4.102 1 92.25 336 GLU B N 1
ATOM 5833 C CA . GLU B 1 336 ? 23.078 9.57 4.152 1 92.25 336 GLU B CA 1
ATOM 5834 C C . GLU B 1 336 ? 23.594 10.844 4.816 1 92.25 336 GLU B C 1
ATOM 5836 O O . GLU B 1 336 ? 24.469 10.781 5.684 1 92.25 336 GLU B O 1
ATOM 5841 N N . VAL B 1 337 ? 23.062 11.883 4.402 1 91.19 337 VAL B N 1
ATOM 5842 C CA . VAL B 1 337 ? 23.516 13.172 4.914 1 91.19 337 VAL B CA 1
ATOM 5843 C C . VAL B 1 337 ? 23.141 13.305 6.391 1 91.19 337 VAL B C 1
ATOM 5845 O O . VAL B 1 337 ? 23.891 13.883 7.176 1 91.19 337 VAL B O 1
ATOM 5848 N N . SER B 1 338 ? 22.047 12.75 6.742 1 91.94 338 SER B N 1
ATOM 5849 C CA . SER B 1 338 ? 21.594 12.836 8.125 1 91.94 338 SER B CA 1
ATOM 5850 C C . SER B 1 338 ? 22.188 11.719 8.977 1 91.94 338 SER B C 1
ATOM 5852 O O . SER B 1 338 ? 21.875 11.602 10.164 1 91.94 338 SER B O 1
ATOM 5854 N N . GLU B 1 339 ? 22.938 10.852 8.422 1 89.88 339 GLU B N 1
ATOM 5855 C CA . GLU B 1 339 ? 23.594 9.742 9.102 1 89.88 339 GLU B CA 1
ATOM 5856 C C . GLU B 1 339 ? 22.578 8.844 9.805 1 89.88 339 GLU B C 1
ATOM 5858 O O . GLU B 1 339 ? 22.734 8.516 10.984 1 89.88 339 GLU B O 1
ATOM 5863 N N . THR B 1 340 ? 21.531 8.664 9.078 1 91.5 340 THR B N 1
ATOM 5864 C CA . THR B 1 340 ? 20.5 7.758 9.594 1 91.5 340 THR B CA 1
ATOM 5865 C C . THR B 1 340 ? 21.031 6.328 9.68 1 91.5 340 THR B C 1
ATOM 5867 O O . THR B 1 340 ? 21.609 5.82 8.719 1 91.5 340 THR B O 1
ATOM 5870 N N . ALA B 1 341 ? 20.859 5.824 10.875 1 89.62 341 ALA B N 1
ATOM 5871 C CA . ALA B 1 341 ? 21.266 4.434 11.039 1 89.62 341 ALA B CA 1
ATOM 5872 C C . ALA B 1 341 ? 20.438 3.504 10.164 1 89.62 341 ALA B C 1
ATOM 5874 O O . ALA B 1 341 ? 19.219 3.672 10.055 1 89.62 341 ALA B O 1
ATOM 5875 N N . ASP B 1 342 ? 21.047 2.57 9.492 1 91.12 342 ASP B N 1
ATOM 5876 C CA . ASP B 1 342 ? 20.359 1.588 8.648 1 91.12 342 ASP B CA 1
ATOM 5877 C C . ASP B 1 342 ? 19.453 2.27 7.629 1 91.12 342 ASP B C 1
ATOM 5879 O O . ASP B 1 342 ? 18.25 2.043 7.617 1 91.12 342 ASP B O 1
ATOM 5883 N N . ALA B 1 343 ? 20.016 2.988 6.785 1 94.06 343 ALA B N 1
ATOM 5884 C CA . ALA B 1 343 ? 19.312 3.822 5.812 1 94.06 343 ALA B CA 1
ATOM 5885 C C . ALA B 1 343 ? 18.391 2.982 4.941 1 94.06 343 ALA B C 1
ATOM 5887 O O . ALA B 1 343 ? 17.281 3.424 4.594 1 94.06 343 ALA B O 1
ATOM 5888 N N . GLU B 1 344 ? 18.828 1.778 4.629 1 94.19 344 GLU B N 1
ATOM 5889 C CA . GLU B 1 344 ? 18.031 0.908 3.777 1 94.19 344 GLU B CA 1
ATOM 5890 C C . GLU B 1 344 ? 16.766 0.45 4.5 1 94.19 344 GLU B C 1
ATOM 5892 O O . GLU B 1 344 ? 15.688 0.394 3.902 1 94.19 344 GLU B O 1
ATOM 5897 N N . VAL B 1 345 ? 16.891 0.145 5.703 1 96.31 345 VAL B N 1
ATOM 5898 C CA . VAL B 1 345 ? 15.75 -0.281 6.508 1 96.31 345 VAL B CA 1
ATOM 5899 C C . VAL B 1 345 ? 14.766 0.875 6.66 1 96.31 345 VAL B C 1
ATOM 5901 O O . VAL B 1 345 ? 13.555 0.695 6.496 1 96.31 345 VAL B O 1
ATOM 5904 N N . ARG B 1 346 ? 15.305 2.025 6.973 1 97.38 346 ARG B N 1
ATOM 5905 C CA . ARG B 1 346 ? 14.445 3.195 7.117 1 97.38 346 ARG B CA 1
ATOM 5906 C C . ARG B 1 346 ? 13.703 3.496 5.816 1 97.38 346 ARG B C 1
ATOM 5908 O O . ARG B 1 346 ? 12.508 3.77 5.828 1 97.38 346 ARG B O 1
ATOM 5915 N N . LEU B 1 347 ? 14.453 3.428 4.762 1 97.62 347 LEU B N 1
ATOM 5916 C CA . LEU B 1 347 ? 13.852 3.646 3.449 1 97.62 347 LEU B CA 1
ATOM 5917 C C . LEU B 1 347 ? 12.711 2.664 3.199 1 97.62 347 LEU B C 1
ATOM 5919 O O . LEU B 1 347 ? 11.625 3.061 2.77 1 97.62 347 LEU B O 1
ATOM 5923 N N . GLY B 1 348 ? 12.977 1.447 3.48 1 97 348 GLY B N 1
ATOM 5924 C CA . GLY B 1 348 ? 11.961 0.425 3.287 1 97 348 GLY B CA 1
ATOM 5925 C C . GLY B 1 348 ? 10.742 0.625 4.164 1 97 348 GLY B C 1
ATOM 5926 O O . GLY B 1 348 ? 9.609 0.527 3.688 1 97 348 GLY B O 1
ATOM 5927 N N . GLN B 1 349 ? 10.953 0.927 5.406 1 96.19 349 GLN B N 1
ATOM 5928 C CA . GLN B 1 349 ? 9.859 1.132 6.352 1 96.19 349 GLN B CA 1
ATOM 5929 C C . GLN B 1 349 ? 8.977 2.295 5.918 1 96.19 349 GLN B C 1
ATOM 5931 O O . GLN B 1 349 ? 7.746 2.209 5.996 1 96.19 349 GLN B O 1
ATOM 5936 N N . VAL B 1 350 ? 9.609 3.283 5.453 1 97.44 350 VAL B N 1
ATOM 5937 C CA . VAL B 1 350 ? 8.883 4.484 5.062 1 97.44 350 VAL B CA 1
ATOM 5938 C C . VAL B 1 350 ? 8.086 4.215 3.789 1 97.44 350 VAL B C 1
ATOM 5940 O O . VAL B 1 350 ? 6.902 4.555 3.707 1 97.44 350 VAL B O 1
ATOM 5943 N N . LEU B 1 351 ? 8.688 3.553 2.854 1 97.69 351 LEU B N 1
ATOM 5944 C CA . LEU B 1 351 ? 8.039 3.369 1.559 1 97.69 351 LEU B CA 1
ATOM 5945 C C . LEU B 1 351 ? 6.883 2.377 1.663 1 97.69 351 LEU B C 1
ATOM 5947 O O . LEU B 1 351 ? 5.887 2.504 0.949 1 97.69 351 LEU B O 1
ATOM 5951 N N . ILE B 1 352 ? 6.934 1.469 2.553 1 97.31 352 ILE B N 1
ATOM 5952 C CA . ILE B 1 352 ? 5.879 0.476 2.74 1 97.31 352 ILE B CA 1
ATOM 5953 C C . ILE B 1 352 ? 4.629 1.149 3.297 1 97.31 352 ILE B C 1
ATOM 5955 O O . ILE B 1 352 ? 3.516 0.643 3.127 1 97.31 352 ILE B O 1
ATOM 5959 N N . LEU B 1 353 ? 4.777 2.307 3.869 1 97.12 353 LEU B N 1
ATOM 5960 C CA . LEU B 1 353 ? 3.652 3.029 4.453 1 97.12 353 LEU B CA 1
ATOM 5961 C C . LEU B 1 353 ? 2.658 3.447 3.373 1 97.12 353 LEU B C 1
ATOM 5963 O O . LEU B 1 353 ? 1.487 3.701 3.666 1 97.12 353 LEU B O 1
ATOM 5967 N N . THR B 1 354 ? 3.117 3.559 2.129 1 97.31 354 THR B N 1
ATOM 5968 C CA . THR B 1 354 ? 2.217 3.941 1.048 1 97.31 354 THR B CA 1
ATOM 5969 C C . THR B 1 354 ? 1.055 2.957 0.938 1 97.31 354 THR B C 1
ATOM 5971 O O . THR B 1 354 ? -0.072 3.352 0.627 1 97.31 354 THR B O 1
ATOM 5974 N N . GLY B 1 355 ? 1.351 1.743 1.239 1 96.12 355 GLY B N 1
ATOM 5975 C CA . GLY B 1 355 ? 0.304 0.735 1.174 1 96.12 355 GLY B CA 1
ATOM 5976 C C . GLY B 1 355 ? -0.844 1.004 2.127 1 96.12 355 GLY B C 1
ATOM 5977 O O . GLY B 1 355 ? -2.012 0.882 1.753 1 96.12 355 GLY B O 1
ATOM 5978 N N . GLY B 1 356 ? -0.491 1.348 3.35 1 96.56 356 GLY B N 1
ATOM 5979 C CA . GLY B 1 356 ? -1.523 1.688 4.316 1 96.56 356 GLY B CA 1
ATOM 5980 C C . GLY B 1 356 ? -2.391 2.854 3.879 1 96.56 356 GLY B C 1
ATOM 5981 O O . GLY B 1 356 ? -3.613 2.814 4.031 1 96.56 356 GLY B O 1
ATOM 5982 N N . VAL B 1 357 ? -1.802 3.811 3.279 1 98.19 357 VAL B N 1
ATOM 5983 C CA . VAL B 1 357 ? -2.525 4.984 2.807 1 98.19 357 VAL B CA 1
ATOM 5984 C C . VAL B 1 357 ? -3.436 4.598 1.642 1 98.19 357 VAL B C 1
ATOM 5986 O O . VAL B 1 357 ? -4.59 5.023 1.581 1 98.19 357 VAL B O 1
ATOM 5989 N N . GLU B 1 358 ? -2.924 3.805 0.803 1 96.94 358 GLU B N 1
ATOM 5990 C CA . GLU B 1 358 ? -3.678 3.42 -0.387 1 96.94 358 GLU B CA 1
ATOM 5991 C C . GLU B 1 358 ? -4.887 2.561 -0.022 1 96.94 358 GLU B C 1
ATOM 5993 O O . GLU B 1 358 ? -5.965 2.727 -0.591 1 96.94 358 GLU B O 1
ATOM 5998 N N . VAL B 1 359 ? -4.73 1.688 0.887 1 96.19 359 VAL B N 1
ATOM 5999 C CA . VAL B 1 359 ? -5.836 0.845 1.337 1 96.19 359 VAL B CA 1
ATOM 6000 C C . VAL B 1 359 ? -6.934 1.714 1.95 1 96.19 359 VAL B C 1
ATOM 6002 O O . VAL B 1 359 ? -8.117 1.528 1.658 1 96.19 359 VAL B O 1
ATOM 6005 N N . CYS B 1 360 ? -6.508 2.629 2.75 1 97.38 360 CYS B N 1
ATOM 6006 C CA . CYS B 1 360 ? -7.465 3.5 3.422 1 97.38 360 CYS B CA 1
ATOM 6007 C C . CYS B 1 360 ? -8.156 4.418 2.424 1 97.38 360 CYS B C 1
ATOM 6009 O O . CYS B 1 360 ? -9.344 4.727 2.574 1 97.38 360 CYS B O 1
ATOM 6011 N N . ALA B 1 361 ? -7.41 4.875 1.456 1 96.81 361 ALA B N 1
ATOM 6012 C CA . ALA B 1 361 ? -8 5.738 0.435 1 96.81 361 ALA B CA 1
ATOM 6013 C C . ALA B 1 361 ? -9.055 4.988 -0.371 1 96.81 361 ALA B C 1
ATOM 6015 O O . ALA B 1 361 ? -10.109 5.547 -0.699 1 96.81 361 ALA B O 1
ATOM 6016 N N . ASP B 1 362 ? -8.758 3.781 -0.697 1 93.88 362 ASP B N 1
ATOM 6017 C CA . ASP B 1 362 ? -9.727 2.967 -1.424 1 93.88 362 ASP B CA 1
ATOM 6018 C C . ASP B 1 362 ? -10.992 2.74 -0.594 1 93.88 362 ASP B C 1
ATOM 6020 O O . ASP B 1 362 ? -12.102 2.789 -1.121 1 93.88 362 ASP B O 1
ATOM 6024 N N . ARG B 1 363 ? -10.812 2.48 0.625 1 93.31 363 ARG B N 1
ATOM 6025 C CA . ARG B 1 363 ? -11.953 2.309 1.524 1 93.31 363 ARG B CA 1
ATOM 6026 C C . ARG B 1 363 ? -12.734 3.607 1.669 1 93.31 363 ARG B C 1
ATOM 6028 O O . ARG B 1 363 ? -13.961 3.59 1.757 1 93.31 363 ARG B O 1
ATOM 6035 N N . ALA B 1 364 ? -12.023 4.707 1.74 1 94.25 364 ALA B N 1
ATOM 6036 C CA . ALA B 1 364 ? -12.664 6.016 1.833 1 94.25 364 ALA B CA 1
ATOM 6037 C C . ALA B 1 364 ? -13.602 6.25 0.651 1 94.25 364 ALA B C 1
ATOM 6039 O O . ALA B 1 364 ? -14.695 6.805 0.814 1 94.25 364 ALA B O 1
ATOM 6040 N N . LEU B 1 365 ? -13.148 5.871 -0.475 1 91.94 365 LEU B N 1
ATOM 6041 C CA . LEU B 1 365 ? -13.977 6.027 -1.666 1 91.94 365 LEU B CA 1
ATOM 6042 C C . LEU B 1 365 ? -15.289 5.266 -1.521 1 91.94 365 LEU B C 1
ATOM 6044 O O . LEU B 1 365 ? -16.359 5.781 -1.865 1 91.94 365 LEU B O 1
ATOM 6048 N N . GLU B 1 366 ? -15.203 4.07 -1.009 1 87.5 366 GLU B N 1
ATOM 6049 C CA . GLU B 1 366 ? -16.391 3.248 -0.806 1 87.5 366 GLU B CA 1
ATOM 6050 C C . GLU B 1 366 ? -17.328 3.869 0.23 1 87.5 366 GLU B C 1
ATOM 6052 O O . GLU B 1 366 ? -18.547 3.916 0.03 1 87.5 366 GLU B O 1
ATOM 6057 N N . GLU B 1 367 ? -16.719 4.305 1.278 1 87.81 367 GLU B N 1
ATOM 6058 C CA . GLU B 1 367 ? -17.5 4.914 2.346 1 87.81 367 GLU B CA 1
ATOM 6059 C C . GLU B 1 367 ? -18.188 6.191 1.865 1 87.81 367 GLU B C 1
ATOM 6061 O O . GLU B 1 367 ? -19.359 6.434 2.188 1 87.81 367 GLU B O 1
ATOM 6066 N N . MET B 1 368 ? -17.516 6.977 1.151 1 88.88 368 MET B N 1
ATOM 6067 C CA . MET B 1 368 ? -18.078 8.227 0.648 1 88.88 368 MET B CA 1
ATOM 6068 C C . MET B 1 368 ? -19.188 7.953 -0.355 1 88.88 368 MET B C 1
ATOM 6070 O O . MET B 1 368 ? -20.172 8.688 -0.405 1 88.88 368 MET B O 1
ATOM 6074 N N . GLN B 1 369 ? -18.969 6.941 -1.127 1 87.5 369 GLN B N 1
ATOM 6075 C CA . GLN B 1 369 ? -20.016 6.559 -2.064 1 87.5 369 GLN B CA 1
ATOM 6076 C C . GLN B 1 369 ? -21.297 6.145 -1.327 1 87.5 369 GLN B C 1
ATOM 6078 O O . GLN B 1 369 ? -22.391 6.508 -1.735 1 87.5 369 GLN B O 1
ATOM 6083 N N . LEU B 1 370 ? -21.156 5.398 -0.308 1 85.12 370 LEU B N 1
ATOM 6084 C CA . LEU B 1 370 ? -22.297 4.965 0.487 1 85.12 370 LEU B CA 1
ATOM 6085 C C . LEU B 1 370 ? -22.984 6.156 1.139 1 85.12 370 LEU B C 1
ATOM 6087 O O . LEU B 1 370 ? -24.219 6.227 1.166 1 85.12 370 LEU B O 1
ATOM 6091 N N . LEU B 1 371 ? -22.188 7.074 1.617 1 85 371 LEU B N 1
ATOM 6092 C CA . LEU B 1 371 ? -22.75 8.266 2.236 1 85 371 LEU B CA 1
ATOM 6093 C C . LEU B 1 371 ? -23.5 9.102 1.211 1 85 371 LEU B C 1
ATOM 6095 O O . LEU B 1 371 ? -24.547 9.68 1.525 1 85 371 LEU B O 1
ATOM 6099 N N . ARG B 1 372 ? -22.984 9.117 0.071 1 85.75 372 ARG B N 1
ATOM 6100 C CA . ARG B 1 372 ? -23.609 9.875 -1.009 1 85.75 372 ARG B CA 1
ATOM 6101 C C . ARG B 1 372 ? -24.922 9.234 -1.446 1 85.75 372 ARG B C 1
ATOM 6103 O O . ARG B 1 372 ? -25.938 9.922 -1.591 1 85.75 372 ARG B O 1
ATOM 6110 N N . VAL B 1 373 ? -24.953 7.918 -1.621 1 85.38 373 VAL B N 1
ATOM 6111 C CA . VAL B 1 373 ? -26.109 7.188 -2.133 1 85.38 373 VAL B CA 1
ATOM 6112 C C . VAL B 1 373 ? -27.234 7.223 -1.106 1 85.38 373 VAL B C 1
ATOM 6114 O O . VAL B 1 373 ? -28.422 7.32 -1.472 1 85.38 373 VAL B O 1
ATOM 6117 N N . PHE B 1 374 ? -26.922 7.227 0.125 1 83.12 374 PHE B N 1
ATOM 6118 C CA . PHE B 1 374 ? -27.922 7.207 1.176 1 83.12 374 PHE B CA 1
ATOM 6119 C C . PHE B 1 374 ? -28.219 8.617 1.67 1 83.12 374 PHE B C 1
ATOM 6121 O O . PHE B 1 374 ? -28.938 8.797 2.654 1 83.12 374 PHE B O 1
ATOM 6128 N N . ASN B 1 375 ? -27.625 9.625 1.059 1 83.44 375 ASN B N 1
ATOM 6129 C CA . ASN B 1 375 ? -27.844 11.039 1.347 1 83.44 375 ASN B CA 1
ATOM 6130 C C . ASN B 1 375 ? -27.5 11.375 2.793 1 83.44 375 ASN B C 1
ATOM 6132 O O . ASN B 1 375 ? -28.234 12.102 3.461 1 83.44 375 ASN B O 1
ATOM 6136 N N . LEU B 1 376 ? -26.438 10.766 3.256 1 81.75 376 LEU B N 1
ATOM 6137 C CA . LEU B 1 376 ? -25.969 11.016 4.617 1 81.75 376 LEU B CA 1
ATOM 6138 C C . LEU B 1 376 ? -24.906 12.117 4.641 1 81.75 376 LEU B C 1
ATOM 6140 O O . LEU B 1 376 ? -24.609 12.672 5.699 1 81.75 376 LEU B O 1
ATOM 6144 N N . SER B 1 377 ? -24.328 12.359 3.508 1 83 377 SER B N 1
ATOM 6145 C CA . SER B 1 377 ? -23.391 13.461 3.352 1 83 377 SER B CA 1
ATOM 6146 C C . SER B 1 377 ? -23.531 14.117 1.981 1 83 377 SER B C 1
ATOM 6148 O O . SER B 1 377 ? -23.766 13.438 0.982 1 83 377 SER B O 1
ATOM 6150 N N . SER B 1 378 ? -23.312 15.414 2.049 1 85.38 378 SER B N 1
ATOM 6151 C CA . SER B 1 378 ? -23.391 16.156 0.798 1 85.38 378 SER B CA 1
ATOM 6152 C C . SER B 1 378 ? -22 16.484 0.261 1 85.38 378 SER B C 1
ATOM 6154 O O . SER B 1 378 ? -21.078 16.75 1.034 1 85.38 378 SER B O 1
ATOM 6156 N N . PHE B 1 379 ? -21.906 16.375 -1.059 1 87.69 379 PHE B N 1
ATOM 6157 C CA . PHE B 1 379 ? -20.672 16.719 -1.744 1 87.69 379 PHE B CA 1
ATOM 6158 C C . PHE B 1 379 ? -20.922 17.781 -2.811 1 87.69 379 PHE B C 1
ATOM 6160 O O . PHE B 1 379 ? -21.891 17.688 -3.572 1 87.69 379 PHE B O 1
ATOM 6167 N N . ASP B 1 380 ? -20.172 18.859 -2.734 1 86.62 380 ASP B N 1
ATOM 6168 C CA . ASP B 1 380 ? -20.297 19.844 -3.811 1 86.62 380 ASP B CA 1
ATOM 6169 C C . ASP B 1 380 ? -19.984 19.219 -5.164 1 86.62 380 ASP B C 1
ATOM 6171 O O . ASP B 1 380 ? -19.234 18.234 -5.242 1 86.62 380 ASP B O 1
ATOM 6175 N N . PRO B 1 381 ? -20.438 19.719 -6.219 1 84.88 381 PRO B N 1
ATOM 6176 C CA . PRO B 1 381 ? -20.328 19.109 -7.547 1 84.88 381 PRO B CA 1
ATOM 6177 C C . PRO B 1 381 ? -18.875 18.906 -7.98 1 84.88 381 PRO B C 1
ATOM 6179 O O . PRO B 1 381 ? -18.547 17.875 -8.578 1 84.88 381 PRO B O 1
ATOM 6182 N N . THR B 1 382 ? -18.078 19.812 -7.688 1 84.88 382 THR B N 1
ATOM 6183 C CA . THR B 1 382 ? -16.688 19.734 -8.086 1 84.88 382 THR B CA 1
ATOM 6184 C C . THR B 1 382 ? -15.992 18.578 -7.363 1 84.88 382 THR B C 1
ATOM 6186 O O . THR B 1 382 ? -15.289 17.781 -7.992 1 84.88 382 THR B O 1
ATOM 6189 N N . SER B 1 383 ? -16.234 18.516 -6.117 1 86.75 383 SER B N 1
ATOM 6190 C CA . SER B 1 383 ? -15.648 17.438 -5.32 1 86.75 383 SER B CA 1
ATOM 6191 C C . SER B 1 383 ? -16.172 16.078 -5.77 1 86.75 383 SER B C 1
ATOM 6193 O O . SER B 1 383 ? -15.414 15.117 -5.875 1 86.75 383 SER B O 1
ATOM 6195 N N . ALA B 1 384 ? -17.422 16.047 -6.012 1 87.44 384 ALA B N 1
ATOM 6196 C CA . ALA B 1 384 ? -18.062 14.805 -6.438 1 87.44 384 ALA B CA 1
ATOM 6197 C C . ALA B 1 384 ? -17.484 14.32 -7.762 1 87.44 384 ALA B C 1
ATOM 6199 O O . ALA B 1 384 ? -17.25 13.117 -7.945 1 87.44 384 ALA B O 1
ATOM 6200 N N . ASN B 1 385 ? -17.25 15.281 -8.609 1 85.69 385 ASN B N 1
ATOM 6201 C CA . ASN B 1 385 ? -16.688 14.93 -9.914 1 85.69 385 ASN B CA 1
ATOM 6202 C C . ASN B 1 385 ? -15.281 14.367 -9.781 1 85.69 385 ASN B C 1
ATOM 6204 O O . ASN B 1 385 ? -14.898 13.453 -10.516 1 85.69 385 ASN B O 1
ATOM 6208 N N . ILE B 1 386 ? -14.578 14.891 -8.922 1 84.88 386 ILE B N 1
ATOM 6209 C CA . ILE B 1 386 ? -13.188 14.477 -8.742 1 84.88 386 ILE B CA 1
ATOM 6210 C C . ILE B 1 386 ? -13.141 13.109 -8.062 1 84.88 386 ILE B C 1
ATOM 6212 O O . ILE B 1 386 ? -12.375 12.234 -8.469 1 84.88 386 ILE B O 1
ATOM 6216 N N . ILE B 1 387 ? -13.922 12.945 -7.109 1 87.25 387 ILE B N 1
ATOM 6217 C CA . ILE B 1 387 ? -13.852 11.766 -6.254 1 87.25 387 ILE B CA 1
ATOM 6218 C C . ILE B 1 387 ? -14.523 10.578 -6.945 1 87.25 387 ILE B C 1
ATOM 6220 O O . ILE B 1 387 ? -13.984 9.477 -6.969 1 87.25 387 ILE B O 1
ATOM 6224 N N . PHE B 1 388 ? -15.695 10.828 -7.566 1 83.31 388 PHE B N 1
ATOM 6225 C CA . PHE B 1 388 ? -16.531 9.734 -8.055 1 83.31 388 PHE B CA 1
ATOM 6226 C C . PHE B 1 388 ? -16.469 9.641 -9.57 1 83.31 388 PHE B C 1
ATOM 6228 O O . PHE B 1 388 ? -16.906 8.641 -10.156 1 83.31 388 PHE B O 1
ATOM 6235 N N . GLY B 1 389 ? -15.836 10.484 -10.227 1 73.81 389 GLY B N 1
ATOM 6236 C CA . GLY B 1 389 ? -15.867 10.516 -11.68 1 73.81 389 GLY B CA 1
ATOM 6237 C C . GLY B 1 389 ? -17.219 10.938 -12.234 1 73.81 389 GLY B C 1
ATOM 6238 O O . GLY B 1 389 ? -18.156 11.18 -11.469 1 73.81 389 GLY B O 1
ATOM 6239 N N . LYS B 1 390 ? -17.438 11.352 -13.562 1 56.25 390 LYS B N 1
ATOM 6240 C CA . LYS B 1 390 ? -18.703 11.742 -14.195 1 56.25 390 LYS B CA 1
ATOM 6241 C C . LYS B 1 390 ? -19.734 10.625 -14.109 1 56.25 390 LYS B C 1
ATOM 6243 O O . LYS B 1 390 ? -19.594 9.586 -14.766 1 56.25 390 LYS B O 1
ATOM 6248 N N . ALA B 1 391 ? -20.047 10.156 -12.969 1 37.81 391 ALA B N 1
ATOM 6249 C CA . ALA B 1 391 ? -21.203 9.273 -13.023 1 37.81 391 ALA B CA 1
ATOM 6250 C C . ALA B 1 391 ? -22.375 9.953 -13.734 1 37.81 391 ALA B C 1
ATOM 6252 O O . ALA B 1 391 ? -22.703 11.109 -13.438 1 37.81 391 ALA B O 1
ATOM 6253 N N . THR B 1 392 ? -22.531 9.844 -15.055 1 32.78 392 THR B N 1
ATOM 6254 C CA . THR B 1 392 ? -23.828 10.133 -15.633 1 32.78 392 THR B CA 1
ATOM 6255 C C . THR B 1 392 ? -24.953 9.617 -14.727 1 32.78 392 THR B C 1
ATOM 6257 O O . THR B 1 392 ? -25.141 8.406 -14.594 1 32.78 392 THR B O 1
ATOM 6260 N N . PHE B 1 393 ? -25.031 9.828 -13.477 1 25.16 393 PHE B N 1
ATOM 6261 C CA . PHE B 1 393 ? -26.406 9.555 -13.125 1 25.16 393 PHE B CA 1
ATOM 6262 C C . PHE B 1 393 ? -27.344 10.555 -13.797 1 25.16 393 PHE B C 1
ATOM 6264 O O . PHE B 1 393 ? -27 11.727 -13.969 1 25.16 393 PHE B O 1
#

Radius of gyration: 29.1 Å; Cα contacts (8 Å, |Δi|>4): 996; chains: 2; bounding box: 78×80×56 Å

pLDDT: mean 78.31, std 20.44, range [22.78, 98.44]

Foldseek 3Di:
DPPDPLVVLPPDDFPAAQQQRHGQNQQDAQRRRHHVVLNVLLLVCLVVVDQFAFPVRLPFCCPDDNVSSPGRSNNSNVSCVVRPRDSVSDDCVVVPPDDDDQDDDDPRPPPPLVPDDPLLVVLLVLLVQLLSLVLVLLQVLCVVLVFNSPPDLASGDQPDPLLQAEADQAVQVLLVVLQSSVSSSLSRRPCSVVFDPLLNLVLLLLQSLLSQLQVQLSNQLSYPDDQFWRAGSNRYIAGLDLPRDDPSHNVNDDPVSVVSSPVCNVLSNLSRPLRNVLCNVLVDGSSLSSLLSLCSSLPPPPQADPVGDGRGDPVSVVSSVVSNVSSLSSQLSVCSNVVPDPSVVSSVSSNCSSVSSSVSSVVVLVVVVVCVVVVSYDHDPVSCCSHVNPPPD/DPPDPLVVLPPDDFPAAQQQRHGQNLQDAQRRRHHVLLNVLLQVCLVVVDQFAFPVRLPFCLPDDNVSSPGRSNNSNVSCVVRRRDSVSDDCVVVVPDDPDDPDPDPPPPPPLVPDDPLLVVLLVLLVQLLSLVLVLLQVLCVVLVFNSPPDLASHDQPDPLLQAEADQAVQVLLVVLQSSVSSSCSRRPPLVVFDPLLNLVLLLLQSLLSQLQVQLSNQLSYPDDQFWRAGSNRYIAGLDLPRDDPSHNVNDDPVSVVSSPVCNVLSNLSRPLRNVLCNVLVDGSSLSSLLSLCSSLPPPPQADPVGDGRGDPVSNVSSVVSNVSSLSSQLSVCSNVVPDPSVVSSVSSNCSSVSSSVSSVVVLVVVVVCVVVVSYDHDPVSCCSHVNPPPD

Nearest PDB structures (foldseek):
  4tuz-assembly1_B  TM=8.575E-01  e=7.331E-05  Homo sapiens
  7cfo-assembly1_B  TM=8.210E-01  e=6.725E-05  Homo sapiens
  2q60-assembly1_C  TM=7.488E-01  e=3.094E-05  Polyandrocarpa misakiensis
  4j5w-assembly1_C  TM=7.518E-01  e=5.660E-05  Homo sapiens
  6jno-assembly1_D  TM=7.819E-01  e=4.485E-04  Homo sapiens

Organism: NCBI:txid2777116

Solvent-accessible surface area (backbone atoms only — not comparable to full-atom values): 44167 Å² total; per-residue (Å²): 134,84,77,56,74,69,64,73,67,57,78,66,90,76,48,59,8,73,68,79,62,42,75,12,81,70,48,69,45,46,81,22,51,25,24,67,66,56,46,52,52,49,50,51,35,61,74,66,62,55,78,62,71,37,89,60,75,76,67,68,78,64,81,79,58,95,74,41,87,79,49,53,67,24,52,51,48,49,42,40,49,72,67,45,40,44,75,81,66,57,59,64,77,84,71,56,73,83,77,74,79,79,76,78,86,64,86,62,76,80,75,72,68,79,71,72,51,70,66,36,49,52,21,32,48,53,42,48,52,46,25,49,52,53,52,52,53,36,38,50,51,28,43,74,72,70,38,72,54,50,95,52,93,48,70,59,58,67,79,66,65,52,74,69,34,40,77,62,73,45,67,33,61,59,46,47,56,47,50,52,51,46,54,56,50,55,74,64,40,84,71,52,80,75,39,52,69,68,36,49,52,53,34,46,46,66,23,51,47,34,52,47,46,46,52,29,22,54,48,32,38,58,36,74,91,42,92,27,55,46,39,38,91,88,38,27,27,44,44,44,44,89,60,76,56,60,68,57,45,58,72,70,63,44,75,68,54,49,54,56,33,59,74,41,15,67,58,42,43,46,44,37,34,40,33,18,47,50,44,43,75,67,57,66,48,58,61,54,52,37,44,52,52,50,47,58,42,52,48,94,49,68,50,53,43,94,88,65,46,68,51,55,51,72,64,40,50,51,51,38,52,50,52,46,43,34,37,47,41,8,53,51,39,48,28,59,74,66,62,43,78,60,45,66,38,51,51,49,60,57,44,41,44,54,17,33,30,46,34,43,23,56,50,46,53,52,51,50,48,51,29,46,76,69,67,64,34,64,60,57,70,69,54,40,41,49,72,68,41,84,62,84,119,134,83,77,54,74,68,63,72,68,57,79,67,89,77,48,60,7,74,70,78,62,42,75,12,80,70,47,69,45,45,79,22,51,25,27,66,67,58,46,51,52,4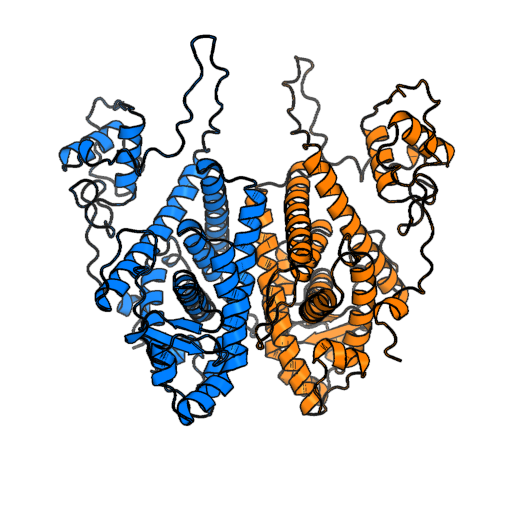9,50,50,37,60,74,65,63,54,78,62,71,38,90,58,73,76,68,70,79,65,80,79,59,94,74,40,88,78,50,51,68,23,52,52,47,50,45,39,48,72,66,46,40,44,75,81,65,56,59,62,76,82,71,54,71,80,82,77,82,82,76,77,88,60,86,65,73,80,74,72,65,78,71,70,50,72,67,37,50,51,20,32,48,53,41,49,53,48,24,50,52,53,51,52,53,37,37,51,53,27,42,74,72,71,38,73,54,49,95,52,90,48,69,60,62,68,78,67,66,50,74,69,34,41,76,63,74,47,66,33,61,60,45,48,56,47,51,53,51,46,53,56,50,53,74,66,39,85,72,53,80,74,40,52,70,69,36,48,53,54,33,46,46,67,23,51,47,35,50,48,47,46,53,29,24,53,47,31,38,60,37,74,91,42,94,26,56,46,39,38,91,87,38,27,27,46,45,46,43,90,59,76,57,59,67,56,46,57,72,68,62,43,75,68,54,50,53,56,33,59,74,42,14,68,58,41,42,45,42,38,34,42,32,17,47,51,44,43,76,65,58,67,48,58,60,54,52,36,44,51,51,50,47,57,42,51,50,94,50,67,51,52,43,93,87,64,46,70,51,55,51,74,66,40,51,52,50,38,51,50,53,46,42,36,37,47,42,9,52,51,39,48,28,58,74,66,62,43,78,60,44,65,39,51,50,49,60,57,46,41,45,52,17,32,32,47,34,44,23,55,49,46,54,53,51,50,49,52,29,46,75,68,66,63,33,63,60,58,68,68,51,40,40,50,74,66,42,85,61,82,118